Protein 9CPO (pdb70)

InterPro domains:
  IPR001205 RNA-directed RNA polymerase, C-terminal domain [PF00680] (4425-4705)
  IPR002589 Macro domain [PF01661] (1042-1148)
  IPR002589 Macro domain [PS51154] (1005-1181)
  IPR002589 Macro domain [SM00506] (1017-1149)
  IPR007094 RNA-directed RNA polymerase, catalytic domain [PS50507] (4550-4712)
  IPR008740 Peptidase C30, coronavirus [PF05409] (2810-3098)
  IPR008740 Peptidase C30, coronavirus [PS51442] (2782-3088)
  IPR009003 Peptidase S1, PA clan [SSF50494] (2782-3085)
  IPR009461 Non-structural protein NSP16, coronavirus-like [PF06460] (6330-6630)
  IPR009466 Non-structural protein 14, coronavirus [PF06471] (5471-5988)
  IPR009469 RNA-dependent RNA polymerase, N-terminal, coronavirus [PF06478] (3949-4305)
  IPR013016 Peptidase C16, coronavirus [PF08715] (1176-1477)
  IPR013016 Peptidase C16, coronavirus [PS51124] (1238-1499)
  IPR014822 Non-structural protein NSP9, coronavirus [PF08710] (3675-3785)
  IPR014822 Non-structural protein NSP9, coronavirus [PS51951] (3675-3785)
  IPR014828 Non-structural protein NSP7, coronavirus [PF08716] (3382-3464)
  IPR014828 Non-structural protein NSP7, coronavirus [PS51949] (3382-3464)
  IPR014829 Non-structural protein NSP8, coronavirus [PF08717] (3465-3674)
  IPR014829 Non-structural protein NSP8, coronavirus [PS51950] (3465-3674)
  IPR018995 RNA synthesis protein NSP10, coronavirus [PF09401] (3798-3920)

B-factor: mean 78.13, std 41.28, range [39.42, 230.53]

Nearest PDB structures (foldseek):
  9cpo-assembly1_A  TM=1.001E+00  e=0.000E+00  Infectious bronchitis virus
  8gwe-assembly1_A  TM=9.754E-01  e=0.000E+00  Severe acute respiratory syndrome coronavirus 2
  8urb-assembly1_A  TM=9.801E-01  e=0.000E+00  Porcine epidemic diarrhea virus
  7btf-assembly1_A  TM=9.667E-01  e=0.000E+00  Severe acute respiratory syndrome coronavirus 2
  6yyt-assembly1_A  TM=9.747E-01  e=0.000E+00  Severe acute respiratory syndrome coronavirus 2

Sequence (1392 aa):
FDKNYLNRVRGSSEARLIPLANGCDPDVVKRAFDVCNKESAGMFQNLKRNCARFQEVRDTEDGNLEYCDSYFVVKQTTPSNYEHEKACYEDLKSEVTADHDFFVFNKNIYNISRQRLTKYTMMDFCYALRHFDPKDCEVLKEILVTYGCIEDYHPKWFEENKDWYDPIENPKYYAMLAKMGPIVRRALLNAIEFGNLMVEKGYVGVITLDNQDLNGKFYDFGDFQKTAPGAGVPVFDTYYSYMMPIIAMTDALAPERYFEYDVHKGYKSYDLLKYDYTEEKQDLFQKYFKYWDQEYHPNCRDCSDDRCLIHCANFNILFSTLVPQTSFGNLCRKVFVDGVPFIATCGYHSKELGVIMNQDNTMSFSKMGLSQLMQFVGDPALLVGTSNKLVDLRTSCFSVCALASGITHQTVKPGHFNKDFYDFAEKAGMFKEGSSIPLKHFFYPQTGNAAINDYDYYRYNRPTMFDIRQLLFCLEVTSKYFECYEGGCIPASQVVVNNLDKSAGYPFNKFGKARLYYEMSLEEQDQLFESTKKNVLPTITQMNLKYAISAKNRARTVAGVSILSTMTNRQFHQKILKSIVNTRNAPVVIGTTKFYGGWDNMLRNLIQGVEDPILMGWDYPKCDRAMPNLLRIAASLVLARKHTNCCTWSERVYRLYNECAQVLSETVLATGGIYVKPGGTSSGDATTAYANSVFNIIQATSANVARLLSVITRDIVYDDIKSLQYELYQQVYRRVNFDPAFVEKFYSYLCKNFSLMILSDDGVVCYNNTLAKQGLVADISGFREVLYYQNNVFMADSKCWVEPDLEKGPHEFCSQHTMLVEVDGEPRYLPYPDPSRILCACVFVDDLDKTESVAVMERYIALAIDAYPLVHHENEEYKKVFFVLLSYIRKLYQELSQNMLMDYSFVMDIDKGSKFWEQEFYENMYRAPTFSHIPSYAEYERAKSIYEKVLADSKNGGVTQQELAAYRKAANIAKSVFDRDLAVQKKLDSMAERAMTTMYKEARVTDRRAKLVSSLHALLFSMLKKIDSEKLNVLFDQANSGVVPLATVPIVCSNKLTLVIPDPETWVKCVEGVHVTYSTVVWNIDCVTDADGTELHPTSTGSGLTYCISGDNIAWPLKVNLTRNKLSDVKCTTVVLMQLLTKLNVEANSKMHAYLVELHNKILASDDVGECMDNLLGMLITLFCIDSTIDLGEYCDFSHIPSYAEYERAKSIYEKVLADSKNGGVTQQELAAYRKAANIAKSVFDRDLAVQKKLDSMAERAMTTMYKEARVTDRRAKLVSSLHALLFSMLKKIDSEKLNVLFDQANSGVVPLATVPIVCSNKLTLVIPDPETWVKCVEGVHVTYSTVVWNIDCVTDADGTELHPTSTGSGLTYCISGDNIAWPLKVNLTRN

Structure (mmCIF, N/CA/C/O backbone):
data_9CPO
#
_entry.id   9CPO
#
_cell.length_a   1.00
_cell.length_b   1.00
_cell.length_c   1.00
_cell.angle_alpha   90.00
_cell.angle_beta   90.00
_cell.angle_gamma   90.00
#
_symmetry.space_group_name_H-M   'P 1'
#
loop_
_entity.id
_entity.type
_entity.pdbx_description
1 polymer 'RNA-directed RNA polymerase nsp12'
2 polymer 'Non-structural protein 8'
3 polymer 'Non-structural protein 7'
4 polymer 'RNA Primer'
5 polymer 'RNA template'
6 non-polymer 'ZINC ION'
#
loop_
_atom_site.group_PDB
_atom_site.id
_atom_site.type_symbol
_atom_site.label_atom_id
_atom_site.label_alt_id
_atom_site.label_comp_id
_atom_site.label_asym_id
_atom_site.label_entity_id
_atom_site.label_seq_id
_atom_site.pdbx_PDB_ins_code
_atom_site.Cartn_x
_atom_site.Cartn_y
_atom_site.Cartn_z
_atom_site.occupancy
_atom_site.B_iso_or_equiv
_atom_site.auth_seq_id
_atom_site.auth_comp_id
_atom_site.auth_asym_id
_atom_site.auth_atom_id
_atom_site.pdbx_PDB_model_num
ATOM 1 N N . PHE A 1 1 ? 105.870 155.037 81.095 1.00 111.66 8 PHE A N 1
ATOM 2 C CA . PHE A 1 1 ? 106.920 154.003 80.872 1.00 111.66 8 PHE A CA 1
ATOM 3 C C . PHE A 1 1 ? 107.404 154.014 79.426 1.00 111.66 8 PHE A C 1
ATOM 4 O O . PHE A 1 1 ? 106.633 154.286 78.506 1.00 111.66 8 PHE A O 1
ATOM 23 N N . ASP A 1 2 ? 108.688 153.717 79.236 1.00 114.74 9 ASP A N 1
ATOM 24 C CA . ASP A 1 2 ? 109.301 153.660 77.916 1.00 114.74 9 ASP A CA 1
ATOM 25 C C . ASP A 1 2 ? 109.910 152.284 77.708 1.00 114.74 9 ASP A C 1
ATOM 26 O O . ASP A 1 2 ? 110.578 151.756 78.602 1.00 114.74 9 ASP A O 1
ATOM 35 N N . LYS A 1 3 ? 109.677 151.706 76.530 1.00 112.36 10 LYS A N 1
ATOM 36 C CA . LYS A 1 3 ? 110.250 150.414 76.182 1.00 112.36 10 LYS A CA 1
ATOM 37 C C . LYS A 1 3 ? 111.559 150.533 75.416 1.00 112.36 10 LYS A C 1
ATOM 38 O O . LYS A 1 3 ? 112.381 149.611 75.473 1.00 112.36 10 LYS A O 1
ATOM 57 N N . ASN A 1 4 ? 111.774 151.642 74.705 1.00 106.81 11 ASN A N 1
ATOM 58 C CA . ASN A 1 4 ? 113.015 151.809 73.957 1.00 106.81 11 ASN A CA 1
ATOM 59 C C . ASN A 1 4 ? 114.216 151.869 74.892 1.00 106.81 11 ASN A C 1
ATOM 60 O O . ASN A 1 4 ? 115.282 151.322 74.584 1.00 106.81 11 ASN A O 1
ATOM 71 N N . TYR A 1 5 ? 114.067 152.539 76.036 1.00 96.69 12 TYR A N 1
ATOM 72 C CA . TYR A 1 5 ? 115.166 152.623 76.992 1.00 96.69 12 TYR A CA 1
ATOM 73 C C . TYR A 1 5 ? 115.549 151.240 77.501 1.00 96.69 12 TYR A C 1
ATOM 74 O O . TYR A 1 5 ? 116.735 150.895 77.572 1.00 96.69 12 TYR A O 1
ATOM 92 N N . LEU A 1 6 ? 114.552 150.427 77.856 1.00 96.54 13 LEU A N 1
ATOM 93 C CA . LEU A 1 6 ? 114.837 149.068 78.297 1.00 96.54 13 LEU A CA 1
ATOM 94 C C . LEU A 1 6 ? 115.487 148.262 77.182 1.00 96.54 13 LEU A C 1
ATOM 95 O O . LEU A 1 6 ? 116.456 147.529 77.415 1.00 96.54 13 LEU A O 1
ATOM 111 N N . ASN A 1 7 ? 114.976 148.395 75.957 1.00 101.88 14 ASN A N 1
ATOM 112 C CA . ASN A 1 7 ? 115.548 147.654 74.839 1.00 101.88 14 ASN A CA 1
ATOM 113 C C . ASN A 1 7 ? 117.019 147.999 74.655 1.00 101.88 14 ASN A C 1
ATOM 114 O O . ASN A 1 7 ? 117.850 147.111 74.433 1.00 101.88 14 ASN A O 1
ATOM 125 N N . ARG A 1 8 ? 117.362 149.284 74.743 1.00 94.36 15 ARG A N 1
ATOM 126 C CA . ARG A 1 8 ? 118.762 149.672 74.613 1.00 94.36 15 ARG A CA 1
ATOM 127 C C . ARG A 1 8 ? 119.591 149.141 75.776 1.00 94.36 15 ARG A C 1
ATOM 128 O O . ARG A 1 8 ? 120.702 148.640 75.573 1.00 94.36 15 ARG A O 1
ATOM 149 N N . VAL A 1 9 ? 119.070 149.238 77.002 1.00 88.96 16 VAL A N 1
ATOM 150 C CA . VAL A 1 9 ? 119.819 148.756 78.159 1.00 88.96 16 VAL A CA 1
ATOM 151 C C . VAL A 1 9 ? 120.081 147.264 78.042 1.00 88.96 16 VAL A C 1
ATOM 152 O O . VAL A 1 9 ? 121.071 146.754 78.579 1.00 88.96 16 VAL A O 1
ATOM 165 N N . ARG A 1 10 ? 119.202 146.539 77.347 1.00 98.78 17 ARG A N 1
ATOM 166 C CA . ARG A 1 10 ? 119.386 145.100 77.196 1.00 98.78 17 ARG A CA 1
ATOM 167 C C . ARG A 1 10 ? 120.737 144.779 76.572 1.00 98.78 17 ARG A C 1
ATOM 168 O O . ARG A 1 10 ? 121.374 143.782 76.930 1.00 98.78 17 ARG A O 1
ATOM 189 N N . GLY A 1 11 ? 121.189 145.608 75.637 1.00 100.14 18 GLY A N 1
ATOM 190 C CA . GLY A 1 11 ? 122.476 145.376 75.018 1.00 100.14 18 GLY A CA 1
ATOM 191 C C . GLY A 1 11 ? 122.498 144.069 74.249 1.00 100.14 18 GLY A C 1
ATOM 192 O O . GLY A 1 11 ? 121.497 143.629 73.674 1.00 100.14 18 GLY A O 1
ATOM 196 N N . SER A 1 12 ? 123.670 143.436 74.238 1.00 105.90 19 SER A N 1
ATOM 197 C CA . SER A 1 12 ? 123.874 142.172 73.545 1.00 105.90 19 SER A CA 1
ATOM 198 C C . SER A 1 12 ? 123.904 140.975 74.486 1.00 105.90 19 SER A C 1
ATOM 199 O O . SER A 1 12 ? 124.253 139.873 74.052 1.00 105.90 19 SER A O 1
ATOM 207 N N . SER A 1 13 ? 123.551 141.160 75.760 1.00 99.96 20 SER A N 1
ATOM 208 C CA . SER A 1 13 ? 123.603 140.051 76.706 1.00 99.96 20 SER A CA 1
ATOM 209 C C . SER A 1 13 ? 122.604 138.958 76.352 1.00 99.96 20 SER A C 1
ATOM 210 O O . SER A 1 13 ? 122.779 137.804 76.758 1.00 99.96 20 SER A O 1
ATOM 218 N N . GLU A 1 14 ? 121.554 139.295 75.604 1.00 110.56 21 GLU A N 1
ATOM 219 C CA . GLU A 1 14 ? 120.503 138.340 75.255 1.00 110.56 21 GLU A CA 1
ATOM 220 C C . GLU A 1 14 ? 119.884 137.734 76.514 1.00 110.56 21 GLU A C 1
ATOM 221 O O . GLU A 1 14 ? 119.873 136.517 76.708 1.00 110.56 21 GLU A O 1
ATOM 233 N N . ALA A 1 15 ? 119.369 138.605 77.379 1.00 101.28 22 ALA A N 1
ATOM 234 C CA . ALA A 1 15 ? 118.725 138.195 78.617 1.00 101.28 22 ALA A CA 1
ATOM 235 C C . ALA A 1 15 ? 117.442 138.987 78.811 1.00 101.28 22 ALA A C 1
ATOM 236 O O . ALA A 1 15 ? 117.304 140.109 78.317 1.00 101.28 22 ALA A O 1
ATOM 243 N N . ARG A 1 16 ? 116.500 138.388 79.532 1.00 103.07 23 ARG A N 1
ATOM 244 C CA . ARG A 1 16 ? 115.246 139.055 79.840 1.00 103.07 23 ARG A CA 1
ATOM 245 C C . ARG A 1 16 ? 115.427 140.006 81.015 1.00 103.07 23 ARG A C 1
ATOM 246 O O . ARG A 1 16 ? 116.302 139.818 81.865 1.00 103.07 23 ARG A O 1
ATOM 267 N N . LEU A 1 17 ? 114.591 141.040 81.055 1.00 92.58 24 LEU A N 1
ATOM 268 C CA . LEU A 1 17 ? 114.621 142.019 82.129 1.00 92.58 24 LEU A CA 1
ATOM 269 C C . LEU A 1 17 ? 113.204 142.487 82.425 1.00 92.58 24 LEU A C 1
ATOM 270 O O . LEU A 1 17 ? 112.316 142.399 81.574 1.00 92.58 24 LEU A O 1
ATOM 286 N N . ILE A 1 18 ? 113.003 142.982 83.642 1.00 93.34 25 ILE A N 1
ATOM 287 C CA . ILE A 1 18 ? 111.730 143.577 84.036 1.00 93.34 25 ILE A CA 1
ATOM 288 C C . ILE A 1 18 ? 112.016 144.942 84.653 1.00 93.34 25 ILE A C 1
ATOM 289 O O . ILE A 1 18 ? 112.828 145.037 85.584 1.00 93.34 25 ILE A O 1
ATOM 305 N N . PRO A 1 19 ? 111.404 146.023 84.170 1.00 92.25 26 PRO A N 1
ATOM 306 C CA . PRO A 1 19 ? 111.686 147.338 84.756 1.00 92.25 26 PRO A CA 1
ATOM 307 C C . PRO A 1 19 ? 111.296 147.390 86.224 1.00 92.25 26 PRO A C 1
ATOM 308 O O . PRO A 1 19 ? 110.313 146.780 86.647 1.00 92.25 26 PRO A O 1
ATOM 319 N N . LEU A 1 20 ? 112.083 148.128 87.001 1.00 85.56 27 LEU A N 1
ATOM 320 C CA . LEU A 1 20 ? 111.762 148.431 88.390 1.00 85.56 27 LEU A CA 1
ATOM 321 C C . LEU A 1 20 ? 111.294 149.862 88.586 1.00 85.56 27 LEU A C 1
ATOM 322 O O . LEU A 1 20 ? 110.431 150.115 89.428 1.00 85.56 27 LEU A O 1
ATOM 338 N N . ALA A 1 21 ? 111.844 150.803 87.827 1.00 97.38 28 ALA A N 1
ATOM 339 C CA . ALA A 1 21 ? 111.379 152.178 87.840 1.00 97.38 28 ALA A CA 1
ATOM 340 C C . ALA A 1 21 ? 110.208 152.344 86.876 1.00 97.38 28 ALA A C 1
ATOM 341 O O . ALA A 1 21 ? 109.915 151.474 86.054 1.00 97.38 28 ALA A O 1
ATOM 348 N N . ASN A 1 22 ? 109.533 153.487 86.983 1.00 106.99 29 ASN A N 1
ATOM 349 C CA . ASN A 1 22 ? 108.388 153.769 86.129 1.00 106.99 29 ASN A CA 1
ATOM 350 C C . ASN A 1 22 ? 108.789 154.204 84.726 1.00 106.99 29 ASN A C 1
ATOM 351 O O . ASN A 1 22 ? 107.912 154.347 83.867 1.00 106.99 29 ASN A O 1
ATOM 362 N N . GLY A 1 23 ? 110.077 154.415 84.475 1.00 108.05 30 GLY A N 1
ATOM 363 C CA . GLY A 1 23 ? 110.545 154.833 83.168 1.00 108.05 30 GLY A CA 1
ATOM 364 C C . GLY A 1 23 ? 112.034 155.106 83.174 1.00 108.05 30 GLY A C 1
ATOM 365 O O . GLY A 1 23 ? 112.814 154.307 83.700 1.00 108.05 30 GLY A O 1
ATOM 369 N N . CYS A 1 24 ? 112.446 156.232 82.590 1.00 104.99 31 CYS A N 1
ATOM 370 C CA . CYS A 1 24 ? 113.846 156.629 82.644 1.00 104.99 31 CYS A CA 1
ATOM 371 C C . CYS A 1 24 ? 114.256 157.141 84.018 1.00 104.99 31 CYS A C 1
ATOM 372 O O . CYS A 1 24 ? 115.450 157.354 84.249 1.00 104.99 31 CYS A O 1
ATOM 380 N N . ASP A 1 25 ? 113.305 157.344 84.926 1.00 100.95 32 ASP A N 1
ATOM 381 C CA . ASP A 1 25 ? 113.621 157.923 86.219 1.00 100.95 32 ASP A CA 1
ATOM 382 C C . ASP A 1 25 ? 114.485 156.967 87.042 1.00 100.95 32 ASP A C 1
ATOM 383 O O . ASP A 1 25 ? 114.371 155.746 86.909 1.00 100.95 32 ASP A O 1
ATOM 392 N N . PRO A 1 26 ? 115.362 157.499 87.907 1.00 88.32 33 PRO A N 1
ATOM 393 C CA . PRO A 1 26 ? 116.175 156.618 88.755 1.00 88.32 33 PRO A CA 1
ATOM 394 C C . PRO A 1 26 ? 115.352 155.896 89.808 1.00 88.32 33 PRO A C 1
ATOM 395 O O . PRO A 1 26 ? 114.133 156.073 89.889 1.00 88.32 33 PRO A O 1
ATOM 406 N N . ASP A 1 27 ? 116.018 155.077 90.619 1.00 80.65 34 ASP A N 1
ATOM 407 C CA . ASP A 1 27 ? 115.388 154.347 91.707 1.00 80.65 34 ASP A CA 1
ATOM 408 C C . ASP A 1 27 ? 116.130 154.643 93.002 1.00 80.65 34 ASP A C 1
ATOM 409 O O . ASP A 1 27 ? 117.340 154.887 93.000 1.00 80.65 34 ASP A O 1
ATOM 418 N N . VAL A 1 28 ? 115.395 154.613 94.110 1.00 73.46 35 VAL A N 1
ATOM 419 C CA . VAL A 1 28 ? 115.926 154.944 95.428 1.00 73.46 35 VAL A CA 1
ATOM 420 C C . VAL A 1 28 ? 116.005 153.667 96.252 1.00 73.46 35 VAL A C 1
ATOM 421 O O . VAL A 1 28 ? 115.020 152.927 96.358 1.00 73.46 35 VAL A O 1
ATOM 434 N N . VAL A 1 29 ? 117.178 153.411 96.833 1.00 66.67 36 VAL A N 1
ATOM 435 C CA . VAL A 1 29 ? 117.404 152.243 97.674 1.00 66.67 36 VAL A CA 1
ATOM 436 C C . VAL A 1 29 ? 118.372 152.620 98.786 1.00 66.67 36 VAL A C 1
ATOM 437 O O . VAL A 1 29 ? 119.126 153.589 98.684 1.00 66.67 36 VAL A O 1
ATOM 450 N N . LYS A 1 30 ? 118.347 151.832 99.857 1.00 56.88 37 LYS A N 1
ATOM 451 C CA . LYS A 1 30 ? 119.189 152.059 101.027 1.00 56.88 37 LYS A CA 1
ATOM 452 C C . LYS A 1 30 ? 120.416 151.160 100.928 1.00 56.88 37 LYS A C 1
ATOM 453 O O . LYS A 1 30 ? 120.294 149.932 100.932 1.00 56.88 37 LYS A O 1
ATOM 472 N N . ARG A 1 31 ? 121.596 151.771 100.845 1.00 54.29 38 ARG A N 1
ATOM 473 C CA . ARG A 1 31 ? 122.850 151.043 100.722 1.00 54.29 38 ARG A CA 1
ATOM 474 C C . ARG A 1 31 ? 123.880 151.632 101.670 1.00 54.29 38 ARG A C 1
ATOM 475 O O . ARG A 1 31 ? 123.881 152.838 101.924 1.00 54.29 38 ARG A O 1
ATOM 496 N N . ALA A 1 32 ? 124.756 150.777 102.189 1.00 48.30 39 ALA A N 1
ATOM 497 C CA . ALA A 1 32 ? 125.861 151.234 103.015 1.00 48.30 39 ALA A CA 1
ATOM 498 C C . ALA A 1 32 ? 126.986 151.769 102.139 1.00 48.30 39 ALA A C 1
ATOM 499 O O . ALA A 1 32 ? 127.169 151.339 100.998 1.00 48.30 39 ALA A O 1
ATOM 506 N N . PHE A 1 33 ? 127.744 152.718 102.684 1.00 48.51 40 PHE A N 1
ATOM 507 C CA . PHE A 1 33 ? 128.832 153.350 101.954 1.00 48.51 40 PHE A CA 1
ATOM 508 C C . PHE A 1 33 ? 130.074 153.425 102.825 1.00 48.51 40 PHE A C 1
ATOM 509 O O . PHE A 1 33 ? 130.034 153.185 104.033 1.00 48.51 40 PHE A O 1
ATOM 526 N N . ASP A 1 34 ? 131.187 153.755 102.179 1.00 46.77 41 ASP A N 1
ATOM 527 C CA . ASP A 1 34 ? 132.453 154.035 102.841 1.00 46.77 41 ASP A CA 1
ATOM 528 C C . ASP A 1 34 ? 133.029 155.285 102.197 1.00 46.77 41 ASP A C 1
ATOM 529 O O . ASP A 1 34 ? 133.719 155.198 101.176 1.00 46.77 41 ASP A O 1
ATOM 538 N N . VAL A 1 35 ? 132.752 156.442 102.791 1.00 46.99 42 VAL A N 1
ATOM 539 C CA . VAL A 1 35 ? 133.041 157.730 102.177 1.00 46.99 42 VAL A CA 1
ATOM 540 C C . VAL A 1 35 ? 134.018 158.492 103.055 1.00 46.99 42 VAL A C 1
ATOM 541 O O . VAL A 1 35 ? 133.905 158.478 104.285 1.00 46.99 42 VAL A O 1
ATOM 554 N N . CYS A 1 36 ? 134.986 159.152 102.416 1.00 48.04 43 CYS A N 1
ATOM 555 C CA . CYS A 1 36 ? 135.930 160.030 103.109 1.00 48.04 43 CYS A CA 1
ATOM 556 C C . CYS A 1 36 ? 136.387 161.082 102.099 1.00 48.04 43 CYS A C 1
ATOM 557 O O . CYS A 1 36 ? 137.283 160.834 101.291 1.00 48.04 43 CYS A O 1
ATOM 565 N N . ASN A 1 37 ? 135.763 162.256 102.160 1.00 53.80 44 ASN A N 1
ATOM 566 C CA . ASN A 1 37 ? 136.111 163.350 101.264 1.00 53.80 44 ASN A CA 1
ATOM 567 C C . ASN A 1 37 ? 136.176 164.659 102.040 1.00 53.80 44 ASN A C 1
ATOM 568 O O . ASN A 1 37 ? 136.211 164.653 103.274 1.00 53.80 44 ASN A O 1
ATOM 579 N N . LYS A 1 38 ? 136.200 165.785 101.330 1.00 64.31 45 LYS A N 1
ATOM 580 C CA . LYS A 1 38 ? 136.395 167.078 101.975 1.00 64.31 45 LYS A CA 1
ATOM 581 C C . LYS A 1 38 ? 135.191 167.542 102.784 1.00 64.31 45 LYS A C 1
ATOM 582 O O . LYS A 1 38 ? 135.243 168.644 103.341 1.00 64.31 45 LYS A O 1
ATOM 601 N N . GLU A 1 39 ? 134.117 166.756 102.870 1.00 61.72 46 GLU A N 1
ATOM 602 C CA . GLU A 1 39 ? 132.928 167.166 103.609 1.00 61.72 46 GLU A CA 1
ATOM 603 C C . GLU A 1 39 ? 132.366 166.106 104.545 1.00 61.72 46 GLU A C 1
ATOM 604 O O . GLU A 1 39 ? 131.676 166.475 105.502 1.00 61.72 46 GLU A O 1
ATOM 616 N N . SER A 1 40 ? 132.632 164.821 104.320 1.00 53.74 47 SER A N 1
ATOM 617 C CA . SER A 1 40 ? 132.059 163.765 105.140 1.00 53.74 47 SER A CA 1
ATOM 618 C C . SER A 1 40 ? 133.100 162.685 105.387 1.00 53.74 47 SER A C 1
ATOM 619 O O . SER A 1 40 ? 134.120 162.607 104.701 1.00 53.74 47 SER A O 1
ATOM 627 N N . ALA A 1 41 ? 132.833 161.852 106.389 1.00 47.05 48 ALA A N 1
ATOM 628 C CA . ALA A 1 41 ? 133.717 160.738 106.704 1.00 47.05 48 ALA A CA 1
ATOM 629 C C . ALA A 1 41 ? 132.997 159.798 107.653 1.00 47.05 48 ALA A C 1
ATOM 630 O O . ALA A 1 41 ? 132.448 160.241 108.665 1.00 47.05 48 ALA A O 1
ATOM 637 N N . GLY A 1 42 ? 133.000 158.518 107.331 1.00 45.28 49 GLY A N 1
ATOM 638 C CA . GLY A 1 42 ? 132.373 157.522 108.169 1.00 45.28 49 GLY A CA 1
ATOM 639 C C . GLY A 1 42 ? 131.932 156.336 107.337 1.00 45.28 49 GLY A C 1
ATOM 640 O O . GLY A 1 42 ? 132.188 156.264 106.141 1.00 45.28 49 GLY A O 1
ATOM 644 N N . MET A 1 43 ? 131.255 155.406 108.008 1.00 44.10 50 MET A N 1
ATOM 645 C CA . MET A 1 43 ? 130.718 154.204 107.384 1.00 44.10 50 MET A CA 1
ATOM 646 C C . MET A 1 43 ? 129.193 154.230 107.353 1.00 44.10 50 MET A C 1
ATOM 647 O O . MET A 1 43 ? 128.540 153.203 107.546 1.00 44.10 50 MET A O 1
ATOM 661 N N . PHE A 1 44 ? 128.620 155.404 107.105 1.00 46.87 51 PHE A N 1
ATOM 662 C CA . PHE A 1 44 ? 127.191 155.616 107.263 1.00 46.87 51 PHE A CA 1
ATOM 663 C C . PHE A 1 44 ? 126.393 154.817 106.235 1.00 46.87 51 PHE A C 1
ATOM 664 O O . PHE A 1 44 ? 126.938 154.152 105.355 1.00 46.87 51 PHE A O 1
ATOM 681 N N . GLN A 1 45 ? 125.070 154.895 106.369 1.00 49.73 52 GLN A N 1
ATOM 682 C CA . GLN A 1 45 ? 124.116 154.259 105.463 1.00 49.73 52 GLN A CA 1
ATOM 683 C C . GLN A 1 45 ? 123.228 155.356 104.885 1.00 49.73 52 GLN A C 1
ATOM 684 O O . GLN A 1 45 ? 122.392 155.924 105.593 1.00 49.73 52 GLN A O 1
ATOM 698 N N . ASN A 1 46 ? 123.398 155.643 103.599 1.00 53.52 53 ASN A N 1
ATOM 699 C CA . ASN A 1 46 ? 122.740 156.767 102.951 1.00 53.52 53 ASN A CA 1
ATOM 700 C C . ASN A 1 46 ? 121.992 156.300 101.710 1.00 53.52 53 ASN A C 1
ATOM 701 O O . ASN A 1 46 ? 122.321 155.268 101.119 1.00 53.52 53 ASN A O 1
ATOM 712 N N . LEU A 1 47 ? 120.981 157.073 101.321 1.00 63.18 54 LEU A N 1
ATOM 713 C CA . LEU A 1 47 ? 120.178 156.736 100.156 1.00 63.18 54 LEU A CA 1
ATOM 714 C C . LEU A 1 47 ? 120.970 156.937 98.869 1.00 63.18 54 LEU A C 1
ATOM 715 O O . LEU A 1 47 ? 121.865 157.781 98.786 1.00 63.18 54 LEU A O 1
ATOM 731 N N . LYS A 1 48 ? 120.621 156.150 97.855 1.00 69.13 55 LYS A N 1
ATOM 732 C CA . LYS A 1 48 ? 121.249 156.203 96.542 1.00 69.13 55 LYS A CA 1
ATOM 733 C C . LYS A 1 48 ? 120.230 156.701 95.526 1.00 69.13 55 LYS A C 1
ATOM 734 O O . LYS A 1 48 ? 119.103 156.198 95.479 1.00 69.13 55 LYS A O 1
ATOM 753 N N . ARG A 1 49 ? 120.625 157.685 94.716 1.00 76.90 56 ARG A N 1
ATOM 754 C CA . ARG A 1 49 ? 119.702 158.335 93.797 1.00 76.90 56 ARG A CA 1
ATOM 755 C C . ARG A 1 49 ? 120.259 158.539 92.394 1.00 76.90 56 ARG A C 1
ATOM 756 O O . ARG A 1 49 ? 119.589 159.172 91.571 1.00 76.90 56 ARG A O 1
ATOM 777 N N . ASN A 1 50 ? 121.449 158.028 92.092 1.00 77.64 57 ASN A N 1
ATOM 778 C CA . ASN A 1 50 ? 122.081 158.271 90.803 1.00 77.64 57 ASN A CA 1
ATOM 779 C C . ASN A 1 50 ? 121.870 157.150 89.795 1.00 77.64 57 ASN A C 1
ATOM 780 O O . ASN A 1 50 ? 122.314 157.288 88.650 1.00 77.64 57 ASN A O 1
ATOM 791 N N . CYS A 1 51 ? 121.215 156.053 90.170 1.00 76.42 58 CYS A N 1
ATOM 792 C CA . CYS A 1 51 ? 121.185 154.860 89.336 1.00 76.42 58 CYS A CA 1
ATOM 793 C C . CYS A 1 51 ? 119.782 154.278 89.245 1.00 76.42 58 CYS A C 1
ATOM 794 O O . CYS A 1 51 ? 119.051 154.231 90.238 1.00 76.42 58 CYS A O 1
ATOM 802 N N . ALA A 1 52 ? 119.421 153.832 88.042 1.00 78.60 59 ALA A N 1
ATOM 803 C CA . ALA A 1 52 ? 118.217 153.044 87.818 1.00 78.60 59 ALA A CA 1
ATOM 804 C C . ALA A 1 52 ? 118.602 151.583 87.631 1.00 78.60 59 ALA A C 1
ATOM 805 O O . ALA A 1 52 ? 119.632 151.277 87.025 1.00 78.60 59 ALA A O 1
ATOM 812 N N . ARG A 1 53 ? 117.774 150.682 88.151 1.00 74.81 60 ARG A N 1
ATOM 813 C CA . ARG A 1 53 ? 118.111 149.267 88.212 1.00 74.81 60 ARG A CA 1
ATOM 814 C C . ARG A 1 53 ? 117.049 148.423 87.522 1.00 74.81 60 ARG A C 1
ATOM 815 O O . ARG A 1 53 ? 115.850 148.676 87.661 1.00 74.81 60 ARG A O 1
ATOM 836 N N . PHE A 1 54 ? 117.506 147.417 86.781 1.00 82.73 61 PHE A N 1
ATOM 837 C CA . PHE A 1 54 ? 116.646 146.430 86.146 1.00 82.73 61 PHE A CA 1
ATOM 838 C C . PHE A 1 54 ? 117.012 145.047 86.662 1.00 82.73 61 PHE A C 1
ATOM 839 O O . PHE A 1 54 ? 118.184 144.767 86.927 1.00 82.73 61 PHE A O 1
ATOM 856 N N . GLN A 1 55 ? 116.009 144.186 86.801 1.00 86.91 62 GLN A N 1
ATOM 857 C CA . GLN A 1 55 ? 116.203 142.836 87.311 1.00 86.91 62 GLN A CA 1
ATOM 858 C C . GLN A 1 55 ? 116.078 141.829 86.179 1.00 86.91 62 GLN A C 1
ATOM 859 O O . GLN A 1 55 ? 115.102 141.853 85.423 1.00 86.91 62 GLN A O 1
ATOM 873 N N . GLU A 1 56 ? 117.068 140.949 86.065 1.00 91.86 63 GLU A N 1
ATOM 874 C CA . GLU A 1 56 ? 117.013 139.882 85.079 1.00 91.86 63 GLU A CA 1
ATOM 875 C C . GLU A 1 56 ? 116.090 138.770 85.559 1.00 91.86 63 GLU A C 1
ATOM 876 O O . GLU A 1 56 ? 115.990 138.499 86.758 1.00 91.86 63 GLU A O 1
ATOM 888 N N . VAL A 1 57 ? 115.407 138.127 84.614 1.00 100.76 64 VAL A N 1
ATOM 889 C CA . VAL A 1 57 ? 114.544 136.991 84.907 1.00 100.76 64 VAL A CA 1
ATOM 890 C C . VAL A 1 57 ? 114.870 135.868 83.935 1.00 100.76 64 VAL A C 1
ATOM 891 O O . VAL A 1 57 ? 115.368 136.100 82.830 1.00 100.76 64 VAL A O 1
ATOM 904 N N . ARG A 1 58 ? 114.578 134.640 84.357 1.00 113.21 65 ARG A N 1
ATOM 905 C CA . ARG A 1 58 ? 114.887 133.453 83.578 1.00 113.21 65 ARG A CA 1
ATOM 906 C C . ARG A 1 58 ? 113.701 132.503 83.626 1.00 113.21 65 ARG A C 1
ATOM 907 O O . ARG A 1 58 ? 112.887 132.549 84.551 1.00 113.21 65 ARG A O 1
ATOM 928 N N . ASP A 1 59 ? 113.613 131.641 82.617 1.00 123.83 66 ASP A N 1
ATOM 929 C CA . ASP A 1 59 ? 112.531 130.671 82.517 1.00 123.83 66 ASP A CA 1
ATOM 930 C C . ASP A 1 59 ? 112.975 129.360 83.154 1.00 123.83 66 ASP A C 1
ATOM 931 O O . ASP A 1 59 ? 113.966 128.759 82.725 1.00 123.83 66 ASP A O 1
ATOM 940 N N . THR A 1 60 ? 112.244 128.920 84.174 1.00 132.91 67 THR A N 1
ATOM 941 C CA . THR A 1 60 ? 112.575 127.684 84.862 1.00 132.91 67 THR A CA 1
ATOM 942 C C . THR A 1 60 ? 112.088 126.481 84.060 1.00 132.91 67 THR A C 1
ATOM 943 O O . THR A 1 60 ? 111.222 126.588 83.187 1.00 132.91 67 THR A O 1
ATOM 954 N N . GLU A 1 61 ? 112.663 125.317 84.371 1.00 137.02 68 GLU A N 1
ATOM 955 C CA . GLU A 1 61 ? 112.238 124.084 83.720 1.00 137.02 68 GLU A CA 1
ATOM 956 C C . GLU A 1 61 ? 110.763 123.794 83.958 1.00 137.02 68 GLU A C 1
ATOM 957 O O . GLU A 1 61 ? 110.141 123.094 83.152 1.00 137.02 68 GLU A O 1
ATOM 969 N N . ASP A 1 62 ? 110.191 124.316 85.043 1.00 138.22 69 ASP A N 1
ATOM 970 C CA . ASP A 1 62 ? 108.776 124.130 85.333 1.00 138.22 69 ASP A CA 1
ATOM 971 C C . ASP A 1 62 ? 107.883 125.099 84.571 1.00 138.22 69 ASP A C 1
ATOM 972 O O . ASP A 1 62 ? 106.656 124.993 84.671 1.00 138.22 69 ASP A O 1
ATOM 981 N N . GLY A 1 63 ? 108.461 126.034 83.819 1.00 138.05 70 GLY A N 1
ATOM 982 C CA . GLY A 1 63 ? 107.693 127.008 83.075 1.00 138.05 70 GLY A CA 1
ATOM 983 C C . GLY A 1 63 ? 107.361 128.276 83.830 1.00 138.05 70 GLY A C 1
ATOM 984 O O . GLY A 1 63 ? 106.656 129.134 83.283 1.00 138.05 70 GLY A O 1
ATOM 988 N N . ASN A 1 64 ? 107.840 128.425 85.061 1.00 137.81 71 ASN A N 1
ATOM 989 C CA . ASN A 1 64 ? 107.570 129.601 85.874 1.00 137.81 71 ASN A CA 1
ATOM 990 C C . ASN A 1 64 ? 108.789 130.514 85.894 1.00 137.81 71 ASN A C 1
ATOM 991 O O . ASN A 1 64 ? 109.929 130.045 85.945 1.00 137.81 71 ASN A O 1
ATOM 1002 N N . LEU A 1 65 ? 108.539 131.820 85.852 1.00 123.54 72 LEU A N 1
ATOM 1003 C CA . LEU A 1 65 ? 109.622 132.790 85.897 1.00 123.54 72 LEU A CA 1
ATOM 1004 C C . LEU A 1 65 ? 110.308 132.759 87.256 1.00 123.54 72 LEU A C 1
ATOM 1005 O O . LEU A 1 65 ? 109.653 132.688 88.300 1.00 123.54 72 LEU A O 1
ATOM 1021 N N . GLU A 1 66 ? 111.637 132.815 87.239 1.00 116.58 73 GLU A N 1
ATOM 1022 C CA . GLU A 1 66 ? 112.441 132.901 88.450 1.00 116.58 73 GLU A CA 1
ATOM 1023 C C . GLU A 1 66 ? 113.136 134.253 88.486 1.00 116.58 73 GLU A C 1
ATOM 1024 O O . GLU A 1 66 ? 113.806 134.638 87.523 1.00 116.58 73 GLU A O 1
ATOM 1036 N N . TYR A 1 67 ? 112.969 134.975 89.594 1.00 104.68 74 TYR A N 1
ATOM 1037 C CA . TYR A 1 67 ? 113.571 136.297 89.753 1.00 104.68 74 TYR A CA 1
ATOM 1038 C C . TYR A 1 67 ? 114.983 136.121 90.303 1.00 104.68 74 TYR A C 1
ATOM 1039 O O . TYR A 1 67 ? 115.246 136.257 91.500 1.00 104.68 74 TYR A O 1
ATOM 1057 N N . CYS A 1 68 ? 115.907 135.807 89.400 1.00 98.19 75 CYS A N 1
ATOM 1058 C CA . CYS A 1 68 ? 117.295 135.635 89.791 1.00 98.19 75 CYS A CA 1
ATOM 1059 C C . CYS A 1 68 ? 117.838 136.934 90.385 1.00 98.19 75 CYS A C 1
ATOM 1060 O O . CYS A 1 68 ? 117.218 137.997 90.303 1.00 98.19 75 CYS A O 1
ATOM 1068 N N . ASP A 1 69 ? 119.018 136.834 90.994 1.00 78.83 76 ASP A N 1
ATOM 1069 C CA . ASP A 1 69 ? 119.631 137.968 91.673 1.00 78.83 76 ASP A CA 1
ATOM 1070 C C . ASP A 1 69 ? 120.475 138.837 90.749 1.00 78.83 76 ASP A C 1
ATOM 1071 O O . ASP A 1 69 ? 121.074 139.808 91.221 1.00 78.83 76 ASP A O 1
ATOM 1080 N N . SER A 1 70 ? 120.544 138.518 89.460 1.00 80.13 77 SER A N 1
ATOM 1081 C CA . SER A 1 70 ? 121.315 139.326 88.525 1.00 80.13 77 SER A CA 1
ATOM 1082 C C . SER A 1 70 ? 120.595 140.642 88.257 1.00 80.13 77 SER A C 1
ATOM 1083 O O . SER A 1 70 ? 119.430 140.645 87.850 1.00 80.13 77 SER A O 1
ATOM 1091 N N . TYR A 1 71 ? 121.290 141.757 88.468 1.00 72.77 78 TYR A N 1
ATOM 1092 C CA . TYR A 1 71 ? 120.726 143.089 88.303 1.00 72.77 78 TYR A CA 1
ATOM 1093 C C . TYR A 1 71 ? 121.528 143.873 87.276 1.00 72.77 78 TYR A C 1
ATOM 1094 O O . TYR A 1 71 ? 122.751 143.731 87.191 1.00 72.77 78 TYR A O 1
ATOM 1112 N N . PHE A 1 72 ? 120.836 144.703 86.501 1.00 79.05 79 PHE A N 1
ATOM 1113 C CA . PHE A 1 72 ? 121.469 145.660 85.602 1.00 79.05 79 PHE A CA 1
ATOM 1114 C C . PHE A 1 72 ? 121.287 147.048 86.202 1.00 79.05 79 PHE A C 1
ATOM 1115 O O . PHE A 1 72 ? 120.155 147.509 86.374 1.00 79.05 79 PHE A O 1
ATOM 1132 N N . VAL A 1 73 ? 122.395 147.714 86.510 1.00 72.10 80 VAL A N 1
ATOM 1133 C CA . VAL A 1 73 ? 122.384 149.048 87.098 1.00 72.10 80 VAL A CA 1
ATOM 1134 C C . VAL A 1 73 ? 122.883 150.023 86.042 1.00 72.10 80 VAL A C 1
ATOM 1135 O O . VAL A 1 73 ? 123.951 149.815 85.456 1.00 72.10 80 VAL A O 1
ATOM 1148 N N . VAL A 1 74 ? 122.119 151.080 85.795 1.00 79.31 81 VAL A N 1
ATOM 1149 C CA . VAL A 1 74 ? 122.451 152.070 84.769 1.00 79.31 81 VAL A CA 1
ATOM 1150 C C . VAL A 1 74 ? 122.628 153.406 85.479 1.00 79.31 81 VAL A C 1
ATOM 1151 O O . VAL A 1 74 ? 121.676 154.166 85.674 1.00 79.31 81 VAL A O 1
ATOM 1164 N N . LYS A 1 75 ? 123.863 153.709 85.862 1.00 78.79 82 LYS A N 1
ATOM 1165 C CA . LYS A 1 75 ? 124.162 154.974 86.517 1.00 78.79 82 LYS A CA 1
ATOM 1166 C C . LYS A 1 75 ? 124.138 156.112 85.505 1.00 78.79 82 LYS A C 1
ATOM 1167 O O . LYS A 1 75 ? 124.469 155.927 84.332 1.00 78.79 82 LYS A O 1
ATOM 1186 N N . GLN A 1 76 ? 123.737 157.296 85.962 1.00 83.54 83 GLN A N 1
ATOM 1187 C CA . GLN A 1 76 ? 123.647 158.482 85.120 1.00 83.54 83 GLN A CA 1
ATOM 1188 C C . GLN A 1 76 ? 124.483 159.594 85.733 1.00 83.54 83 GLN A C 1
ATOM 1189 O O . GLN A 1 76 ? 124.359 159.879 86.928 1.00 83.54 83 GLN A O 1
ATOM 1203 N N . THR A 1 77 ? 125.326 160.225 84.917 1.00 84.48 84 THR A N 1
ATOM 1204 C CA . THR A 1 77 ? 126.259 161.228 85.412 1.00 84.48 84 THR A CA 1
ATOM 1205 C C . THR A 1 77 ? 126.470 162.298 84.348 1.00 84.48 84 THR A C 1
ATOM 1206 O O . THR A 1 77 ? 125.851 162.278 83.280 1.00 84.48 84 THR A O 1
ATOM 1217 N N . THR A 1 78 ? 127.356 163.240 84.658 1.00 89.69 85 THR A N 1
ATOM 1218 C CA . THR A 1 78 ? 127.672 164.345 83.770 1.00 89.69 85 THR A CA 1
ATOM 1219 C C . THR A 1 78 ? 128.596 163.887 82.646 1.00 89.69 85 THR A C 1
ATOM 1220 O O . THR A 1 78 ? 129.284 162.871 82.769 1.00 89.69 85 THR A O 1
ATOM 1231 N N . PRO A 1 79 ? 128.632 164.625 81.532 1.00 90.51 86 PRO A N 1
ATOM 1232 C CA . PRO A 1 79 ? 129.501 164.206 80.419 1.00 90.51 86 PRO A CA 1
ATOM 1233 C C . PRO A 1 79 ? 130.970 164.105 80.794 1.00 90.51 86 PRO A C 1
ATOM 1234 O O . PRO A 1 79 ? 131.669 163.215 80.293 1.00 90.51 86 PRO A O 1
ATOM 1245 N N . SER A 1 80 ? 131.465 164.994 81.657 1.00 89.85 87 SER A N 1
ATOM 1246 C CA . SER A 1 80 ? 132.879 164.954 82.020 1.00 89.85 87 SER A CA 1
ATOM 1247 C C . SER A 1 80 ? 133.226 163.646 82.720 1.00 89.85 87 SER A C 1
ATOM 1248 O O . SER A 1 80 ? 134.162 162.941 82.323 1.00 89.85 87 SER A O 1
ATOM 1256 N N . ASN A 1 81 ? 132.473 163.302 83.768 1.00 84.57 88 ASN A N 1
ATOM 1257 C CA . ASN A 1 81 ? 132.720 162.046 84.465 1.00 84.57 88 ASN A CA 1
ATOM 1258 C C . ASN A 1 81 ? 132.427 160.857 83.564 1.00 84.57 88 ASN A C 1
ATOM 1259 O O . ASN A 1 81 ? 133.057 159.803 83.691 1.00 84.57 88 ASN A O 1
ATOM 1270 N N . TYR A 1 82 ? 131.470 161.006 82.647 1.00 85.17 89 TYR A N 1
ATOM 1271 C CA . TYR A 1 82 ? 131.193 159.946 81.684 1.00 85.17 89 TYR A CA 1
ATOM 1272 C C . TYR A 1 82 ? 132.431 159.632 80.854 1.00 85.17 89 TYR A C 1
ATOM 1273 O O . TYR A 1 82 ? 132.849 158.471 80.749 1.00 85.17 89 TYR A O 1
ATOM 1291 N N . GLU A 1 83 ? 133.046 160.663 80.274 1.00 84.74 90 GLU A N 1
ATOM 1292 C CA . GLU A 1 83 ? 134.258 160.458 79.488 1.00 84.74 90 GLU A CA 1
ATOM 1293 C C . GLU A 1 83 ? 135.394 159.932 80.355 1.00 84.74 90 GLU A C 1
ATOM 1294 O O . GLU A 1 83 ? 136.169 159.069 79.923 1.00 84.74 90 GLU A O 1
ATOM 1306 N N . HIS A 1 84 ? 135.520 160.451 81.578 1.00 78.00 91 HIS A N 1
ATOM 1307 C CA . HIS A 1 84 ? 136.584 159.995 82.466 1.00 78.00 91 HIS A CA 1
ATOM 1308 C C . HIS A 1 84 ? 136.457 158.504 82.753 1.00 78.00 91 HIS A C 1
ATOM 1309 O O . HIS A 1 84 ? 137.438 157.756 82.677 1.00 78.00 91 HIS A O 1
ATOM 1323 N N . GLU A 1 85 ? 135.245 158.051 83.077 1.00 76.48 92 GLU A N 1
ATOM 1324 C CA . GLU A 1 85 ? 135.043 156.641 83.384 1.00 76.48 92 GLU A CA 1
ATOM 1325 C C . GLU A 1 85 ? 135.205 155.782 82.138 1.00 76.48 92 GLU A C 1
ATOM 1326 O O . GLU A 1 85 ? 135.687 154.648 82.220 1.00 76.48 92 GLU A O 1
ATOM 1338 N N . LYS A 1 86 ? 134.815 156.302 80.973 1.00 77.86 93 LYS A N 1
ATOM 1339 C CA . LYS A 1 86 ? 135.050 155.569 79.734 1.00 77.86 93 LYS A CA 1
ATOM 1340 C C . LYS A 1 86 ? 136.540 155.347 79.512 1.00 77.86 93 LYS A C 1
ATOM 1341 O O . LYS A 1 86 ? 136.981 154.229 79.214 1.00 77.86 93 LYS A O 1
ATOM 1360 N N . ALA A 1 87 ? 137.337 156.404 79.674 1.00 77.34 94 ALA A N 1
ATOM 1361 C CA . ALA A 1 87 ? 138.779 156.271 79.502 1.00 77.34 94 ALA A CA 1
ATOM 1362 C C . ALA A 1 87 ? 139.369 155.319 80.534 1.00 77.34 94 ALA A C 1
ATOM 1363 O O . ALA A 1 87 ? 140.264 154.527 80.219 1.00 77.34 94 ALA A O 1
ATOM 1370 N N . CYS A 1 88 ? 138.885 155.385 81.776 1.00 74.49 95 CYS A N 1
ATOM 1371 C CA . CYS A 1 88 ? 139.379 154.479 82.809 1.00 74.49 95 CYS A CA 1
ATOM 1372 C C . CYS A 1 88 ? 139.063 153.031 82.461 1.00 74.49 95 CYS A C 1
ATOM 1373 O O . CYS A 1 88 ? 139.899 152.140 82.642 1.00 74.49 95 CYS A O 1
ATOM 1381 N N . TYR A 1 89 ? 137.853 152.774 81.963 1.00 71.25 96 TYR A N 1
ATOM 1382 C CA . TYR A 1 89 ? 137.482 151.409 81.611 1.00 71.25 96 TYR A CA 1
ATOM 1383 C C . TYR A 1 89 ? 138.187 150.946 80.347 1.00 71.25 96 TYR A C 1
ATOM 1384 O O . TYR A 1 89 ? 138.249 149.740 80.085 1.00 71.25 96 TYR A O 1
ATOM 1402 N N . GLU A 1 90 ? 138.712 151.875 79.545 1.00 74.09 97 GLU A N 1
ATOM 1403 C CA . GLU A 1 90 ? 139.524 151.463 78.407 1.00 74.09 97 GLU A CA 1
ATOM 1404 C C . GLU A 1 90 ? 140.642 150.535 78.861 1.00 74.09 97 GLU A C 1
ATOM 1405 O O . GLU A 1 90 ? 141.002 149.586 78.156 1.00 74.09 97 GLU A O 1
ATOM 1417 N N . ASP A 1 91 ? 141.203 150.799 80.038 1.00 69.55 98 ASP A N 1
ATOM 1418 C CA . ASP A 1 91 ? 142.079 149.872 80.732 1.00 69.55 98 ASP A CA 1
ATOM 1419 C C . ASP A 1 91 ? 141.289 149.188 81.844 1.00 69.55 98 ASP A C 1
ATOM 1420 O O . ASP A 1 91 ? 140.078 149.370 81.982 1.00 69.55 98 ASP A O 1
ATOM 1429 N N . LEU A 1 92 ? 141.983 148.397 82.658 1.00 63.58 99 LEU A N 1
ATOM 1430 C CA . LEU A 1 92 ? 141.342 147.673 83.755 1.00 63.58 99 LEU A CA 1
ATOM 1431 C C . LEU A 1 92 ? 140.206 146.791 83.239 1.00 63.58 99 LEU A C 1
ATOM 1432 O O . LEU A 1 92 ? 139.152 146.672 83.866 1.00 63.58 99 LEU A O 1
ATOM 1448 N N . LYS A 1 93 ? 140.427 146.160 82.090 1.00 68.95 100 LYS A N 1
ATOM 1449 C CA . LYS A 1 93 ? 139.416 145.331 81.447 1.00 68.95 100 LYS A CA 1
ATOM 1450 C C . LYS A 1 93 ? 139.443 143.885 81.920 1.00 68.95 100 LYS A C 1
ATOM 1451 O O . LYS A 1 93 ? 138.718 143.056 81.360 1.00 68.95 100 LYS A O 1
ATOM 1470 N N . SER A 1 94 ? 140.244 143.564 82.933 1.00 64.75 101 SER A N 1
ATOM 1471 C CA . SER A 1 94 ? 140.457 142.180 83.323 1.00 64.75 101 SER A CA 1
ATOM 1472 C C . SER A 1 94 ? 139.144 141.524 83.745 1.00 64.75 101 SER A C 1
ATOM 1473 O O . SER A 1 94 ? 138.084 142.150 83.791 1.00 64.75 101 SER A O 1
ATOM 1481 N N . GLU A 1 95 ? 139.229 140.226 84.039 1.00 63.57 102 GLU A N 1
ATOM 1482 C CA . GLU A 1 95 ? 138.043 139.466 84.413 1.00 63.57 102 GLU A CA 1
ATOM 1483 C C . GLU A 1 95 ? 137.440 139.932 85.733 1.00 63.57 102 GLU A C 1
ATOM 1484 O O . GLU A 1 95 ? 136.261 139.664 85.987 1.00 63.57 102 GLU A O 1
ATOM 1496 N N . VAL A 1 96 ? 138.213 140.618 86.582 1.00 54.67 103 VAL A N 1
ATOM 1497 C CA . VAL A 1 96 ? 137.696 141.069 87.874 1.00 54.67 103 VAL A CA 1
ATOM 1498 C C . VAL A 1 96 ? 136.927 142.376 87.784 1.00 54.67 103 VAL A C 1
ATOM 1499 O O . VAL A 1 96 ? 136.557 142.933 88.825 1.00 54.67 103 VAL A O 1
ATOM 1512 N N . THR A 1 97 ? 136.672 142.884 86.584 1.00 60.44 104 THR A N 1
ATOM 1513 C CA . THR A 1 97 ? 135.935 144.127 86.392 1.00 60.44 104 THR A CA 1
ATOM 1514 C C . THR A 1 97 ? 134.571 143.812 85.795 1.00 60.44 104 THR A C 1
ATOM 1515 O O . THR A 1 97 ? 134.480 143.107 84.785 1.00 60.44 104 THR A O 1
ATOM 1526 N N . ALA A 1 98 ? 133.517 144.334 86.418 1.00 62.02 105 ALA A N 1
ATOM 1527 C CA . ALA A 1 98 ? 132.166 144.095 85.931 1.00 62.02 105 ALA A CA 1
ATOM 1528 C C . ALA A 1 98 ? 131.993 144.700 84.546 1.00 62.02 105 ALA A C 1
ATOM 1529 O O . ALA A 1 98 ? 132.422 145.828 84.289 1.00 62.02 105 ALA A O 1
ATOM 1536 N N . ASP A 1 99 ? 131.354 143.948 83.652 1.00 65.50 106 ASP A N 1
ATOM 1537 C CA . ASP A 1 99 ? 131.227 144.367 82.262 1.00 65.50 106 ASP A CA 1
ATOM 1538 C C . ASP A 1 99 ? 130.430 145.660 82.158 1.00 65.50 106 ASP A C 1
ATOM 1539 O O . ASP A 1 99 ? 129.225 145.675 82.420 1.00 65.50 106 ASP A O 1
ATOM 1548 N N . HIS A 1 100 ? 131.093 146.744 81.770 1.00 66.79 107 HIS A N 1
ATOM 1549 C CA . HIS A 1 100 ? 130.426 148.022 81.594 1.00 66.79 107 HIS A CA 1
ATOM 1550 C C . HIS A 1 100 ? 129.877 148.145 80.174 1.00 66.79 107 HIS A C 1
ATOM 1551 O O . HIS A 1 100 ? 130.107 147.297 79.309 1.00 66.79 107 HIS A O 1
ATOM 1566 N N . ASP A 1 101 ? 129.134 149.223 79.943 1.00 75.22 108 ASP A N 1
ATOM 1567 C CA . ASP A 1 101 ? 128.618 149.532 78.612 1.00 75.22 108 ASP A CA 1
ATOM 1568 C C . ASP A 1 101 ? 128.218 150.997 78.601 1.00 75.22 108 ASP A C 1
ATOM 1569 O O . ASP A 1 101 ? 127.369 151.408 79.397 1.00 75.22 108 ASP A O 1
ATOM 1578 N N . PHE A 1 102 ? 128.816 151.776 77.706 1.00 77.97 109 PHE A N 1
ATOM 1579 C CA . PHE A 1 102 ? 128.630 153.220 77.672 1.00 77.97 109 PHE A CA 1
ATOM 1580 C C . PHE A 1 102 ? 127.770 153.605 76.477 1.00 77.97 109 PHE A C 1
ATOM 1581 O O . PHE A 1 102 ? 128.012 153.145 75.357 1.00 77.97 109 PHE A O 1
ATOM 1598 N N . PHE A 1 103 ? 126.771 154.448 76.720 1.00 88.08 110 PHE A N 1
ATOM 1599 C CA . PHE A 1 103 ? 125.886 154.921 75.665 1.00 88.08 110 PHE A CA 1
ATOM 1600 C C . PHE A 1 103 ? 125.162 156.162 76.163 1.00 88.08 110 PHE A C 1
ATOM 1601 O O . PHE A 1 103 ? 125.139 156.452 77.361 1.00 88.08 110 PHE A O 1
ATOM 1618 N N . VAL A 1 104 ? 124.564 156.891 75.225 1.00 93.32 111 VAL A N 1
ATOM 1619 C CA . VAL A 1 104 ? 123.721 158.041 75.529 1.00 93.32 111 VAL A CA 1
ATOM 1620 C C . VAL A 1 104 ? 122.340 157.761 74.956 1.00 93.32 111 VAL A C 1
ATOM 1621 O O . VAL A 1 104 ? 122.184 157.609 73.738 1.00 93.32 111 VAL A O 1
ATOM 1634 N N . PHE A 1 105 ? 121.339 157.677 75.834 1.00 100.97 112 PHE A N 1
ATOM 1635 C CA . PHE A 1 105 ? 119.995 157.329 75.392 1.00 100.97 112 PHE A CA 1
ATOM 1636 C C . PHE A 1 105 ? 119.292 158.494 74.713 1.00 100.97 112 PHE A C 1
ATOM 1637 O O . PHE A 1 105 ? 118.489 158.278 73.799 1.00 100.97 112 PHE A O 1
ATOM 1654 N N . ASN A 1 106 ? 119.569 159.721 75.144 1.00 105.85 113 ASN A N 1
ATOM 1655 C CA . ASN A 1 106 ? 118.933 160.904 74.587 1.00 105.85 113 ASN A CA 1
ATOM 1656 C C . ASN A 1 106 ? 119.961 162.024 74.531 1.00 105.85 113 ASN A C 1
ATOM 1657 O O . ASN A 1 106 ? 121.127 161.847 74.899 1.00 105.85 113 ASN A O 1
ATOM 1668 N N . LYS A 1 107 ? 119.522 163.193 74.065 1.00 110.24 114 LYS A N 1
ATOM 1669 C CA . LYS A 1 107 ? 120.432 164.324 73.933 1.00 110.24 114 LYS A CA 1
ATOM 1670 C C . LYS A 1 107 ? 120.974 164.794 75.275 1.00 110.24 114 LYS A C 1
ATOM 1671 O O . LYS A 1 107 ? 122.014 165.460 75.309 1.00 110.24 114 LYS A O 1
ATOM 1690 N N . ASN A 1 108 ? 120.301 164.465 76.380 1.00 109.16 115 ASN A N 1
ATOM 1691 C CA . ASN A 1 108 ? 120.664 164.990 77.687 1.00 109.16 115 ASN A CA 1
ATOM 1692 C C . ASN A 1 108 ? 121.014 163.926 78.717 1.00 109.16 115 ASN A C 1
ATOM 1693 O O . ASN A 1 108 ? 121.463 164.284 79.811 1.00 109.16 115 ASN A O 1
ATOM 1704 N N . ILE A 1 109 ? 120.833 162.644 78.412 1.00 98.41 116 ILE A N 1
ATOM 1705 C CA . ILE A 1 109 ? 121.003 161.569 79.383 1.00 98.41 116 ILE A CA 1
ATOM 1706 C C . ILE A 1 109 ? 122.232 160.756 79.003 1.00 98.41 116 ILE A C 1
ATOM 1707 O O . ILE A 1 109 ? 122.334 160.261 77.874 1.00 98.41 116 ILE A O 1
ATOM 1723 N N . TYR A 1 110 ? 123.159 160.619 79.947 1.00 91.47 117 TYR A N 1
ATOM 1724 C CA . TYR A 1 110 ? 124.350 159.797 79.791 1.00 91.47 117 TYR A CA 1
ATOM 1725 C C . TYR A 1 110 ? 124.251 158.591 80.714 1.00 91.47 117 TYR A C 1
ATOM 1726 O O . TYR A 1 110 ? 123.869 158.724 81.880 1.00 91.47 117 TYR A O 1
ATOM 1744 N N . ASN A 1 111 ? 124.595 157.417 80.192 1.00 86.81 118 ASN A N 1
ATOM 1745 C CA . ASN A 1 111 ? 124.451 156.166 80.922 1.00 86.81 118 ASN A CA 1
ATOM 1746 C C . ASN A 1 111 ? 125.776 155.425 80.978 1.00 86.81 118 ASN A C 1
ATOM 1747 O O . ASN A 1 111 ? 126.547 155.433 80.015 1.00 86.81 118 ASN A O 1
ATOM 1758 N N . ILE A 1 112 ? 126.031 154.788 82.112 1.00 76.74 119 ILE A N 1
ATOM 1759 C CA . ILE A 1 112 ? 127.169 153.890 82.289 1.00 76.74 119 ILE A CA 1
ATOM 1760 C C . ILE A 1 112 ? 126.596 152.588 82.832 1.00 76.74 119 ILE A C 1
ATOM 1761 O O . ILE A 1 112 ? 126.470 152.396 84.044 1.00 76.74 119 ILE A O 1
ATOM 1777 N N . SER A 1 113 ? 126.255 151.674 81.930 1.00 74.64 120 SER A N 1
ATOM 1778 C CA . SER A 1 113 ? 125.533 150.463 82.298 1.00 74.64 120 SER A CA 1
ATOM 1779 C C . SER A 1 113 ? 126.504 149.416 82.824 1.00 74.64 120 SER A C 1
ATOM 1780 O O . SER A 1 113 ? 127.472 149.062 82.144 1.00 74.64 120 SER A O 1
ATOM 1788 N N . ARG A 1 114 ? 126.240 148.917 84.027 1.00 67.26 121 ARG A N 1
ATOM 1789 C CA . ARG A 1 114 ? 127.013 147.842 84.633 1.00 67.26 121 ARG A CA 1
ATOM 1790 C C . ARG A 1 114 ? 126.131 146.604 84.672 1.00 67.26 121 ARG A C 1
ATOM 1791 O O . ARG A 1 114 ? 124.984 146.674 85.121 1.00 67.26 121 ARG A O 1
ATOM 1812 N N . GLN A 1 115 ? 126.659 145.480 84.197 1.00 72.29 122 GLN A N 1
ATOM 1813 C CA . GLN A 1 115 ? 125.844 144.321 83.859 1.00 72.29 122 GLN A CA 1
ATOM 1814 C C . GLN A 1 115 ? 126.018 143.199 84.875 1.00 72.29 122 GLN A C 1
ATOM 1815 O O . GLN A 1 115 ? 127.142 142.868 85.262 1.00 72.29 122 GLN A O 1
ATOM 1829 N N . ARG A 1 116 ? 124.893 142.618 85.294 1.00 75.88 123 ARG A N 1
ATOM 1830 C CA . ARG A 1 116 ? 124.872 141.417 86.127 1.00 75.88 123 ARG A CA 1
ATOM 1831 C C . ARG A 1 116 ? 125.584 141.635 87.459 1.00 75.88 123 ARG A C 1
ATOM 1832 O O . ARG A 1 116 ? 126.415 140.829 87.880 1.00 75.88 123 ARG A O 1
ATOM 1853 N N . LEU A 1 117 ? 125.251 142.731 88.130 1.00 62.59 124 LEU A N 1
ATOM 1854 C CA . LEU A 1 117 ? 125.729 142.954 89.485 1.00 62.59 124 LEU A CA 1
ATOM 1855 C C . LEU A 1 117 ? 124.780 142.321 90.495 1.00 62.59 124 LEU A C 1
ATOM 1856 O O . LEU A 1 117 ? 123.560 142.315 90.317 1.00 62.59 124 LEU A O 1
ATOM 1872 N N . THR A 1 118 ? 125.351 141.783 91.566 1.00 52.13 125 THR A N 1
ATOM 1873 C CA . THR A 1 118 ? 124.547 141.252 92.651 1.00 52.13 125 THR A CA 1
ATOM 1874 C C . THR A 1 118 ? 123.902 142.396 93.428 1.00 52.13 125 THR A C 1
ATOM 1875 O O . THR A 1 118 ? 124.392 143.527 93.441 1.00 52.13 125 THR A O 1
ATOM 1886 N N . LYS A 1 119 ? 122.777 142.089 94.074 1.00 55.76 126 LYS A N 1
ATOM 1887 C CA . LYS A 1 119 ? 122.019 143.113 94.785 1.00 55.76 126 LYS A CA 1
ATOM 1888 C C . LYS A 1 119 ? 122.887 143.832 95.811 1.00 55.76 126 LYS A C 1
ATOM 1889 O O . LYS A 1 119 ? 123.140 145.036 95.695 1.00 55.76 126 LYS A O 1
ATOM 1908 N N . TYR A 1 120 ? 123.363 143.109 96.820 1.00 51.81 127 TYR A N 1
ATOM 1909 C CA . TYR A 1 120 ? 124.118 143.698 97.916 1.00 51.81 127 TYR A CA 1
ATOM 1910 C C . TYR A 1 120 ? 125.613 143.554 97.673 1.00 51.81 127 TYR A C 1
ATOM 1911 O O . TYR A 1 120 ? 126.099 142.466 97.357 1.00 51.81 127 TYR A O 1
ATOM 1929 N N . THR A 1 121 ? 126.338 144.656 97.838 1.00 48.82 128 THR A N 1
ATOM 1930 C CA . THR A 1 121 ? 127.785 144.650 97.708 1.00 48.82 128 THR A CA 1
ATOM 1931 C C . THR A 1 121 ? 128.414 144.030 98.952 1.00 48.82 128 THR A C 1
ATOM 1932 O O . THR A 1 121 ? 127.726 143.532 99.845 1.00 48.82 128 THR A O 1
ATOM 1943 N N . MET A 1 122 ? 129.747 144.047 99.015 1.00 45.86 129 MET A N 1
ATOM 1944 C CA . MET A 1 122 ? 130.424 143.512 100.191 1.00 45.86 129 MET A CA 1
ATOM 1945 C C . MET A 1 122 ? 130.178 144.383 101.413 1.00 45.86 129 MET A C 1
ATOM 1946 O O . MET A 1 122 ? 130.055 143.871 102.535 1.00 45.86 129 MET A O 1
ATOM 1960 N N . MET A 1 123 ? 130.100 145.698 101.216 1.00 46.25 130 MET A N 1
ATOM 1961 C CA . MET A 1 123 ? 129.951 146.599 102.349 1.00 46.25 130 MET A CA 1
ATOM 1962 C C . MET A 1 123 ? 128.629 146.371 103.064 1.00 46.25 130 MET A C 1
ATOM 1963 O O . MET A 1 123 ? 128.563 146.482 104.289 1.00 46.25 130 MET A O 1
ATOM 1977 N N . ASP A 1 124 ? 127.561 146.069 102.324 1.00 45.85 131 ASP A N 1
ATOM 1978 C CA . ASP A 1 124 ? 126.293 145.768 102.981 1.00 45.85 131 ASP A CA 1
ATOM 1979 C C . ASP A 1 124 ? 126.411 144.548 103.876 1.00 45.85 131 ASP A C 1
ATOM 1980 O O . ASP A 1 124 ? 125.907 144.557 105.001 1.00 45.85 131 ASP A O 1
ATOM 1989 N N . PHE A 1 125 ? 127.074 143.495 103.403 1.00 43.69 132 PHE A N 1
ATOM 1990 C CA . PHE A 1 125 ? 127.254 142.307 104.228 1.00 43.69 132 PHE A CA 1
ATOM 1991 C C . PHE A 1 125 ? 128.050 142.632 105.486 1.00 43.69 132 PHE A C 1
ATOM 1992 O O . PHE A 1 125 ? 127.648 142.267 106.598 1.00 43.69 132 PHE A O 1
ATOM 2009 N N . CYS A 1 126 ? 129.178 143.333 105.334 1.00 44.17 133 CYS A N 1
ATOM 2010 C CA . CYS A 1 126 ? 129.996 143.650 106.502 1.00 44.17 133 CYS A CA 1
ATOM 2011 C C . CYS A 1 126 ? 129.239 144.532 107.486 1.00 44.17 133 CYS A C 1
ATOM 2012 O O . CYS A 1 126 ? 129.257 144.286 108.697 1.00 44.17 133 CYS A O 1
ATOM 2020 N N . TYR A 1 127 ? 128.560 145.561 106.983 1.00 44.29 134 TYR A N 1
ATOM 2021 C CA . TYR A 1 127 ? 127.827 146.480 107.844 1.00 44.29 134 TYR A CA 1
ATOM 2022 C C . TYR A 1 127 ? 126.695 145.768 108.571 1.00 44.29 134 TYR A C 1
ATOM 2023 O O . TYR A 1 127 ? 126.488 145.977 109.770 1.00 44.29 134 TYR A O 1
ATOM 2041 N N . ALA A 1 128 ? 125.955 144.910 107.866 1.00 44.49 135 ALA A N 1
ATOM 2042 C CA . ALA A 1 128 ? 124.831 144.226 108.490 1.00 44.49 135 ALA A CA 1
ATOM 2043 C C . ALA A 1 128 ? 125.303 143.215 109.522 1.00 44.49 135 ALA A C 1
ATOM 2044 O O . ALA A 1 128 ? 124.637 143.004 110.540 1.00 44.49 135 ALA A O 1
ATOM 2051 N N . LEU A 1 129 ? 126.441 142.564 109.275 1.00 44.69 136 LEU A N 1
ATOM 2052 C CA . LEU A 1 129 ? 126.958 141.628 110.266 1.00 44.69 136 LEU A CA 1
ATOM 2053 C C . LEU A 1 129 ? 127.589 142.357 111.446 1.00 44.69 136 LEU A C 1
ATOM 2054 O O . LEU A 1 129 ? 127.700 141.786 112.535 1.00 44.69 136 LEU A O 1
ATOM 2070 N N . ARG A 1 130 ? 128.003 143.610 111.254 1.00 47.60 137 ARG A N 1
ATOM 2071 C CA . ARG A 1 130 ? 128.568 144.390 112.355 1.00 47.60 137 ARG A CA 1
ATOM 2072 C C . ARG A 1 130 ? 127.466 144.994 113.221 1.00 47.60 137 ARG A C 1
ATOM 2073 O O . ARG A 1 130 ? 127.361 144.691 114.413 1.00 47.60 137 ARG A O 1
ATOM 2094 N N . HIS A 1 131 ? 126.632 145.852 112.630 1.00 46.28 138 HIS A N 1
ATOM 2095 C CA . HIS A 1 131 ? 125.550 146.523 113.354 1.00 46.28 138 HIS A CA 1
ATOM 2096 C C . HIS A 1 131 ? 124.292 145.668 113.255 1.00 46.28 138 HIS A C 1
ATOM 2097 O O . HIS A 1 131 ? 123.424 145.869 112.405 1.00 46.28 138 HIS A O 1
ATOM 2111 N N . PHE A 1 132 ? 124.189 144.703 114.164 1.00 53.46 139 PHE A N 1
ATOM 2112 C CA . PHE A 1 132 ? 123.134 143.699 114.131 1.00 53.46 139 PHE A CA 1
ATOM 2113 C C . PHE A 1 132 ? 122.075 144.028 115.174 1.00 53.46 139 PHE A C 1
ATOM 2114 O O . PHE A 1 132 ? 122.392 144.182 116.357 1.00 53.46 139 PHE A O 1
ATOM 2131 N N . ASP A 1 133 ? 120.822 144.124 114.733 1.00 55.87 140 ASP A N 1
ATOM 2132 C CA . ASP A 1 133 ? 119.682 144.299 115.618 1.00 55.87 140 ASP A CA 1
ATOM 2133 C C . ASP A 1 133 ? 118.585 143.342 115.166 1.00 55.87 140 ASP A C 1
ATOM 2134 O O . ASP A 1 133 ? 118.250 143.312 113.970 1.00 55.87 140 ASP A O 1
ATOM 2143 N N . PRO A 1 134 ? 117.990 142.563 116.071 1.00 58.51 141 PRO A N 1
ATOM 2144 C CA . PRO A 1 134 ? 117.088 141.484 115.654 1.00 58.51 141 PRO A CA 1
ATOM 2145 C C . PRO A 1 134 ? 115.727 141.938 115.149 1.00 58.51 141 PRO A C 1
ATOM 2146 O O . PRO A 1 134 ? 114.847 141.092 114.974 1.00 58.51 141 PRO A O 1
ATOM 2157 N N . LYS A 1 135 ? 115.522 143.234 114.910 1.00 64.70 142 LYS A N 1
ATOM 2158 C CA . LYS A 1 135 ? 114.256 143.735 114.397 1.00 64.70 142 LYS A CA 1
ATOM 2159 C C . LYS A 1 135 ? 114.371 144.399 113.033 1.00 64.70 142 LYS A C 1
ATOM 2160 O O . LYS A 1 135 ? 113.338 144.722 112.436 1.00 64.70 142 LYS A O 1
ATOM 2179 N N . ASP A 1 136 ? 115.582 144.614 112.527 1.00 66.22 143 ASP A N 1
ATOM 2180 C CA . ASP A 1 136 ? 115.826 145.177 111.201 1.00 66.22 143 ASP A CA 1
ATOM 2181 C C . ASP A 1 136 ? 116.846 144.323 110.461 1.00 66.22 143 ASP A C 1
ATOM 2182 O O . ASP A 1 136 ? 117.808 144.816 109.870 1.00 66.22 143 ASP A O 1
ATOM 2191 N N . CYS A 1 137 ? 116.637 143.011 110.492 1.00 55.71 144 CYS A N 1
ATOM 2192 C CA . CYS A 1 137 ? 117.622 142.038 110.048 1.00 55.71 144 CYS A CA 1
ATOM 2193 C C . CYS A 1 137 ? 117.401 141.565 108.617 1.00 55.71 144 CYS A C 1
ATOM 2194 O O . CYS A 1 137 ? 117.904 140.500 108.252 1.00 55.71 144 CYS A O 1
ATOM 2202 N N . GLU A 1 138 ? 116.664 142.319 107.801 1.00 51.81 145 GLU A N 1
ATOM 2203 C CA . GLU A 1 138 ? 116.380 141.864 106.443 1.00 51.81 145 GLU A CA 1
ATOM 2204 C C . GLU A 1 138 ? 117.653 141.760 105.612 1.00 51.81 145 GLU A C 1
ATOM 2205 O O . GLU A 1 138 ? 117.795 140.846 104.791 1.00 51.81 145 GLU A O 1
ATOM 2217 N N . VAL A 1 139 ? 118.589 142.692 105.805 1.00 50.40 146 VAL A N 1
ATOM 2218 C CA . VAL A 1 139 ? 119.773 142.739 104.953 1.00 50.40 146 VAL A CA 1
ATOM 2219 C C . VAL A 1 139 ? 120.624 141.492 105.129 1.00 50.40 146 VAL A C 1
ATOM 2220 O O . VAL A 1 139 ? 121.393 141.128 104.232 1.00 50.40 146 VAL A O 1
ATOM 2233 N N . LEU A 1 140 ? 120.525 140.828 106.281 1.00 50.31 147 LEU A N 1
ATOM 2234 C CA . LEU A 1 140 ? 121.304 139.620 106.527 1.00 50.31 147 LEU A CA 1
ATOM 2235 C C . LEU A 1 140 ? 120.543 138.356 106.148 1.00 50.31 147 LEU A C 1
ATOM 2236 O O . LEU A 1 140 ? 121.144 137.399 105.649 1.00 50.31 147 LEU A O 1
ATOM 2252 N N . LYS A 1 141 ? 119.233 138.323 106.384 1.00 52.91 148 LYS A N 1
ATOM 2253 C CA . LYS A 1 141 ? 118.449 137.165 105.975 1.00 52.91 148 LYS A CA 1
ATOM 2254 C C . LYS A 1 141 ? 118.421 137.037 104.457 1.00 52.91 148 LYS A C 1
ATOM 2255 O O . LYS A 1 141 ? 118.507 135.930 103.914 1.00 52.91 148 LYS A O 1
ATOM 2274 N N . GLU A 1 142 ? 118.308 138.164 103.750 1.00 53.10 149 GLU A N 1
ATOM 2275 C CA . GLU A 1 142 ? 118.257 138.114 102.294 1.00 53.10 149 GLU A CA 1
ATOM 2276 C C . GLU A 1 142 ? 119.593 137.724 101.681 1.00 53.10 149 GLU A C 1
ATOM 2277 O O . GLU A 1 142 ? 119.643 137.422 100.485 1.00 53.10 149 GLU A O 1
ATOM 2289 N N . ILE A 1 143 ? 120.671 137.738 102.459 1.00 49.33 150 ILE A N 1
ATOM 2290 C CA . ILE A 1 143 ? 121.958 137.235 101.990 1.00 49.33 150 ILE A CA 1
ATOM 2291 C C . ILE A 1 143 ? 122.143 135.776 102.371 1.00 49.33 150 ILE A C 1
ATOM 2292 O O . ILE A 1 143 ? 122.616 134.968 101.569 1.00 49.33 150 ILE A O 1
ATOM 2308 N N . LEU A 1 144 ? 121.772 135.411 103.597 1.00 51.74 151 LEU A N 1
ATOM 2309 C CA . LEU A 1 144 ? 121.919 134.024 104.025 1.00 51.74 151 LEU A CA 1
ATOM 2310 C C . LEU A 1 144 ? 121.048 133.096 103.189 1.00 51.74 151 LEU A C 1
ATOM 2311 O O . LEU A 1 144 ? 121.470 131.993 102.826 1.00 51.74 151 LEU A O 1
ATOM 2327 N N . VAL A 1 145 ? 119.822 133.517 102.877 1.00 54.92 152 VAL A N 1
ATOM 2328 C CA . VAL A 1 145 ? 118.912 132.647 102.137 1.00 54.92 152 VAL A CA 1
ATOM 2329 C C . VAL A 1 145 ? 119.442 132.389 100.732 1.00 54.92 152 VAL A C 1
ATOM 2330 O O . VAL A 1 145 ? 119.451 131.249 100.256 1.00 54.92 152 VAL A O 1
ATOM 2343 N N . THR A 1 146 ? 119.882 133.444 100.044 1.00 52.86 153 THR A N 1
ATOM 2344 C CA . THR A 1 146 ? 120.200 133.320 98.624 1.00 52.86 153 THR A CA 1
ATOM 2345 C C . THR A 1 146 ? 121.381 132.385 98.392 1.00 52.86 153 THR A C 1
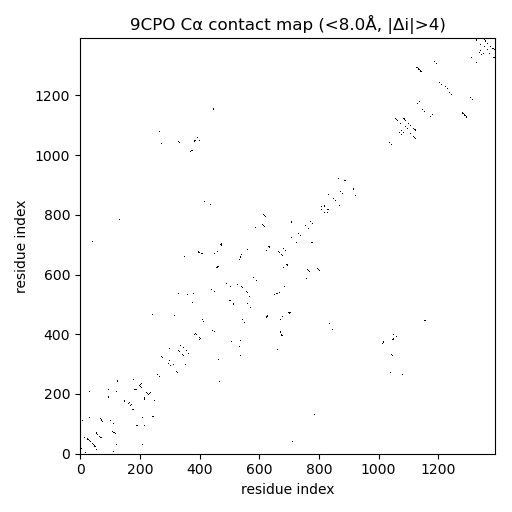ATOM 2346 O O . THR A 1 146 ? 121.329 131.507 97.523 1.00 52.86 153 THR A O 1
ATOM 2357 N N . TYR A 1 147 ? 122.455 132.556 99.154 1.00 50.31 154 TYR A N 1
ATOM 2358 C CA . TYR A 1 147 ? 123.660 131.756 98.977 1.00 50.31 154 TYR A CA 1
ATOM 2359 C C . TYR A 1 147 ? 123.603 130.424 99.714 1.00 50.31 154 TYR A C 1
ATOM 2360 O O . TYR A 1 147 ? 124.654 129.829 99.970 1.00 50.31 154 TYR A O 1
ATOM 2378 N N . GLY A 1 148 ? 122.409 129.955 100.064 1.00 53.03 155 GLY A N 1
ATOM 2379 C CA . GLY A 1 148 ? 122.234 128.619 100.597 1.00 53.03 155 GLY A CA 1
ATOM 2380 C C . GLY A 1 148 ? 123.030 128.341 101.854 1.00 53.03 155 GLY A C 1
ATOM 2381 O O . GLY A 1 148 ? 123.615 127.263 101.993 1.00 53.03 155 GLY A O 1
ATOM 2385 N N . CYS A 1 149 ? 123.057 129.296 102.780 1.00 54.29 156 CYS A N 1
ATOM 2386 C CA . CYS A 1 149 ? 123.755 129.098 104.041 1.00 54.29 156 CYS A CA 1
ATOM 2387 C C . CYS A 1 149 ? 122.893 128.417 105.093 1.00 54.29 156 CYS A C 1
ATOM 2388 O O . CYS A 1 149 ? 123.401 128.102 106.173 1.00 54.29 156 CYS A O 1
ATOM 2396 N N . ILE A 1 150 ? 121.618 128.185 104.810 1.00 60.84 157 ILE A N 1
ATOM 2397 C CA . ILE A 1 150 ? 120.723 127.446 105.699 1.00 60.84 157 ILE A CA 1
ATOM 2398 C C . ILE A 1 150 ? 120.232 126.247 104.897 1.00 60.84 157 ILE A C 1
ATOM 2399 O O . ILE A 1 150 ? 119.306 126.351 104.088 1.00 60.84 157 ILE A O 1
ATOM 2415 N N . GLU A 1 151 ? 120.854 125.086 105.124 1.00 64.86 158 GLU A N 1
ATOM 2416 C CA . GLU A 1 151 ? 120.649 123.948 104.233 1.00 64.86 158 GLU A CA 1
ATOM 2417 C C . GLU A 1 151 ? 119.217 123.432 104.277 1.00 64.86 158 GLU A C 1
ATOM 2418 O O . GLU A 1 151 ? 118.707 122.940 103.264 1.00 64.86 158 GLU A O 1
ATOM 2430 N N . ASP A 1 152 ? 118.552 123.530 105.426 1.00 69.01 159 ASP A N 1
ATOM 2431 C CA . ASP A 1 152 ? 117.199 123.018 105.589 1.00 69.01 159 ASP A CA 1
ATOM 2432 C C . ASP A 1 152 ? 116.142 124.096 105.391 1.00 69.01 159 ASP A C 1
ATOM 2433 O O . ASP A 1 152 ? 115.058 124.007 105.977 1.00 69.01 159 ASP A O 1
ATOM 2442 N N . TYR A 1 153 ? 116.429 125.109 104.578 1.00 63.74 160 TYR A N 1
ATOM 2443 C CA . TYR A 1 153 ? 115.519 126.238 104.460 1.00 63.74 160 TYR A CA 1
ATOM 2444 C C . TYR A 1 153 ? 114.232 125.828 103.759 1.00 63.74 160 TYR A C 1
ATOM 2445 O O . TYR A 1 153 ? 114.256 125.234 102.678 1.00 63.74 160 TYR A O 1
ATOM 2463 N N . HIS A 1 154 ? 113.112 126.152 104.386 1.00 68.32 161 HIS A N 1
ATOM 2464 C CA . HIS A 1 154 ? 111.788 126.050 103.799 1.00 68.32 161 HIS A CA 1
ATOM 2465 C C . HIS A 1 154 ? 111.046 127.330 104.143 1.00 68.32 161 HIS A C 1
ATOM 2466 O O . HIS A 1 154 ? 111.396 128.010 105.113 1.00 68.32 161 HIS A O 1
ATOM 2480 N N . PRO A 1 155 ? 110.029 127.693 103.362 1.00 72.84 162 PRO A N 1
ATOM 2481 C CA . PRO A 1 155 ? 109.311 128.947 103.632 1.00 72.84 162 PRO A CA 1
ATOM 2482 C C . PRO A 1 155 ? 109.033 129.158 105.112 1.00 72.84 162 PRO A C 1
ATOM 2483 O O . PRO A 1 155 ? 108.754 128.202 105.841 1.00 72.84 162 PRO A O 1
ATOM 2494 N N . LYS A 1 156 ? 109.142 130.406 105.565 1.00 71.86 163 LYS A N 1
ATOM 2495 C CA . LYS A 1 156 ? 108.930 130.762 106.968 1.00 71.86 163 LYS A CA 1
ATOM 2496 C C . LYS A 1 156 ? 109.765 129.887 107.901 1.00 71.86 163 LYS A C 1
ATOM 2497 O O . LYS A 1 156 ? 109.312 129.459 108.963 1.00 71.86 163 LYS A O 1
ATOM 2516 N N . TRP A 1 157 ? 111.015 129.633 107.507 1.00 65.74 164 TRP A N 1
ATOM 2517 C CA . TRP A 1 157 ? 111.931 128.915 108.389 1.00 65.74 164 TRP A CA 1
ATOM 2518 C C . TRP A 1 157 ? 112.219 129.714 109.651 1.00 65.74 164 TRP A C 1
ATOM 2519 O O . TRP A 1 157 ? 112.245 129.159 110.754 1.00 65.74 164 TRP A O 1
ATOM 2540 N N . PHE A 1 158 ? 112.441 131.022 109.508 1.00 63.57 165 PHE A N 1
ATOM 2541 C CA . PHE A 1 158 ? 112.828 131.833 110.656 1.00 63.57 165 PHE A CA 1
ATOM 2542 C C . PHE A 1 158 ? 111.719 131.909 111.694 1.00 63.57 165 PHE A C 1
ATOM 2543 O O . PHE A 1 158 ? 111.989 132.180 112.869 1.00 63.57 165 PHE A O 1
ATOM 2560 N N . GLU A 1 159 ? 110.470 131.677 111.288 1.00 72.82 166 GLU A N 1
ATOM 2561 C CA . GLU A 1 159 ? 109.372 131.704 112.247 1.00 72.82 166 GLU A CA 1
ATOM 2562 C C . GLU A 1 159 ? 109.517 130.597 113.283 1.00 72.82 166 GLU A C 1
ATOM 2563 O O . GLU A 1 159 ? 109.304 130.827 114.479 1.00 72.82 166 GLU A O 1
ATOM 2575 N N . GLU A 1 160 ? 109.874 129.388 112.846 1.00 73.54 167 GLU A N 1
ATOM 2576 C CA . GLU A 1 160 ? 109.993 128.267 113.772 1.00 73.54 167 GLU A CA 1
ATOM 2577 C C . GLU A 1 160 ? 111.259 128.361 114.615 1.00 73.54 167 GLU A C 1
ATOM 2578 O O . GLU A 1 160 ? 111.229 128.063 115.814 1.00 73.54 167 GLU A O 1
ATOM 2590 N N . ASN A 1 161 ? 112.377 128.767 114.013 1.00 67.42 168 ASN A N 1
ATOM 2591 C CA . ASN A 1 161 ? 113.638 128.929 114.736 1.00 67.42 168 ASN A CA 1
ATOM 2592 C C . ASN A 1 161 ? 113.747 130.386 115.161 1.00 67.42 168 ASN A C 1
ATOM 2593 O O . ASN A 1 161 ? 114.167 131.251 114.394 1.00 67.42 168 ASN A O 1
ATOM 2604 N N . LYS A 1 162 ? 113.361 130.663 116.405 1.00 64.82 169 LYS A N 1
ATOM 2605 C CA . LYS A 1 162 ? 113.356 132.031 116.903 1.00 64.82 169 LYS A CA 1
ATOM 2606 C C . LYS A 1 162 ? 114.711 132.485 117.424 1.00 64.82 169 LYS A C 1
ATOM 2607 O O . LYS A 1 162 ? 114.892 133.685 117.651 1.00 64.82 169 LYS A O 1
ATOM 2626 N N . ASP A 1 163 ? 115.662 131.571 117.614 1.00 59.29 170 ASP A N 1
ATOM 2627 C CA . ASP A 1 163 ? 116.962 131.934 118.163 1.00 59.29 170 ASP A CA 1
ATOM 2628 C C . ASP A 1 163 ? 118.081 131.574 117.197 1.00 59.29 170 ASP A C 1
ATOM 2629 O O . ASP A 1 163 ? 119.074 130.955 117.591 1.00 59.29 170 ASP A O 1
ATOM 2638 N N . TRP A 1 164 ? 117.927 131.945 115.926 1.00 56.09 171 TRP A N 1
ATOM 2639 C CA . TRP A 1 164 ? 118.970 131.669 114.948 1.00 56.09 171 TRP A CA 1
ATOM 2640 C C . TRP A 1 164 ? 120.130 132.650 115.040 1.00 56.09 171 TRP A C 1
ATOM 2641 O O . TRP A 1 164 ? 121.179 132.400 114.440 1.00 56.09 171 TRP A O 1
ATOM 2662 N N . TYR A 1 165 ? 119.973 133.753 115.770 1.00 55.69 172 TYR A N 1
ATOM 2663 C CA . TYR A 1 165 ? 120.997 134.787 115.854 1.00 55.69 172 TYR A CA 1
ATOM 2664 C C . TYR A 1 165 ? 121.850 134.689 117.108 1.00 55.69 172 TYR A C 1
ATOM 2665 O O . TYR A 1 165 ? 122.712 135.545 117.315 1.00 55.69 172 TYR A O 1
ATOM 2683 N N . ASP A 1 166 ? 121.640 133.677 117.944 1.00 54.64 173 ASP A N 1
ATOM 2684 C CA . ASP A 1 166 ? 122.316 133.606 119.229 1.00 54.64 173 ASP A CA 1
ATOM 2685 C C . ASP A 1 166 ? 123.541 132.715 119.106 1.00 54.64 173 ASP A C 1
ATOM 2686 O O . ASP A 1 166 ? 123.388 131.495 118.949 1.00 54.64 173 ASP A O 1
ATOM 2695 N N . PRO A 1 167 ? 124.761 133.252 119.176 1.00 51.29 174 PRO A N 1
ATOM 2696 C CA . PRO A 1 167 ? 125.939 132.385 119.025 1.00 51.29 174 PRO A CA 1
ATOM 2697 C C . PRO A 1 167 ? 126.018 131.279 120.057 1.00 51.29 174 PRO A C 1
ATOM 2698 O O . PRO A 1 167 ? 126.506 130.188 119.741 1.00 51.29 174 PRO A O 1
ATOM 2709 N N . ILE A 1 168 ? 125.554 131.523 121.283 1.00 52.30 175 ILE A N 1
ATOM 2710 C CA . ILE A 1 168 ? 125.731 130.582 122.383 1.00 52.30 175 ILE A CA 1
ATOM 2711 C C . ILE A 1 168 ? 124.456 129.802 122.686 1.00 52.30 175 ILE A C 1
ATOM 2712 O O . ILE A 1 168 ? 124.346 129.198 123.755 1.00 52.30 175 ILE A O 1
ATOM 2728 N N . GLU A 1 169 ? 123.483 129.810 121.775 1.00 52.61 176 GLU A N 1
ATOM 2729 C CA . GLU A 1 169 ? 122.290 128.989 121.934 1.00 52.61 176 GLU A CA 1
ATOM 2730 C C . GLU A 1 169 ? 121.834 128.317 120.650 1.00 52.61 176 GLU A C 1
ATOM 2731 O O . GLU A 1 169 ? 120.859 127.562 120.694 1.00 52.61 176 GLU A O 1
ATOM 2743 N N . ASN A 1 170 ? 122.491 128.557 119.520 1.00 53.24 177 ASN A N 1
ATOM 2744 C CA . ASN A 1 170 ? 122.170 127.900 118.254 1.00 53.24 177 ASN A CA 1
ATOM 2745 C C . ASN A 1 170 ? 123.381 127.091 117.816 1.00 53.24 177 ASN A C 1
ATOM 2746 O O . ASN A 1 170 ? 124.309 127.647 117.201 1.00 53.24 177 ASN A O 1
ATOM 2757 N N . PRO A 1 171 ? 123.427 125.785 118.093 1.00 52.91 178 PRO A N 1
ATOM 2758 C CA . PRO A 1 171 ? 124.655 125.021 117.811 1.00 52.91 178 PRO A CA 1
ATOM 2759 C C . PRO A 1 171 ? 125.088 125.065 116.357 1.00 52.91 178 PRO A C 1
ATOM 2760 O O . PRO A 1 171 ? 126.285 124.925 116.081 1.00 52.91 178 PRO A O 1
ATOM 2771 N N . LYS A 1 172 ? 124.162 125.249 115.422 1.00 54.64 179 LYS A N 1
ATOM 2772 C CA . LYS A 1 172 ? 124.480 125.271 114.002 1.00 54.64 179 LYS A CA 1
ATOM 2773 C C . LYS A 1 172 ? 124.983 126.629 113.524 1.00 54.64 179 LYS A C 1
ATOM 2774 O O . LYS A 1 172 ? 125.433 126.734 112.378 1.00 54.64 179 LYS A O 1
ATOM 2793 N N . TYR A 1 173 ? 124.945 127.657 114.374 1.00 48.98 180 TYR A N 1
ATOM 2794 C CA . TYR A 1 173 ? 125.232 129.018 113.928 1.00 48.98 180 TYR A CA 1
ATOM 2795 C C . TYR A 1 173 ? 126.522 129.089 113.120 1.00 48.98 180 TYR A C 1
ATOM 2796 O O . TYR A 1 173 ? 126.516 129.461 111.942 1.00 48.98 180 TYR A O 1
ATOM 2814 N N . TYR A 1 174 ? 127.647 128.741 113.742 1.00 46.22 181 TYR A N 1
ATOM 2815 C CA . TYR A 1 174 ? 128.923 128.900 113.057 1.00 46.22 181 TYR A CA 1
ATOM 2816 C C . TYR A 1 174 ? 129.000 128.006 111.829 1.00 46.22 181 TYR A C 1
ATOM 2817 O O . TYR A 1 174 ? 129.608 128.379 110.821 1.00 46.22 181 TYR A O 1
ATOM 2835 N N . ALA A 1 175 ? 128.379 126.828 111.885 1.00 48.53 182 ALA A N 1
ATOM 2836 C CA . ALA A 1 175 ? 128.277 126.003 110.689 1.00 48.53 182 ALA A CA 1
ATOM 2837 C C . ALA A 1 175 ? 127.357 126.626 109.649 1.00 48.53 182 ALA A C 1
ATOM 2838 O O . ALA A 1 175 ? 127.467 126.296 108.464 1.00 48.53 182 ALA A O 1
ATOM 2845 N N . MET A 1 176 ? 126.444 127.508 110.064 1.00 50.10 183 MET A N 1
ATOM 2846 C CA . MET A 1 176 ? 125.624 128.239 109.103 1.00 50.10 183 MET A CA 1
ATOM 2847 C C . MET A 1 176 ? 126.423 129.342 108.423 1.00 50.10 183 MET A C 1
ATOM 2848 O O . MET A 1 176 ? 126.258 129.581 107.222 1.00 50.10 183 MET A O 1
ATOM 2862 N N . LEU A 1 177 ? 127.282 130.030 109.176 1.00 45.42 184 LEU A N 1
ATOM 2863 C CA . LEU A 1 177 ? 128.070 131.114 108.596 1.00 45.42 184 LEU A CA 1
ATOM 2864 C C . LEU A 1 177 ? 129.218 130.581 107.748 1.00 45.42 184 LEU A C 1
ATOM 2865 O O . LEU A 1 177 ? 129.576 131.186 106.732 1.00 45.42 184 LEU A O 1
ATOM 2881 N N . ALA A 1 178 ? 129.801 129.445 108.137 1.00 45.80 185 ALA A N 1
ATOM 2882 C CA . ALA A 1 178 ? 131.014 128.976 107.478 1.00 45.80 185 ALA A CA 1
ATOM 2883 C C . ALA A 1 178 ? 130.807 128.757 105.989 1.00 45.80 185 ALA A C 1
ATOM 2884 O O . ALA A 1 178 ? 131.777 128.744 105.224 1.00 45.80 185 ALA A O 1
ATOM 2891 N N . LYS A 1 179 ? 129.560 128.578 105.553 1.00 48.61 186 LYS A N 1
ATOM 2892 C CA . LYS A 1 179 ? 129.290 128.402 104.132 1.00 48.61 186 LYS A CA 1
ATOM 2893 C C . LYS A 1 179 ? 129.418 129.695 103.341 1.00 48.61 186 LYS A C 1
ATOM 2894 O O . LYS A 1 179 ? 129.174 129.681 102.130 1.00 48.61 186 LYS A O 1
ATOM 2913 N N . MET A 1 180 ? 129.778 130.804 103.989 1.00 45.12 187 MET A N 1
ATOM 2914 C CA . MET A 1 180 ? 130.105 132.046 103.303 1.00 45.12 187 MET A CA 1
ATOM 2915 C C . MET A 1 180 ? 131.601 132.228 103.090 1.00 45.12 187 MET A C 1
ATOM 2916 O O . MET A 1 180 ? 132.013 133.261 102.557 1.00 45.12 187 MET A O 1
ATOM 2930 N N . GLY A 1 181 ? 132.420 131.261 103.487 1.00 44.73 188 GLY A N 1
ATOM 2931 C CA . GLY A 1 181 ? 133.853 131.391 103.393 1.00 44.73 188 GLY A CA 1
ATOM 2932 C C . GLY A 1 181 ? 134.342 131.627 101.979 1.00 44.73 188 GLY A C 1
ATOM 2933 O O . GLY A 1 181 ? 135.172 132.509 101.724 1.00 44.73 188 GLY A O 1
ATOM 2937 N N . PRO A 1 182 ? 133.844 130.838 101.029 1.00 45.65 189 PRO A N 1
ATOM 2938 C CA . PRO A 1 182 ? 134.301 131.008 99.643 1.00 45.65 189 PRO A CA 1
ATOM 2939 C C . PRO A 1 182 ? 134.124 132.421 99.124 1.00 45.65 189 PRO A C 1
ATOM 2940 O O . PRO A 1 182 ? 134.979 132.903 98.374 1.00 45.65 189 PRO A O 1
ATOM 2951 N N . ILE A 1 183 ? 133.048 133.109 99.507 1.00 45.57 190 ILE A N 1
ATOM 2952 C CA . ILE A 1 183 ? 132.818 134.454 98.991 1.00 45.57 190 ILE A CA 1
ATOM 2953 C C . ILE A 1 183 ? 133.903 135.411 99.472 1.00 45.57 190 ILE A C 1
ATOM 2954 O O . ILE A 1 183 ? 134.440 136.198 98.685 1.00 45.57 190 ILE A O 1
ATOM 2970 N N . VAL A 1 184 ? 134.250 135.363 100.759 1.00 40.94 191 VAL A N 1
ATOM 2971 C CA . VAL A 1 184 ? 135.276 136.272 101.268 1.00 40.94 191 VAL A CA 1
ATOM 2972 C C . VAL A 1 184 ? 136.647 135.903 100.712 1.00 40.94 191 VAL A C 1
ATOM 2973 O O . VAL A 1 184 ? 137.465 136.781 100.410 1.00 40.94 191 VAL A O 1
ATOM 2986 N N . ARG A 1 185 ? 136.929 134.606 100.570 1.00 43.02 192 ARG A N 1
ATOM 2987 C CA . ARG A 1 185 ? 138.200 134.201 99.975 1.00 43.02 192 ARG A CA 1
ATOM 2988 C C . ARG A 1 185 ? 138.319 134.727 98.549 1.00 43.02 192 ARG A C 1
ATOM 2989 O O . ARG A 1 185 ? 139.359 135.275 98.150 1.00 43.02 192 ARG A O 1
ATOM 3010 N N . ARG A 1 186 ? 137.250 134.577 97.769 1.00 43.89 193 ARG A N 1
ATOM 3011 C CA . ARG A 1 186 ? 137.229 135.096 96.410 1.00 43.89 193 ARG A CA 1
ATOM 3012 C C . ARG A 1 186 ? 137.394 136.607 96.401 1.00 43.89 193 ARG A C 1
ATOM 3013 O O . ARG A 1 186 ? 138.095 137.157 95.545 1.00 43.89 193 ARG A O 1
ATOM 3034 N N . ALA A 1 187 ? 136.748 137.299 97.341 1.00 40.98 194 ALA A N 1
ATOM 3035 C CA . ALA A 1 187 ? 136.876 138.749 97.403 1.00 40.98 194 ALA A CA 1
ATOM 3036 C C . ALA A 1 187 ? 138.323 139.157 97.635 1.00 40.98 194 ALA A C 1
ATOM 3037 O O . ALA A 1 187 ? 138.843 140.048 96.957 1.00 40.98 194 ALA A O 1
ATOM 3044 N N . LEU A 1 188 ? 138.998 138.505 98.582 1.00 42.07 195 LEU A N 1
ATOM 3045 C CA . LEU A 1 188 ? 140.392 138.850 98.852 1.00 42.07 195 LEU A CA 1
ATOM 3046 C C . LEU A 1 188 ? 141.266 138.606 97.627 1.00 42.07 195 LEU A C 1
ATOM 3047 O O . LEU A 1 188 ? 142.064 139.469 97.231 1.00 42.07 195 LEU A O 1
ATOM 3063 N N . LEU A 1 189 ? 141.133 137.430 97.011 1.00 42.11 196 LEU A N 1
ATOM 3064 C CA . LEU A 1 189 ? 141.993 137.109 95.875 1.00 42.11 196 LEU A CA 1
ATOM 3065 C C . LEU A 1 189 ? 141.748 138.064 94.710 1.00 42.11 196 LEU A C 1
ATOM 3066 O O . LEU A 1 189 ? 142.695 138.532 94.061 1.00 42.11 196 LEU A O 1
ATOM 3082 N N . ASN A 1 190 ? 140.481 138.375 94.428 1.00 46.28 197 ASN A N 1
ATOM 3083 C CA . ASN A 1 190 ? 140.191 139.313 93.352 1.00 46.28 197 ASN A CA 1
ATOM 3084 C C . ASN A 1 190 ? 140.684 140.712 93.687 1.00 46.28 197 ASN A C 1
ATOM 3085 O O . ASN A 1 190 ? 141.101 141.447 92.787 1.00 46.28 197 ASN A O 1
ATOM 3096 N N . ALA A 1 191 ? 140.652 141.101 94.962 1.00 43.51 198 ALA A N 1
ATOM 3097 C CA . ALA A 1 191 ? 141.202 142.397 95.337 1.00 43.51 198 ALA A CA 1
ATOM 3098 C C . ALA A 1 191 ? 142.688 142.457 95.036 1.00 43.51 198 ALA A C 1
ATOM 3099 O O . ALA A 1 191 ? 143.183 143.461 94.514 1.00 43.51 198 ALA A O 1
ATOM 3106 N N . ILE A 1 192 ? 143.418 141.387 95.353 1.00 47.88 199 ILE A N 1
ATOM 3107 C CA . ILE A 1 192 ? 144.852 141.363 95.061 1.00 47.88 199 ILE A CA 1
ATOM 3108 C C . ILE A 1 192 ? 145.090 141.444 93.557 1.00 47.88 199 ILE A C 1
ATOM 3109 O O . ILE A 1 192 ? 145.969 142.180 93.085 1.00 47.88 199 ILE A O 1
ATOM 3125 N N . GLU A 1 193 ? 144.316 140.683 92.778 1.00 52.95 200 GLU A N 1
ATOM 3126 C CA . GLU A 1 193 ? 144.497 140.720 91.328 1.00 52.95 200 GLU A CA 1
ATOM 3127 C C . GLU A 1 193 ? 144.228 142.114 90.772 1.00 52.95 200 GLU A C 1
ATOM 3128 O O . GLU A 1 193 ? 144.982 142.612 89.926 1.00 52.95 200 GLU A O 1
ATOM 3140 N N . PHE A 1 194 ? 143.160 142.765 91.239 1.00 51.33 201 PHE A N 1
ATOM 3141 C CA . PHE A 1 194 ? 142.840 144.097 90.740 1.00 51.33 201 PHE A CA 1
ATOM 3142 C C . PHE A 1 194 ? 143.887 145.112 91.170 1.00 51.33 201 PHE A C 1
ATOM 3143 O O . PHE A 1 194 ? 144.207 146.035 90.415 1.00 51.33 201 PHE A O 1
ATOM 3160 N N . GLY A 1 195 ? 144.422 144.973 92.381 1.00 51.70 202 GLY A N 1
ATOM 3161 C CA . GLY A 1 195 ? 145.505 145.848 92.792 1.00 51.70 202 GLY A CA 1
ATOM 3162 C C . GLY A 1 195 ? 146.718 145.714 91.893 1.00 51.70 202 GLY A C 1
ATOM 3163 O O . GLY A 1 195 ? 147.317 146.713 91.487 1.00 51.70 202 GLY A O 1
ATOM 3167 N N . ASN A 1 196 ? 147.094 144.476 91.564 1.00 53.54 203 ASN A N 1
ATOM 3168 C CA . ASN A 1 196 ? 148.212 144.272 90.649 1.00 53.54 203 ASN A CA 1
ATOM 3169 C C . ASN A 1 196 ? 147.924 144.908 89.297 1.00 53.54 203 ASN A C 1
ATOM 3170 O O . ASN A 1 196 ? 148.795 145.547 88.696 1.00 53.54 203 ASN A O 1
ATOM 3181 N N . LEU A 1 197 ? 146.699 144.737 88.800 1.00 56.88 204 LEU A N 1
ATOM 3182 C CA . LEU A 1 197 ? 146.343 145.313 87.507 1.00 56.88 204 LEU A CA 1
ATOM 3183 C C . LEU A 1 197 ? 146.444 146.833 87.537 1.00 56.88 204 LEU A C 1
ATOM 3184 O O . LEU A 1 197 ? 146.960 147.454 86.599 1.00 56.88 204 LEU A O 1
ATOM 3200 N N . MET A 1 198 ? 145.949 147.451 88.610 1.00 56.39 205 MET A N 1
ATOM 3201 C CA . MET A 1 198 ? 146.003 148.904 88.716 1.00 56.39 205 MET A CA 1
ATOM 3202 C C . MET A 1 198 ? 147.443 149.392 88.796 1.00 56.39 205 MET A C 1
ATOM 3203 O O . MET A 1 198 ? 147.798 150.407 88.186 1.00 56.39 205 MET A O 1
ATOM 3217 N N . VAL A 1 199 ? 148.287 148.684 89.549 1.00 58.35 206 VAL A N 1
ATOM 3218 C CA . VAL A 1 199 ? 149.698 149.055 89.625 1.00 58.35 206 VAL A CA 1
ATOM 3219 C C . VAL A 1 199 ? 150.334 148.980 88.244 1.00 58.35 206 VAL A C 1
ATOM 3220 O O . VAL A 1 199 ? 151.088 149.871 87.838 1.00 58.35 206 VAL A O 1
ATOM 3233 N N . GLU A 1 200 ? 150.045 147.910 87.502 1.00 64.32 207 GLU A N 1
ATOM 3234 C CA . GLU A 1 200 ? 150.623 147.767 86.171 1.00 64.32 207 GLU A CA 1
ATOM 3235 C C . GLU A 1 200 ? 150.183 148.903 85.256 1.00 64.32 207 GLU A C 1
ATOM 3236 O O . GLU A 1 200 ? 151.011 149.528 84.584 1.00 64.32 207 GLU A O 1
ATOM 3248 N N . LYS A 1 201 ? 148.880 149.190 85.219 1.00 65.27 208 LYS A N 1
ATOM 3249 C CA . LYS A 1 201 ? 148.383 150.221 84.313 1.00 65.27 208 LYS A CA 1
ATOM 3250 C C . LYS A 1 201 ? 148.633 151.628 84.837 1.00 65.27 208 LYS A C 1
ATOM 3251 O O . LYS A 1 201 ? 148.542 152.586 84.063 1.00 65.27 208 LYS A O 1
ATOM 3270 N N . GLY A 1 202 ? 148.942 151.778 86.121 1.00 71.13 209 GLY A N 1
ATOM 3271 C CA . GLY A 1 202 ? 149.292 153.076 86.661 1.00 71.13 209 GLY A CA 1
ATOM 3272 C C . GLY A 1 202 ? 148.112 153.981 86.948 1.00 71.13 209 GLY A C 1
ATOM 3273 O O . GLY A 1 202 ? 147.971 155.037 86.325 1.00 71.13 209 GLY A O 1
ATOM 3277 N N . TYR A 1 203 ? 147.253 153.576 87.879 1.00 68.83 210 TYR A N 1
ATOM 3278 C CA . TYR A 1 203 ? 146.180 154.418 88.392 1.00 68.83 210 TYR A CA 1
ATOM 3279 C C . TYR A 1 203 ? 146.323 154.522 89.901 1.00 68.83 210 TYR A C 1
ATOM 3280 O O . TYR A 1 203 ? 146.505 153.507 90.579 1.00 68.83 210 TYR A O 1
ATOM 3298 N N . VAL A 1 204 ? 146.240 155.740 90.423 1.00 67.40 211 VAL A N 1
ATOM 3299 C CA . VAL A 1 204 ? 146.346 155.996 91.854 1.00 67.40 211 VAL A CA 1
ATOM 3300 C C . VAL A 1 204 ? 144.979 156.441 92.349 1.00 67.40 211 VAL A C 1
ATOM 3301 O O . VAL A 1 204 ? 144.416 157.421 91.846 1.00 67.40 211 VAL A O 1
ATOM 3314 N N . GLY A 1 205 ? 144.445 155.722 93.328 1.00 61.29 212 GLY A N 1
ATOM 3315 C CA . GLY A 1 205 ? 143.123 156.030 93.839 1.00 61.29 212 GLY A CA 1
ATOM 3316 C C . GLY A 1 205 ? 142.836 155.213 95.076 1.00 61.29 212 GLY A C 1
ATOM 3317 O O . GLY A 1 205 ? 143.671 154.436 95.545 1.00 61.29 212 GLY A O 1
ATOM 3321 N N . VAL A 1 206 ? 141.628 155.397 95.601 1.00 54.16 213 VAL A N 1
ATOM 3322 C CA . VAL A 1 206 ? 141.195 154.751 96.833 1.00 54.16 213 VAL A CA 1
ATOM 3323 C C . VAL A 1 206 ? 140.189 153.664 96.493 1.00 54.16 213 VAL A C 1
ATOM 3324 O O . VAL A 1 206 ? 139.202 153.919 95.791 1.00 54.16 213 VAL A O 1
ATOM 3337 N N . ILE A 1 207 ? 140.434 152.456 96.991 1.00 47.30 214 ILE A N 1
ATOM 3338 C CA . ILE A 1 207 ? 139.508 151.338 96.866 1.00 47.30 214 ILE A CA 1
ATOM 3339 C C . ILE A 1 207 ? 138.934 151.039 98.242 1.00 47.30 214 ILE A C 1
ATOM 3340 O O . ILE A 1 207 ? 139.656 151.062 99.246 1.00 47.30 214 ILE A O 1
ATOM 3356 N N . THR A 1 208 ? 137.633 150.771 98.288 1.00 45.76 215 THR A N 1
ATOM 3357 C CA . THR A 1 208 ? 136.959 150.434 99.531 1.00 45.76 215 THR A CA 1
ATOM 3358 C C . THR A 1 208 ? 136.029 149.260 99.272 1.00 45.76 215 THR A C 1
ATOM 3359 O O . THR A 1 208 ? 135.914 148.768 98.149 1.00 45.76 215 THR A O 1
ATOM 3370 N N . LEU A 1 209 ? 135.365 148.806 100.336 1.00 45.12 216 LEU A N 1
ATOM 3371 C CA . LEU A 1 209 ? 134.560 147.594 100.233 1.00 45.12 216 LEU A CA 1
ATOM 3372 C C . LEU A 1 209 ? 133.380 147.778 99.290 1.00 45.12 216 LEU A C 1
ATOM 3373 O O . LEU A 1 209 ? 133.076 146.887 98.492 1.00 45.12 216 LEU A O 1
ATOM 3389 N N . ASP A 1 210 ? 132.708 148.929 99.349 1.00 48.41 217 ASP A N 1
ATOM 3390 C CA . ASP A 1 210 ? 131.498 149.091 98.554 1.00 48.41 217 ASP A CA 1
ATOM 3391 C C . ASP A 1 210 ? 131.778 149.060 97.057 1.00 48.41 217 ASP A C 1
ATOM 3392 O O . ASP A 1 210 ? 130.832 148.957 96.271 1.00 48.41 217 ASP A O 1
ATOM 3401 N N . ASN A 1 211 ? 133.043 149.159 96.646 1.00 46.56 218 ASN A N 1
ATOM 3402 C CA . ASN A 1 211 ? 133.420 148.971 95.252 1.00 46.56 218 ASN A CA 1
ATOM 3403 C C . ASN A 1 211 ? 133.197 147.548 94.765 1.00 46.56 218 ASN A C 1
ATOM 3404 O O . ASN A 1 211 ? 132.983 147.351 93.566 1.00 46.56 218 ASN A O 1
ATOM 3415 N N . GLN A 1 212 ? 133.239 146.561 95.652 1.00 44.62 219 GLN A N 1
ATOM 3416 C CA . GLN A 1 212 ? 133.328 145.162 95.260 1.00 44.62 219 GLN A CA 1
ATOM 3417 C C . GLN A 1 212 ? 131.951 144.520 95.288 1.00 44.62 219 GLN A C 1
ATOM 3418 O O . GLN A 1 212 ? 131.391 144.287 96.363 1.00 44.62 219 GLN A O 1
ATOM 3432 N N . ASP A 1 213 ? 131.427 144.217 94.107 1.00 49.95 220 ASP A N 1
ATOM 3433 C CA . ASP A 1 213 ? 130.197 143.450 94.006 1.00 49.95 220 ASP A CA 1
ATOM 3434 C C . ASP A 1 213 ? 130.374 142.094 94.674 1.00 49.95 220 ASP A C 1
ATOM 3435 O O . ASP A 1 213 ? 131.466 141.524 94.688 1.00 49.95 220 ASP A O 1
ATOM 3444 N N . LEU A 1 214 ? 129.284 141.571 95.240 1.00 46.36 221 LEU A N 1
ATOM 3445 C CA . LEU A 1 214 ? 129.393 140.363 96.051 1.00 46.36 221 LEU A CA 1
ATOM 3446 C C . LEU A 1 214 ? 130.008 139.200 95.288 1.00 46.36 221 LEU A C 1
ATOM 3447 O O . LEU A 1 214 ? 130.653 138.347 95.905 1.00 46.36 221 LEU A O 1
ATOM 3463 N N . ASN A 1 215 ? 129.837 139.143 93.966 1.00 48.48 222 ASN A N 1
ATOM 3464 C CA . ASN A 1 215 ? 130.513 138.109 93.193 1.00 48.48 222 ASN A CA 1
ATOM 3465 C C . ASN A 1 215 ? 132.025 138.223 93.296 1.00 48.48 222 ASN A C 1
ATOM 3466 O O . ASN A 1 215 ? 132.728 137.250 93.009 1.00 48.48 222 ASN A O 1
ATOM 3477 N N . GLY A 1 216 ? 132.537 139.384 93.690 1.00 50.44 223 GLY A N 1
ATOM 3478 C CA . GLY A 1 216 ? 133.962 139.614 93.754 1.00 50.44 223 GLY A CA 1
ATOM 3479 C C . GLY A 1 216 ? 134.523 140.447 92.627 1.00 50.44 223 GLY A C 1
ATOM 3480 O O . GLY A 1 216 ? 135.723 140.348 92.350 1.00 50.44 223 GLY A O 1
ATOM 3484 N N . LYS A 1 217 ? 133.702 141.260 91.969 1.00 49.27 224 LYS A N 1
ATOM 3485 C CA . LYS A 1 217 ? 134.118 142.043 90.816 1.00 49.27 224 LYS A CA 1
ATOM 3486 C C . LYS A 1 217 ? 133.908 143.528 91.082 1.00 49.27 224 LYS A C 1
ATOM 3487 O O . LYS A 1 217 ? 132.820 143.947 91.484 1.00 49.27 224 LYS A O 1
ATOM 3506 N N . PHE A 1 218 ? 134.952 144.320 90.851 1.00 47.62 225 PHE A N 1
ATOM 3507 C CA . PHE A 1 218 ? 134.908 145.751 91.118 1.00 47.62 225 PHE A CA 1
ATOM 3508 C C . PHE A 1 218 ? 134.167 146.476 90.002 1.00 47.62 225 PHE A C 1
ATOM 3509 O O . PHE A 1 218 ? 134.296 146.132 88.825 1.00 47.62 225 PHE A O 1
ATOM 3526 N N . TYR A 1 219 ? 133.381 147.498 90.378 1.00 55.52 226 TYR A N 1
ATOM 3527 C CA . TYR A 1 219 ? 132.421 148.034 89.419 1.00 55.52 226 TYR A CA 1
ATOM 3528 C C . TYR A 1 219 ? 132.254 149.552 89.400 1.00 55.52 226 TYR A C 1
ATOM 3529 O O . TYR A 1 219 ? 131.214 150.018 88.921 1.00 55.52 226 TYR A O 1
ATOM 3547 N N . ASP A 1 220 ? 133.214 150.351 89.860 1.00 60.48 227 ASP A N 1
ATOM 3548 C CA . ASP A 1 220 ? 133.162 151.784 89.593 1.00 60.48 227 ASP A CA 1
ATOM 3549 C C . ASP A 1 220 ? 134.554 152.379 89.740 1.00 60.48 227 ASP A C 1
ATOM 3550 O O . ASP A 1 220 ? 135.337 151.962 90.597 1.00 60.48 227 ASP A O 1
ATOM 3559 N N . PHE A 1 221 ? 134.852 153.368 88.889 1.00 64.34 228 PHE A N 1
ATOM 3560 C CA . PHE A 1 221 ? 136.194 153.925 88.759 1.00 64.34 228 PHE A CA 1
ATOM 3561 C C . PHE A 1 221 ? 136.163 155.448 88.720 1.00 64.34 228 PHE A C 1
ATOM 3562 O O . PHE A 1 221 ? 136.941 156.071 87.994 1.00 64.34 228 PHE A O 1
ATOM 3579 N N . GLY A 1 222 ? 135.269 156.066 89.490 1.00 69.46 229 GLY A N 1
ATOM 3580 C CA . GLY A 1 222 ? 135.106 157.508 89.395 1.00 69.46 229 GLY A CA 1
ATOM 3581 C C . GLY A 1 222 ? 136.320 158.280 89.879 1.00 69.46 229 GLY A C 1
ATOM 3582 O O . GLY A 1 222 ? 136.762 159.233 89.232 1.00 69.46 229 GLY A O 1
ATOM 3586 N N . ASP A 1 223 ? 136.878 157.878 91.021 1.00 70.09 230 ASP A N 1
ATOM 3587 C CA . ASP A 1 223 ? 137.879 158.692 91.701 1.00 70.09 230 ASP A CA 1
ATOM 3588 C C . ASP A 1 223 ? 139.298 158.468 91.190 1.00 70.09 230 ASP A C 1
ATOM 3589 O O . ASP A 1 223 ? 140.177 159.286 91.476 1.00 70.09 230 ASP A O 1
ATOM 3598 N N . PHE A 1 224 ? 139.546 157.397 90.443 1.00 65.75 231 PHE A N 1
ATOM 3599 C CA . PHE A 1 224 ? 140.910 157.073 90.048 1.00 65.75 231 PHE A CA 1
ATOM 3600 C C . PHE A 1 224 ? 141.477 158.167 89.154 1.00 65.75 231 PHE A C 1
ATOM 3601 O O . PHE A 1 224 ? 140.794 158.668 88.257 1.00 65.75 231 PHE A O 1
ATOM 3618 N N . GLN A 1 225 ? 142.730 158.535 89.401 1.00 72.30 232 GLN A N 1
ATOM 3619 C CA . GLN A 1 225 ? 143.447 159.512 88.593 1.00 72.30 232 GLN A CA 1
ATOM 3620 C C . GLN A 1 225 ? 144.674 158.847 87.987 1.00 72.30 232 GLN A C 1
ATOM 3621 O O . GLN A 1 225 ? 145.439 158.186 88.695 1.00 72.30 232 GLN A O 1
ATOM 3635 N N . LYS A 1 226 ? 144.861 159.028 86.683 1.00 74.85 233 LYS A N 1
ATOM 3636 C CA . LYS A 1 226 ? 145.945 158.350 85.992 1.00 74.85 233 LYS A CA 1
ATOM 3637 C C . LYS A 1 226 ? 147.296 158.931 86.399 1.00 74.85 233 LYS A C 1
ATOM 3638 O O . LYS A 1 226 ? 147.394 160.024 86.961 1.00 74.85 233 LYS A O 1
ATOM 3657 N N . THR A 1 227 ? 148.347 158.172 86.108 1.00 77.22 234 THR A N 1
ATOM 3658 C CA . THR A 1 227 ? 149.713 158.587 86.390 1.00 77.22 234 THR A CA 1
ATOM 3659 C C . THR A 1 227 ? 150.637 157.885 85.400 1.00 77.22 234 THR A C 1
ATOM 3660 O O . THR A 1 227 ? 150.184 157.290 84.418 1.00 77.22 234 THR A O 1
ATOM 3671 N N . ALA A 1 228 ? 151.935 157.955 85.657 1.00 82.32 235 ALA A N 1
ATOM 3672 C CA . ALA A 1 228 ? 152.903 157.337 84.760 1.00 82.32 235 ALA A CA 1
ATOM 3673 C C . ALA A 1 228 ? 152.725 155.822 84.769 1.00 82.32 235 ALA A C 1
ATOM 3674 O O . ALA A 1 228 ? 152.611 155.226 85.846 1.00 82.32 235 ALA A O 1
ATOM 3681 N N . PRO A 1 229 ? 152.698 155.163 83.609 1.00 81.23 236 PRO A N 1
ATOM 3682 C CA . PRO A 1 229 ? 152.541 153.704 83.607 1.00 81.23 236 PRO A CA 1
ATOM 3683 C C . PRO A 1 229 ? 153.663 153.027 84.380 1.00 81.23 236 PRO A C 1
ATOM 3684 O O . PRO A 1 229 ? 154.810 153.476 84.370 1.00 81.23 236 PRO A O 1
ATOM 3695 N N . GLY A 1 230 ? 153.316 151.935 85.058 1.00 75.08 237 GLY A N 1
ATOM 3696 C CA . GLY A 1 230 ? 154.261 151.198 85.863 1.00 75.08 237 GLY A CA 1
ATOM 3697 C C . GLY A 1 230 ? 154.439 151.721 87.270 1.00 75.08 237 GLY A C 1
ATOM 3698 O O . GLY A 1 230 ? 155.158 151.095 88.059 1.00 75.08 237 GLY A O 1
ATOM 3702 N N . ALA A 1 231 ? 153.809 152.843 87.613 1.00 75.69 238 ALA A N 1
ATOM 3703 C CA . ALA A 1 231 ? 153.903 153.429 88.946 1.00 75.69 238 ALA A CA 1
ATOM 3704 C C . ALA A 1 231 ? 152.496 153.758 89.425 1.00 75.69 238 ALA A C 1
ATOM 3705 O O . ALA A 1 231 ? 151.891 154.729 88.961 1.00 75.69 238 ALA A O 1
ATOM 3712 N N . GLY A 1 232 ? 151.982 152.955 90.353 1.00 66.81 239 GLY A N 1
ATOM 3713 C CA . GLY A 1 232 ? 150.660 153.178 90.895 1.00 66.81 239 GLY A CA 1
ATOM 3714 C C . GLY A 1 232 ? 150.662 152.960 92.394 1.00 66.81 239 GLY A C 1
ATOM 3715 O O . GLY A 1 232 ? 151.540 152.293 92.945 1.00 66.81 239 GLY A O 1
ATOM 3719 N N . VAL A 1 233 ? 149.662 153.540 93.047 1.00 61.72 240 VAL A N 1
ATOM 3720 C CA . VAL A 1 233 ? 149.577 153.491 94.503 1.00 61.72 240 VAL A CA 1
ATOM 3721 C C . VAL A 1 233 ? 148.166 153.113 94.934 1.00 61.72 240 VAL A C 1
ATOM 3722 O O . VAL A 1 233 ? 147.459 153.947 95.517 1.00 61.72 240 VAL A O 1
ATOM 3735 N N . PRO A 1 234 ? 147.708 151.891 94.677 1.00 54.42 241 PRO A N 1
ATOM 3736 C CA . PRO A 1 234 ? 146.446 151.448 95.277 1.00 54.42 241 PRO A CA 1
ATOM 3737 C C . PRO A 1 234 ? 146.552 151.440 96.792 1.00 54.42 241 PRO A C 1
ATOM 3738 O O . PRO A 1 234 ? 147.590 151.089 97.355 1.00 54.42 241 PRO A O 1
ATOM 3749 N N . VAL A 1 235 ? 145.466 151.823 97.454 1.00 51.17 242 VAL A N 1
ATOM 3750 C CA . VAL A 1 235 ? 145.423 151.911 98.909 1.00 51.17 242 VAL A CA 1
ATOM 3751 C C . VAL A 1 235 ? 144.258 151.061 99.396 1.00 51.17 242 VAL A C 1
ATOM 3752 O O . VAL A 1 235 ? 143.094 151.354 99.097 1.00 51.17 242 VAL A O 1
ATOM 3765 N N . PHE A 1 236 ? 144.570 150.003 100.145 1.00 44.92 243 PHE A N 1
ATOM 3766 C CA . PHE A 1 236 ? 143.571 149.138 100.757 1.00 44.92 243 PHE A CA 1
ATOM 3767 C C . PHE A 1 236 ? 143.623 149.198 102.280 1.00 44.92 243 PHE A C 1
ATOM 3768 O O . PHE A 1 236 ? 143.304 148.210 102.944 1.00 44.92 243 PHE A O 1
ATOM 3785 N N . ASP A 1 237 ? 144.032 150.333 102.849 1.00 48.13 244 ASP A N 1
ATOM 3786 C CA . ASP A 1 237 ? 144.192 150.407 104.298 1.00 48.13 244 ASP A CA 1
ATOM 3787 C C . ASP A 1 237 ? 142.859 150.271 105.023 1.00 48.13 244 ASP A C 1
ATOM 3788 O O . ASP A 1 237 ? 142.823 149.790 106.161 1.00 48.13 244 ASP A O 1
ATOM 3797 N N . THR A 1 238 ? 141.762 150.696 104.397 1.00 44.31 245 THR A N 1
ATOM 3798 C CA . THR A 1 238 ? 140.433 150.568 104.986 1.00 44.31 245 THR A CA 1
ATOM 3799 C C . THR A 1 238 ? 139.609 149.443 104.377 1.00 44.31 245 THR A C 1
ATOM 3800 O O . THR A 1 238 ? 138.567 149.085 104.934 1.00 44.31 245 THR A O 1
ATOM 3811 N N . TYR A 1 239 ? 139.964 148.855 103.237 1.00 43.61 246 TYR A N 1
ATOM 3812 C CA . TYR A 1 239 ? 139.280 147.648 102.723 1.00 43.61 246 TYR A CA 1
ATOM 3813 C C . TYR A 1 239 ? 139.526 146.582 103.726 1.00 43.61 246 TYR A C 1
ATOM 3814 O O . TYR A 1 239 ? 138.582 146.126 104.292 1.00 43.61 246 TYR A O 1
ATOM 3832 N N . TYR A 1 240 ? 140.763 146.222 104.034 1.00 44.51 247 TYR A N 1
ATOM 3833 C CA . TYR A 1 240 ? 140.999 145.093 104.925 1.00 44.51 247 TYR A CA 1
ATOM 3834 C C . TYR A 1 240 ? 140.601 145.413 106.357 1.00 44.51 247 TYR A C 1
ATOM 3835 O O . TYR A 1 240 ? 140.118 144.533 107.078 1.00 44.51 247 TYR A O 1
ATOM 3853 N N . SER A 1 241 ? 140.823 146.652 106.793 1.00 44.95 248 SER A N 1
ATOM 3854 C CA . SER A 1 241 ? 140.660 146.992 108.199 1.00 44.95 248 SER A CA 1
ATOM 3855 C C . SER A 1 241 ? 139.207 146.961 108.641 1.00 44.95 248 SER A C 1
ATOM 3856 O O . SER A 1 241 ? 138.945 146.914 109.846 1.00 44.95 248 SER A O 1
ATOM 3864 N N . TYR A 1 242 ? 138.259 146.993 107.708 1.00 45.51 249 TYR A N 1
ATOM 3865 C CA . TYR A 1 242 ? 136.848 146.953 108.067 1.00 45.51 249 TYR A CA 1
ATOM 3866 C C . TYR A 1 242 ? 136.293 145.537 108.046 1.00 45.51 249 TYR A C 1
ATOM 3867 O O . TYR A 1 242 ? 135.444 145.195 108.873 1.00 45.51 249 TYR A O 1
ATOM 3885 N N . MET A 1 243 ? 136.757 144.706 107.120 1.00 44.93 250 MET A N 1
ATOM 3886 C CA . MET A 1 243 ? 136.312 143.323 107.039 1.00 44.93 250 MET A CA 1
ATOM 3887 C C . MET A 1 243 ? 137.181 142.378 107.854 1.00 44.93 250 MET A C 1
ATOM 3888 O O . MET A 1 243 ? 136.921 141.172 107.847 1.00 44.93 250 MET A O 1
ATOM 3902 N N . MET A 1 244 ? 138.196 142.882 108.557 1.00 49.07 251 MET A N 1
ATOM 3903 C CA . MET A 1 244 ? 139.069 142.014 109.352 1.00 49.07 251 MET A CA 1
ATOM 3904 C C . MET A 1 244 ? 138.328 141.039 110.260 1.00 49.07 251 MET A C 1
ATOM 3905 O O . MET A 1 244 ? 138.675 139.852 110.249 1.00 49.07 251 MET A O 1
ATOM 3919 N N . PRO A 1 245 ? 137.336 141.442 111.056 1.00 48.48 252 PRO A N 1
ATOM 3920 C CA . PRO A 1 245 ? 136.687 140.460 111.940 1.00 48.48 252 PRO A CA 1
ATOM 3921 C C . PRO A 1 245 ? 135.885 139.408 111.194 1.00 48.48 252 PRO A C 1
ATOM 3922 O O . PRO A 1 245 ? 135.722 138.288 111.695 1.00 48.48 252 PRO A O 1
ATOM 3933 N N . ILE A 1 246 ? 135.384 139.733 110.002 1.00 44.21 253 ILE A N 1
ATOM 3934 C CA . ILE A 1 246 ? 134.561 138.791 109.252 1.00 44.21 253 ILE A CA 1
ATOM 3935 C C . ILE A 1 246 ? 135.393 137.741 108.528 1.00 44.21 253 ILE A C 1
ATOM 3936 O O . ILE A 1 246 ? 134.853 136.702 108.134 1.00 44.21 253 ILE A O 1
ATOM 3952 N N . ILE A 1 247 ? 136.694 137.973 108.343 1.00 43.98 254 ILE A N 1
ATOM 3953 C CA . ILE A 1 247 ? 137.539 136.942 107.750 1.00 43.98 254 ILE A CA 1
ATOM 3954 C C . ILE A 1 247 ? 137.720 135.782 108.717 1.00 43.98 254 ILE A C 1
ATOM 3955 O O . ILE A 1 247 ? 138.041 134.664 108.301 1.00 43.98 254 ILE A O 1
ATOM 3971 N N . ALA A 1 248 ? 137.534 136.020 110.016 1.00 44.92 255 ALA A N 1
ATOM 3972 C CA . ALA A 1 248 ? 137.657 134.975 111.020 1.00 44.92 255 ALA A CA 1
ATOM 3973 C C . ALA A 1 248 ? 136.338 134.605 111.677 1.00 44.92 255 ALA A C 1
ATOM 3974 O O . ALA A 1 248 ? 136.286 133.596 112.385 1.00 44.92 255 ALA A O 1
ATOM 3981 N N . MET A 1 249 ? 135.282 135.398 111.481 1.00 44.00 256 MET A N 1
ATOM 3982 C CA . MET A 1 249 ? 133.965 134.994 111.963 1.00 44.00 256 MET A CA 1
ATOM 3983 C C . MET A 1 249 ? 133.357 133.916 111.074 1.00 44.00 256 MET A C 1
ATOM 3984 O O . MET A 1 249 ? 132.624 133.048 111.559 1.00 44.00 256 MET A O 1
ATOM 3998 N N . THR A 1 250 ? 133.649 133.952 109.776 1.00 43.59 257 THR A N 1
ATOM 3999 C CA . THR A 1 250 ? 133.101 133.000 108.819 1.00 43.59 257 THR A CA 1
ATOM 4000 C C . THR A 1 250 ? 134.110 131.956 108.359 1.00 43.59 257 THR A C 1
ATOM 4001 O O . THR A 1 250 ? 133.826 131.228 107.406 1.00 43.59 257 THR A O 1
ATOM 4012 N N . ASP A 1 251 ? 135.272 131.862 108.999 1.00 43.92 258 ASP A N 1
ATOM 4013 C CA . ASP A 1 251 ? 136.299 130.890 108.626 1.00 43.92 258 ASP A CA 1
ATOM 4014 C C . ASP A 1 251 ? 136.588 130.960 107.126 1.00 43.92 258 ASP A C 1
ATOM 4015 O O . ASP A 1 251 ? 136.331 130.029 106.364 1.00 43.92 258 ASP A O 1
ATOM 4024 N N . ALA A 1 252 ? 137.126 132.108 106.714 1.00 43.24 259 ALA A N 1
ATOM 4025 C CA . ALA A 1 252 ? 137.367 132.355 105.297 1.00 43.24 259 ALA A CA 1
ATOM 4026 C C . ALA A 1 252 ? 138.398 131.389 104.728 1.00 43.24 259 ALA A C 1
ATOM 4027 O O . ALA A 1 252 ? 138.204 130.826 103.646 1.00 43.24 259 ALA A O 1
ATOM 4034 N N . LEU A 1 253 ? 139.506 131.187 105.441 1.00 44.06 260 LEU A N 1
ATOM 4035 C CA . LEU A 1 253 ? 140.642 130.434 104.927 1.00 44.06 260 LEU A CA 1
ATOM 4036 C C . LEU A 1 253 ? 140.609 128.963 105.321 1.00 44.06 260 LEU A C 1
ATOM 4037 O O . LEU A 1 253 ? 141.670 128.342 105.438 1.00 44.06 260 LEU A O 1
ATOM 4053 N N . ALA A 1 254 ? 139.425 128.391 105.525 1.00 43.77 261 ALA A N 1
ATOM 4054 C CA . ALA A 1 254 ? 139.348 126.983 105.905 1.00 43.77 261 ALA A CA 1
ATOM 4055 C C . ALA A 1 254 ? 140.025 126.056 104.904 1.00 43.77 261 ALA A C 1
ATOM 4056 O O . ALA A 1 254 ? 140.715 125.121 105.344 1.00 43.77 261 ALA A O 1
ATOM 4063 N N . PRO A 1 255 ? 139.879 126.230 103.587 1.00 44.29 262 PRO A N 1
ATOM 4064 C CA . PRO A 1 255 ? 140.508 125.285 102.648 1.00 44.29 262 PRO A CA 1
ATOM 4065 C C . PRO A 1 255 ? 142.026 125.234 102.727 1.00 44.29 262 PRO A C 1
ATOM 4066 O O . PRO A 1 255 ? 142.628 124.431 102.005 1.00 44.29 262 PRO A O 1
ATOM 4077 N N . GLU A 1 256 ? 142.663 126.056 103.561 1.00 44.40 263 GLU A N 1
ATOM 4078 C CA . GLU A 1 256 ? 144.114 126.052 103.697 1.00 44.40 263 GLU A CA 1
ATOM 4079 C C . GLU A 1 256 ? 144.615 125.161 104.826 1.00 44.40 263 GLU A C 1
ATOM 4080 O O . GLU A 1 256 ? 145.830 125.070 105.021 1.00 44.40 263 GLU A O 1
ATOM 4092 N N . ARG A 1 257 ? 143.726 124.500 105.563 1.00 45.48 264 ARG A N 1
ATOM 4093 C CA . ARG A 1 257 ? 144.142 123.786 106.762 1.00 45.48 264 ARG A CA 1
ATOM 4094 C C . ARG A 1 257 ? 145.183 122.726 106.433 1.00 45.48 264 ARG A C 1
ATOM 4095 O O . ARG A 1 257 ? 145.127 122.079 105.385 1.00 45.48 264 ARG A O 1
ATOM 4116 N N . TYR A 1 258 ? 146.144 122.559 107.340 1.00 45.54 265 TYR A N 1
ATOM 4117 C CA . TYR A 1 258 ? 147.215 121.587 107.176 1.00 45.54 265 TYR A CA 1
ATOM 4118 C C . TYR A 1 258 ? 146.868 120.214 107.732 1.00 45.54 265 TYR A C 1
ATOM 4119 O O . TYR A 1 258 ? 147.644 119.273 107.537 1.00 45.54 265 TYR A O 1
ATOM 4137 N N . PHE A 1 259 ? 145.733 120.073 108.413 1.00 48.42 266 PHE A N 1
ATOM 4138 C CA . PHE A 1 259 ? 145.337 118.809 109.013 1.00 48.42 266 PHE A CA 1
ATOM 4139 C C . PHE A 1 259 ? 143.856 118.577 108.762 1.00 48.42 266 PHE A C 1
ATOM 4140 O O . PHE A 1 259 ? 143.091 119.516 108.533 1.00 48.42 266 PHE A O 1
ATOM 4157 N N . GLU A 1 260 ? 143.460 117.309 108.802 1.00 55.22 267 GLU A N 1
ATOM 4158 C CA . GLU A 1 260 ? 142.060 116.915 108.709 1.00 55.22 267 GLU A CA 1
ATOM 4159 C C . GLU A 1 260 ? 141.702 116.150 109.973 1.00 55.22 267 GLU A C 1
ATOM 4160 O O . GLU A 1 260 ? 142.334 115.136 110.286 1.00 55.22 267 GLU A O 1
ATOM 4172 N N . TYR A 1 261 ? 140.695 116.633 110.693 1.00 57.06 268 TYR A N 1
ATOM 4173 C CA . TYR A 1 261 ? 140.347 116.119 112.009 1.00 57.06 268 TYR A CA 1
ATOM 4174 C C . TYR A 1 261 ? 138.919 115.603 111.999 1.00 57.06 268 TYR A C 1
ATOM 4175 O O . TYR A 1 261 ? 138.000 116.318 111.588 1.00 57.06 268 TYR A O 1
ATOM 4193 N N . ASP A 1 262 ? 138.738 114.365 112.448 1.00 59.62 269 ASP A N 1
ATOM 4194 C CA . ASP A 1 262 ? 137.421 113.781 112.660 1.00 59.62 269 ASP A CA 1
ATOM 4195 C C . ASP A 1 262 ? 137.270 113.479 114.143 1.00 59.62 269 ASP A C 1
ATOM 4196 O O . ASP A 1 262 ? 138.149 112.853 114.743 1.00 59.62 269 ASP A O 1
ATOM 4205 N N . VAL A 1 263 ? 136.154 113.916 114.727 1.00 61.36 270 VAL A N 1
ATOM 4206 C CA . VAL A 1 263 ? 136.016 113.882 116.180 1.00 61.36 270 VAL A CA 1
ATOM 4207 C C . VAL A 1 263 ? 136.134 112.461 116.708 1.00 61.36 270 VAL A C 1
ATOM 4208 O O . VAL A 1 263 ? 136.561 112.250 117.849 1.00 61.36 270 VAL A O 1
ATOM 4221 N N . HIS A 1 264 ? 135.763 111.467 115.903 1.00 61.28 271 HIS A N 1
ATOM 4222 C CA . HIS A 1 264 ? 135.766 110.082 116.351 1.00 61.28 271 HIS A CA 1
ATOM 4223 C C . HIS A 1 264 ? 136.943 109.271 115.826 1.00 61.28 271 HIS A C 1
ATOM 4224 O O . HIS A 1 264 ? 137.349 108.309 116.487 1.00 61.28 271 HIS A O 1
ATOM 4238 N N . LYS A 1 265 ? 137.501 109.627 114.669 1.00 59.25 272 LYS A N 1
ATOM 4239 C CA . LYS A 1 265 ? 138.579 108.862 114.056 1.00 59.25 272 LYS A CA 1
ATOM 4240 C C . LYS A 1 265 ? 139.919 109.586 114.097 1.00 59.25 272 LYS A C 1
ATOM 4241 O O . LYS A 1 265 ? 140.877 109.126 113.469 1.00 59.25 272 LYS A O 1
ATOM 4260 N N . GLY A 1 266 ? 140.010 110.704 114.806 1.00 60.05 273 GLY A N 1
ATOM 4261 C CA . GLY A 1 266 ? 141.286 111.358 115.027 1.00 60.05 273 GLY A CA 1
ATOM 4262 C C . GLY A 1 266 ? 141.882 111.938 113.756 1.00 60.05 273 GLY A C 1
ATOM 4263 O O . GLY A 1 266 ? 141.326 111.859 112.663 1.00 60.05 273 GLY A O 1
ATOM 4267 N N . TYR A 1 267 ? 143.063 112.529 113.924 1.00 53.51 274 TYR A N 1
ATOM 4268 C CA . TYR A 1 267 ? 143.753 113.162 112.809 1.00 53.51 274 TYR A CA 1
ATOM 4269 C C . TYR A 1 267 ? 144.124 112.133 111.752 1.00 53.51 274 TYR A C 1
ATOM 4270 O O . TYR A 1 267 ? 144.466 110.991 112.066 1.00 53.51 274 TYR A O 1
ATOM 4288 N N . LYS A 1 268 ? 144.062 112.545 110.491 1.00 56.31 275 LYS A N 1
ATOM 4289 C CA . LYS A 1 268 ? 144.638 111.751 109.421 1.00 56.31 275 LYS A CA 1
ATOM 4290 C C . LYS A 1 268 ? 146.152 111.936 109.405 1.00 56.31 275 LYS A C 1
ATOM 4291 O O . LYS A 1 268 ? 146.710 112.757 110.135 1.00 56.31 275 LYS A O 1
ATOM 4310 N N . SER A 1 269 ? 146.824 111.159 108.560 1.00 56.73 276 SER A N 1
ATOM 4311 C CA . SER A 1 269 ? 148.280 111.195 108.521 1.00 56.73 276 SER A CA 1
ATOM 4312 C C . SER A 1 269 ? 148.772 112.608 108.230 1.00 56.73 276 SER A C 1
ATOM 4313 O O . SER A 1 269 ? 148.283 113.273 107.313 1.00 56.73 276 SER A O 1
ATOM 4321 N N . TYR A 1 270 ? 149.744 113.063 109.017 1.00 52.73 277 TYR A N 1
ATOM 4322 C CA . TYR A 1 270 ? 150.303 114.399 108.862 1.00 52.73 277 TYR A CA 1
ATOM 4323 C C . TYR A 1 270 ? 151.628 114.455 109.609 1.00 52.73 277 TYR A C 1
ATOM 4324 O O . TYR A 1 270 ? 151.954 113.569 110.402 1.00 52.73 277 TYR A O 1
ATOM 4342 N N . ASP A 1 271 ? 152.393 115.512 109.343 1.00 53.64 278 ASP A N 1
ATOM 4343 C CA . ASP A 1 271 ? 153.679 115.698 110.005 1.00 53.64 278 ASP A CA 1
ATOM 4344 C C . ASP A 1 271 ? 153.453 116.002 111.481 1.00 53.64 278 ASP A C 1
ATOM 4345 O O . ASP A 1 271 ? 152.750 116.957 111.824 1.00 53.64 278 ASP A O 1
ATOM 4354 N N . LEU A 1 272 ? 154.057 115.196 112.354 1.00 53.08 279 LEU A N 1
ATOM 4355 C CA . LEU A 1 272 ? 153.741 115.238 113.775 1.00 53.08 279 LEU A CA 1
ATOM 4356 C C . LEU A 1 272 ? 154.766 115.985 114.615 1.00 53.08 279 LEU A C 1
ATOM 4357 O O . LEU A 1 272 ? 154.424 116.436 115.714 1.00 53.08 279 LEU A O 1
ATOM 4373 N N . LEU A 1 273 ? 156.004 116.128 114.140 1.00 54.14 280 LEU A N 1
ATOM 4374 C CA . LEU A 1 273 ? 157.086 116.690 114.939 1.00 54.14 280 LEU A CA 1
ATOM 4375 C C . LEU A 1 273 ? 157.539 118.059 114.444 1.00 54.14 280 LEU A C 1
ATOM 4376 O O . LEU A 1 273 ? 158.618 118.521 114.824 1.00 54.14 280 LEU A O 1
ATOM 4392 N N . LYS A 1 274 ? 156.742 118.721 113.611 1.00 49.76 281 LYS A N 1
ATOM 4393 C CA . LYS A 1 274 ? 157.079 120.040 113.095 1.00 49.76 281 LYS A CA 1
ATOM 4394 C C . LYS A 1 274 ? 156.388 121.103 113.935 1.00 49.76 281 LYS A C 1
ATOM 4395 O O . LYS A 1 274 ? 155.165 121.076 114.095 1.00 49.76 281 LYS A O 1
ATOM 4414 N N . TYR A 1 275 ? 157.172 122.038 114.460 1.00 46.50 282 TYR A N 1
ATOM 4415 C CA . TYR A 1 275 ? 156.664 123.104 115.310 1.00 46.50 282 TYR A CA 1
ATOM 4416 C C . TYR A 1 275 ? 156.863 124.493 114.732 1.00 46.50 282 TYR A C 1
ATOM 4417 O O . TYR A 1 275 ? 156.046 125.375 114.998 1.00 46.50 282 TYR A O 1
ATOM 4435 N N . ASP A 1 276 ? 157.916 124.712 113.948 1.00 48.06 283 ASP A N 1
ATOM 4436 C CA . ASP A 1 276 ? 158.227 126.031 113.399 1.00 48.06 283 ASP A CA 1
ATOM 4437 C C . ASP A 1 276 ? 157.464 126.204 112.095 1.00 48.06 283 ASP A C 1
ATOM 4438 O O . ASP A 1 276 ? 157.909 125.780 111.028 1.00 48.06 283 ASP A O 1
ATOM 4447 N N . TYR A 1 277 ? 156.293 126.833 112.182 1.00 46.79 284 TYR A N 1
ATOM 4448 C CA . TYR A 1 277 ? 155.529 127.225 111.008 1.00 46.79 284 TYR A CA 1
ATOM 4449 C C . TYR A 1 277 ? 155.811 128.664 110.596 1.00 46.79 284 TYR A C 1
ATOM 4450 O O . TYR A 1 277 ? 155.006 129.268 109.881 1.00 46.79 284 TYR A O 1
ATOM 4468 N N . THR A 1 278 ? 156.945 129.219 111.026 1.00 47.46 285 THR A N 1
ATOM 4469 C CA . THR A 1 278 ? 157.268 130.611 110.743 1.00 47.46 285 THR A CA 1
ATOM 4470 C C . THR A 1 278 ? 157.432 130.880 109.255 1.00 47.46 285 THR A C 1
ATOM 4471 O O . THR A 1 278 ? 157.279 132.028 108.828 1.00 47.46 285 THR A O 1
ATOM 4482 N N . GLU A 1 279 ? 157.733 129.863 108.455 1.00 47.47 286 GLU A N 1
ATOM 4483 C CA . GLU A 1 279 ? 157.987 130.050 107.033 1.00 47.47 286 GLU A CA 1
ATOM 4484 C C . GLU A 1 279 ? 156.747 129.846 106.172 1.00 47.47 286 GLU A C 1
ATOM 4485 O O . GLU A 1 279 ? 156.855 129.877 104.943 1.00 47.47 286 GLU A O 1
ATOM 4497 N N . GLU A 1 280 ? 155.582 129.637 106.781 1.00 47.62 287 GLU A N 1
ATOM 4498 C CA . GLU A 1 280 ? 154.331 129.484 106.051 1.00 47.62 287 GLU A CA 1
ATOM 4499 C C . GLU A 1 280 ? 153.322 130.583 106.342 1.00 47.62 287 GLU A C 1
ATOM 4500 O O . GLU A 1 280 ? 152.549 130.946 105.450 1.00 47.62 287 GLU A O 1
ATOM 4512 N N . LYS A 1 281 ? 153.308 131.124 107.560 1.00 45.31 288 LYS A N 1
ATOM 4513 C CA . LYS A 1 281 ? 152.461 132.276 107.831 1.00 45.31 288 LYS A CA 1
ATOM 4514 C C . LYS A 1 281 ? 152.836 133.443 106.931 1.00 45.31 288 LYS A C 1
ATOM 4515 O O . LYS A 1 281 ? 151.962 134.164 106.442 1.00 45.31 288 LYS A O 1
ATOM 4534 N N . GLN A 1 282 ? 154.133 133.644 106.697 1.00 47.72 289 GLN A N 1
ATOM 4535 C CA . GLN A 1 282 ? 154.558 134.724 105.815 1.00 47.72 289 GLN A CA 1
ATOM 4536 C C . GLN A 1 282 ? 154.049 134.509 104.394 1.00 47.72 289 GLN A C 1
ATOM 4537 O O . GLN A 1 282 ? 153.596 135.456 103.738 1.00 47.72 289 GLN A O 1
ATOM 4551 N N . ASP A 1 283 ? 154.121 133.273 103.897 1.00 53.34 290 ASP A N 1
ATOM 4552 C CA . ASP A 1 283 ? 153.617 132.995 102.556 1.00 53.34 290 ASP A CA 1
ATOM 4553 C C . ASP A 1 283 ? 152.117 133.239 102.473 1.00 53.34 290 ASP A C 1
ATOM 4554 O O . ASP A 1 283 ? 151.630 133.818 101.497 1.00 53.34 290 ASP A O 1
ATOM 4563 N N . LEU A 1 284 ? 151.366 132.814 103.489 1.00 44.81 291 LEU A N 1
ATOM 4564 C CA . LEU A 1 284 ? 149.928 133.070 103.483 1.00 44.81 291 LEU A CA 1
ATOM 4565 C C . LEU A 1 284 ? 149.644 134.568 103.495 1.00 44.81 291 LEU A C 1
ATOM 4566 O O . LEU A 1 284 ? 148.765 135.053 102.773 1.00 44.81 291 LEU A O 1
ATOM 4582 N N . PHE A 1 285 ? 150.384 135.319 104.313 1.00 46.71 292 PHE A N 1
ATOM 4583 C CA . PHE A 1 285 ? 150.192 136.763 104.376 1.00 46.71 292 PHE A CA 1
ATOM 4584 C C . PHE A 1 285 ? 150.439 137.403 103.018 1.00 46.71 292 PHE A C 1
ATOM 4585 O O . PHE A 1 285 ? 149.654 138.238 102.559 1.00 46.71 292 PHE A O 1
ATOM 4602 N N . GLN A 1 286 ? 151.528 137.017 102.354 1.00 53.78 293 GLN A N 1
ATOM 4603 C CA . GLN A 1 286 ? 151.806 137.575 101.034 1.00 53.78 293 GLN A CA 1
ATOM 4604 C C . GLN A 1 286 ? 150.778 137.127 100.006 1.00 53.78 293 GLN A C 1
ATOM 4605 O O . GLN A 1 286 ? 150.556 137.821 99.008 1.00 53.78 293 GLN A O 1
ATOM 4619 N N . LYS A 1 287 ? 150.154 135.967 100.216 1.00 50.61 294 LYS A N 1
ATOM 4620 C CA . LYS A 1 287 ? 149.174 135.474 99.255 1.00 50.61 294 LYS A CA 1
ATOM 4621 C C . LYS A 1 287 ? 147.842 136.204 99.381 1.00 50.61 294 LYS A C 1
ATOM 4622 O O . LYS A 1 287 ? 147.185 136.480 98.371 1.00 50.61 294 LYS A O 1
ATOM 4641 N N . TYR A 1 288 ? 147.421 136.521 100.607 1.00 47.95 295 TYR A N 1
ATOM 4642 C CA . TYR A 1 288 ? 146.102 137.109 100.840 1.00 47.95 295 TYR A CA 1
ATOM 4643 C C . TYR A 1 288 ? 146.160 138.616 101.065 1.00 47.95 295 TYR A C 1
ATOM 4644 O O . TYR A 1 288 ? 145.477 139.373 100.371 1.00 47.95 295 TYR A O 1
ATOM 4662 N N . PHE A 1 289 ? 146.971 139.069 102.023 1.00 63.50 296 PHE A N 1
ATOM 4663 C CA . PHE A 1 289 ? 147.021 140.470 102.426 1.00 63.50 296 PHE A CA 1
ATOM 4664 C C . PHE A 1 289 ? 148.193 141.215 101.798 1.00 63.50 296 PHE A C 1
ATOM 4665 O O . PHE A 1 289 ? 148.802 142.067 102.448 1.00 63.50 296 PHE A O 1
ATOM 4682 N N . LYS A 1 290 ? 148.515 140.915 100.540 1.00 53.65 297 LYS A N 1
ATOM 4683 C CA . LYS A 1 290 ? 149.732 141.445 99.933 1.00 53.65 297 LYS A CA 1
ATOM 4684 C C . LYS A 1 290 ? 149.817 142.961 100.040 1.00 53.65 297 LYS A C 1
ATOM 4685 O O . LYS A 1 290 ? 150.908 143.514 100.215 1.00 53.65 297 LYS A O 1
ATOM 4704 N N . TYR A 1 291 ? 148.687 143.653 99.930 1.00 48.57 298 TYR A N 1
ATOM 4705 C CA . TYR A 1 291 ? 148.687 145.110 99.870 1.00 48.57 298 TYR A CA 1
ATOM 4706 C C . TYR A 1 291 ? 148.519 145.771 101.230 1.00 48.57 298 TYR A C 1
ATOM 4707 O O . TYR A 1 291 ? 148.394 146.997 101.293 1.00 48.57 298 TYR A O 1
ATOM 4725 N N . TRP A 1 292 ? 148.504 145.001 102.311 1.00 46.90 299 TRP A N 1
ATOM 4726 C CA . TRP A 1 292 ? 148.623 145.583 103.639 1.00 46.90 299 TRP A CA 1
ATOM 4727 C C . TRP A 1 292 ? 149.963 146.298 103.745 1.00 46.90 299 TRP A C 1
ATOM 4728 O O . TRP A 1 292 ? 151.018 145.683 103.568 1.00 46.90 299 TRP A O 1
ATOM 4749 N N . ASP A 1 293 ? 149.925 147.597 104.034 1.00 49.58 300 ASP A N 1
ATOM 4750 C CA . ASP A 1 293 ? 151.093 148.456 103.898 1.00 49.58 300 ASP A CA 1
ATOM 4751 C C . ASP A 1 293 ? 151.927 148.540 105.171 1.00 49.58 300 ASP A C 1
ATOM 4752 O O . ASP A 1 293 ? 152.592 149.557 105.396 1.00 49.58 300 ASP A O 1
ATOM 4761 N N . GLN A 1 294 ? 151.911 147.503 106.004 1.00 49.20 301 GLN A N 1
ATOM 4762 C CA . GLN A 1 294 ? 152.706 147.474 107.221 1.00 49.20 301 GLN A CA 1
ATOM 4763 C C . GLN A 1 294 ? 153.403 146.128 107.343 1.00 49.20 301 GLN A C 1
ATOM 4764 O O . GLN A 1 294 ? 152.921 145.113 106.837 1.00 49.20 301 GLN A O 1
ATOM 4778 N N . GLU A 1 295 ? 154.545 146.132 108.023 1.00 49.31 302 GLU A N 1
ATOM 4779 C CA . GLU A 1 295 ? 155.346 144.927 108.165 1.00 49.31 302 GLU A CA 1
ATOM 4780 C C . GLU A 1 295 ? 154.594 143.881 108.984 1.00 49.31 302 GLU A C 1
ATOM 4781 O O . GLU A 1 295 ? 153.580 144.165 109.625 1.00 49.31 302 GLU A O 1
ATOM 4793 N N . TYR A 1 296 ? 155.103 142.652 108.952 1.00 45.87 303 TYR A N 1
ATOM 4794 C CA . TYR A 1 296 ? 154.474 141.550 109.676 1.00 45.87 303 TYR A CA 1
ATOM 4795 C C . TYR A 1 296 ? 155.551 140.548 110.062 1.00 45.87 303 TYR A C 1
ATOM 4796 O O . TYR A 1 296 ? 156.109 139.876 109.190 1.00 45.87 303 TYR A O 1
ATOM 4814 N N . HIS A 1 297 ? 155.838 140.448 111.363 1.00 47.84 304 HIS A N 1
ATOM 4815 C CA . HIS A 1 297 ? 156.819 139.502 111.872 1.00 47.84 304 HIS A CA 1
ATOM 4816 C C . HIS A 1 297 ? 156.094 138.274 112.400 1.00 47.84 304 HIS A C 1
ATOM 4817 O O . HIS A 1 297 ? 155.377 138.384 113.405 1.00 47.84 304 HIS A O 1
ATOM 4831 N N . PRO A 1 298 ? 156.246 137.095 111.790 1.00 47.70 305 PRO A N 1
ATOM 4832 C CA . PRO A 1 298 ? 155.483 135.939 112.285 1.00 47.70 305 PRO A CA 1
ATOM 4833 C C . PRO A 1 298 ? 155.706 135.676 113.761 1.00 47.70 305 PRO A C 1
ATOM 4834 O O . PRO A 1 298 ? 154.752 135.360 114.481 1.00 47.70 305 PRO A O 1
ATOM 4845 N N . ASN A 1 299 ? 156.940 135.818 114.234 1.00 47.01 306 ASN A N 1
ATOM 4846 C CA . ASN A 1 299 ? 157.279 135.622 115.636 1.00 47.01 306 ASN A CA 1
ATOM 4847 C C . ASN A 1 299 ? 157.341 136.976 116.324 1.00 47.01 306 ASN A C 1
ATOM 4848 O O . ASN A 1 299 ? 157.983 137.902 115.821 1.00 47.01 306 ASN A O 1
ATOM 4859 N N . CYS A 1 300 ? 156.680 137.086 117.472 1.00 46.21 307 CYS A N 1
ATOM 4860 C CA . CYS A 1 300 ? 156.628 138.338 118.211 1.00 46.21 307 CYS A CA 1
ATOM 4861 C C . CYS A 1 300 ? 157.925 138.644 118.948 1.00 46.21 307 CYS A C 1
ATOM 4862 O O . CYS A 1 300 ? 157.957 139.581 119.751 1.00 46.21 307 CYS A O 1
ATOM 4870 N N . ARG A 1 301 ? 158.990 137.881 118.698 1.00 45.64 308 ARG A N 1
ATOM 4871 C CA . ARG A 1 301 ? 160.296 138.241 119.236 1.00 45.64 308 ARG A CA 1
ATOM 4872 C C . ARG A 1 301 ? 160.749 139.595 118.714 1.00 45.64 308 ARG A C 1
ATOM 4873 O O . ARG A 1 301 ? 161.273 140.420 119.470 1.00 45.64 308 ARG A O 1
ATOM 4894 N N . ASP A 1 302 ? 160.558 139.837 117.421 1.00 43.50 309 ASP A N 1
ATOM 4895 C CA . ASP A 1 302 ? 161.155 140.969 116.730 1.00 43.50 309 ASP A CA 1
ATOM 4896 C C . ASP A 1 302 ? 160.318 142.236 116.814 1.00 43.50 309 ASP A C 1
ATOM 4897 O O . ASP A 1 302 ? 160.737 143.271 116.287 1.00 43.50 309 ASP A O 1
ATOM 4906 N N . CYS A 1 303 ? 159.157 142.188 117.457 1.00 47.32 310 CYS A N 1
ATOM 4907 C CA . CYS A 1 303 ? 158.291 143.356 117.512 1.00 47.32 310 CYS A CA 1
ATOM 4908 C C . CYS A 1 303 ? 158.957 144.476 118.301 1.00 47.32 310 CYS A C 1
ATOM 4909 O O . CYS A 1 303 ? 159.663 144.233 119.282 1.00 47.32 310 CYS A O 1
ATOM 4917 N N . SER A 1 304 ? 158.723 145.714 117.867 1.00 45.70 311 SER A N 1
ATOM 4918 C CA . SER A 1 304 ? 159.459 146.864 118.379 1.00 45.70 311 SER A CA 1
ATOM 4919 C C . SER A 1 304 ? 158.816 147.494 119.610 1.00 45.70 311 SER A C 1
ATOM 4920 O O . SER A 1 304 ? 159.530 147.954 120.505 1.00 45.70 311 SER A O 1
ATOM 4928 N N . ASP A 1 305 ? 157.488 147.541 119.676 1.00 45.01 312 ASP A N 1
ATOM 4929 C CA . ASP A 1 305 ? 156.805 148.156 120.806 1.00 45.01 312 ASP A CA 1
ATOM 4930 C C . ASP A 1 305 ? 155.465 147.468 121.014 1.00 45.01 312 ASP A C 1
ATOM 4931 O O . ASP A 1 305 ? 155.015 146.673 120.188 1.00 45.01 312 ASP A O 1
ATOM 4940 N N . ASP A 1 306 ? 154.819 147.797 122.132 1.00 45.54 313 ASP A N 1
ATOM 4941 C CA . ASP A 1 306 ? 153.591 147.120 122.531 1.00 45.54 313 ASP A CA 1
ATOM 4942 C C . ASP A 1 306 ? 152.417 147.397 121.601 1.00 45.54 313 ASP A C 1
ATOM 4943 O O . ASP A 1 306 ? 151.316 146.917 121.885 1.00 45.54 313 ASP A O 1
ATOM 4952 N N . ARG A 1 307 ? 152.607 148.156 120.521 1.00 44.65 314 ARG A N 1
ATOM 4953 C CA . ARG A 1 307 ? 151.580 148.314 119.496 1.00 44.65 314 ARG A CA 1
ATOM 4954 C C . ARG A 1 307 ? 151.812 147.364 118.326 1.00 44.65 314 ARG A C 1
ATOM 4955 O O . ARG A 1 307 ? 150.874 146.719 117.848 1.00 44.65 314 ARG A O 1
ATOM 4976 N N . CYS A 1 308 ? 153.056 147.264 117.855 1.00 45.19 315 CYS A N 1
ATOM 4977 C CA . CYS A 1 308 ? 153.366 146.262 116.845 1.00 45.19 315 CYS A CA 1
ATOM 4978 C C . CYS A 1 308 ? 153.106 144.860 117.370 1.00 45.19 315 CYS A C 1
ATOM 4979 O O . CYS A 1 308 ? 152.764 143.960 116.596 1.00 45.19 315 CYS A O 1
ATOM 4987 N N . LEU A 1 309 ? 153.252 144.653 118.679 1.00 47.08 316 LEU A N 1
ATOM 4988 C CA . LEU A 1 309 ? 152.970 143.340 119.246 1.00 47.08 316 LEU A CA 1
ATOM 4989 C C . LEU A 1 309 ? 151.505 142.973 119.061 1.00 47.08 316 LEU A C 1
ATOM 4990 O O . LEU A 1 309 ? 151.181 141.859 118.640 1.00 47.08 316 LEU A O 1
ATOM 5006 N N . ILE A 1 310 ? 150.601 143.908 119.353 1.00 45.34 317 ILE A N 1
ATOM 5007 C CA . ILE A 1 310 ? 149.181 143.656 119.130 1.00 45.34 317 ILE A CA 1
ATOM 5008 C C . ILE A 1 310 ? 148.901 143.489 117.645 1.00 45.34 317 ILE A C 1
ATOM 5009 O O . ILE A 1 310 ? 148.127 142.615 117.236 1.00 45.34 317 ILE A O 1
ATOM 5025 N N . HIS A 1 311 ? 149.524 144.321 116.812 1.00 46.28 318 HIS A N 1
ATOM 5026 C CA . HIS A 1 311 ? 149.260 144.250 115.380 1.00 46.28 318 HIS A CA 1
ATOM 5027 C C . HIS A 1 311 ? 149.628 142.881 114.822 1.00 46.28 318 HIS A C 1
ATOM 5028 O O . HIS A 1 311 ? 148.887 142.319 114.010 1.00 46.28 318 HIS A O 1
ATOM 5043 N N . CYS A 1 312 ? 150.767 142.326 115.241 1.00 51.10 319 CYS A N 1
ATOM 5044 C CA . CYS A 1 312 ? 151.175 141.014 114.749 1.00 51.10 319 CYS A CA 1
ATOM 5045 C C . CYS A 1 312 ? 150.407 139.876 115.415 1.00 51.10 319 CYS A C 1
ATOM 5046 O O . CYS A 1 312 ? 150.121 138.865 114.761 1.00 51.10 319 CYS A O 1
ATOM 5054 N N . ALA A 1 313 ? 150.068 140.005 116.701 1.00 52.43 320 ALA A N 1
ATOM 5055 C CA . ALA A 1 313 ? 149.257 138.985 117.353 1.00 52.43 320 ALA A CA 1
ATOM 5056 C C . ALA A 1 313 ? 147.885 138.859 116.716 1.00 52.43 320 ALA A C 1
ATOM 5057 O O . ALA A 1 313 ? 147.336 137.753 116.658 1.00 52.43 320 ALA A O 1
ATOM 5064 N N . ASN A 1 314 ? 147.323 139.964 116.228 1.00 47.54 321 ASN A N 1
ATOM 5065 C CA . ASN A 1 314 ? 146.037 139.890 115.548 1.00 47.54 321 ASN A CA 1
ATOM 5066 C C . ASN A 1 314 ? 146.111 138.959 114.345 1.00 47.54 321 ASN A C 1
ATOM 5067 O O . ASN A 1 314 ? 145.216 138.138 114.126 1.00 47.54 321 ASN A O 1
ATOM 5078 N N . PHE A 1 315 ? 147.175 139.076 113.548 1.00 63.50 322 PHE A N 1
ATOM 5079 C CA . PHE A 1 315 ? 147.336 138.200 112.391 1.00 63.50 322 PHE A CA 1
ATOM 5080 C C . PHE A 1 315 ? 147.617 136.767 112.815 1.00 63.50 322 PHE A C 1
ATOM 5081 O O . PHE A 1 315 ? 147.114 135.817 112.200 1.00 63.50 322 PHE A O 1
ATOM 5098 N N . ASN A 1 316 ? 148.451 136.589 113.841 1.00 63.50 323 ASN A N 1
ATOM 5099 C CA . ASN A 1 316 ? 148.758 135.239 114.294 1.00 63.50 323 ASN A CA 1
ATOM 5100 C C . ASN A 1 316 ? 147.503 134.511 114.749 1.00 63.50 323 ASN A C 1
ATOM 5101 O O . ASN A 1 316 ? 147.391 133.297 114.558 1.00 63.50 323 ASN A O 1
ATOM 5112 N N . ILE A 1 317 ? 146.546 135.227 115.342 1.00 46.08 324 ILE A N 1
ATOM 5113 C CA . ILE A 1 317 ? 145.334 134.562 115.812 1.00 46.08 324 ILE A CA 1
ATOM 5114 C C . ILE A 1 317 ? 144.540 133.983 114.649 1.00 46.08 324 ILE A C 1
ATOM 5115 O O . ILE A 1 317 ? 143.904 132.933 114.789 1.00 46.08 324 ILE A O 1
ATOM 5131 N N . LEU A 1 318 ? 144.527 134.658 113.500 1.00 46.38 325 LEU A N 1
ATOM 5132 C CA . LEU A 1 318 ? 143.868 134.090 112.328 1.00 46.38 325 LEU A CA 1
ATOM 5133 C C . LEU A 1 318 ? 144.679 132.951 111.729 1.00 46.38 325 LEU A C 1
ATOM 5134 O O . LEU A 1 318 ? 144.130 131.893 111.403 1.00 46.38 325 LEU A O 1
ATOM 5150 N N . PHE A 1 319 ? 145.988 133.143 111.578 1.00 46.70 326 PHE A N 1
ATOM 5151 C CA . PHE A 1 319 ? 146.799 132.155 110.875 1.00 46.70 326 PHE A CA 1
ATOM 5152 C C . PHE A 1 319 ? 147.124 130.936 111.726 1.00 46.70 326 PHE A C 1
ATOM 5153 O O . PHE A 1 319 ? 147.713 129.985 111.206 1.00 46.70 326 PHE A O 1
ATOM 5170 N N . SER A 1 320 ? 146.768 130.935 113.008 1.00 45.29 327 SER A N 1
ATOM 5171 C CA . SER A 1 320 ? 147.021 129.796 113.875 1.00 45.29 327 SER A CA 1
ATOM 5172 C C . SER A 1 320 ? 145.823 128.865 113.995 1.00 45.29 327 SER A C 1
ATOM 5173 O O . SER A 1 320 ? 145.864 127.927 114.795 1.00 45.29 327 SER A O 1
ATOM 5181 N N . THR A 1 321 ? 144.754 129.101 113.237 1.00 47.58 328 THR A N 1
ATOM 5182 C CA . THR A 1 321 ? 143.664 128.136 113.185 1.00 47.58 328 THR A CA 1
ATOM 5183 C C . THR A 1 321 ? 143.932 127.014 112.194 1.00 47.58 328 THR A C 1
ATOM 5184 O O . THR A 1 321 ? 143.184 126.031 112.181 1.00 47.58 328 THR A O 1
ATOM 5195 N N . LEU A 1 322 ? 144.974 127.133 111.373 1.00 43.95 329 LEU A N 1
ATOM 5196 C CA . LEU A 1 322 ? 145.332 126.107 110.403 1.00 43.95 329 LEU A CA 1
ATOM 5197 C C . LEU A 1 322 ? 146.405 125.155 110.911 1.00 43.95 329 LEU A C 1
ATOM 5198 O O . LEU A 1 322 ? 146.438 123.996 110.490 1.00 43.95 329 LEU A O 1
ATOM 5214 N N . VAL A 1 323 ? 147.277 125.615 111.795 1.00 44.53 330 VAL A N 1
ATOM 5215 C CA . VAL A 1 323 ? 148.346 124.764 112.331 1.00 44.53 330 VAL A CA 1
ATOM 5216 C C . VAL A 1 323 ? 147.727 123.658 113.178 1.00 44.53 330 VAL A C 1
ATOM 5217 O O . VAL A 1 323 ? 146.820 123.939 113.981 1.00 44.53 330 VAL A O 1
ATOM 5230 N N . PRO A 1 324 ? 148.167 122.403 113.054 1.00 46.00 331 PRO A N 1
ATOM 5231 C CA . PRO A 1 324 ? 147.582 121.343 113.880 1.00 46.00 331 PRO A CA 1
ATOM 5232 C C . PRO A 1 324 ? 147.754 121.637 115.361 1.00 46.00 331 PRO A C 1
ATOM 5233 O O . PRO A 1 324 ? 148.747 122.223 115.790 1.00 46.00 331 PRO A O 1
ATOM 5244 N N . GLN A 1 325 ? 146.760 121.222 116.145 1.00 45.25 332 GLN A N 1
ATOM 5245 C CA . GLN A 1 325 ? 146.718 121.563 117.559 1.00 45.25 332 GLN A CA 1
ATOM 5246 C C . GLN A 1 325 ? 147.754 120.811 118.384 1.00 45.25 332 GLN A C 1
ATOM 5247 O O . GLN A 1 325 ? 148.069 121.245 119.495 1.00 45.25 332 GLN A O 1
ATOM 5261 N N . THR A 1 326 ? 148.299 119.709 117.875 1.00 47.53 333 THR A N 1
ATOM 5262 C CA . THR A 1 326 ? 149.333 118.976 118.595 1.00 47.53 333 THR A CA 1
ATOM 5263 C C . THR A 1 326 ? 150.716 119.567 118.390 1.00 47.53 333 THR A C 1
ATOM 5264 O O . THR A 1 326 ? 151.707 118.866 118.605 1.00 47.53 333 THR A O 1
ATOM 5275 N N . SER A 1 327 ? 150.808 120.828 117.968 1.00 43.52 334 SER A N 1
ATOM 5276 C CA . SER A 1 327 ? 152.085 121.470 117.704 1.00 43.52 334 SER A CA 1
ATOM 5277 C C . SER A 1 327 ? 152.365 122.664 118.600 1.00 43.52 334 SER A C 1
ATOM 5278 O O . SER A 1 327 ? 153.509 123.123 118.643 1.00 43.52 334 SER A O 1
ATOM 5286 N N . PHE A 1 328 ? 151.362 123.181 119.302 1.00 42.96 335 PHE A N 1
ATOM 5287 C CA . PHE A 1 328 ? 151.556 124.302 120.211 1.00 42.96 335 PHE A CA 1
ATOM 5288 C C . PHE A 1 328 ? 152.007 123.772 121.569 1.00 42.96 335 PHE A C 1
ATOM 5289 O O . PHE A 1 328 ? 152.366 122.603 121.721 1.00 42.96 335 PHE A O 1
ATOM 5306 N N . GLY A 1 329 ? 152.005 124.632 122.574 1.00 42.83 336 GLY A N 1
ATOM 5307 C CA . GLY A 1 329 ? 152.402 124.223 123.899 1.00 42.83 336 GLY A CA 1
ATOM 5308 C C . GLY A 1 329 ? 153.908 124.197 124.067 1.00 42.83 336 GLY A C 1
ATOM 5309 O O . GLY A 1 329 ? 154.677 124.594 123.192 1.00 42.83 336 GLY A O 1
ATOM 5313 N N . ASN A 1 330 ? 154.327 123.698 125.225 1.00 44.84 337 ASN A N 1
ATOM 5314 C CA . ASN A 1 330 ? 155.741 123.706 125.570 1.00 44.84 337 ASN A CA 1
ATOM 5315 C C . ASN A 1 330 ? 156.538 122.888 124.567 1.00 44.84 337 ASN A C 1
ATOM 5316 O O . ASN A 1 330 ? 156.074 121.861 124.071 1.00 44.84 337 ASN A O 1
ATOM 5327 N N . LEU A 1 331 ? 157.739 123.356 124.259 1.00 45.69 338 LEU A N 1
ATOM 5328 C CA . LEU A 1 331 ? 158.714 122.521 123.587 1.00 45.69 338 LEU A CA 1
ATOM 5329 C C . LEU A 1 331 ? 159.442 121.700 124.648 1.00 45.69 338 LEU A C 1
ATOM 5330 O O . LEU A 1 331 ? 159.086 121.720 125.827 1.00 45.69 338 LEU A O 1
ATOM 5346 N N . CYS A 1 332 ? 160.461 120.954 124.241 1.00 52.04 339 CYS A N 1
ATOM 5347 C CA . CYS A 1 332 ? 161.182 120.121 125.195 1.00 52.04 339 CYS A CA 1
ATOM 5348 C C . CYS A 1 332 ? 162.504 119.700 124.574 1.00 52.04 339 CYS A C 1
ATOM 5349 O O . CYS A 1 332 ? 162.725 119.853 123.371 1.00 52.04 339 CYS A O 1
ATOM 5357 N N . ARG A 1 333 ? 163.383 119.168 125.418 1.00 60.82 340 ARG A N 1
ATOM 5358 C CA . ARG A 1 333 ? 164.721 118.781 125.004 1.00 60.82 340 ARG A CA 1
ATOM 5359 C C . ARG A 1 333 ? 165.184 117.627 125.879 1.00 60.82 340 ARG A C 1
ATOM 5360 O O . ARG A 1 333 ? 164.642 117.386 126.959 1.00 60.82 340 ARG A O 1
ATOM 5381 N N . LYS A 1 334 ? 166.198 116.916 125.400 1.00 65.84 341 LYS A N 1
ATOM 5382 C CA . LYS A 1 334 ? 166.730 115.740 126.078 1.00 65.84 341 LYS A CA 1
ATOM 5383 C C . LYS A 1 334 ? 167.970 116.133 126.871 1.00 65.84 341 LYS A C 1
ATOM 5384 O O . LYS A 1 334 ? 168.962 116.589 126.293 1.00 65.84 341 LYS A O 1
ATOM 5403 N N . VAL A 1 335 ? 167.913 115.950 128.188 1.00 69.06 342 VAL A N 1
ATOM 5404 C CA . VAL A 1 335 ? 169.011 116.259 129.087 1.00 69.06 342 VAL A CA 1
ATOM 5405 C C . VAL A 1 335 ? 169.276 115.036 129.958 1.00 69.06 342 VAL A C 1
ATOM 5406 O O . VAL A 1 335 ? 168.624 114.004 129.822 1.00 69.06 342 VAL A O 1
ATOM 5419 N N . PHE A 1 336 ? 170.247 115.162 130.861 1.00 75.11 343 PHE A N 1
ATOM 5420 C CA . PHE A 1 336 ? 170.673 114.058 131.708 1.00 75.11 343 PHE A CA 1
ATOM 5421 C C . PHE A 1 336 ? 170.740 114.499 133.162 1.00 75.11 343 PHE A C 1
ATOM 5422 O O . PHE A 1 336 ? 171.094 115.641 133.467 1.00 75.11 343 PHE A O 1
ATOM 5439 N N . VAL A 1 337 ? 170.398 113.576 134.058 1.00 79.25 344 VAL A N 1
ATOM 5440 C CA . VAL A 1 337 ? 170.543 113.762 135.500 1.00 79.25 344 VAL A CA 1
ATOM 5441 C C . VAL A 1 337 ? 171.430 112.628 135.992 1.00 79.25 344 VAL A C 1
ATOM 5442 O O . VAL A 1 337 ? 170.957 111.507 136.212 1.00 79.25 344 VAL A O 1
ATOM 5455 N N . ASP A 1 338 ? 172.720 112.909 136.165 1.00 87.63 345 ASP A N 1
ATOM 5456 C CA . ASP A 1 338 ? 173.693 111.917 136.611 1.00 87.63 345 ASP A CA 1
ATOM 5457 C C . ASP A 1 338 ? 173.813 110.753 135.633 1.00 87.63 345 ASP A C 1
ATOM 5458 O O . ASP A 1 338 ? 174.270 109.669 136.008 1.00 87.63 345 ASP A O 1
ATOM 5467 N N . GLY A 1 339 ? 173.413 110.959 134.380 1.00 85.26 346 GLY A N 1
ATOM 5468 C CA . GLY A 1 339 ? 173.434 109.917 133.376 1.00 85.26 346 GLY A CA 1
ATOM 5469 C C . GLY A 1 339 ? 172.096 109.267 133.099 1.00 85.26 346 GLY A C 1
ATOM 5470 O O . GLY A 1 339 ? 172.042 108.325 132.300 1.00 85.26 346 GLY A O 1
ATOM 5474 N N . VAL A 1 340 ? 171.022 109.734 133.726 1.00 78.80 347 VAL A N 1
ATOM 5475 C CA . VAL A 1 340 ? 169.682 109.193 133.536 1.00 78.80 347 VAL A CA 1
ATOM 5476 C C . VAL A 1 340 ? 168.886 110.206 132.714 1.00 78.80 347 VAL A C 1
ATOM 5477 O O . VAL A 1 340 ? 168.538 111.278 133.231 1.00 78.80 347 VAL A O 1
ATOM 5490 N N . PRO A 1 341 ? 168.569 109.922 131.453 1.00 73.45 348 PRO A N 1
ATOM 5491 C CA . PRO A 1 341 ? 167.919 110.936 130.617 1.00 73.45 348 PRO A CA 1
ATOM 5492 C C . PRO A 1 341 ? 166.498 111.227 131.067 1.00 73.45 348 PRO A C 1
ATOM 5493 O O . PRO A 1 341 ? 165.827 110.390 131.673 1.00 73.45 348 PRO A O 1
ATOM 5504 N N . PHE A 1 342 ? 166.044 112.438 130.761 1.00 66.07 349 PHE A N 1
ATOM 5505 C CA . PHE A 1 342 ? 164.670 112.847 131.023 1.00 66.07 349 PHE A CA 1
ATOM 5506 C C . PHE A 1 342 ? 164.385 114.094 130.192 1.00 66.07 349 PHE A C 1
ATOM 5507 O O . PHE A 1 342 ? 165.198 114.499 129.356 1.00 66.07 349 PHE A O 1
ATOM 5524 N N . ILE A 1 343 ? 163.225 114.705 130.419 1.00 55.91 350 ILE A N 1
ATOM 5525 C CA . ILE A 1 343 ? 162.700 115.765 129.565 1.00 55.91 350 ILE A CA 1
ATOM 5526 C C . ILE A 1 343 ? 162.645 117.070 130.348 1.00 55.91 350 ILE A C 1
ATOM 5527 O O . ILE A 1 343 ? 162.267 117.087 131.524 1.00 55.91 350 ILE A O 1
ATOM 5543 N N . ALA A 1 344 ? 163.023 118.165 129.690 1.00 54.12 351 ALA A N 1
ATOM 5544 C CA . ALA A 1 344 ? 162.976 119.488 130.291 1.00 54.12 351 ALA A CA 1
ATOM 5545 C C . ALA A 1 344 ? 162.655 120.508 129.210 1.00 54.12 351 ALA A C 1
ATOM 5546 O O . ALA A 1 344 ? 163.094 120.372 128.066 1.00 54.12 351 ALA A O 1
ATOM 5553 N N . THR A 1 345 ? 161.899 121.538 129.583 1.00 48.01 352 THR A N 1
ATOM 5554 C CA . THR A 1 345 ? 161.438 122.513 128.603 1.00 48.01 352 THR A CA 1
ATOM 5555 C C . THR A 1 345 ? 162.612 123.260 127.984 1.00 48.01 352 THR A C 1
ATOM 5556 O O . THR A 1 345 ? 163.664 123.435 128.602 1.00 48.01 352 THR A O 1
ATOM 5567 N N . CYS A 1 346 ? 162.421 123.694 126.737 1.00 49.40 353 CYS A N 1
ATOM 5568 C CA . CYS A 1 346 ? 163.435 124.445 126.011 1.00 49.40 353 CYS A CA 1
ATOM 5569 C C . CYS A 1 346 ? 162.817 125.564 125.184 1.00 49.40 353 CYS A C 1
ATOM 5570 O O . CYS A 1 346 ? 163.379 125.959 124.158 1.00 49.40 353 CYS A O 1
ATOM 5578 N N . GLY A 1 347 ? 161.670 126.077 125.596 1.00 43.71 354 GLY A N 1
ATOM 5579 C CA . GLY A 1 347 ? 161.046 127.177 124.895 1.00 43.71 354 GLY A CA 1
ATOM 5580 C C . GLY A 1 347 ? 159.543 127.149 125.078 1.00 43.71 354 GLY A C 1
ATOM 5581 O O . GLY A 1 347 ? 159.035 126.616 126.056 1.00 43.71 354 GLY A O 1
ATOM 5585 N N . TYR A 1 348 ? 158.854 127.753 124.114 1.00 42.83 355 TYR A N 1
ATOM 5586 C CA . TYR A 1 348 ? 157.400 127.808 124.118 1.00 42.83 355 TYR A CA 1
ATOM 5587 C C . TYR A 1 348 ? 156.930 128.183 122.722 1.00 42.83 355 TYR A C 1
ATOM 5588 O O . TYR A 1 348 ? 157.639 128.865 121.980 1.00 42.83 355 TYR A O 1
ATOM 5606 N N . HIS A 1 349 ? 155.725 127.730 122.373 1.00 42.82 356 HIS A N 1
ATOM 5607 C CA . HIS A 1 349 ? 155.154 127.935 121.038 1.00 42.82 356 HIS A CA 1
ATOM 5608 C C . HIS A 1 349 ? 153.677 128.279 121.224 1.00 42.82 356 HIS A C 1
ATOM 5609 O O . HIS A 1 349 ? 152.830 127.387 121.293 1.00 42.82 356 HIS A O 1
ATOM 5623 N N . SER A 1 350 ? 153.374 129.570 121.296 1.00 41.64 357 SER A N 1
ATOM 5624 C CA . SER A 1 350 ? 152.038 130.039 121.633 1.00 41.64 357 SER A CA 1
ATOM 5625 C C . SER A 1 350 ? 151.259 130.410 120.378 1.00 41.64 357 SER A C 1
ATOM 5626 O O . SER A 1 350 ? 151.830 130.827 119.369 1.00 41.64 357 SER A O 1
ATOM 5634 N N . LYS A 1 351 ? 149.934 130.259 120.459 1.00 44.32 358 LYS A N 1
ATOM 5635 C CA . LYS A 1 351 ? 149.079 130.519 119.304 1.00 44.32 358 LYS A CA 1
ATOM 5636 C C . LYS A 1 351 ? 149.140 131.978 118.876 1.00 44.32 358 LYS A C 1
ATOM 5637 O O . LYS A 1 351 ? 149.205 132.277 117.679 1.00 44.32 358 LYS A O 1
ATOM 5656 N N . GLU A 1 352 ? 149.105 132.901 119.834 1.00 47.28 359 GLU A N 1
ATOM 5657 C CA . GLU A 1 352 ? 148.968 134.316 119.516 1.00 47.28 359 GLU A CA 1
ATOM 5658 C C . GLU A 1 352 ? 150.300 135.019 119.307 1.00 47.28 359 GLU A C 1
ATOM 5659 O O . GLU A 1 352 ? 150.355 136.003 118.563 1.00 47.28 359 GLU A O 1
ATOM 5671 N N . LEU A 1 353 ? 151.374 134.549 119.937 1.00 46.18 360 LEU A N 1
ATOM 5672 C CA . LEU A 1 353 ? 152.629 135.291 119.967 1.00 46.18 360 LEU A CA 1
ATOM 5673 C C . LEU A 1 353 ? 153.700 134.722 119.044 1.00 46.18 360 LEU A C 1
ATOM 5674 O O . LEU A 1 353 ? 154.217 135.452 118.196 1.00 46.18 360 LEU A O 1
ATOM 5690 N N . GLY A 1 354 ? 154.055 133.451 119.177 1.00 42.48 361 GLY A N 1
ATOM 5691 C CA . GLY A 1 354 ? 155.071 132.837 118.344 1.00 42.48 361 GLY A CA 1
ATOM 5692 C C . GLY A 1 354 ? 156.118 132.121 119.172 1.00 42.48 361 GLY A C 1
ATOM 5693 O O . GLY A 1 354 ? 156.031 132.032 120.399 1.00 42.48 361 GLY A O 1
ATOM 5697 N N . VAL A 1 355 ? 157.139 131.623 118.483 1.00 43.75 362 VAL A N 1
ATOM 5698 C CA . VAL A 1 355 ? 158.138 130.745 119.084 1.00 43.75 362 VAL A CA 1
ATOM 5699 C C . VAL A 1 355 ? 159.141 131.580 119.868 1.00 43.75 362 VAL A C 1
ATOM 5700 O O . VAL A 1 355 ? 159.651 132.588 119.367 1.00 43.75 362 VAL A O 1
ATOM 5713 N N . ILE A 1 356 ? 159.429 131.154 121.097 1.00 45.33 363 ILE A N 1
ATOM 5714 C CA . ILE A 1 356 ? 160.427 131.777 121.959 1.00 45.33 363 ILE A CA 1
ATOM 5715 C C . ILE A 1 356 ? 161.362 130.692 122.464 1.00 45.33 363 ILE A C 1
ATOM 5716 O O . ILE A 1 356 ? 160.919 129.588 122.797 1.00 45.33 363 ILE A O 1
ATOM 5732 N N . MET A 1 357 ? 162.653 130.999 122.518 1.00 48.02 364 MET A N 1
ATOM 5733 C CA . MET A 1 357 ? 163.668 130.054 122.966 1.00 48.02 364 MET A CA 1
ATOM 5734 C C . MET A 1 357 ? 164.333 130.583 124.227 1.00 48.02 364 MET A C 1
ATOM 5735 O O . MET A 1 357 ? 164.718 131.755 124.286 1.00 48.02 364 MET A O 1
ATOM 5749 N N . ASN A 1 358 ? 164.473 129.718 125.227 1.00 46.61 365 ASN A N 1
ATOM 5750 C CA . ASN A 1 358 ? 165.082 130.124 126.484 1.00 46.61 365 ASN A CA 1
ATOM 5751 C C . ASN A 1 358 ? 166.507 130.607 126.258 1.00 46.61 365 ASN A C 1
ATOM 5752 O O . ASN A 1 358 ? 167.243 130.063 125.432 1.00 46.61 365 ASN A O 1
ATOM 5763 N N . GLN A 1 359 ? 166.896 131.639 127.006 1.00 50.54 366 GLN A N 1
ATOM 5764 C CA . GLN A 1 359 ? 168.236 132.199 126.897 1.00 50.54 366 GLN A CA 1
ATOM 5765 C C . GLN A 1 359 ? 169.277 131.412 127.679 1.00 50.54 366 GLN A C 1
ATOM 5766 O O . GLN A 1 359 ? 170.474 131.638 127.474 1.00 50.54 366 GLN A O 1
ATOM 5780 N N . ASP A 1 360 ? 168.866 130.510 128.565 1.00 54.47 367 ASP A N 1
ATOM 5781 C CA . ASP A 1 360 ? 169.789 129.663 129.304 1.00 54.47 367 ASP A CA 1
ATOM 5782 C C . ASP A 1 360 ? 169.444 128.203 129.057 1.00 54.47 367 ASP A C 1
ATOM 5783 O O . ASP A 1 360 ? 168.270 127.821 129.063 1.00 54.47 367 ASP A O 1
ATOM 5792 N N . ASN A 1 361 ? 170.473 127.393 128.829 1.00 70.65 368 ASN A N 1
ATOM 5793 C CA . ASN A 1 361 ? 170.303 125.975 128.559 1.00 70.65 368 ASN A CA 1
ATOM 5794 C C . ASN A 1 361 ? 171.434 125.204 129.219 1.00 70.65 368 ASN A C 1
ATOM 5795 O O . ASN A 1 361 ? 172.584 125.649 129.212 1.00 70.65 368 ASN A O 1
ATOM 5806 N N . THR A 1 362 ? 171.099 124.048 129.785 1.00 76.28 369 THR A N 1
ATOM 5807 C CA . THR A 1 362 ? 172.072 123.200 130.454 1.00 76.28 369 THR A CA 1
ATOM 5808 C C . THR A 1 362 ? 171.795 121.749 130.094 1.00 76.28 369 THR A C 1
ATOM 5809 O O . THR A 1 362 ? 170.673 121.378 129.742 1.00 76.28 369 THR A O 1
ATOM 5820 N N . MET A 1 363 ? 172.838 120.928 130.181 1.00 77.38 370 MET A N 1
ATOM 5821 C CA . MET A 1 363 ? 172.759 119.508 129.860 1.00 77.38 370 MET A CA 1
ATOM 5822 C C . MET A 1 363 ? 173.422 118.679 130.951 1.00 77.38 370 MET A C 1
ATOM 5823 O O . MET A 1 363 ? 174.128 117.704 130.681 1.00 77.38 370 MET A O 1
ATOM 5837 N N . SER A 1 364 ? 173.201 119.059 132.207 1.00 82.13 371 SER A N 1
ATOM 5838 C CA . SER A 1 364 ? 173.701 118.303 133.347 1.00 82.13 371 SER A CA 1
ATOM 5839 C C . SER A 1 364 ? 173.112 118.901 134.614 1.00 82.13 371 SER A C 1
ATOM 5840 O O . SER A 1 364 ? 172.869 120.107 134.678 1.00 82.13 371 SER A O 1
ATOM 5848 N N . PHE A 1 365 ? 172.885 118.054 135.615 1.00 80.20 372 PHE A N 1
ATOM 5849 C CA . PHE A 1 365 ? 172.309 118.505 136.872 1.00 80.20 372 PHE A CA 1
ATOM 5850 C C . PHE A 1 365 ? 172.785 117.604 138.000 1.00 80.20 372 PHE A C 1
ATOM 5851 O O . PHE A 1 365 ? 172.884 116.386 137.834 1.00 80.20 372 PHE A O 1
ATOM 5868 N N . SER A 1 366 ? 173.077 118.215 139.145 1.00 90.80 373 SER A N 1
ATOM 5869 C CA . SER A 1 366 ? 173.487 117.484 140.335 1.00 90.80 373 SER A CA 1
ATOM 5870 C C . SER A 1 366 ? 173.443 118.436 141.519 1.00 90.80 373 SER A C 1
ATOM 5871 O O . SER A 1 366 ? 173.682 119.638 141.370 1.00 90.80 373 SER A O 1
ATOM 5879 N N . LYS A 1 367 ? 173.140 117.886 142.694 1.00 90.84 374 LYS A N 1
ATOM 5880 C CA . LYS A 1 367 ? 173.033 118.680 143.917 1.00 90.84 374 LYS A CA 1
ATOM 5881 C C . LYS A 1 367 ? 172.032 119.819 143.738 1.00 90.84 374 LYS A C 1
ATOM 5882 O O . LYS A 1 367 ? 172.260 120.947 144.178 1.00 90.84 374 LYS A O 1
ATOM 5901 N N . MET A 1 368 ? 170.913 119.518 143.086 1.00 75.00 375 MET A N 1
ATOM 5902 C CA . MET A 1 368 ? 169.927 120.545 142.778 1.00 75.00 375 MET A CA 1
ATOM 5903 C C . MET A 1 368 ? 169.309 121.096 144.057 1.00 75.00 375 MET A C 1
ATOM 5904 O O . MET A 1 368 ? 168.965 120.348 144.975 1.00 75.00 375 MET A O 1
ATOM 5918 N N . GLY A 1 369 ? 169.164 122.418 144.110 1.00 67.25 376 GLY A N 1
ATOM 5919 C CA . GLY A 1 369 ? 168.615 123.086 145.269 1.00 67.25 376 GLY A CA 1
ATOM 5920 C C . GLY A 1 369 ? 167.103 122.994 145.311 1.00 67.25 376 GLY A C 1
ATOM 5921 O O . GLY A 1 369 ? 166.472 122.204 144.609 1.00 67.25 376 GLY A O 1
ATOM 5925 N N . LEU A 1 370 ? 166.513 123.821 146.177 1.00 61.42 377 LEU A N 1
ATOM 5926 C CA . LEU A 1 370 ? 165.060 123.813 146.315 1.00 61.42 377 LEU A CA 1
ATOM 5927 C C . LEU A 1 370 ? 164.384 124.499 145.134 1.00 61.42 377 LEU A C 1
ATOM 5928 O O . LEU A 1 370 ? 163.371 124.009 144.623 1.00 61.42 377 LEU A O 1
ATOM 5944 N N . SER A 1 371 ? 164.922 125.636 144.687 1.00 59.91 378 SER A N 1
ATOM 5945 C CA . SER A 1 371 ? 164.288 126.361 143.591 1.00 59.91 378 SER A CA 1
ATOM 5946 C C . SER A 1 371 ? 164.295 125.540 142.308 1.00 59.91 378 SER A C 1
ATOM 5947 O O . SER A 1 371 ? 163.286 125.477 141.597 1.00 59.91 378 SER A O 1
ATOM 5955 N N . GLN A 1 372 ? 165.423 124.899 141.995 1.00 63.66 379 GLN A N 1
ATOM 5956 C CA . GLN A 1 372 ? 165.503 124.105 140.773 1.00 63.66 379 GLN A CA 1
ATOM 5957 C C . GLN A 1 372 ? 164.595 122.885 140.845 1.00 63.66 379 GLN A C 1
ATOM 5958 O O . GLN A 1 372 ? 163.955 122.520 139.853 1.00 63.66 379 GLN A O 1
ATOM 5972 N N . LEU A 1 373 ? 164.529 122.235 142.008 1.00 62.58 380 LEU A N 1
ATOM 5973 C CA . LEU A 1 373 ? 163.621 121.106 142.161 1.00 62.58 380 LEU A CA 1
ATOM 5974 C C . LEU 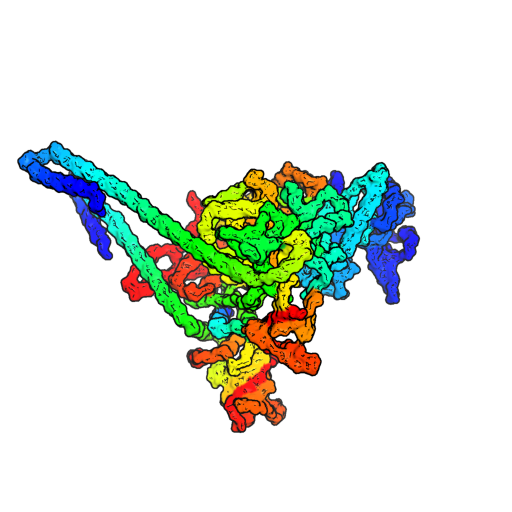A 1 373 ? 162.173 121.540 141.984 1.00 62.58 380 LEU A C 1
ATOM 5975 O O . LEU A 1 373 ? 161.386 120.844 141.333 1.00 62.58 380 LEU A O 1
ATOM 5991 N N . MET A 1 374 ? 161.799 122.683 142.562 1.00 57.12 381 MET A N 1
ATOM 5992 C CA . MET A 1 374 ? 160.437 123.176 142.386 1.00 57.12 381 MET A CA 1
ATOM 5993 C C . MET A 1 374 ? 160.157 123.480 140.921 1.00 57.12 381 MET A C 1
ATOM 5994 O O . MET A 1 374 ? 159.076 123.168 140.407 1.00 57.12 381 MET A O 1
ATOM 6008 N N . GLN A 1 375 ? 161.125 124.084 140.231 1.00 53.91 382 GLN A N 1
ATOM 6009 C CA . GLN A 1 375 ? 160.948 124.389 138.817 1.00 53.91 382 GLN A CA 1
ATOM 6010 C C . GLN A 1 375 ? 160.751 123.119 138.000 1.00 53.91 382 GLN A C 1
ATOM 6011 O O . GLN A 1 375 ? 159.912 123.081 137.095 1.00 53.91 382 GLN A O 1
ATOM 6025 N N . PHE A 1 376 ? 161.523 122.072 138.296 1.00 60.56 383 PHE A N 1
ATOM 6026 C CA . PHE A 1 376 ? 161.375 120.818 137.562 1.00 60.56 383 PHE A CA 1
ATOM 6027 C C . PHE A 1 376 ? 160.029 120.166 137.851 1.00 60.56 383 PHE A C 1
ATOM 6028 O O . PHE A 1 376 ? 159.341 119.706 136.934 1.00 60.56 383 PHE A O 1
ATOM 6045 N N . VAL A 1 377 ? 159.640 120.109 139.125 1.00 55.84 384 VAL A N 1
ATOM 6046 C CA . VAL A 1 377 ? 158.426 119.390 139.498 1.00 55.84 384 VAL A CA 1
ATOM 6047 C C . VAL A 1 377 ? 157.192 120.097 138.947 1.00 55.84 384 VAL A C 1
ATOM 6048 O O . VAL A 1 377 ? 156.320 119.468 138.337 1.00 55.84 384 VAL A O 1
ATOM 6061 N N . GLY A 1 378 ? 157.100 121.413 139.146 1.00 50.61 385 GLY A N 1
ATOM 6062 C CA . GLY A 1 378 ? 155.917 122.139 138.713 1.00 50.61 385 GLY A CA 1
ATOM 6063 C C . GLY A 1 378 ? 155.751 122.209 137.210 1.00 50.61 385 GLY A C 1
ATOM 6064 O O . GLY A 1 378 ? 154.628 122.376 136.728 1.00 50.61 385 GLY A O 1
ATOM 6068 N N . ASP A 1 379 ? 156.838 122.086 136.469 1.00 50.00 386 ASP A N 1
ATOM 6069 C CA . ASP A 1 379 ? 156.779 122.152 135.014 1.00 50.00 386 ASP A CA 1
ATOM 6070 C C . ASP A 1 379 ? 156.063 120.919 134.468 1.00 50.00 386 ASP A C 1
ATOM 6071 O O . ASP A 1 379 ? 156.449 119.792 134.797 1.00 50.00 386 ASP A O 1
ATOM 6080 N N . PRO A 1 380 ? 155.024 121.078 133.639 1.00 45.71 387 PRO A N 1
ATOM 6081 C CA . PRO A 1 380 ? 154.311 119.896 133.130 1.00 45.71 387 PRO A CA 1
ATOM 6082 C C . PRO A 1 380 ? 155.130 119.036 132.189 1.00 45.71 387 PRO A C 1
ATOM 6083 O O . PRO A 1 380 ? 154.721 117.902 131.913 1.00 45.71 387 PRO A O 1
ATOM 6094 N N . ALA A 1 381 ? 156.267 119.523 131.692 1.00 47.69 388 ALA A N 1
ATOM 6095 C CA . ALA A 1 381 ? 156.986 118.803 130.647 1.00 47.69 388 ALA A CA 1
ATOM 6096 C C . ALA A 1 381 ? 157.452 117.426 131.091 1.00 47.69 388 ALA A C 1
ATOM 6097 O O . ALA A 1 381 ? 157.741 116.583 130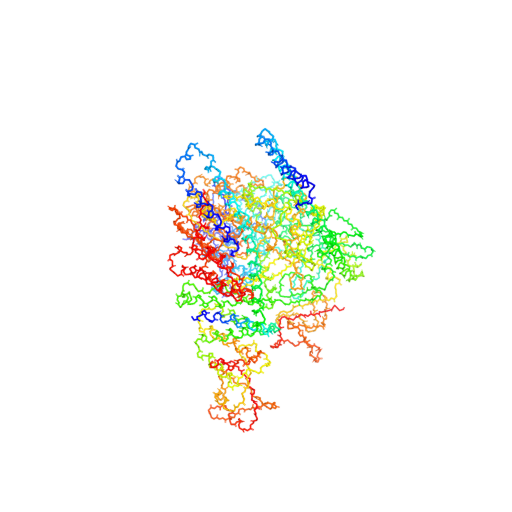.237 1.00 47.69 388 ALA A O 1
ATOM 6104 N N . LEU A 1 382 ? 157.540 117.176 132.396 1.00 53.87 389 LEU A N 1
ATOM 6105 C CA . LEU A 1 382 ? 157.973 115.876 132.889 1.00 53.87 389 LEU A CA 1
ATOM 6106 C C . LEU A 1 382 ? 156.820 114.993 133.338 1.00 53.87 389 LEU A C 1
ATOM 6107 O O . LEU A 1 382 ? 156.999 113.776 133.443 1.00 53.87 389 LEU A O 1
ATOM 6123 N N . LEU A 1 383 ? 155.649 115.571 133.607 1.00 50.87 390 LEU A N 1
ATOM 6124 C CA . LEU A 1 383 ? 154.489 114.770 133.981 1.00 50.87 390 LEU A CA 1
ATOM 6125 C C . LEU A 1 383 ? 153.745 114.275 132.747 1.00 50.87 390 LEU A C 1
ATOM 6126 O O . LEU A 1 383 ? 153.438 113.085 132.634 1.00 50.87 390 LEU A O 1
ATOM 6142 N N . VAL A 1 384 ? 153.456 115.178 131.808 1.00 48.46 391 VAL A N 1
ATOM 6143 C CA . VAL A 1 384 ? 152.734 114.807 130.599 1.00 48.46 391 VAL A CA 1
ATOM 6144 C C . VAL A 1 384 ? 153.537 113.848 129.736 1.00 48.46 391 VAL A C 1
ATOM 6145 O O . VAL A 1 384 ? 152.964 113.138 128.906 1.00 48.46 391 VAL A O 1
ATOM 6158 N N . GLY A 1 385 ? 154.851 113.808 129.903 1.00 50.39 392 GLY A N 1
ATOM 6159 C CA . GLY A 1 385 ? 155.690 112.963 129.086 1.00 50.39 392 GLY A CA 1
ATOM 6160 C C . GLY A 1 385 ? 155.861 111.542 129.563 1.00 50.39 392 GLY A C 1
ATOM 6161 O O . GLY A 1 385 ? 156.545 110.762 128.894 1.00 50.39 392 GLY A O 1
ATOM 6165 N N . THR A 1 386 ? 155.269 111.167 130.695 1.00 55.08 393 THR A N 1
ATOM 6166 C CA . THR A 1 386 ? 155.455 109.835 131.266 1.00 55.08 393 THR A CA 1
ATOM 6167 C C . THR A 1 386 ? 154.127 109.278 131.769 1.00 55.08 393 THR A C 1
ATOM 6168 O O . THR A 1 386 ? 154.038 108.717 132.861 1.00 55.08 393 THR A O 1
ATOM 6179 N N . SER A 1 387 ? 153.069 109.422 130.973 1.00 49.15 394 SER A N 1
ATOM 6180 C CA . SER A 1 387 ? 151.767 108.916 131.379 1.00 49.15 394 SER A CA 1
ATOM 6181 C C . SER A 1 387 ? 150.937 108.584 130.147 1.00 49.15 394 SER A C 1
ATOM 6182 O O . SER A 1 387 ? 151.228 109.029 129.035 1.00 49.15 394 SER A O 1
ATOM 6190 N N . ASN A 1 388 ? 149.891 107.791 130.370 1.00 50.66 395 ASN A N 1
ATOM 6191 C CA . ASN A 1 388 ? 149.101 107.236 129.281 1.00 50.66 395 ASN A CA 1
ATOM 6192 C C . ASN A 1 388 ? 148.371 108.326 128.509 1.00 50.66 395 ASN A C 1
ATOM 6193 O O . ASN A 1 388 ? 147.947 109.341 129.065 1.00 50.66 395 ASN A O 1
ATOM 6204 N N . LYS A 1 389 ? 148.217 108.096 127.211 1.00 49.40 396 LYS A N 1
ATOM 6205 C CA . LYS A 1 389 ? 147.437 108.988 126.371 1.00 49.40 396 LYS A CA 1
ATOM 6206 C C . LYS A 1 389 ? 145.973 108.951 126.791 1.00 49.40 396 LYS A C 1
ATOM 6207 O O . LYS A 1 389 ? 145.483 107.950 127.317 1.00 49.40 396 LYS A O 1
ATOM 6226 N N . LEU A 1 390 ? 145.274 110.062 126.572 1.00 49.47 397 LEU A N 1
ATOM 6227 C CA . LEU A 1 390 ? 143.868 110.185 126.933 1.00 49.47 397 LEU A CA 1
ATOM 6228 C C . LEU A 1 390 ? 143.072 110.678 125.738 1.00 49.47 397 LEU A C 1
ATOM 6229 O O . LEU A 1 390 ? 143.518 111.568 125.009 1.00 49.47 397 LEU A O 1
ATOM 6245 N N . VAL A 1 391 ? 141.897 110.089 125.535 1.00 50.05 398 VAL A N 1
ATOM 6246 C CA . VAL A 1 391 ? 140.967 110.555 124.515 1.00 50.05 398 VAL A CA 1
ATOM 6247 C C . VAL A 1 391 ? 139.552 110.445 125.058 1.00 50.05 398 VAL A C 1
ATOM 6248 O O . VAL A 1 391 ? 138.955 109.364 125.035 1.00 50.05 398 VAL A O 1
ATOM 6261 N N . ASP A 1 392 ? 138.997 111.555 125.534 1.00 53.99 399 ASP A N 1
ATOM 6262 C CA . ASP A 1 392 ? 137.636 111.586 126.045 1.00 53.99 399 ASP A CA 1
ATOM 6263 C C . ASP A 1 392 ? 136.766 112.420 125.119 1.00 53.99 399 ASP A C 1
ATOM 6264 O O . ASP A 1 392 ? 137.179 113.486 124.654 1.00 53.99 399 ASP A O 1
ATOM 6273 N N . LEU A 1 393 ? 135.565 111.920 124.848 1.00 53.92 400 LEU A N 1
ATOM 6274 C CA . LEU A 1 393 ? 134.646 112.547 123.913 1.00 53.92 400 LEU A CA 1
ATOM 6275 C C . LEU A 1 393 ? 133.591 113.395 124.610 1.00 53.92 400 LEU A C 1
ATOM 6276 O O . LEU A 1 393 ? 132.667 113.881 123.952 1.00 53.92 400 LEU A O 1
ATOM 6292 N N . ARG A 1 394 ? 133.707 113.587 125.926 1.00 54.48 401 ARG A N 1
ATOM 6293 C CA . ARG A 1 394 ? 132.759 114.440 126.632 1.00 54.48 401 ARG A CA 1
ATOM 6294 C C . ARG A 1 394 ? 133.018 115.916 126.363 1.00 54.48 401 ARG A C 1
ATOM 6295 O O . ARG A 1 394 ? 132.087 116.726 126.427 1.00 54.48 401 ARG A O 1
ATOM 6316 N N . THR A 1 395 ? 134.262 116.284 126.070 1.00 52.29 402 THR A N 1
ATOM 6317 C CA . THR A 1 395 ? 134.658 117.674 125.911 1.00 52.29 402 THR A CA 1
ATOM 6318 C C . THR A 1 395 ? 135.309 117.882 124.552 1.00 52.29 402 THR A C 1
ATOM 6319 O O . THR A 1 395 ? 135.957 116.982 124.009 1.00 52.29 402 THR A O 1
ATOM 6330 N N . SER A 1 396 ? 135.131 119.084 124.006 1.00 50.39 403 SER A N 1
ATOM 6331 C CA . SER A 1 396 ? 135.768 119.455 122.751 1.00 50.39 403 SER A CA 1
ATOM 6332 C C . SER A 1 396 ? 137.207 119.921 122.932 1.00 50.39 403 SER A C 1
ATOM 6333 O O . SER A 1 396 ? 137.943 119.997 121.943 1.00 50.39 403 SER A O 1
ATOM 6341 N N . CYS A 1 397 ? 137.621 120.231 124.157 1.00 50.53 404 CYS A N 1
ATOM 6342 C CA . CYS A 1 397 ? 138.974 120.709 124.398 1.00 50.53 404 CYS A CA 1
ATOM 6343 C C . CYS A 1 397 ? 139.986 119.583 124.224 1.00 50.53 404 CYS A C 1
ATOM 6344 O O . CYS A 1 397 ? 139.696 118.411 124.470 1.00 50.53 404 CYS A O 1
ATOM 6352 N N . PHE A 1 398 ? 141.189 119.956 123.799 1.00 47.37 405 PHE A N 1
ATOM 6353 C CA . PHE A 1 398 ? 142.250 118.977 123.620 1.00 47.37 405 PHE A CA 1
ATOM 6354 C C . PHE A 1 398 ? 142.569 118.302 124.947 1.00 47.37 405 PHE A C 1
ATOM 6355 O O . PHE A 1 398 ? 142.508 118.925 126.009 1.00 47.37 405 PHE A O 1
ATOM 6372 N N . SER A 1 399 ? 142.896 117.014 124.885 1.00 48.34 406 SER A N 1
ATOM 6373 C CA . SER A 1 399 ? 143.240 116.224 126.062 1.00 48.34 406 SER A CA 1
ATOM 6374 C C . SER A 1 399 ? 144.562 115.521 125.802 1.00 48.34 406 SER A C 1
ATOM 6375 O O . SER A 1 399 ? 144.669 114.735 124.857 1.00 48.34 406 SER A O 1
ATOM 6383 N N . VAL A 1 400 ? 145.556 115.787 126.646 1.00 47.13 407 VAL A N 1
ATOM 6384 C CA . VAL A 1 400 ? 146.926 115.382 126.363 1.00 47.13 407 VAL A CA 1
ATOM 6385 C C . VAL A 1 400 ? 147.405 114.214 127.216 1.00 47.13 407 VAL A C 1
ATOM 6386 O O . VAL A 1 400 ? 148.415 113.590 126.858 1.00 47.13 407 VAL A O 1
ATOM 6399 N N . CYS A 1 401 ? 146.741 113.897 128.323 1.00 48.08 408 CYS A N 1
ATOM 6400 C CA . CYS A 1 401 ? 147.218 112.815 129.174 1.00 48.08 408 CYS A CA 1
ATOM 6401 C C . CYS A 1 401 ? 146.192 112.536 130.264 1.00 48.08 408 CYS A C 1
ATOM 6402 O O . CYS A 1 401 ? 145.279 113.330 130.506 1.00 48.08 408 CYS A O 1
ATOM 6410 N N . ALA A 1 402 ? 146.358 111.386 130.918 1.00 49.64 409 ALA A N 1
ATOM 6411 C CA . ALA A 1 402 ? 145.544 110.985 132.057 1.00 49.64 409 ALA A CA 1
ATOM 6412 C C . ALA A 1 402 ? 146.457 110.443 133.143 1.00 49.64 409 ALA A C 1
ATOM 6413 O O . ALA A 1 402 ? 147.304 109.588 132.873 1.00 49.64 409 ALA A O 1
ATOM 6420 N N . LEU A 1 403 ? 146.273 110.923 134.370 1.00 51.59 410 LEU A N 1
ATOM 6421 C CA . LEU A 1 403 ? 147.168 110.557 135.454 1.00 51.59 410 LEU A CA 1
ATOM 6422 C C . LEU A 1 403 ? 147.107 109.053 135.719 1.00 51.59 410 LEU A C 1
ATOM 6423 O O . LEU A 1 403 ? 146.284 108.323 135.164 1.00 51.59 410 LEU A O 1
ATOM 6439 N N . ALA A 1 404 ? 148.013 108.593 136.583 1.00 56.39 411 ALA A N 1
ATOM 6440 C CA . ALA A 1 404 ? 148.079 107.171 136.900 1.00 56.39 411 ALA A CA 1
ATOM 6441 C C . ALA A 1 404 ? 146.819 106.701 137.615 1.00 56.39 411 ALA A C 1
ATOM 6442 O O . ALA A 1 404 ? 146.323 105.600 137.354 1.00 56.39 411 ALA A O 1
ATOM 6449 N N . SER A 1 405 ? 146.287 107.520 138.523 1.00 58.14 412 SER A N 1
ATOM 6450 C CA . SER A 1 405 ? 145.137 107.109 139.321 1.00 58.14 412 SER A CA 1
ATOM 6451 C C . SER A 1 405 ? 143.863 106.970 138.499 1.00 58.14 412 SER A C 1
ATOM 6452 O O . SER A 1 405 ? 142.878 106.429 139.011 1.00 58.14 412 SER A O 1
ATOM 6460 N N . GLY A 1 406 ? 143.852 107.442 137.257 1.00 57.63 413 GLY A N 1
ATOM 6461 C CA . GLY A 1 406 ? 142.687 107.325 136.407 1.00 57.63 413 GLY A CA 1
ATOM 6462 C C . GLY A 1 406 ? 141.675 108.426 136.661 1.00 57.63 413 GLY A C 1
ATOM 6463 O O . GLY A 1 406 ? 141.790 109.231 137.585 1.00 57.63 413 GLY A O 1
ATOM 6467 N N . ILE A 1 407 ? 140.654 108.450 135.813 1.00 55.26 414 ILE A N 1
ATOM 6468 C CA . ILE A 1 407 ? 139.610 109.465 135.899 1.00 55.26 414 ILE A CA 1
ATOM 6469 C C . ILE A 1 407 ? 138.673 109.115 137.046 1.00 55.26 414 ILE A C 1
ATOM 6470 O O . ILE A 1 407 ? 138.234 107.967 137.176 1.00 55.26 414 ILE A O 1
ATOM 6486 N N . THR A 1 408 ? 138.370 110.103 137.886 1.00 60.52 415 THR A N 1
ATOM 6487 C CA . THR A 1 408 ? 137.531 109.908 139.059 1.00 60.52 415 THR A CA 1
ATOM 6488 C C . THR A 1 408 ? 136.480 111.006 139.126 1.00 60.52 415 THR A C 1
ATOM 6489 O O . THR A 1 408 ? 136.751 112.158 138.779 1.00 60.52 415 THR A O 1
ATOM 6500 N N . HIS A 1 409 ? 135.287 110.645 139.586 1.00 67.07 416 HIS A N 1
ATOM 6501 C CA . HIS A 1 409 ? 134.151 111.554 139.632 1.00 67.07 416 HIS A CA 1
ATOM 6502 C C . HIS A 1 409 ? 134.012 112.165 141.019 1.00 67.07 416 HIS A C 1
ATOM 6503 O O . HIS A 1 409 ? 134.158 111.474 142.031 1.00 67.07 416 HIS A O 1
ATOM 6517 N N . GLN A 1 410 ? 133.722 113.465 141.060 1.00 69.23 417 GLN A N 1
ATOM 6518 C CA . GLN A 1 410 ? 133.547 114.194 142.307 1.00 69.23 417 GLN A CA 1
ATOM 6519 C C . GLN A 1 410 ? 132.212 114.922 142.284 1.00 69.23 417 GLN A C 1
ATOM 6520 O O . GLN A 1 410 ? 131.827 115.496 141.262 1.00 69.23 417 GLN A O 1
ATOM 6534 N N . THR A 1 411 ? 131.517 114.902 143.417 1.00 65.73 418 THR A N 1
ATOM 6535 C CA . THR A 1 411 ? 130.173 115.446 143.555 1.00 65.73 418 THR A CA 1
ATOM 6536 C C . THR A 1 411 ? 130.177 116.610 144.541 1.00 65.73 418 THR A C 1
ATOM 6537 O O . THR A 1 411 ? 131.183 116.905 145.189 1.00 65.73 418 THR A O 1
ATOM 6548 N N . VAL A 1 412 ? 129.027 117.273 144.649 1.00 61.66 419 VAL A N 1
ATOM 6549 C CA . VAL A 1 412 ? 128.820 118.358 145.597 1.00 61.66 419 VAL A CA 1
ATOM 6550 C C . VAL A 1 412 ? 127.705 117.941 146.549 1.00 61.66 419 VAL A C 1
ATOM 6551 O O . VAL A 1 412 ? 126.891 117.066 146.245 1.00 61.66 419 VAL A O 1
ATOM 6564 N N . LYS A 1 413 ? 127.678 118.578 147.721 1.00 60.94 420 LYS A N 1
ATOM 6565 C CA . LYS A 1 413 ? 126.769 118.174 148.780 1.00 60.94 420 LYS A CA 1
ATOM 6566 C C . LYS A 1 413 ? 125.677 119.220 148.995 1.00 60.94 420 LYS A C 1
ATOM 6567 O O . LYS A 1 413 ? 125.878 120.403 148.709 1.00 60.94 420 LYS A O 1
ATOM 6586 N N . PRO A 1 414 ? 124.513 118.818 149.498 1.00 56.41 421 PRO A N 1
ATOM 6587 C CA . PRO A 1 414 ? 123.458 119.786 149.805 1.00 56.41 421 PRO A CA 1
ATOM 6588 C C . PRO A 1 414 ? 123.768 120.565 151.077 1.00 56.41 421 PRO A C 1
ATOM 6589 O O . PRO A 1 414 ? 124.683 120.244 151.835 1.00 56.41 421 PRO A O 1
ATOM 6600 N N . GLY A 1 415 ? 122.979 121.611 151.298 1.00 55.52 422 GLY A N 1
ATOM 6601 C CA . GLY A 1 415 ? 123.167 122.471 152.447 1.00 55.52 422 GLY A CA 1
ATOM 6602 C C . GLY A 1 415 ? 122.287 122.069 153.615 1.00 55.52 422 GLY A C 1
ATOM 6603 O O . GLY A 1 415 ? 121.205 121.521 153.442 1.00 55.52 422 GLY A O 1
ATOM 6607 N N . HIS A 1 416 ? 122.771 122.356 154.819 1.00 61.46 423 HIS A N 1
ATOM 6608 C CA . HIS A 1 416 ? 122.066 121.974 156.030 1.00 61.46 423 HIS A CA 1
ATOM 6609 C C . HIS A 1 416 ? 120.889 122.910 156.286 1.00 61.46 423 HIS A C 1
ATOM 6610 O O . HIS A 1 416 ? 120.765 123.979 155.686 1.00 61.46 423 HIS A O 1
ATOM 6624 N N . PHE A 1 417 ? 120.016 122.491 157.194 1.00 58.56 424 PHE A N 1
ATOM 6625 C CA . PHE A 1 417 ? 118.801 123.221 157.527 1.00 58.56 424 PHE A CA 1
ATOM 6626 C C . PHE A 1 417 ? 118.893 123.686 158.974 1.00 58.56 424 PHE A C 1
ATOM 6627 O O . PHE A 1 417 ? 119.088 122.869 159.880 1.00 58.56 424 PHE A O 1
ATOM 6644 N N . ASN A 1 418 ? 118.755 124.995 159.187 1.00 59.36 425 ASN A N 1
ATOM 6645 C CA . ASN A 1 418 ? 118.913 125.602 160.509 1.00 59.36 425 ASN A CA 1
ATOM 6646 C C . ASN A 1 418 ? 117.530 125.835 161.109 1.00 59.36 425 ASN A C 1
ATOM 6647 O O . ASN A 1 418 ? 117.016 126.950 161.143 1.00 59.36 425 ASN A O 1
ATOM 6658 N N . LYS A 1 419 ? 116.924 124.754 161.607 1.00 61.64 426 LYS A N 1
ATOM 6659 C CA . LYS A 1 419 ? 115.546 124.848 162.081 1.00 61.64 426 LYS A CA 1
ATOM 6660 C C . LYS A 1 419 ? 115.419 125.778 163.276 1.00 61.64 426 LYS A C 1
ATOM 6661 O O . LYS A 1 419 ? 114.372 126.410 163.459 1.00 61.64 426 LYS A O 1
ATOM 6680 N N . ASP A 1 420 ? 116.462 125.873 164.102 1.00 59.13 427 ASP A N 1
ATOM 6681 C CA . ASP A 1 420 ? 116.362 126.680 165.313 1.00 59.13 427 ASP A CA 1
ATOM 6682 C C . ASP A 1 420 ? 116.034 128.131 164.995 1.00 59.13 427 ASP A C 1
ATOM 6683 O O . ASP A 1 420 ? 115.450 128.830 165.829 1.00 59.13 427 ASP A O 1
ATOM 6692 N N . PHE A 1 421 ? 116.398 128.603 163.803 1.00 56.39 428 PHE A N 1
ATOM 6693 C CA . PHE A 1 421 ? 116.040 129.945 163.364 1.00 56.39 428 PHE A CA 1
ATOM 6694 C C . PHE A 1 421 ? 114.806 129.974 162.479 1.00 56.39 428 PHE A C 1
ATOM 6695 O O . PHE A 1 421 ? 114.081 130.972 162.487 1.00 56.39 428 PHE A O 1
ATOM 6712 N N . TYR A 1 422 ? 114.552 128.917 161.706 1.00 60.16 429 TYR A N 1
ATOM 6713 C CA . TYR A 1 422 ? 113.342 128.892 160.893 1.00 60.16 429 TYR A CA 1
ATOM 6714 C C . TYR A 1 422 ? 112.100 128.930 161.771 1.00 60.16 429 TYR A C 1
ATOM 6715 O O . TYR A 1 422 ? 111.139 129.646 161.469 1.00 60.16 429 TYR A O 1
ATOM 6733 N N . ASP A 1 423 ? 112.098 128.163 162.861 1.00 62.21 430 ASP A N 1
ATOM 6734 C CA . ASP A 1 423 ? 110.944 128.173 163.752 1.00 62.21 430 ASP A CA 1
ATOM 6735 C C . ASP A 1 423 ? 110.739 129.550 164.367 1.00 62.21 430 ASP A C 1
ATOM 6736 O O . ASP A 1 423 ? 109.604 130.032 164.466 1.00 62.21 430 ASP A O 1
ATOM 6745 N N . PHE A 1 424 ? 111.825 130.199 164.788 1.00 60.08 431 PHE A N 1
ATOM 6746 C CA . PHE A 1 424 ? 111.710 131.534 165.366 1.00 60.08 431 PHE A CA 1
ATOM 6747 C C . PHE A 1 424 ? 111.177 132.533 164.346 1.00 60.08 431 PHE A C 1
ATOM 6748 O O . PHE A 1 424 ? 110.297 133.346 164.658 1.00 60.08 431 PHE A O 1
ATOM 6765 N N . ALA A 1 425 ? 111.692 132.487 163.117 1.00 60.95 432 ALA A N 1
ATOM 6766 C CA . ALA A 1 425 ? 111.204 133.392 162.085 1.00 60.95 432 ALA A CA 1
ATOM 6767 C C . ALA A 1 425 ? 109.726 133.162 161.813 1.00 60.95 432 ALA A C 1
ATOM 6768 O O . ALA A 1 425 ? 108.954 134.120 161.695 1.00 60.95 432 ALA A O 1
ATOM 6775 N N . GLU A 1 426 ? 109.307 131.898 161.719 1.00 65.61 433 GLU A N 1
ATOM 6776 C CA . GLU A 1 426 ? 107.897 131.610 161.485 1.00 65.61 433 GLU A CA 1
ATOM 6777 C C . GLU A 1 426 ? 107.038 132.125 162.630 1.00 65.61 433 GLU A C 1
ATOM 6778 O O . GLU A 1 426 ? 105.955 132.676 162.405 1.00 65.61 433 GLU A O 1
ATOM 6790 N N . LYS A 1 427 ? 107.505 131.954 163.867 1.00 66.52 434 LYS A N 1
ATOM 6791 C CA . LYS A 1 427 ? 106.770 132.483 165.009 1.00 66.52 434 LYS A CA 1
ATOM 6792 C C . LYS A 1 427 ? 106.669 133.999 164.947 1.00 66.52 434 LYS A C 1
ATOM 6793 O O . LYS A 1 427 ? 105.666 134.572 165.386 1.00 66.52 434 LYS A O 1
ATOM 6812 N N . ALA A 1 428 ? 107.692 134.665 164.411 1.00 63.97 435 ALA A N 1
ATOM 6813 C CA . ALA A 1 428 ? 107.659 136.116 164.271 1.00 63.97 435 ALA A CA 1
ATOM 6814 C C . ALA A 1 428 ? 106.824 136.581 163.085 1.00 63.97 435 ALA A C 1
ATOM 6815 O O . ALA A 1 428 ? 106.575 137.785 162.962 1.00 63.97 435 ALA A O 1
ATOM 6822 N N . GLY A 1 429 ? 106.391 135.672 162.217 1.00 64.01 436 GLY A N 1
ATOM 6823 C CA . GLY A 1 429 ? 105.536 136.017 161.101 1.00 64.01 436 GLY A CA 1
ATOM 6824 C C . GLY A 1 429 ? 106.240 136.277 159.789 1.00 64.01 436 GLY A C 1
ATOM 6825 O O . GLY A 1 429 ? 105.609 136.804 158.868 1.00 64.01 436 GLY A O 1
ATOM 6829 N N . MET A 1 430 ? 107.522 135.930 159.672 1.00 59.90 437 MET A N 1
ATOM 6830 C CA . MET A 1 430 ? 108.248 136.193 158.433 1.00 59.90 437 MET A CA 1
ATOM 6831 C C . MET A 1 430 ? 107.680 135.382 157.273 1.00 59.90 437 MET A C 1
ATOM 6832 O O . MET A 1 430 ? 107.419 135.925 156.194 1.00 59.90 437 MET A O 1
ATOM 6846 N N . PHE A 1 431 ? 107.482 134.081 157.475 1.00 60.22 438 PHE A N 1
ATOM 6847 C CA . PHE A 1 431 ? 107.028 133.177 156.424 1.00 60.22 438 PHE A CA 1
ATOM 6848 C C . PHE A 1 431 ? 105.519 132.997 156.543 1.00 60.22 438 PHE A C 1
ATOM 6849 O O . PHE A 1 431 ? 105.039 132.340 157.472 1.00 60.22 438 PHE A O 1
ATOM 6866 N N . LYS A 1 432 ? 104.775 133.571 155.601 1.00 73.83 439 LYS A N 1
ATOM 6867 C CA . LYS A 1 432 ? 103.332 133.393 155.556 1.00 73.83 439 LYS A CA 1
ATOM 6868 C C . LYS A 1 432 ? 102.860 133.554 154.120 1.00 73.83 439 LYS A C 1
ATOM 6869 O O . LYS A 1 432 ? 103.536 134.164 153.288 1.00 73.83 439 LYS A O 1
ATOM 6888 N N . GLU A 1 433 ? 101.682 133.001 153.840 1.00 82.67 440 GLU A N 1
ATOM 6889 C CA . GLU A 1 433 ? 101.157 133.017 152.482 1.00 82.67 440 GLU A CA 1
ATOM 6890 C C . GLU A 1 433 ? 101.035 134.447 151.971 1.00 82.67 440 GLU A C 1
ATOM 6891 O O . GLU A 1 433 ? 100.616 135.352 152.697 1.00 82.67 440 GLU A O 1
ATOM 6903 N N . GLY A 1 434 ? 101.408 134.645 150.710 1.00 82.47 441 GLY A N 1
ATOM 6904 C CA . GLY A 1 434 ? 101.331 135.963 150.114 1.00 82.47 441 GLY A CA 1
ATOM 6905 C C . GLY A 1 434 ? 102.396 136.925 150.580 1.00 82.47 441 GLY A C 1
ATOM 6906 O O . GLY A 1 434 ? 102.219 138.139 150.453 1.00 82.47 441 GLY A O 1
ATOM 6910 N N . SER A 1 435 ? 103.500 136.421 151.122 1.00 71.41 442 SER A N 1
ATOM 6911 C CA . SER A 1 435 ? 104.569 137.292 151.578 1.00 71.41 442 SER A CA 1
ATOM 6912 C C . SER A 1 435 ? 105.330 137.871 150.391 1.00 71.41 442 SER A C 1
ATOM 6913 O O . SER A 1 435 ? 105.324 137.326 149.285 1.00 71.41 442 SER A O 1
ATOM 6921 N N . SER A 1 436 ? 105.995 138.996 150.636 1.00 65.55 443 SER A N 1
ATOM 6922 C CA . SER A 1 436 ? 106.825 139.648 149.635 1.00 65.55 443 SER A CA 1
ATOM 6923 C C . SER A 1 436 ? 108.278 139.197 149.700 1.00 65.55 443 SER A C 1
ATOM 6924 O O . SER A 1 436 ? 109.122 139.769 149.003 1.00 65.55 443 SER A O 1
ATOM 6932 N N . ILE A 1 437 ? 108.586 138.195 150.517 1.00 55.99 444 ILE A N 1
ATOM 6933 C CA . ILE A 1 437 ? 109.943 137.670 150.637 1.00 55.99 444 ILE A CA 1
ATOM 6934 C C . ILE A 1 437 ? 109.898 136.161 150.429 1.00 55.99 444 ILE A C 1
ATOM 6935 O O . ILE A 1 437 ? 110.034 135.398 151.395 1.00 55.99 444 ILE A O 1
ATOM 6951 N N . PRO A 1 438 ? 109.692 135.685 149.204 1.00 55.23 445 PRO A N 1
ATOM 6952 C CA . PRO A 1 438 ? 109.762 134.244 148.960 1.00 55.23 445 PRO A CA 1
ATOM 6953 C C . PRO A 1 438 ? 111.184 133.733 149.115 1.00 55.23 445 PRO A C 1
ATOM 6954 O O . PRO A 1 438 ? 112.156 134.459 148.898 1.00 55.23 445 PRO A O 1
ATOM 6965 N N . LEU A 1 439 ? 111.299 132.465 149.496 1.00 56.28 446 LEU A N 1
ATOM 6966 C CA . LEU A 1 439 ? 112.611 131.878 149.725 1.00 56.28 446 LEU A CA 1
ATOM 6967 C C . LEU A 1 439 ? 113.332 131.658 148.401 1.00 56.28 446 LEU A C 1
ATOM 6968 O O . LEU A 1 439 ? 112.769 131.093 147.460 1.00 56.28 446 LEU A O 1
ATOM 6984 N N . LYS A 1 440 ? 114.582 132.105 148.336 1.00 55.20 447 LYS A N 1
ATOM 6985 C CA . LYS A 1 440 ? 115.453 131.849 147.198 1.00 55.20 447 LYS A CA 1
ATOM 6986 C C . LYS A 1 440 ? 116.882 131.768 147.716 1.00 55.20 447 LYS A C 1
ATOM 6987 O O . LYS A 1 440 ? 117.139 131.936 148.910 1.00 55.20 447 LYS A O 1
ATOM 7006 N N . HIS A 1 441 ? 117.821 131.521 146.806 1.00 55.06 448 HIS A N 1
ATOM 7007 C CA . HIS A 1 441 ? 119.226 131.343 147.164 1.00 55.06 448 HIS A CA 1
ATOM 7008 C C . HIS A 1 441 ? 119.415 130.110 148.053 1.00 55.06 448 HIS A C 1
ATOM 7009 O O . HIS A 1 441 ? 119.856 130.196 149.200 1.00 55.06 448 HIS A O 1
ATOM 7023 N N . PHE A 1 442 ? 119.070 128.949 147.498 1.00 55.59 449 PHE A N 1
ATOM 7024 C CA . PHE A 1 442 ? 119.244 127.680 148.185 1.00 55.59 449 PHE A CA 1
ATOM 7025 C C . PHE A 1 442 ? 120.657 127.140 147.968 1.00 55.59 449 PHE A C 1
ATOM 7026 O O . PHE A 1 442 ? 121.483 127.739 147.277 1.00 55.59 449 PHE A O 1
ATOM 7043 N N . PHE A 1 443 ? 120.933 125.983 148.568 1.00 57.28 450 PHE A N 1
ATOM 7044 C CA . PHE A 1 443 ? 122.161 125.230 148.335 1.00 57.28 450 PHE A CA 1
ATOM 7045 C C . PHE A 1 443 ? 121.851 124.091 147.374 1.00 57.28 450 PHE A C 1
ATOM 7046 O O . PHE A 1 443 ? 121.033 123.220 147.689 1.00 57.28 450 PHE A O 1
ATOM 7063 N N . TYR A 1 444 ? 122.514 124.087 146.216 1.00 58.68 451 TYR A N 1
ATOM 7064 C CA . TYR A 1 444 ? 122.198 123.148 145.148 1.00 58.68 451 TYR A CA 1
ATOM 7065 C C . TYR A 1 444 ? 123.272 122.079 145.036 1.00 58.68 451 TYR A C 1
ATOM 7066 O O . TYR A 1 444 ? 124.461 122.418 144.979 1.00 58.68 451 TYR A O 1
ATOM 7084 N N . PRO A 1 445 ? 122.915 120.799 144.999 1.00 57.86 452 PRO A N 1
ATOM 7085 C CA . PRO A 1 445 ? 123.908 119.746 144.781 1.00 57.86 452 PRO A CA 1
ATOM 7086 C C . PRO A 1 445 ? 124.218 119.596 143.296 1.00 57.86 452 PRO A C 1
ATOM 7087 O O . PRO A 1 445 ? 123.614 120.238 142.441 1.00 57.86 452 PRO A O 1
ATOM 7098 N N . GLN A 1 446 ? 125.182 118.728 143.000 1.00 59.51 453 GLN A N 1
ATOM 7099 C CA . GLN A 1 446 ? 125.552 118.425 141.627 1.00 59.51 453 GLN A CA 1
ATOM 7100 C C . GLN A 1 446 ? 125.870 116.943 141.512 1.00 59.51 453 GLN A C 1
ATOM 7101 O O . GLN A 1 446 ? 126.343 116.318 142.463 1.00 59.51 453 GLN A O 1
ATOM 7115 N N . THR A 1 447 ? 125.609 116.388 140.333 1.00 59.90 454 THR A N 1
ATOM 7116 C CA . THR A 1 447 ? 125.821 114.967 140.098 1.00 59.90 454 THR A CA 1
ATOM 7117 C C . THR A 1 447 ? 127.309 114.708 139.870 1.00 59.90 454 THR A C 1
ATOM 7118 O O . THR A 1 447 ? 128.154 115.588 140.050 1.00 59.90 454 THR A O 1
ATOM 7129 N N . GLY A 1 448 ? 127.646 113.483 139.468 1.00 63.66 455 GLY A N 1
ATOM 7130 C CA . GLY A 1 448 ? 129.047 113.103 139.378 1.00 63.66 455 GLY A CA 1
ATOM 7131 C C . GLY A 1 448 ? 129.810 113.848 138.298 1.00 63.66 455 GLY A C 1
ATOM 7132 O O . GLY A 1 448 ? 130.967 114.228 138.496 1.00 63.66 455 GLY A O 1
ATOM 7136 N N . ASN A 1 449 ? 129.181 114.071 137.147 1.00 60.75 456 ASN A N 1
ATOM 7137 C CA . ASN A 1 449 ? 129.886 114.571 135.974 1.00 60.75 456 ASN A CA 1
ATOM 7138 C C . ASN A 1 449 ? 130.056 116.085 135.964 1.00 60.75 456 ASN A C 1
ATOM 7139 O O . ASN A 1 449 ? 130.681 116.608 135.034 1.00 60.75 456 ASN A O 1
ATOM 7150 N N . ALA A 1 450 ? 129.540 116.796 136.968 1.00 61.95 457 ALA A N 1
ATOM 7151 C CA . ALA A 1 450 ? 129.559 118.255 136.929 1.00 61.95 457 ALA A CA 1
ATOM 7152 C C . ALA A 1 450 ? 130.975 118.795 136.777 1.00 61.95 457 ALA A C 1
ATOM 7153 O O . ALA A 1 450 ? 131.193 119.797 136.084 1.00 61.95 457 ALA A O 1
ATOM 7160 N N . ALA A 1 451 ? 131.951 118.134 137.404 1.00 60.14 458 ALA A N 1
ATOM 7161 C CA . ALA A 1 451 ? 133.313 118.659 137.428 1.00 60.14 458 ALA A CA 1
ATOM 7162 C C . ALA A 1 451 ? 133.828 118.957 136.028 1.00 60.14 458 ALA A C 1
ATOM 7163 O O . ALA A 1 451 ? 134.577 119.920 135.828 1.00 60.14 458 ALA A O 1
ATOM 7170 N N . ILE A 1 452 ? 133.442 118.144 135.046 1.00 56.11 459 ILE A N 1
ATOM 7171 C CA . ILE A 1 452 ? 133.911 118.326 133.677 1.00 56.11 459 ILE A CA 1
ATOM 7172 C C . ILE A 1 452 ? 132.810 118.934 132.823 1.00 56.11 459 ILE A C 1
ATOM 7173 O O . ILE A 1 452 ? 133.091 119.609 131.827 1.00 56.11 459 ILE A O 1
ATOM 7189 N N . ASN A 1 453 ? 131.549 118.700 133.190 1.00 57.73 460 ASN A N 1
ATOM 7190 C CA . ASN A 1 453 ? 130.462 119.304 132.430 1.00 57.73 460 ASN A CA 1
ATOM 7191 C C . ASN A 1 453 ? 130.549 120.822 132.485 1.00 57.73 460 ASN A C 1
ATOM 7192 O O . ASN A 1 453 ? 130.233 121.504 131.504 1.00 57.73 460 ASN A O 1
ATOM 7203 N N . ASP A 1 454 ? 130.981 121.372 133.622 1.00 59.22 461 ASP A N 1
ATOM 7204 C CA . ASP A 1 454 ? 131.123 122.821 133.716 1.00 59.22 461 ASP A CA 1
ATOM 7205 C C . ASP A 1 454 ? 132.342 123.312 132.947 1.00 59.22 461 ASP A C 1
ATOM 7206 O O . ASP A 1 454 ? 132.282 124.349 132.278 1.00 59.22 461 ASP A O 1
ATOM 7215 N N . TYR A 1 455 ? 133.462 122.592 133.036 1.00 54.85 462 TYR A N 1
ATOM 7216 C CA . TYR A 1 455 ? 134.646 122.988 132.284 1.00 54.85 462 TYR A CA 1
ATOM 7217 C C . TYR A 1 455 ? 134.417 122.900 130.785 1.00 54.85 462 TYR A C 1
ATOM 7218 O O . TYR A 1 455 ? 135.110 123.578 130.021 1.00 54.85 462 TYR A O 1
ATOM 7236 N N . ASP A 1 456 ? 133.460 122.083 130.347 1.00 56.33 463 ASP A N 1
ATOM 7237 C CA . ASP A 1 456 ? 133.180 121.974 128.923 1.00 56.33 463 ASP A CA 1
ATOM 7238 C C . ASP A 1 456 ? 132.680 123.282 128.331 1.00 56.33 463 ASP A C 1
ATOM 7239 O O . ASP A 1 456 ? 132.674 123.430 127.105 1.00 56.33 463 ASP A O 1
ATOM 7248 N N . TYR A 1 457 ? 132.263 124.235 129.166 1.00 57.96 464 TYR A N 1
ATOM 7249 C CA . TYR A 1 457 ? 131.770 125.512 128.667 1.00 57.96 464 TYR A CA 1
ATOM 7250 C C . TYR A 1 457 ? 132.856 126.359 128.025 1.00 57.96 464 TYR A C 1
ATOM 7251 O O . TYR A 1 457 ? 132.558 127.475 127.590 1.00 57.96 464 TYR A O 1
ATOM 7269 N N . TYR A 1 458 ? 134.096 125.878 127.954 1.00 52.83 465 TYR A N 1
ATOM 7270 C CA . TYR A 1 458 ? 135.142 126.616 127.262 1.00 52.83 465 TYR A CA 1
ATOM 7271 C C . TYR A 1 458 ? 135.012 126.534 125.750 1.00 52.83 465 TYR A C 1
ATOM 7272 O O . TYR A 1 458 ? 135.764 127.214 125.045 1.00 52.83 465 TYR A O 1
ATOM 7290 N N . ARG A 1 459 ? 134.086 125.726 125.234 1.00 56.72 466 ARG A N 1
ATOM 7291 C CA . ARG A 1 459 ? 133.852 125.685 123.798 1.00 56.72 466 ARG A CA 1
ATOM 7292 C C . ARG A 1 459 ? 133.293 126.996 123.265 1.00 56.72 466 ARG A C 1
ATOM 7293 O O . ARG A 1 459 ? 133.266 127.186 122.045 1.00 56.72 466 ARG A O 1
ATOM 7314 N N . TYR A 1 460 ? 132.841 127.893 124.141 1.00 54.55 467 TYR A N 1
ATOM 7315 C CA . TYR A 1 460 ? 132.368 129.205 123.725 1.00 54.55 467 TYR A CA 1
ATOM 7316 C C . TYR A 1 460 ? 133.498 130.145 123.331 1.00 54.55 467 TYR A C 1
ATOM 7317 O O . TYR A 1 460 ? 133.227 131.195 122.739 1.00 54.55 467 TYR A O 1
ATOM 7335 N N . ASN A 1 461 ? 134.743 129.802 123.644 1.00 46.90 468 ASN A N 1
ATOM 7336 C CA . ASN A 1 461 ? 135.891 130.628 123.295 1.00 46.90 468 ASN A CA 1
ATOM 7337 C C . ASN A 1 461 ? 136.425 130.192 121.936 1.00 46.90 468 ASN A C 1
ATOM 7338 O O . ASN A 1 461 ? 136.897 129.060 121.786 1.00 46.90 468 ASN A O 1
ATOM 7349 N N . ARG A 1 462 ? 136.355 131.086 120.955 1.00 45.41 469 ARG A N 1
ATOM 7350 C CA . ARG A 1 462 ? 136.799 130.794 119.603 1.00 45.41 469 ARG A CA 1
ATOM 7351 C C . ARG A 1 462 ? 137.773 131.861 119.127 1.00 45.41 469 ARG A C 1
ATOM 7352 O O . ARG A 1 462 ? 137.732 133.000 119.601 1.00 45.41 469 ARG A O 1
ATOM 7373 N N . PRO A 1 463 ? 138.660 131.522 118.189 1.00 44.91 470 PRO A N 1
ATOM 7374 C CA . PRO A 1 463 ? 139.659 132.498 117.735 1.00 44.91 470 PRO A CA 1
ATOM 7375 C C . PRO A 1 463 ? 139.060 133.608 116.892 1.00 44.91 470 PRO A C 1
ATOM 7376 O O . PRO A 1 463 ? 138.676 133.378 115.742 1.00 44.91 470 PRO A O 1
ATOM 7387 N N . THR A 1 464 ? 138.992 134.815 117.443 1.00 43.85 471 THR A N 1
ATOM 7388 C CA . THR A 1 464 ? 138.371 135.952 116.779 1.00 43.85 471 THR A CA 1
ATOM 7389 C C . THR A 1 464 ? 139.420 137.011 116.469 1.00 43.85 471 THR A C 1
ATOM 7390 O O . THR A 1 464 ? 140.231 137.361 117.332 1.00 43.85 471 THR A O 1
ATOM 7401 N N . MET A 1 465 ? 139.410 137.500 115.232 1.00 46.95 472 MET A N 1
ATOM 7402 C CA . MET A 1 465 ? 140.212 138.652 114.860 1.00 46.95 472 MET A CA 1
ATOM 7403 C C . MET A 1 465 ? 139.583 139.946 115.368 1.00 46.95 472 MET A C 1
ATOM 7404 O O . MET A 1 465 ? 138.410 140.000 115.745 1.00 46.95 472 MET A O 1
ATOM 7418 N N . PHE A 1 466 ? 140.391 141.002 115.366 1.00 44.87 473 PHE A N 1
ATOM 7419 C CA . PHE A 1 466 ? 139.956 142.364 115.637 1.00 44.87 473 PHE A CA 1
ATOM 7420 C C . PHE A 1 466 ? 140.439 143.233 114.490 1.00 44.87 473 PHE A C 1
ATOM 7421 O O . PHE A 1 466 ? 141.487 142.953 113.904 1.00 44.87 473 PHE A O 1
ATOM 7438 N N . ASP A 1 467 ? 139.688 144.279 114.155 1.00 53.97 474 ASP A N 1
ATOM 7439 C CA . ASP A 1 467 ? 140.193 145.244 113.180 1.00 53.97 474 ASP A CA 1
ATOM 7440 C C . ASP A 1 467 ? 141.197 146.129 113.898 1.00 53.97 474 ASP A C 1
ATOM 7441 O O . ASP A 1 467 ? 140.846 146.881 114.808 1.00 53.97 474 ASP A O 1
ATOM 7450 N N . ILE A 1 468 ? 142.460 146.038 113.486 1.00 48.17 475 ILE A N 1
ATOM 7451 C CA . ILE A 1 468 ? 143.547 146.532 114.324 1.00 48.17 475 ILE A CA 1
ATOM 7452 C C . ILE A 1 468 ? 143.477 148.042 114.482 1.00 48.17 475 ILE A C 1
ATOM 7453 O O . ILE A 1 468 ? 143.887 148.580 115.512 1.00 48.17 475 ILE A O 1
ATOM 7469 N N . ARG A 1 469 ? 142.988 148.758 113.473 1.00 46.15 476 ARG A N 1
ATOM 7470 C CA . ARG A 1 469 ? 143.012 150.216 113.548 1.00 46.15 476 ARG A CA 1
ATOM 7471 C C . ARG A 1 469 ? 142.129 150.724 114.685 1.00 46.15 476 ARG A C 1
ATOM 7472 O O . ARG A 1 469 ? 142.577 151.481 115.560 1.00 46.15 476 ARG A O 1
ATOM 7493 N N . GLN A 1 470 ? 140.868 150.293 114.699 1.00 44.92 477 GLN A N 1
ATOM 7494 C CA . GLN A 1 470 ? 139.948 150.724 115.744 1.00 44.92 477 GLN A CA 1
ATOM 7495 C C . GLN A 1 470 ? 140.393 150.211 117.104 1.00 44.92 477 GLN A C 1
ATOM 7496 O O . GLN A 1 470 ? 140.324 150.932 118.105 1.00 44.92 477 GLN A O 1
ATOM 7510 N N . LEU A 1 471 ? 140.849 148.959 117.164 1.00 45.81 478 LEU A N 1
ATOM 7511 C CA . LEU A 1 471 ? 141.288 148.401 118.437 1.00 45.81 478 LEU A CA 1
ATOM 7512 C C . LEU A 1 471 ? 142.482 149.168 118.988 1.00 45.81 478 LEU A C 1
ATOM 7513 O O . LEU A 1 471 ? 142.562 149.418 120.193 1.00 45.81 478 LEU A O 1
ATOM 7529 N N . LEU A 1 472 ? 143.421 149.551 118.124 1.00 43.41 479 LEU A N 1
ATOM 7530 C CA . LEU A 1 472 ? 144.600 150.269 118.590 1.00 43.41 479 LEU A CA 1
ATOM 7531 C C . LEU A 1 472 ? 144.241 151.669 119.069 1.00 43.41 479 LEU A C 1
ATOM 7532 O O . LEU A 1 472 ? 144.740 152.117 120.108 1.00 43.41 479 LEU A O 1
ATOM 7548 N N . PHE A 1 473 ? 143.377 152.382 118.341 1.00 40.29 480 PHE A N 1
ATOM 7549 C CA . PHE A 1 473 ? 142.971 153.695 118.839 1.00 40.29 480 PHE A CA 1
ATOM 7550 C C . PHE A 1 473 ? 142.215 153.571 120.156 1.00 40.29 480 PHE A C 1
ATOM 7551 O O . PHE A 1 473 ? 142.398 154.387 121.070 1.00 40.29 480 PHE A O 1
ATOM 7568 N N . CYS A 1 474 ? 141.356 152.559 120.273 1.00 41.93 481 CYS A N 1
ATOM 7569 C CA . CYS A 1 474 ? 140.627 152.356 121.517 1.00 41.93 481 CYS A CA 1
ATOM 7570 C C . CYS A 1 474 ? 141.578 152.026 122.657 1.00 41.93 481 CYS A C 1
ATOM 7571 O O . CYS A 1 474 ? 141.351 152.433 123.798 1.00 41.93 481 CYS A O 1
ATOM 7579 N N . LEU A 1 475 ? 142.647 151.286 122.369 1.00 41.11 482 LEU A N 1
ATOM 7580 C CA . LEU A 1 475 ? 143.650 151.008 123.390 1.00 41.11 482 LEU A CA 1
ATOM 7581 C C . LEU A 1 475 ? 144.365 152.280 123.820 1.00 41.11 482 LEU A C 1
ATOM 7582 O O . LEU A 1 475 ? 144.630 152.478 125.011 1.00 41.11 482 LEU A O 1
ATOM 7598 N N . GLU A 1 476 ? 144.697 153.151 122.866 1.00 41.95 483 GLU A N 1
ATOM 7599 C CA . GLU A 1 476 ? 145.357 154.403 123.227 1.00 41.95 483 GLU A CA 1
ATOM 7600 C C . GLU A 1 476 ? 144.453 155.270 124.091 1.00 41.95 483 GLU A C 1
ATOM 7601 O O . GLU A 1 476 ? 144.924 155.935 125.019 1.00 41.95 483 GLU A O 1
ATOM 7613 N N . VAL A 1 477 ? 143.152 155.291 123.795 1.00 40.10 484 VAL A N 1
ATOM 7614 C CA . VAL A 1 477 ? 142.230 156.066 124.625 1.00 40.10 484 VAL A CA 1
ATOM 7615 C C . VAL A 1 477 ? 142.065 155.420 125.998 1.00 40.10 484 VAL A C 1
ATOM 7616 O O . VAL A 1 477 ? 142.004 156.114 127.018 1.00 40.10 484 VAL A O 1
ATOM 7629 N N . THR A 1 478 ? 141.975 154.089 126.048 1.00 41.27 485 THR A N 1
ATOM 7630 C CA . THR A 1 478 ? 141.781 153.402 127.321 1.00 41.27 485 THR A CA 1
ATOM 7631 C C . THR A 1 478 ? 142.977 153.589 128.241 1.00 41.27 485 THR A C 1
ATOM 7632 O O . THR A 1 478 ? 142.814 153.765 129.452 1.00 41.27 485 THR A O 1
ATOM 7643 N N . SER A 1 479 ? 144.190 153.545 127.690 1.00 41.39 486 SER A N 1
ATOM 7644 C CA . SER A 1 479 ? 145.372 153.708 128.525 1.00 41.39 486 SER A CA 1
ATOM 7645 C C . SER A 1 479 ? 145.424 155.079 129.177 1.00 41.39 486 SER A C 1
ATOM 7646 O O . SER A 1 479 ? 146.201 155.275 130.116 1.00 41.39 486 SER A O 1
ATOM 7654 N N . LYS A 1 480 ? 144.629 156.036 128.694 1.00 42.65 487 LYS A N 1
ATOM 7655 C CA . LYS A 1 480 ? 144.575 157.345 129.333 1.00 42.65 487 LYS A CA 1
ATOM 7656 C C . LYS A 1 480 ? 143.952 157.263 130.719 1.00 42.65 487 LYS A C 1
ATOM 7657 O O . LYS A 1 480 ? 144.261 158.089 131.585 1.00 42.65 487 LYS A O 1
ATOM 7676 N N . TYR A 1 481 ? 143.078 156.283 130.949 1.00 43.31 488 TYR A N 1
ATOM 7677 C CA . TYR A 1 481 ? 142.430 156.160 132.250 1.00 43.31 488 TYR A CA 1
ATOM 7678 C C . TYR A 1 481 ? 143.425 155.799 133.343 1.00 43.31 488 TYR A C 1
ATOM 7679 O O . TYR A 1 481 ? 143.249 156.206 134.496 1.00 43.31 488 TYR A O 1
ATOM 7697 N N . PHE A 1 482 ? 144.467 155.040 133.007 1.00 43.14 489 PHE A N 1
ATOM 7698 C CA . PHE A 1 482 ? 145.457 154.561 133.970 1.00 43.14 489 PHE A CA 1
ATOM 7699 C C . PHE A 1 482 ? 146.714 155.419 133.960 1.00 43.14 489 PHE A C 1
ATOM 7700 O O . PHE A 1 482 ? 147.827 154.909 134.101 1.00 43.14 489 PHE A O 1
ATOM 7717 N N . GLU A 1 483 ? 146.562 156.727 133.775 1.00 46.15 490 GLU A N 1
ATOM 7718 C CA . GLU A 1 483 ? 147.694 157.639 133.721 1.00 46.15 490 GLU A CA 1
ATOM 7719 C C . GLU A 1 483 ? 148.050 158.233 135.077 1.00 46.15 490 GLU A C 1
ATOM 7720 O O . GLU A 1 483 ? 149.058 158.938 135.178 1.00 46.15 490 GLU A O 1
ATOM 7732 N N . CYS A 1 484 ? 147.257 157.970 136.116 1.00 48.77 491 CYS A N 1
ATOM 7733 C CA . CYS A 1 484 ? 147.483 158.531 137.442 1.00 48.77 491 CYS A CA 1
ATOM 7734 C C . CYS A 1 484 ? 147.720 157.449 138.492 1.00 48.77 491 CYS A C 1
ATOM 7735 O O . CYS A 1 484 ? 147.187 157.526 139.600 1.00 48.77 491 CYS A O 1
ATOM 7743 N N . TYR A 1 485 ? 148.520 156.439 138.160 1.00 45.12 492 TYR A N 1
ATOM 7744 C CA . TYR A 1 485 ? 148.816 155.337 139.060 1.00 45.12 492 TYR A CA 1
ATOM 7745 C C . TYR A 1 485 ? 150.313 155.058 139.077 1.00 45.12 492 TYR A C 1
ATOM 7746 O O . TYR A 1 485 ? 151.032 155.350 138.119 1.00 45.12 492 TYR A O 1
ATOM 7764 N N . GLU A 1 486 ? 150.775 154.488 140.186 1.00 46.12 493 GLU A N 1
ATOM 7765 C CA . GLU A 1 486 ? 152.164 154.078 140.313 1.00 46.12 493 GLU A CA 1
ATOM 7766 C C . GLU A 1 486 ? 152.375 152.718 139.664 1.00 46.12 493 GLU A C 1
ATOM 7767 O O . GLU A 1 486 ? 151.460 151.894 139.588 1.00 46.12 493 GLU A O 1
ATOM 7779 N N . GLY A 1 487 ? 153.599 152.480 139.204 1.00 45.30 494 GLY A N 1
ATOM 7780 C CA . GLY A 1 487 ? 153.909 151.230 138.542 1.00 45.30 494 GLY A CA 1
ATOM 7781 C C . GLY A 1 487 ? 155.386 150.905 138.529 1.00 45.30 494 GLY A C 1
ATOM 7782 O O . GLY A 1 487 ? 156.225 151.793 138.359 1.00 45.30 494 GLY A O 1
ATOM 7786 N N . GLY A 1 488 ? 155.714 149.636 138.705 1.00 46.54 495 GLY A N 1
ATOM 7787 C CA . GLY A 1 488 ? 157.097 149.211 138.686 1.00 46.54 495 GLY A CA 1
ATOM 7788 C C . GLY A 1 488 ? 157.254 147.858 139.343 1.00 46.54 495 GLY A C 1
ATOM 7789 O O . GLY A 1 488 ? 156.288 147.230 139.774 1.00 46.54 495 GLY A O 1
ATOM 7793 N N . CYS A 1 489 ? 158.505 147.419 139.398 1.00 50.75 496 CYS A N 1
ATOM 7794 C CA . CYS A 1 489 ? 158.876 146.188 140.076 1.00 50.75 496 CYS A CA 1
ATOM 7795 C C . CYS A 1 489 ? 159.330 146.500 141.495 1.00 50.75 496 CYS A C 1
ATOM 7796 O O . CYS A 1 489 ? 159.908 147.556 141.762 1.00 50.75 496 CYS A O 1
ATOM 7804 N N . ILE A 1 490 ? 159.063 145.568 142.404 1.00 50.27 497 ILE A N 1
ATOM 7805 C CA . ILE A 1 490 ? 159.424 145.735 143.809 1.00 50.27 497 ILE A CA 1
ATOM 7806 C C . ILE A 1 490 ? 160.271 144.547 144.244 1.00 50.27 497 ILE A C 1
ATOM 7807 O O . ILE A 1 490 ? 160.067 143.431 143.747 1.00 50.27 497 ILE A O 1
ATOM 7823 N N . PRO A 1 491 ? 161.220 144.727 145.159 1.00 53.56 498 PRO A N 1
ATOM 7824 C CA . PRO A 1 491 ? 162.023 143.591 145.621 1.00 53.56 498 PRO A CA 1
ATOM 7825 C C . PRO A 1 491 ? 161.194 142.645 146.476 1.00 53.56 498 PRO A C 1
ATOM 7826 O O . PRO A 1 491 ? 160.064 142.936 146.871 1.00 53.56 498 PRO A O 1
ATOM 7837 N N . ALA A 1 492 ? 161.784 141.485 146.764 1.00 56.33 499 ALA A N 1
ATOM 7838 C CA . ALA A 1 492 ? 161.045 140.438 147.459 1.00 56.33 499 ALA A CA 1
ATOM 7839 C C . ALA A 1 492 ? 160.575 140.901 148.831 1.00 56.33 499 ALA A C 1
ATOM 7840 O O . ALA A 1 492 ? 159.433 140.641 149.223 1.00 56.33 499 ALA A O 1
ATOM 7847 N N . SER A 1 493 ? 161.439 141.592 149.575 1.00 56.58 500 SER A N 1
ATOM 7848 C CA . SER A 1 493 ? 161.116 141.940 150.954 1.00 56.58 500 SER A CA 1
ATOM 7849 C C . SER A 1 493 ? 159.902 142.854 151.061 1.00 56.58 500 SER A C 1
ATOM 7850 O O . SER A 1 493 ? 159.262 142.887 152.117 1.00 56.58 500 SER A O 1
ATOM 7858 N N . GLN A 1 494 ? 159.567 143.593 150.005 1.00 53.02 501 GLN A N 1
ATOM 7859 C CA . GLN A 1 494 ? 158.462 144.540 150.056 1.00 53.02 501 GLN A CA 1
ATOM 7860 C C . GLN A 1 494 ? 157.126 143.935 149.648 1.00 53.02 501 GLN A C 1
ATOM 7861 O O . GLN A 1 494 ? 156.100 144.613 149.766 1.00 53.02 501 GLN A O 1
ATOM 7875 N N . VAL A 1 495 ? 157.105 142.687 149.177 1.00 51.85 502 VAL A N 1
ATOM 7876 C CA . VAL A 1 495 ? 155.843 142.062 148.810 1.00 51.85 502 VAL A CA 1
ATOM 7877 C C . VAL A 1 495 ? 154.972 141.903 150.053 1.00 51.85 502 VAL A C 1
ATOM 7878 O O . VAL A 1 495 ? 155.469 141.785 151.180 1.00 51.85 502 VAL A O 1
ATOM 7891 N N . VAL A 1 496 ? 153.658 141.912 149.847 1.00 51.29 503 VAL A N 1
ATOM 7892 C CA . VAL A 1 496 ? 152.685 141.740 150.920 1.00 51.29 503 VAL A CA 1
ATOM 7893 C C . VAL A 1 496 ? 151.684 140.679 150.491 1.00 51.29 503 VAL A C 1
ATOM 7894 O O . VAL A 1 496 ? 151.136 140.748 149.385 1.00 51.29 503 VAL A O 1
ATOM 7907 N N . VAL A 1 497 ? 151.438 139.708 151.365 1.00 56.72 504 VAL A N 1
ATOM 7908 C CA . VAL A 1 497 ? 150.517 138.608 151.100 1.00 56.72 504 VAL A CA 1
ATOM 7909 C C . VAL A 1 497 ? 149.309 138.782 152.008 1.00 56.72 504 VAL A C 1
ATOM 7910 O O . VAL A 1 497 ? 149.452 138.869 153.234 1.00 56.72 504 VAL A O 1
ATOM 7923 N N . ASN A 1 498 ? 148.117 138.829 151.412 1.00 62.46 505 ASN A N 1
ATOM 7924 C CA . ASN A 1 498 ? 146.907 139.011 152.205 1.00 62.46 505 ASN A CA 1
ATOM 7925 C C . ASN A 1 498 ? 146.680 137.827 153.139 1.00 62.46 505 ASN A C 1
ATOM 7926 O O . ASN A 1 498 ? 146.506 138.001 154.350 1.00 62.46 505 ASN A O 1
ATOM 7937 N N . ASN A 1 499 ? 146.689 136.612 152.593 1.00 63.80 506 ASN A N 1
ATOM 7938 C CA . ASN A 1 499 ? 146.475 135.400 153.372 1.00 63.80 506 ASN A CA 1
ATOM 7939 C C . ASN A 1 499 ? 147.471 134.345 152.919 1.00 63.80 506 ASN A C 1
ATOM 7940 O O . ASN A 1 499 ? 147.645 134.132 151.716 1.00 63.80 506 ASN A O 1
ATOM 7951 N N . LEU A 1 500 ? 148.114 133.682 153.881 1.00 61.80 507 LEU A N 1
ATOM 7952 C CA . LEU A 1 500 ? 149.198 132.757 153.582 1.00 61.80 507 LEU A CA 1
ATOM 7953 C C . LEU A 1 500 ? 148.793 131.293 153.646 1.00 61.80 507 LEU A C 1
ATOM 7954 O O . LEU A 1 500 ? 149.484 130.456 153.059 1.00 61.80 507 LEU A O 1
ATOM 7970 N N . ASP A 1 501 ? 147.709 130.958 154.343 1.00 63.03 508 ASP A N 1
ATOM 7971 C CA . ASP A 1 501 ? 147.298 129.562 154.501 1.00 63.03 508 ASP A CA 1
ATOM 7972 C C . ASP A 1 501 ? 146.259 129.208 153.436 1.00 63.03 508 ASP A C 1
ATOM 7973 O O . ASP A 1 501 ? 145.060 129.090 153.693 1.00 63.03 508 ASP A O 1
ATOM 7982 N N . LYS A 1 502 ? 146.753 129.030 152.214 1.00 64.19 509 LYS A N 1
ATOM 7983 C CA . LYS A 1 502 ? 145.910 128.660 151.089 1.00 64.19 509 LYS A CA 1
ATOM 7984 C C . LYS A 1 502 ? 146.708 127.778 150.140 1.00 64.19 509 LYS A C 1
ATOM 7985 O O . LYS A 1 502 ? 147.940 127.808 150.120 1.00 64.19 509 LYS A O 1
ATOM 8004 N N . SER A 1 503 ? 145.985 126.994 149.346 1.00 62.80 510 SER A N 1
ATOM 8005 C CA . SER A 1 503 ? 146.612 125.942 148.559 1.00 62.80 510 SER A CA 1
ATOM 8006 C C . SER A 1 503 ? 147.615 126.519 147.569 1.00 62.80 510 SER A C 1
ATOM 8007 O O . SER A 1 503 ? 147.467 127.640 147.076 1.00 62.80 510 SER A O 1
ATOM 8015 N N . ALA A 1 504 ? 148.647 125.727 147.276 1.00 54.67 511 ALA A N 1
ATOM 8016 C CA . ALA A 1 504 ? 149.723 126.117 146.377 1.00 54.67 511 ALA A CA 1
ATOM 8017 C C . ALA A 1 504 ? 149.642 125.414 145.028 1.00 54.67 511 ALA A C 1
ATOM 8018 O O . ALA A 1 504 ? 150.654 125.316 144.329 1.00 54.67 511 ALA A O 1
ATOM 8025 N N . GLY A 1 505 ? 148.467 124.916 144.652 1.00 53.48 512 GLY A N 1
ATOM 8026 C CA . GLY A 1 505 ? 148.290 124.297 143.355 1.00 53.48 512 GLY A CA 1
ATOM 8027 C C . GLY A 1 505 ? 148.867 122.897 143.296 1.00 53.48 512 GLY A C 1
ATOM 8028 O O . GLY A 1 505 ? 149.308 122.321 144.290 1.00 53.48 512 GLY A O 1
ATOM 8032 N N . TYR A 1 506 ? 148.859 122.341 142.087 1.00 51.01 513 TYR A N 1
ATOM 8033 C CA . TYR A 1 506 ? 149.365 120.994 141.859 1.00 51.01 513 TYR A CA 1
ATOM 8034 C C . TYR A 1 506 ? 150.759 121.046 141.251 1.00 51.01 513 TYR A C 1
ATOM 8035 O O . TYR A 1 506 ? 151.026 121.893 140.395 1.00 51.01 513 TYR A O 1
ATOM 8053 N N . PRO A 1 507 ? 151.698 120.172 141.644 1.00 52.78 514 PRO A N 1
ATOM 8054 C CA . PRO A 1 507 ? 151.629 119.128 142.671 1.00 52.78 514 PRO A CA 1
ATOM 8055 C C . PRO A 1 507 ? 152.077 119.601 144.048 1.00 52.78 514 PRO A C 1
ATOM 8056 O O . PRO A 1 507 ? 152.194 118.805 144.972 1.00 52.78 514 PRO A O 1
ATOM 8067 N N . PHE A 1 508 ? 152.334 120.898 144.215 1.00 52.47 515 PHE A N 1
ATOM 8068 C CA . PHE A 1 508 ? 152.903 121.381 145.468 1.00 52.47 515 PHE A CA 1
ATOM 8069 C C . PHE A 1 508 ? 151.954 121.185 146.642 1.00 52.47 515 PHE A C 1
ATOM 8070 O O . PHE A 1 508 ? 152.405 121.065 147.785 1.00 52.47 515 PHE A O 1
ATOM 8087 N N . ASN A 1 509 ? 150.645 121.148 146.390 1.00 55.89 516 ASN A N 1
ATOM 8088 C CA . ASN A 1 509 ? 149.689 121.141 147.492 1.00 55.89 516 ASN A CA 1
ATOM 8089 C C . ASN A 1 509 ? 149.785 119.883 148.341 1.00 55.89 516 ASN A C 1
ATOM 8090 O O . ASN A 1 509 ? 149.246 119.860 149.451 1.00 55.89 516 ASN A O 1
ATOM 8101 N N . LYS A 1 510 ? 150.447 118.835 147.849 1.00 57.71 517 LYS A N 1
ATOM 8102 C CA . LYS A 1 510 ? 150.549 117.605 148.626 1.00 57.71 517 LYS A CA 1
ATOM 8103 C C . LYS A 1 510 ? 151.351 117.819 149.903 1.00 57.71 517 LYS A C 1
ATOM 8104 O O . LYS A 1 510 ? 150.991 117.297 150.964 1.00 57.71 517 LYS A O 1
ATOM 8123 N N . PHE A 1 511 ? 152.438 118.585 149.824 1.00 57.58 518 PHE A N 1
ATOM 8124 C CA . PHE A 1 511 ? 153.365 118.700 150.942 1.00 57.58 518 PHE A CA 1
ATOM 8125 C C . PHE A 1 511 ? 152.997 119.806 151.919 1.00 57.58 518 PHE A C 1
ATOM 8126 O O . PHE A 1 511 ? 153.333 119.706 153.104 1.00 57.58 518 PHE A O 1
ATOM 8143 N N . GLY A 1 512 ? 152.321 120.853 151.466 1.00 57.87 519 GLY A N 1
ATOM 8144 C CA . GLY A 1 512 ? 151.954 121.928 152.368 1.00 57.87 519 GLY A CA 1
ATOM 8145 C C . GLY A 1 512 ? 151.263 123.048 151.624 1.00 57.87 519 GLY A C 1
ATOM 8146 O O . GLY A 1 512 ? 151.032 122.977 150.413 1.00 57.87 519 GLY A O 1
ATOM 8150 N N . LYS A 1 513 ? 150.933 124.090 152.377 1.00 60.78 520 LYS A N 1
ATOM 8151 C CA . LYS A 1 513 ? 150.272 125.268 151.845 1.00 60.78 520 LYS A CA 1
ATOM 8152 C C . LYS A 1 513 ? 151.309 126.349 151.551 1.00 60.78 520 LYS A C 1
ATOM 8153 O O . LYS A 1 513 ? 152.510 126.164 151.751 1.00 60.78 520 LYS A O 1
ATOM 8172 N N . ALA A 1 514 ? 150.836 127.503 151.078 1.00 58.96 521 ALA A N 1
ATOM 8173 C CA . ALA A 1 514 ? 151.751 128.553 150.651 1.00 58.96 521 ALA A CA 1
ATOM 8174 C C . ALA A 1 514 ? 152.668 129.013 151.773 1.00 58.96 521 ALA A C 1
ATOM 8175 O O . ALA A 1 514 ? 153.744 129.556 151.498 1.00 58.96 521 ALA A O 1
ATOM 8182 N N . ARG A 1 515 ? 152.275 128.806 153.029 1.00 63.41 522 ARG A N 1
ATOM 8183 C CA . ARG A 1 515 ? 153.135 129.205 154.136 1.00 63.41 522 ARG A CA 1
ATOM 8184 C C . ARG A 1 515 ? 154.469 128.478 154.077 1.00 63.41 522 ARG A C 1
ATOM 8185 O O . ARG A 1 515 ? 155.524 129.079 154.310 1.00 63.41 522 ARG A O 1
ATOM 8206 N N . LEU A 1 516 ? 154.444 127.183 153.764 1.00 62.98 523 LEU A N 1
ATOM 8207 C CA . LEU A 1 516 ? 155.680 126.413 153.713 1.00 62.98 523 LEU A CA 1
ATOM 8208 C C . LEU A 1 516 ? 156.594 126.905 152.598 1.00 62.98 523 LEU A C 1
ATOM 8209 O O . LEU A 1 516 ? 157.817 126.961 152.769 1.00 62.98 523 LEU A O 1
ATOM 8225 N N . TYR A 1 517 ? 156.023 127.259 151.445 1.00 57.47 524 TYR A N 1
ATOM 8226 C CA . TYR A 1 517 ? 156.825 127.665 150.297 1.00 57.47 524 TYR A CA 1
ATOM 8227 C C . TYR A 1 517 ? 157.249 129.122 150.348 1.00 57.47 524 TYR A C 1
ATOM 8228 O O . TYR A 1 517 ? 158.134 129.518 149.584 1.00 57.47 524 TYR A O 1
ATOM 8246 N N . TYR A 1 518 ? 156.644 129.931 151.213 1.00 57.16 525 TYR A N 1
ATOM 8247 C CA . TYR A 1 518 ? 157.093 131.308 151.370 1.00 57.16 525 TYR A CA 1
ATOM 8248 C C . TYR A 1 518 ? 158.239 131.443 152.362 1.00 57.16 525 TYR A C 1
ATOM 8249 O O . TYR A 1 518 ? 158.717 132.561 152.580 1.00 57.16 525 TYR A O 1
ATOM 8267 N N . GLU A 1 519 ? 158.693 130.340 152.962 1.00 64.62 526 GLU A N 1
ATOM 8268 C CA . GLU A 1 519 ? 159.845 130.384 153.853 1.00 64.62 526 GLU A CA 1
ATOM 8269 C C . GLU A 1 519 ? 161.166 130.419 153.100 1.00 64.62 526 GLU A C 1
ATOM 8270 O O . GLU A 1 519 ? 162.213 130.581 153.736 1.00 64.62 526 GLU A O 1
ATOM 8282 N N . MET A 1 520 ? 161.149 130.264 151.778 1.00 60.10 527 MET A N 1
ATOM 8283 C CA . MET A 1 520 ? 162.381 130.324 151.005 1.00 60.10 527 MET A CA 1
ATOM 8284 C C . MET A 1 520 ? 163.081 131.657 151.231 1.00 60.10 527 MET A C 1
ATOM 8285 O O . MET A 1 520 ? 162.444 132.712 151.280 1.00 60.10 527 MET A O 1
ATOM 8299 N N . SER A 1 521 ? 164.402 131.605 151.366 1.00 61.34 528 SER A N 1
ATOM 8300 C CA . SER A 1 521 ? 165.169 132.818 151.604 1.00 61.34 528 SER A CA 1
ATOM 8301 C C . SER A 1 521 ? 164.921 133.823 150.488 1.00 61.34 528 SER A C 1
ATOM 8302 O O . SER A 1 521 ? 164.818 133.458 149.314 1.00 61.34 528 SER A O 1
ATOM 8310 N N . LEU A 1 522 ? 164.824 135.101 150.862 1.00 61.57 529 LEU A N 1
ATOM 8311 C CA . LEU A 1 522 ? 164.521 136.137 149.880 1.00 61.57 529 LEU A CA 1
ATOM 8312 C C . LEU A 1 522 ? 165.514 136.124 148.726 1.00 61.57 529 LEU A C 1
ATOM 8313 O O . LEU A 1 522 ? 165.156 136.466 147.591 1.00 61.57 529 LEU A O 1
ATOM 8329 N N . GLU A 1 523 ? 166.760 135.727 148.992 1.00 62.67 530 GLU A N 1
ATOM 8330 C CA . GLU A 1 523 ? 167.747 135.616 147.927 1.00 62.67 530 GLU A CA 1
ATOM 8331 C C . GLU A 1 523 ? 167.363 134.560 146.902 1.00 62.67 530 GLU A C 1
ATOM 8332 O O . GLU A 1 523 ? 167.925 134.550 145.802 1.00 62.67 530 GLU A O 1
ATOM 8344 N N . GLU A 1 524 ? 166.431 133.667 147.236 1.00 59.32 531 GLU A N 1
ATOM 8345 C CA . GLU A 1 524 ? 165.953 132.673 146.283 1.00 59.32 531 GLU A CA 1
ATOM 8346 C C . GLU A 1 524 ? 164.696 133.134 145.556 1.00 59.32 531 GLU A C 1
ATOM 8347 O O . GLU A 1 524 ? 164.545 132.867 144.360 1.00 59.32 531 GLU A O 1
ATOM 8359 N N . GLN A 1 525 ? 163.791 133.831 146.244 1.00 56.40 532 GLN A N 1
ATOM 8360 C CA . GLN A 1 525 ? 162.646 134.412 145.552 1.00 56.40 532 GLN A CA 1
ATOM 8361 C C . GLN A 1 525 ? 163.101 135.420 144.507 1.00 56.40 532 GLN A C 1
ATOM 8362 O O . GLN A 1 525 ? 162.568 135.456 143.389 1.00 56.40 532 GLN A O 1
ATOM 8376 N N . ASP A 1 526 ? 164.083 136.255 144.854 1.00 54.89 533 ASP A N 1
ATOM 8377 C CA . ASP A 1 526 ? 164.590 137.226 143.893 1.00 54.89 533 ASP A CA 1
ATOM 8378 C C . ASP A 1 526 ? 165.226 136.534 142.695 1.00 54.89 533 ASP A C 1
ATOM 8379 O O . ASP A 1 526 ? 165.020 136.951 141.550 1.00 54.89 533 ASP A O 1
ATOM 8388 N N . GLN A 1 527 ? 166.007 135.479 142.935 1.00 51.18 534 GLN A N 1
ATOM 8389 C CA . GLN A 1 527 ? 166.614 134.751 141.825 1.00 51.18 534 GLN A CA 1
ATOM 8390 C C . GLN A 1 527 ? 165.552 134.128 140.933 1.00 51.18 534 GLN A C 1
ATOM 8391 O O . GLN A 1 527 ? 165.661 134.176 139.704 1.00 51.18 534 GLN A O 1
ATOM 8405 N N . LEU A 1 528 ? 164.518 133.537 141.529 1.00 48.43 535 LEU A N 1
ATOM 8406 C CA . LEU A 1 528 ? 163.439 132.963 140.733 1.00 48.43 535 LEU A CA 1
ATOM 8407 C C . LEU A 1 528 ? 162.792 134.024 139.853 1.00 48.43 535 LEU A C 1
ATOM 8408 O O . LEU A 1 528 ? 162.650 133.840 138.638 1.00 48.43 535 LEU A O 1
ATOM 8424 N N . PHE A 1 529 ? 162.402 135.154 140.447 1.00 48.02 536 PHE A N 1
ATOM 8425 C CA . PHE A 1 529 ? 161.727 136.177 139.656 1.00 48.02 536 PHE A CA 1
ATOM 8426 C C . PHE A 1 529 ? 162.634 136.711 138.559 1.00 48.02 536 PHE A C 1
ATOM 8427 O O . PHE A 1 529 ? 162.190 136.915 137.425 1.00 48.02 536 PHE A O 1
ATOM 8444 N N . GLU A 1 530 ? 163.908 136.953 138.872 1.00 48.13 537 GLU A N 1
ATOM 8445 C CA . GLU A 1 530 ? 164.819 137.475 137.861 1.00 48.13 537 GLU A CA 1
ATOM 8446 C C . GLU A 1 530 ? 164.997 136.477 136.726 1.00 48.13 537 GLU A C 1
ATOM 8447 O O . GLU A 1 530 ? 165.052 136.863 135.554 1.00 48.13 537 GLU A O 1
ATOM 8459 N N . SER A 1 531 ? 165.093 135.186 137.050 1.00 48.25 538 SER A N 1
ATOM 8460 C CA . SER A 1 531 ? 165.207 134.163 136.021 1.00 48.25 538 SER A CA 1
ATOM 8461 C C . SER A 1 531 ? 163.900 133.920 135.288 1.00 48.25 538 SER A C 1
ATOM 8462 O O . SER A 1 531 ? 163.898 133.184 134.298 1.00 48.25 538 SER A O 1
ATOM 8470 N N . THR A 1 532 ? 162.787 134.484 135.759 1.00 44.46 539 THR A N 1
ATOM 8471 C CA . THR A 1 532 ? 161.564 134.432 134.969 1.00 44.46 539 THR A CA 1
ATOM 8472 C C . THR A 1 532 ? 161.596 135.420 133.809 1.00 44.46 539 THR A C 1
ATOM 8473 O O . THR A 1 532 ? 160.848 135.244 132.844 1.00 44.46 539 THR A O 1
ATOM 8484 N N . LYS A 1 533 ? 162.453 136.440 133.871 1.00 46.98 540 LYS A N 1
ATOM 8485 C CA . LYS A 1 533 ? 162.569 137.411 132.791 1.00 46.98 540 LYS A CA 1
ATOM 8486 C C . LYS A 1 533 ? 163.446 136.932 131.643 1.00 46.98 540 LYS A C 1
ATOM 8487 O O . LYS A 1 533 ? 163.486 137.595 130.602 1.00 46.98 540 LYS A O 1
ATOM 8506 N N . LYS A 1 534 ? 164.160 135.818 131.806 1.00 46.55 541 LYS A N 1
ATOM 8507 C CA . LYS A 1 534 ? 164.978 135.246 130.742 1.00 46.55 541 LYS A CA 1
ATOM 8508 C C . LYS A 1 534 ? 164.583 133.807 130.436 1.00 46.55 541 LYS A C 1
ATOM 8509 O O . LYS A 1 534 ? 165.353 133.077 129.808 1.00 46.55 541 LYS A O 1
ATOM 8528 N N . ASN A 1 535 ? 163.403 133.381 130.872 1.00 44.78 542 ASN A N 1
ATOM 8529 C CA . ASN A 1 535 ? 162.947 132.020 130.646 1.00 44.78 542 ASN A CA 1
ATOM 8530 C C . ASN A 1 535 ? 161.428 132.009 130.628 1.00 44.78 542 ASN A C 1
ATOM 8531 O O . ASN A 1 535 ? 160.773 132.977 131.020 1.00 44.78 542 ASN A O 1
ATOM 8542 N N . VAL A 1 536 ? 160.873 130.897 130.161 1.00 42.80 543 VAL A N 1
ATOM 8543 C CA . VAL A 1 536 ? 159.436 130.663 130.167 1.00 42.80 543 VAL A CA 1
ATOM 8544 C C . VAL A 1 536 ? 159.169 129.497 131.108 1.00 42.80 543 VAL A C 1
ATOM 8545 O O . VAL A 1 536 ? 159.701 128.397 130.910 1.00 42.80 543 VAL A O 1
ATOM 8558 N N . LEU A 1 537 ? 158.352 129.735 132.133 1.00 43.94 544 LEU A N 1
ATOM 8559 C CA . LEU A 1 537 ? 158.086 128.732 133.157 1.00 43.94 544 LEU A CA 1
ATOM 8560 C C . LEU A 1 537 ? 156.633 128.274 133.107 1.00 43.94 544 LEU A C 1
ATOM 8561 O O . LEU A 1 537 ? 155.805 128.764 133.885 1.00 43.94 544 LEU A O 1
ATOM 8577 N N . PRO A 1 538 ? 156.283 127.344 132.223 1.00 44.93 545 PRO A N 1
ATOM 8578 C CA . PRO A 1 538 ? 154.918 126.813 132.223 1.00 44.93 545 PRO A CA 1
ATOM 8579 C C . PRO A 1 538 ? 154.627 126.045 133.501 1.00 44.93 545 PRO A C 1
ATOM 8580 O O . PRO A 1 538 ? 155.523 125.469 134.122 1.00 44.93 545 PRO A O 1
ATOM 8591 N N . THR A 1 539 ? 153.355 126.047 133.897 1.00 45.23 546 THR A N 1
ATOM 8592 C CA . THR A 1 539 ? 152.933 125.413 135.137 1.00 45.23 546 THR A CA 1
ATOM 8593 C C . THR A 1 539 ? 151.554 124.796 134.955 1.00 45.23 546 THR A C 1
ATOM 8594 O O . THR A 1 539 ? 150.808 125.149 134.040 1.00 45.23 546 THR A O 1
ATOM 8605 N N . ILE A 1 540 ? 151.227 123.863 135.848 1.00 47.34 547 ILE A N 1
ATOM 8606 C CA . ILE A 1 540 ? 149.941 123.181 135.824 1.00 47.34 547 ILE A CA 1
ATOM 8607 C C . ILE A 1 540 ? 148.928 124.003 136.611 1.00 47.34 547 ILE A C 1
ATOM 8608 O O . ILE A 1 540 ? 149.278 124.832 137.452 1.00 47.34 547 ILE A O 1
ATOM 8624 N N . THR A 1 541 ? 147.651 123.773 136.324 1.00 51.12 548 THR A N 1
ATOM 8625 C CA . THR A 1 541 ? 146.550 124.432 137.008 1.00 51.12 548 THR A CA 1
ATOM 8626 C C . THR A 1 541 ? 145.496 123.400 137.367 1.00 51.12 548 THR A C 1
ATOM 8627 O O . THR A 1 541 ? 145.227 122.484 136.587 1.00 51.12 548 THR A O 1
ATOM 8638 N N . GLN A 1 542 ? 144.903 123.548 138.544 1.00 54.18 549 GLN A N 1
ATOM 8639 C CA . GLN A 1 542 ? 143.799 122.693 138.948 1.00 54.18 549 GLN A CA 1
ATOM 8640 C C . GLN A 1 542 ? 142.470 123.356 138.610 1.00 54.18 549 GLN A C 1
ATOM 8641 O O . GLN A 1 542 ? 142.398 124.550 138.318 1.00 54.18 549 GLN A O 1
ATOM 8655 N N . MET A 1 543 ? 141.409 122.555 138.643 1.00 56.33 550 MET A N 1
ATOM 8656 C CA . MET A 1 543 ? 140.040 123.042 138.485 1.00 56.33 550 MET A CA 1
ATOM 8657 C C . MET A 1 543 ? 139.203 122.383 139.574 1.00 56.33 550 MET A C 1
ATOM 8658 O O . MET A 1 543 ? 138.824 121.215 139.452 1.00 56.33 550 MET A O 1
ATOM 8672 N N . ASN A 1 544 ? 138.917 123.132 140.634 1.00 62.44 551 ASN A N 1
ATOM 8673 C CA . ASN A 1 544 ? 138.196 122.624 141.789 1.00 62.44 551 ASN A CA 1
ATOM 8674 C C . ASN A 1 544 ? 136.845 123.315 141.898 1.00 62.44 551 ASN A C 1
ATOM 8675 O O . ASN A 1 544 ? 136.725 124.513 141.625 1.00 62.44 551 ASN A O 1
ATOM 8686 N N . LEU A 1 545 ? 135.831 122.551 142.295 1.00 64.29 552 LEU A N 1
ATOM 8687 C CA . LEU A 1 545 ? 134.480 123.076 142.382 1.00 64.29 552 LEU A CA 1
ATOM 8688 C C . LEU A 1 545 ? 134.353 124.060 143.541 1.00 64.29 552 LEU A C 1
ATOM 8689 O O . LEU A 1 545 ? 135.169 124.087 144.466 1.00 64.29 552 LEU A O 1
ATOM 8705 N N . LYS A 1 546 ? 133.306 124.875 143.477 1.00 65.20 553 LYS A N 1
ATOM 8706 C CA . LYS A 1 546 ? 132.982 125.840 144.514 1.00 65.20 553 LYS A CA 1
ATOM 8707 C C . LYS A 1 546 ? 131.680 125.435 145.191 1.00 65.20 553 LYS A C 1
ATOM 8708 O O . LYS A 1 546 ? 130.851 124.733 144.607 1.00 65.20 553 LYS A O 1
ATOM 8727 N N . TYR A 1 547 ? 131.507 125.886 146.432 1.00 62.92 554 TYR A N 1
ATOM 8728 C CA . TYR A 1 547 ? 130.401 125.439 147.280 1.00 62.92 554 TYR A CA 1
ATOM 8729 C C . TYR A 1 547 ? 129.904 126.640 148.077 1.00 62.92 554 TYR A C 1
ATOM 8730 O O . TYR A 1 547 ? 130.470 126.974 149.122 1.00 62.92 554 TYR A O 1
ATOM 8748 N N . ALA A 1 548 ? 128.850 127.286 147.585 1.00 59.88 555 ALA A N 1
ATOM 8749 C CA . ALA A 1 548 ? 128.318 128.475 148.234 1.00 59.88 555 ALA A CA 1
ATOM 8750 C C . ALA A 1 548 ? 126.876 128.679 147.792 1.00 59.88 555 ALA A C 1
ATOM 8751 O O . ALA A 1 548 ? 126.416 128.094 146.810 1.00 59.88 555 ALA A O 1
ATOM 8758 N N . ILE A 1 549 ? 126.167 129.528 148.540 1.00 56.64 556 ILE A N 1
ATOM 8759 C CA . ILE A 1 549 ? 124.786 129.847 148.204 1.00 56.64 556 ILE A CA 1
ATOM 8760 C C . ILE A 1 549 ? 124.721 130.455 146.813 1.00 56.64 556 ILE A C 1
ATOM 8761 O O . ILE A 1 549 ? 125.576 131.259 146.421 1.00 56.64 556 ILE A O 1
ATOM 8777 N N . SER A 1 550 ? 123.694 130.075 146.056 1.00 56.79 557 SER A N 1
ATOM 8778 C CA . SER A 1 550 ? 123.487 130.625 144.725 1.00 56.79 557 SER A CA 1
ATOM 8779 C C . SER A 1 550 ? 122.078 130.292 144.267 1.00 56.79 557 SER A C 1
ATOM 8780 O O . SER A 1 550 ? 121.599 129.180 144.491 1.00 56.79 557 SER A O 1
ATOM 8788 N N . ALA A 1 551 ? 121.420 131.264 143.633 1.00 57.86 558 ALA A N 1
ATOM 8789 C CA . ALA A 1 551 ? 120.094 131.019 143.078 1.00 57.86 558 ALA A CA 1
ATOM 8790 C C . ALA A 1 551 ? 120.170 130.218 141.786 1.00 57.86 558 ALA A C 1
ATOM 8791 O O . ALA A 1 551 ? 119.332 129.342 141.547 1.00 57.86 558 ALA A O 1
ATOM 8798 N N . LYS A 1 552 ? 121.158 130.503 140.942 1.00 60.84 559 LYS A N 1
ATOM 8799 C CA . LYS A 1 552 ? 121.297 129.786 139.683 1.00 60.84 559 LYS A CA 1
ATOM 8800 C C . LYS A 1 552 ? 121.704 128.340 139.936 1.00 60.84 559 LYS A C 1
ATOM 8801 O O . LYS A 1 552 ? 122.543 128.053 140.793 1.00 60.84 559 LYS A O 1
ATOM 8820 N N . ASN A 1 553 ? 121.102 127.425 139.175 1.00 59.48 560 ASN A N 1
ATOM 8821 C CA . ASN A 1 553 ? 121.315 125.999 139.384 1.00 59.48 560 ASN A CA 1
ATOM 8822 C C . ASN A 1 553 ? 122.668 125.516 138.879 1.00 59.48 560 ASN A C 1
ATOM 8823 O O . ASN A 1 553 ? 123.160 124.489 139.358 1.00 59.48 560 ASN A O 1
ATOM 8834 N N . ARG A 1 554 ? 123.283 126.224 137.937 1.00 62.15 561 ARG A N 1
ATOM 8835 C CA . ARG A 1 554 ? 124.525 125.751 137.343 1.00 62.15 561 ARG A CA 1
ATOM 8836 C C . ARG A 1 554 ? 125.651 125.739 138.371 1.00 62.15 561 ARG A C 1
ATOM 8837 O O . ARG A 1 554 ? 125.655 126.509 139.334 1.00 62.15 561 ARG A O 1
ATOM 8858 N N . ALA A 1 555 ? 126.614 124.847 138.153 1.00 62.14 562 ALA A N 1
ATOM 8859 C CA . ALA A 1 555 ? 127.749 124.714 139.053 1.00 62.14 562 ALA A CA 1
ATOM 8860 C C . ALA A 1 555 ? 128.724 125.873 138.847 1.00 62.14 562 ALA A C 1
ATOM 8861 O O . ALA A 1 555 ? 128.482 126.800 138.070 1.00 62.14 562 ALA A O 1
ATOM 8868 N N . ARG A 1 556 ? 129.846 125.818 139.563 1.00 64.01 563 ARG A N 1
ATOM 8869 C CA . ARG A 1 556 ? 130.880 126.838 139.473 1.00 64.01 563 ARG A CA 1
ATOM 8870 C C . ARG A 1 556 ? 132.243 126.175 139.603 1.00 64.01 563 ARG A C 1
ATOM 8871 O O . ARG A 1 556 ? 132.366 125.067 140.128 1.00 64.01 563 ARG A O 1
ATOM 8892 N N . THR A 1 557 ? 133.272 126.865 139.115 1.00 62.28 564 THR A N 1
ATOM 8893 C CA . THR A 1 557 ? 134.635 126.365 139.216 1.00 62.28 564 THR A CA 1
ATOM 8894 C C . THR A 1 557 ? 135.591 127.536 139.384 1.00 62.28 564 THR A C 1
ATOM 8895 O O . THR A 1 557 ? 135.313 128.654 138.945 1.00 62.28 564 THR A O 1
ATOM 8906 N N . VAL A 1 558 ? 136.722 127.262 140.029 1.00 63.89 565 VAL A N 1
ATOM 8907 C CA . VAL A 1 558 ? 137.776 128.246 140.241 1.00 63.89 565 VAL A CA 1
ATOM 8908 C C . VAL A 1 558 ? 139.117 127.559 140.030 1.00 63.89 565 VAL A C 1
ATOM 8909 O O . VAL A 1 558 ? 139.309 126.413 140.448 1.00 63.89 565 VAL A O 1
ATOM 8922 N N . ALA A 1 559 ? 140.044 128.258 139.382 1.00 56.33 566 ALA A N 1
ATOM 8923 C CA . ALA A 1 559 ? 141.326 127.680 139.005 1.00 56.33 566 ALA A CA 1
ATOM 8924 C C . ALA A 1 559 ? 142.366 127.941 140.085 1.00 56.33 566 ALA A C 1
ATOM 8925 O O . ALA A 1 559 ? 142.601 129.091 140.463 1.00 56.33 566 ALA A O 1
ATOM 8932 N N . GLY A 1 560 ? 142.995 126.873 140.570 1.00 52.68 567 GLY A N 1
ATOM 8933 C CA . GLY A 1 560 ? 144.000 126.990 141.610 1.00 52.68 567 GLY A CA 1
ATOM 8934 C C . GLY A 1 560 ? 145.405 127.164 141.072 1.00 52.68 567 GLY A C 1
ATOM 8935 O O . GLY A 1 560 ? 146.233 126.257 141.183 1.00 52.68 567 GLY A O 1
ATOM 8939 N N . VAL A 1 561 ? 145.688 128.335 140.498 1.00 50.09 568 VAL A N 1
ATOM 8940 C CA . VAL A 1 561 ? 146.975 128.563 139.852 1.00 50.09 568 VAL A CA 1
ATOM 8941 C C . VAL A 1 561 ? 148.111 128.277 140.826 1.00 50.09 568 VAL A C 1
ATOM 8942 O O . VAL A 1 561 ? 148.058 128.648 142.005 1.00 50.09 568 VAL A O 1
ATOM 8955 N N . SER A 1 562 ? 149.157 127.621 140.324 1.00 48.90 569 SER A N 1
ATOM 8956 C CA . SER A 1 562 ? 150.223 127.110 141.173 1.00 48.90 569 SER A CA 1
ATOM 8957 C C . SER A 1 562 ? 151.069 128.250 141.738 1.00 48.90 569 SER A C 1
ATOM 8958 O O . SER A 1 562 ? 151.005 129.396 141.289 1.00 48.90 569 SER A O 1
ATOM 8966 N N . ILE A 1 563 ? 151.882 127.910 142.742 1.00 52.86 570 ILE A N 1
ATOM 8967 C CA . ILE A 1 563 ? 152.622 128.927 143.482 1.00 52.86 570 ILE A CA 1
ATOM 8968 C C . ILE A 1 563 ? 153.704 129.568 142.623 1.00 52.86 570 ILE A C 1
ATOM 8969 O O . ILE A 1 563 ? 154.026 130.747 142.806 1.00 52.86 570 ILE A O 1
ATOM 8985 N N . LEU A 1 564 ? 154.303 128.819 141.695 1.00 50.65 571 LEU A N 1
ATOM 8986 C CA . LEU A 1 564 ? 155.334 129.406 140.847 1.00 50.65 571 LEU A CA 1
ATOM 8987 C C . LEU A 1 564 ? 154.796 130.558 140.013 1.00 50.65 571 LEU A C 1
ATOM 8988 O O . LEU A 1 564 ? 155.583 131.373 139.522 1.00 50.65 571 LEU A O 1
ATOM 9004 N N . SER A 1 565 ? 153.480 130.639 139.832 1.00 48.91 572 SER A N 1
ATOM 9005 C CA . SER A 1 565 ? 152.893 131.768 139.121 1.00 48.91 572 SER A CA 1
ATOM 9006 C C . SER A 1 565 ? 152.746 132.975 140.038 1.00 48.91 572 SER A C 1
ATOM 9007 O O . SER A 1 565 ? 153.327 134.036 139.784 1.00 48.91 572 SER A O 1
ATOM 9015 N N . THR A 1 566 ? 151.986 132.815 141.122 1.00 51.61 573 THR A N 1
ATOM 9016 C CA . THR A 1 566 ? 151.709 133.936 142.011 1.00 51.61 573 THR A CA 1
ATOM 9017 C C . THR A 1 566 ? 152.990 134.503 142.605 1.00 51.61 573 THR A C 1
ATOM 9018 O O . THR A 1 566 ? 153.147 135.724 142.704 1.00 51.61 573 THR A O 1
ATOM 9029 N N . MET A 1 567 ? 153.927 133.634 142.989 1.00 54.57 574 MET A N 1
ATOM 9030 C CA . MET A 1 567 ? 155.121 134.091 143.690 1.00 54.57 574 MET A CA 1
ATOM 9031 C C . MET A 1 567 ? 155.864 135.163 142.907 1.00 54.57 574 MET A C 1
ATOM 9032 O O . MET A 1 567 ? 156.540 136.006 143.505 1.00 54.57 574 MET A O 1
ATOM 9046 N N . THR A 1 568 ? 155.759 135.150 141.579 1.00 51.04 575 THR A N 1
ATOM 9047 C CA . THR A 1 568 ? 156.407 136.142 140.730 1.00 51.04 575 THR A CA 1
ATOM 9048 C C . THR A 1 568 ? 155.447 137.205 140.211 1.00 51.04 575 THR A C 1
ATOM 9049 O O . THR A 1 568 ? 155.825 138.381 140.108 1.00 51.04 575 THR A O 1
ATOM 9060 N N . ASN A 1 569 ? 154.211 136.828 139.875 1.00 49.55 576 ASN A N 1
ATOM 9061 C CA . ASN A 1 569 ? 153.256 137.826 139.413 1.00 49.55 576 ASN A CA 1
ATOM 9062 C C . ASN A 1 569 ? 152.987 138.866 140.488 1.00 49.55 576 ASN A C 1
ATOM 9063 O O . ASN A 1 569 ? 152.720 140.030 140.169 1.00 49.55 576 ASN A O 1
ATOM 9074 N N . ARG A 1 570 ? 153.061 138.478 141.762 1.00 51.85 577 ARG A N 1
ATOM 9075 C CA . ARG A 1 570 ? 152.923 139.462 142.827 1.00 51.85 577 ARG A CA 1
ATOM 9076 C C . ARG A 1 570 ? 154.038 140.493 142.750 1.00 51.85 577 ARG A C 1
ATOM 9077 O O . ARG A 1 570 ? 153.780 141.699 142.688 1.00 51.85 577 ARG A O 1
ATOM 9098 N N . GLN A 1 571 ? 155.290 140.038 142.711 1.00 49.81 578 GLN A N 1
ATOM 9099 C CA . GLN A 1 571 ? 156.398 140.979 142.611 1.00 49.81 578 GLN A CA 1
ATOM 9100 C C . GLN A 1 571 ? 156.230 141.890 141.406 1.00 49.81 578 GLN A C 1
ATOM 9101 O O . GLN A 1 571 ? 156.565 143.078 141.463 1.00 49.81 578 GLN A O 1
ATOM 9115 N N . PHE A 1 572 ? 155.711 141.353 140.304 1.00 46.57 579 PHE A N 1
ATOM 9116 C CA . PHE A 1 572 ? 155.595 142.157 139.092 1.00 46.57 579 PHE A CA 1
ATOM 9117 C C . PHE A 1 572 ? 154.515 143.228 139.226 1.00 46.57 579 PHE A C 1
ATOM 9118 O O . PHE A 1 572 ? 154.749 144.397 138.904 1.00 46.57 579 PHE A O 1
ATOM 9135 N N . HIS A 1 573 ? 153.327 142.856 139.712 1.00 47.52 580 HIS A N 1
ATOM 9136 C CA . HIS A 1 573 ? 152.145 143.701 139.568 1.00 47.52 580 HIS A CA 1
ATOM 9137 C C . HIS A 1 573 ? 151.726 144.432 140.842 1.00 47.52 580 HIS A C 1
ATOM 9138 O O . HIS A 1 573 ? 150.929 145.380 140.756 1.00 47.52 580 HIS A O 1
ATOM 9152 N N . GLN A 1 574 ? 152.240 144.040 142.010 1.00 50.64 581 GLN A N 1
ATOM 9153 C CA . GLN A 1 574 ? 151.653 144.508 143.257 1.00 50.64 581 GLN A CA 1
ATOM 9154 C C . GLN A 1 574 ? 151.703 146.021 143.387 1.00 50.64 581 GLN A C 1
ATOM 9155 O O . GLN A 1 574 ? 150.815 146.609 144.009 1.00 50.64 581 GLN A O 1
ATOM 9169 N N . LYS A 1 575 ? 152.715 146.678 142.823 1.00 46.67 582 LYS A N 1
ATOM 9170 C CA . LYS A 1 575 ? 152.806 148.124 142.995 1.00 46.67 582 LYS A CA 1
ATOM 9171 C C . LYS A 1 575 ? 151.611 148.827 142.366 1.00 46.67 582 LYS A C 1
ATOM 9172 O O . LYS A 1 575 ? 150.926 149.622 143.021 1.00 46.67 582 LYS A O 1
ATOM 9191 N N . ILE A 1 576 ? 151.329 148.533 141.095 1.00 45.62 583 ILE A N 1
ATOM 9192 C CA . ILE A 1 576 ? 150.186 149.167 140.447 1.00 45.62 583 ILE A CA 1
ATOM 9193 C C . ILE A 1 576 ? 148.881 148.669 141.047 1.00 45.62 583 ILE A C 1
ATOM 9194 O O . ILE A 1 576 ? 147.903 149.422 141.117 1.00 45.62 583 ILE A O 1
ATOM 9210 N N . LEU A 1 577 ? 148.821 147.410 141.485 1.00 47.31 584 LEU A N 1
ATOM 9211 C CA . LEU A 1 577 ? 147.595 146.942 142.127 1.00 47.31 584 LEU A CA 1
ATOM 9212 C C . LEU A 1 577 ? 147.291 147.756 143.383 1.00 47.31 584 LEU A C 1
ATOM 9213 O O . LEU A 1 577 ? 146.161 148.223 143.582 1.00 47.31 584 LEU A O 1
ATOM 9229 N N . LYS A 1 578 ? 148.297 147.956 144.235 1.00 50.37 585 LYS A N 1
ATOM 9230 C CA . LYS A 1 578 ? 148.105 148.720 145.459 1.00 50.37 585 LYS A CA 1
ATOM 9231 C C . LYS A 1 578 ? 147.918 150.204 145.190 1.00 50.37 585 LYS A C 1
ATOM 9232 O O . LYS A 1 578 ? 147.355 150.905 146.036 1.00 50.37 585 LYS A O 1
ATOM 9251 N N . SER A 1 579 ? 148.392 150.707 144.049 1.00 45.96 586 SER A N 1
ATOM 9252 C CA . SER A 1 579 ? 148.092 152.088 143.692 1.00 45.96 586 SER A CA 1
ATOM 9253 C C . SER A 1 579 ? 146.663 152.244 143.196 1.00 45.96 586 SER A C 1
ATOM 9254 O O . SER A 1 579 ? 146.050 153.293 143.411 1.00 45.96 586 SER A O 1
ATOM 9262 N N . ILE A 1 580 ? 146.126 151.227 142.520 1.00 44.64 587 ILE A N 1
ATOM 9263 C CA . ILE A 1 580 ? 144.715 151.248 142.147 1.00 44.64 587 ILE A CA 1
ATOM 9264 C C . ILE A 1 580 ? 143.838 151.135 143.385 1.00 44.64 587 ILE A C 1
ATOM 9265 O O . ILE A 1 580 ? 142.754 151.726 143.441 1.00 44.64 587 ILE A O 1
ATOM 9281 N N . VAL A 1 581 ? 144.275 150.367 144.386 1.00 47.02 588 VAL A N 1
ATOM 9282 C CA . VAL A 1 581 ? 143.464 150.179 145.584 1.00 47.02 588 VAL A CA 1
ATOM 9283 C C . VAL A 1 581 ? 143.436 151.419 146.472 1.00 47.02 588 VAL A C 1
ATOM 9284 O O . VAL A 1 581 ? 142.515 151.567 147.282 1.00 47.02 588 VAL A O 1
ATOM 9297 N N . ASN A 1 582 ? 144.409 152.320 146.347 1.00 48.06 589 ASN A N 1
ATOM 9298 C CA . ASN A 1 582 ? 144.544 153.472 147.235 1.00 48.06 589 ASN A CA 1
ATOM 9299 C C . ASN A 1 582 ? 144.256 154.790 146.521 1.00 48.06 589 ASN A C 1
ATOM 9300 O O . ASN A 1 582 ? 144.884 155.811 146.801 1.00 48.06 589 ASN A O 1
ATOM 9311 N N . THR A 1 583 ? 143.298 154.789 145.598 1.00 47.02 590 THR A N 1
ATOM 9312 C CA . THR A 1 583 ? 142.915 155.987 144.864 1.00 47.02 590 THR A CA 1
ATOM 9313 C C . THR A 1 583 ? 141.411 156.183 144.969 1.00 47.02 590 THR A C 1
ATOM 9314 O O . THR A 1 583 ? 140.649 155.212 144.966 1.00 47.02 590 THR A O 1
ATOM 9325 N N . ARG A 1 584 ? 140.989 157.442 145.056 1.00 48.53 591 ARG A N 1
ATOM 9326 C CA . ARG A 1 584 ? 139.593 157.796 145.255 1.00 48.53 591 ARG A CA 1
ATOM 9327 C C . ARG A 1 584 ? 139.128 158.736 144.152 1.00 48.53 591 ARG A C 1
ATOM 9328 O O . ARG A 1 584 ? 139.907 159.532 143.620 1.00 48.53 591 ARG A O 1
ATOM 9349 N N . ASN A 1 585 ? 137.842 158.635 143.815 1.00 49.67 592 ASN A N 1
ATOM 9350 C CA . ASN A 1 585 ? 137.221 159.453 142.774 1.00 49.67 592 ASN A CA 1
ATOM 9351 C C . ASN A 1 585 ? 137.863 159.185 141.411 1.00 49.67 592 ASN A C 1
ATOM 9352 O O . ASN A 1 585 ? 138.338 160.091 140.724 1.00 49.67 592 ASN A O 1
ATOM 9363 N N . ALA A 1 586 ? 137.860 157.917 141.027 1.00 46.90 593 ALA A N 1
ATOM 9364 C CA . ALA A 1 586 ? 138.381 157.475 139.745 1.00 46.90 593 ALA A CA 1
ATOM 9365 C C . ALA A 1 586 ? 137.415 156.468 139.145 1.00 46.90 593 ALA A C 1
ATOM 9366 O O . ALA A 1 586 ? 136.618 155.860 139.866 1.00 46.90 593 ALA A O 1
ATOM 9373 N N . PRO A 1 587 ? 137.461 156.268 137.825 1.00 46.78 594 PRO A N 1
ATOM 9374 C CA . PRO A 1 587 ? 136.508 155.335 137.202 1.00 46.78 594 PRO A CA 1
ATOM 9375 C C . PRO A 1 587 ? 136.551 153.938 137.789 1.00 46.78 594 PRO A C 1
ATOM 9376 O O . PRO A 1 587 ? 135.507 153.283 137.878 1.00 46.78 594 PRO A O 1
ATOM 9387 N N . VAL A 1 588 ? 137.723 153.454 138.185 1.00 44.46 595 VAL A N 1
ATOM 9388 C CA . VAL A 1 588 ? 137.831 152.140 138.810 1.00 44.46 595 VAL A CA 1
ATOM 9389 C C . VAL A 1 588 ? 137.459 152.277 140.280 1.00 44.46 595 VAL A C 1
ATOM 9390 O O . VAL A 1 588 ? 138.066 153.063 141.014 1.00 44.46 595 VAL A O 1
ATOM 9403 N N . VAL A 1 589 ? 136.459 151.505 140.716 1.00 45.73 596 VAL A N 1
ATOM 9404 C CA . VAL A 1 589 ? 135.932 151.631 142.072 1.00 45.73 596 VAL A CA 1
ATOM 9405 C C . VAL A 1 589 ? 136.587 150.667 143.053 1.00 45.73 596 VAL A C 1
ATOM 9406 O O . VAL A 1 589 ? 136.377 150.801 144.268 1.00 45.73 596 VAL A O 1
ATOM 9419 N N . ILE A 1 590 ? 137.394 149.719 142.575 1.00 46.14 597 ILE A N 1
ATOM 9420 C CA . ILE A 1 590 ? 138.032 148.766 143.474 1.00 46.14 597 ILE A CA 1
ATOM 9421 C C . ILE A 1 590 ? 138.729 149.521 144.592 1.00 46.14 597 ILE A C 1
ATOM 9422 O O . ILE A 1 590 ? 139.493 150.458 144.342 1.00 46.14 597 ILE A O 1
ATOM 9438 N N . GLY A 1 591 ? 138.459 149.123 145.832 1.00 46.82 598 GLY A N 1
ATOM 9439 C CA . GLY A 1 591 ? 139.093 149.715 146.989 1.00 46.82 598 GLY A CA 1
ATOM 9440 C C . GLY A 1 591 ? 138.237 150.695 147.764 1.00 46.82 598 GLY A C 1
ATOM 9441 O O . GLY A 1 591 ? 138.613 151.064 148.882 1.00 46.82 598 GLY A O 1
ATOM 9445 N N . THR A 1 592 ? 137.110 151.132 147.210 1.00 47.54 599 THR A N 1
ATOM 9446 C CA . THR A 1 592 ? 136.227 152.062 147.899 1.00 47.54 599 THR A CA 1
ATOM 9447 C C . THR A 1 592 ? 135.261 151.296 148.790 1.00 47.54 599 THR A C 1
ATOM 9448 O O . THR A 1 592 ? 134.775 150.223 148.423 1.00 47.54 599 THR A O 1
ATOM 9459 N N . THR A 1 593 ? 134.985 151.857 149.964 1.00 49.54 600 THR A N 1
ATOM 9460 C CA . THR A 1 593 ? 134.187 151.186 150.979 1.00 49.54 600 THR A CA 1
ATOM 9461 C C . THR A 1 593 ? 132.727 151.609 150.893 1.00 49.54 600 THR A C 1
ATOM 9462 O O . THR A 1 593 ? 132.417 152.785 150.695 1.00 49.54 600 THR A O 1
ATOM 9473 N N . LYS A 1 594 ? 131.832 150.635 151.048 1.00 47.95 601 LYS A N 1
ATOM 9474 C CA . LYS A 1 594 ? 130.401 150.902 150.984 1.00 47.95 601 LYS A CA 1
ATOM 9475 C C . LYS A 1 594 ? 129.883 151.590 152.241 1.00 47.95 601 LYS A C 1
ATOM 9476 O O . LYS A 1 594 ? 128.875 152.302 152.178 1.00 47.95 601 LYS A O 1
ATOM 9495 N N . PHE A 1 595 ? 130.536 151.386 153.382 1.00 50.07 602 PHE A N 1
ATOM 9496 C CA . PHE A 1 595 ? 130.064 151.918 154.649 1.00 50.07 602 PHE A CA 1
ATOM 9497 C C . PHE A 1 595 ? 130.583 153.337 154.865 1.00 50.07 602 PHE A C 1
ATOM 9498 O O . PHE A 1 595 ? 131.343 153.881 154.063 1.00 50.07 602 PHE A O 1
ATOM 9515 N N . TYR A 1 596 ? 130.165 153.944 155.974 1.00 55.89 603 TYR A N 1
ATOM 9516 C CA . TYR A 1 596 ? 130.687 155.240 156.405 1.00 55.89 603 TYR A CA 1
ATOM 9517 C C . TYR A 1 596 ? 130.545 156.297 155.314 1.00 55.89 603 TYR A C 1
ATOM 9518 O O . TYR A 1 596 ? 131.473 157.055 155.034 1.00 55.89 603 TYR A O 1
ATOM 9536 N N . GLY A 1 597 ? 129.373 156.350 154.691 1.00 47.42 604 GLY A N 1
ATOM 9537 C CA . GLY A 1 597 ? 129.124 157.358 153.679 1.00 47.42 604 GLY A CA 1
ATOM 9538 C C . GLY A 1 597 ? 130.029 157.257 152.475 1.00 47.42 604 GLY A C 1
ATOM 9539 O O . GLY A 1 597 ? 130.443 158.284 151.931 1.00 47.42 604 GLY A O 1
ATOM 9543 N N . GLY A 1 598 ? 130.359 156.042 152.049 1.00 46.11 605 GLY A N 1
ATOM 9544 C CA . GLY A 1 598 ? 131.159 155.848 150.859 1.00 46.11 605 GLY A CA 1
ATOM 9545 C C . GLY A 1 598 ? 130.301 155.687 149.624 1.00 46.11 605 GLY A C 1
ATOM 9546 O O . GLY A 1 598 ? 130.633 156.216 148.562 1.00 46.11 605 GLY A O 1
ATOM 9550 N N . TRP A 1 599 ? 129.182 154.970 149.755 1.00 45.78 606 TRP A N 1
ATOM 9551 C CA . TRP A 1 599 ? 128.301 154.750 148.613 1.00 45.78 606 TRP A CA 1
ATOM 9552 C C . TRP A 1 599 ? 127.773 156.070 148.066 1.00 45.78 606 TRP A C 1
ATOM 9553 O O . TRP A 1 599 ? 127.758 156.290 146.847 1.00 45.78 606 TRP A O 1
ATOM 9574 N N . ASP A 1 600 ? 127.350 156.968 148.954 1.00 46.91 607 ASP A N 1
ATOM 9575 C CA . ASP A 1 600 ? 126.846 158.258 148.503 1.00 46.91 607 ASP A CA 1
ATOM 9576 C C . ASP A 1 600 ? 127.917 159.033 147.751 1.00 46.91 607 ASP A C 1
ATOM 9577 O O . ASP A 1 600 ? 127.621 159.699 146.754 1.00 46.91 607 ASP A O 1
ATOM 9586 N N . ASN A 1 601 ? 129.163 158.979 148.221 1.00 46.42 608 ASN A N 1
ATOM 9587 C CA . ASN A 1 601 ? 130.236 159.693 147.538 1.00 46.42 608 ASN A CA 1
ATOM 9588 C C . ASN A 1 601 ? 130.433 159.157 146.126 1.00 46.42 608 ASN A C 1
ATOM 9589 O O . ASN A 1 601 ? 130.542 159.930 145.169 1.00 46.42 608 ASN A O 1
ATOM 9600 N N . MET A 1 602 ? 130.460 157.832 145.972 1.00 44.84 609 MET A N 1
ATOM 9601 C CA . MET A 1 602 ? 130.609 157.256 144.640 1.00 44.84 609 MET A CA 1
ATOM 9602 C C . MET A 1 602 ? 129.474 157.702 143.731 1.00 44.84 609 MET A C 1
ATOM 9603 O O . MET A 1 602 ? 129.703 158.129 142.593 1.00 44.84 609 MET A O 1
ATOM 9617 N N . LEU A 1 603 ? 128.234 157.622 144.221 1.00 45.97 610 LEU A N 1
ATOM 9618 C CA . LEU A 1 603 ? 127.099 157.928 143.357 1.00 45.97 610 LEU A CA 1
ATOM 9619 C C . LEU A 1 603 ? 127.052 159.406 142.991 1.00 45.97 610 LEU A C 1
ATOM 9620 O O . LEU A 1 603 ? 126.781 159.752 141.837 1.00 45.97 610 LEU A O 1
ATOM 9636 N N . ARG A 1 604 ? 127.305 160.296 143.950 1.00 48.22 611 ARG A N 1
ATOM 9637 C CA . ARG A 1 604 ? 127.259 161.724 143.666 1.00 48.22 611 ARG A CA 1
ATOM 9638 C C . ARG A 1 604 ? 128.511 162.227 142.968 1.00 48.22 611 ARG A C 1
ATOM 9639 O O . ARG A 1 604 ? 128.531 163.381 142.531 1.00 48.22 611 ARG A O 1
ATOM 9660 N N . ASN A 1 605 ? 129.555 161.409 142.866 1.00 48.98 612 ASN A N 1
ATOM 9661 C CA . ASN A 1 605 ? 130.679 161.740 142.004 1.00 48.98 612 ASN A CA 1
ATOM 9662 C C . ASN A 1 605 ? 130.485 161.226 140.588 1.00 48.98 612 ASN A C 1
ATOM 9663 O O . ASN A 1 605 ? 130.969 161.850 139.639 1.00 48.98 612 ASN A O 1
ATOM 9674 N N . LEU A 1 606 ? 129.793 160.096 140.425 1.00 47.38 613 LEU A N 1
ATOM 9675 C CA . LEU A 1 606 ? 129.467 159.622 139.085 1.00 47.38 613 LEU A CA 1
ATOM 9676 C C . LEU A 1 606 ? 128.530 160.589 138.372 1.00 47.38 613 LEU A C 1
ATOM 9677 O O . LEU A 1 606 ? 128.736 160.915 137.199 1.00 47.38 613 LEU A O 1
ATOM 9693 N N . ILE A 1 607 ? 127.502 161.070 139.073 1.00 47.23 614 ILE A N 1
ATOM 9694 C CA . ILE A 1 607 ? 126.461 161.873 138.440 1.00 47.23 614 ILE A CA 1
ATOM 9695 C C . ILE A 1 607 ? 126.904 163.305 138.172 1.00 47.23 614 ILE A C 1
ATOM 9696 O O . ILE A 1 607 ? 126.304 163.981 137.328 1.00 47.23 614 ILE A O 1
ATOM 9712 N N . GLN A 1 608 ? 127.935 163.789 138.852 1.00 46.97 615 GLN A N 1
ATOM 9713 C CA . GLN A 1 608 ? 128.293 165.197 138.758 1.00 46.97 615 GLN A CA 1
ATOM 9714 C C . GLN A 1 608 ? 128.968 165.496 137.426 1.00 46.97 615 GLN A C 1
ATOM 9715 O O . GLN A 1 608 ? 129.891 164.790 137.012 1.00 46.97 615 GLN A O 1
ATOM 9729 N N . GLY A 1 609 ? 128.505 166.553 136.757 1.00 44.51 616 GLY A N 1
ATOM 9730 C CA . GLY A 1 609 ? 129.147 167.080 135.575 1.00 44.51 616 GLY A CA 1
ATOM 9731 C C . GLY A 1 609 ? 128.476 166.728 134.262 1.00 44.51 616 GLY A C 1
ATOM 9732 O O . GLY A 1 609 ? 128.754 167.384 133.252 1.00 44.51 616 GLY A O 1
ATOM 9736 N N . VAL A 1 610 ? 127.603 165.727 134.243 1.00 43.86 617 VAL A N 1
ATOM 9737 C CA . VAL A 1 610 ? 126.957 165.269 133.018 1.00 43.86 617 VAL A CA 1
ATOM 9738 C C . VAL A 1 610 ? 125.606 165.956 132.894 1.00 43.86 617 VAL A C 1
ATOM 9739 O O . VAL A 1 610 ? 124.817 165.967 133.846 1.00 43.86 617 VAL A O 1
ATOM 9752 N N . GLU A 1 611 ? 125.339 166.532 131.725 1.00 44.03 618 GLU A N 1
ATOM 9753 C CA . GLU A 1 611 ? 124.082 167.230 131.490 1.00 44.03 618 GLU A CA 1
ATOM 9754 C C . GLU A 1 611 ? 122.999 166.258 131.042 1.00 44.03 618 GLU A C 1
ATOM 9755 O O . GLU A 1 611 ? 123.219 165.426 130.158 1.00 44.03 618 GLU A O 1
ATOM 9767 N N . ASP A 1 612 ? 121.822 166.376 131.649 1.00 44.80 619 ASP A N 1
ATOM 9768 C CA . ASP A 1 612 ? 120.677 165.549 131.290 1.00 44.80 619 ASP A CA 1
ATOM 9769 C C . ASP A 1 612 ? 121.003 164.072 131.480 1.00 44.80 619 ASP A C 1
ATOM 9770 O O . ASP A 1 612 ? 120.868 163.282 130.539 1.00 44.80 619 ASP A O 1
ATOM 9779 N N . PRO A 1 613 ? 121.421 163.656 132.672 1.00 46.94 620 PRO A N 1
ATOM 9780 C CA . PRO A 1 613 ? 121.906 162.283 132.841 1.00 46.94 620 PRO A CA 1
ATOM 9781 C C . PRO A 1 613 ? 120.787 161.259 132.769 1.00 46.94 620 PRO A C 1
ATOM 9782 O O . PRO A 1 613 ? 119.644 161.523 133.144 1.00 46.94 620 PRO A O 1
ATOM 9793 N N . ILE A 1 614 ? 121.134 160.076 132.264 1.00 46.99 621 ILE A N 1
ATOM 9794 C CA . ILE A 1 614 ? 120.243 158.922 132.296 1.00 46.99 621 ILE A CA 1
ATOM 9795 C C . ILE A 1 614 ? 121.089 157.667 132.466 1.00 46.99 621 ILE A C 1
ATOM 9796 O O . ILE A 1 614 ? 121.708 157.194 131.510 1.00 46.99 621 ILE A O 1
ATOM 9812 N N . LEU A 1 615 ? 121.103 157.106 133.671 1.00 47.93 622 LEU A N 1
ATOM 9813 C CA . LEU A 1 615 ? 121.977 155.981 133.965 1.00 47.93 622 LEU A CA 1
ATOM 9814 C C . LEU A 1 615 ? 121.634 154.786 133.078 1.00 47.93 622 LEU A C 1
ATOM 9815 O O . LEU A 1 615 ? 120.648 154.784 132.339 1.00 47.93 622 LEU A O 1
ATOM 9831 N N . MET A 1 616 ? 122.474 153.760 133.151 1.00 48.00 623 MET A N 1
ATOM 9832 C CA . MET A 1 616 ? 122.225 152.497 132.464 1.00 48.00 623 MET A CA 1
ATOM 9833 C C . MET A 1 616 ? 123.236 151.477 132.974 1.00 48.00 623 MET A C 1
ATOM 9834 O O . MET A 1 616 ? 124.016 151.752 133.889 1.00 48.00 623 MET A O 1
ATOM 9848 N N . GLY A 1 617 ? 123.210 150.291 132.374 1.00 48.93 624 GLY A N 1
ATOM 9849 C CA . GLY A 1 617 ? 124.093 149.212 132.773 1.00 48.93 624 GLY A CA 1
ATOM 9850 C C . GLY A 1 617 ? 124.099 148.133 131.715 1.00 48.93 624 GLY A C 1
ATOM 9851 O O . GLY A 1 617 ? 123.339 148.177 130.746 1.00 48.93 624 GLY A O 1
ATOM 9855 N N . TRP A 1 618 ? 124.975 147.153 131.911 1.00 48.58 625 TRP A N 1
ATOM 9856 C CA . TRP A 1 618 ? 125.126 146.078 130.941 1.00 48.58 625 TRP A CA 1
ATOM 9857 C C . TRP A 1 618 ? 125.769 144.881 131.621 1.00 48.58 625 TRP A C 1
ATOM 9858 O O . TRP A 1 618 ? 126.451 145.015 132.640 1.00 48.58 625 TRP A O 1
ATOM 9879 N N . ASP A 1 619 ? 125.546 143.706 131.037 1.00 51.27 626 ASP A N 1
ATOM 9880 C CA . ASP A 1 619 ? 126.066 142.454 131.564 1.00 51.27 626 ASP A CA 1
ATOM 9881 C C . ASP A 1 619 ? 126.689 141.648 130.435 1.00 51.27 626 ASP A C 1
ATOM 9882 O O . ASP A 1 619 ? 126.108 141.530 129.353 1.00 51.27 626 ASP A O 1
ATOM 9891 N N . TYR A 1 620 ? 127.872 141.092 130.696 1.00 47.28 627 TYR A N 1
ATOM 9892 C CA . TYR A 1 620 ? 128.575 140.286 129.709 1.00 47.28 627 TYR A CA 1
ATOM 9893 C C . TYR A 1 620 ? 128.188 138.826 129.901 1.00 47.28 627 TYR A C 1
ATOM 9894 O O . TYR A 1 620 ? 128.532 138.241 130.939 1.00 47.28 627 TYR A O 1
ATOM 9912 N N . PRO A 1 621 ? 127.490 138.197 128.954 1.00 50.79 628 PRO A N 1
ATOM 9913 C CA . PRO A 1 621 ? 127.132 136.780 129.127 1.00 50.79 628 PRO A CA 1
ATOM 9914 C C . PRO A 1 621 ? 128.373 135.901 129.105 1.00 50.79 628 PRO A C 1
ATOM 9915 O O . PRO A 1 621 ? 129.079 135.827 128.099 1.00 50.79 628 PRO A O 1
ATOM 9926 N N . LYS A 1 622 ? 128.635 135.231 130.226 1.00 54.21 629 LYS A N 1
ATOM 9927 C CA . LYS A 1 622 ? 129.769 134.319 130.349 1.00 54.21 629 LYS A CA 1
ATOM 9928 C C . LYS A 1 622 ? 131.078 135.037 130.016 1.00 54.21 629 LYS A C 1
ATOM 9929 O O . LYS A 1 622 ? 131.764 134.726 129.042 1.00 54.21 629 LYS A O 1
ATOM 9948 N N . CYS A 1 623 ? 131.411 136.021 130.854 1.00 53.99 630 CYS A N 1
ATOM 9949 C CA . CYS A 1 623 ? 132.623 136.803 130.630 1.00 53.99 630 CYS A CA 1
ATOM 9950 C C . CYS A 1 623 ? 133.870 135.933 130.711 1.00 53.99 630 CYS A C 1
ATOM 9951 O O . CYS A 1 623 ? 134.782 136.068 129.889 1.00 53.99 630 CYS A O 1
ATOM 9959 N N . ASP A 1 624 ? 133.931 135.035 131.697 1.00 56.00 631 ASP A N 1
ATOM 9960 C CA . ASP A 1 624 ? 135.132 134.226 131.881 1.00 56.00 631 ASP A CA 1
ATOM 9961 C C . ASP A 1 624 ? 135.382 133.321 130.681 1.00 56.00 631 ASP A C 1
ATOM 9962 O O . ASP A 1 624 ? 136.517 133.202 130.209 1.00 56.00 631 ASP A O 1
ATOM 9971 N N . ARG A 1 625 ? 134.334 132.669 130.180 1.00 55.98 632 ARG A N 1
ATOM 9972 C CA . ARG A 1 625 ? 134.514 131.687 129.118 1.00 55.98 632 ARG A CA 1
ATOM 9973 C C . ARG A 1 625 ? 134.783 132.349 127.773 1.00 55.98 632 ARG A C 1
ATOM 9974 O O . ARG A 1 625 ? 135.658 131.903 127.023 1.00 55.98 632 ARG A O 1
ATOM 9995 N N . ALA A 1 626 ? 134.048 133.411 127.450 1.00 50.61 633 ALA A N 1
ATOM 9996 C CA . ALA A 1 626 ? 133.978 133.927 126.090 1.00 50.61 633 ALA A CA 1
ATOM 9997 C C . ALA A 1 626 ? 134.844 135.158 125.859 1.00 50.61 633 ALA A C 1
ATOM 9998 O O . ALA A 1 626 ? 134.681 135.825 124.834 1.00 50.61 633 ALA A O 1
ATOM 10005 N N . MET A 1 627 ? 135.750 135.479 126.770 1.00 46.63 634 MET A N 1
ATOM 10006 C CA . MET A 1 627 ? 136.610 136.639 126.569 1.00 46.63 634 MET A CA 1
ATOM 10007 C C . MET A 1 627 ? 137.675 136.316 125.526 1.00 46.63 634 MET A C 1
ATOM 10008 O O . MET A 1 627 ? 138.404 135.331 125.682 1.00 46.63 634 MET A O 1
ATOM 10022 N N . PRO A 1 628 ? 137.802 137.105 124.460 1.00 41.62 635 PRO A N 1
ATOM 10023 C CA . PRO A 1 628 ? 138.814 136.801 123.445 1.00 41.62 635 PRO A CA 1
ATOM 10024 C C . PRO A 1 628 ? 140.223 136.962 123.991 1.00 41.62 635 PRO A C 1
ATOM 10025 O O . PRO A 1 628 ? 140.480 137.759 124.895 1.00 41.62 635 PRO A O 1
ATOM 10036 N N . ASN A 1 629 ? 141.146 136.184 123.424 1.00 42.96 636 ASN A N 1
ATOM 10037 C CA . ASN A 1 629 ? 142.520 136.182 123.915 1.00 42.96 636 ASN A CA 1
ATOM 10038 C C . ASN A 1 629 ? 143.195 137.531 123.705 1.00 42.96 636 ASN A C 1
ATOM 10039 O O . ASN A 1 629 ? 143.942 138.001 124.574 1.00 42.96 636 ASN A O 1
ATOM 10050 N N . LEU A 1 630 ? 142.958 138.164 122.557 1.00 43.38 637 LEU A N 1
ATOM 10051 C CA . LEU A 1 630 ? 143.663 139.403 122.252 1.00 43.38 637 LEU A CA 1
ATOM 10052 C C . LEU A 1 630 ? 143.329 140.492 123.263 1.00 43.38 637 LEU A C 1
ATOM 10053 O O . LEU A 1 630 ? 144.188 141.307 123.608 1.00 43.38 637 LEU A O 1
ATOM 10069 N N . LEU A 1 631 ? 142.092 140.521 123.759 1.00 41.14 638 LEU A N 1
ATOM 10070 C CA . LEU A 1 631 ? 141.750 141.518 124.767 1.00 41.14 638 LEU A CA 1
ATOM 10071 C C . LEU A 1 631 ? 142.449 141.238 126.091 1.00 41.14 638 LEU A C 1
ATOM 10072 O O . LEU A 1 631 ? 142.835 142.177 126.794 1.00 41.14 638 LEU A O 1
ATOM 10088 N N . ARG A 1 632 ? 142.626 139.966 126.453 1.00 43.67 639 ARG A N 1
ATOM 10089 C CA . ARG A 1 632 ? 143.386 139.654 127.660 1.00 43.67 639 ARG A CA 1
ATOM 10090 C C . ARG A 1 632 ? 144.843 140.081 127.518 1.00 43.67 639 ARG A C 1
ATOM 10091 O O . ARG A 1 632 ? 145.426 140.650 128.452 1.00 43.67 639 ARG A O 1
ATOM 10112 N N . ILE A 1 633 ? 145.447 139.823 126.357 1.00 43.50 640 ILE A N 1
ATOM 10113 C CA . ILE A 1 633 ? 146.815 140.284 126.129 1.00 43.50 640 ILE A CA 1
ATOM 10114 C C . ILE A 1 633 ? 146.878 141.804 126.198 1.00 43.50 640 ILE A C 1
ATOM 10115 O O . ILE A 1 633 ? 147.825 142.378 126.751 1.00 43.50 640 ILE A O 1
ATOM 10131 N N . ALA A 1 634 ? 145.882 142.482 125.627 1.00 42.49 641 ALA A N 1
ATOM 10132 C CA . ALA A 1 634 ? 145.866 143.939 125.665 1.00 42.49 641 ALA A CA 1
ATOM 10133 C C . ALA A 1 634 ? 145.768 144.452 127.095 1.00 42.49 641 ALA A C 1
ATOM 10134 O O . ALA A 1 634 ? 146.430 145.430 127.454 1.00 42.49 641 ALA A O 1
ATOM 10141 N N . ALA A 1 635 ? 144.939 143.816 127.923 1.00 41.19 642 ALA A N 1
ATOM 10142 C CA . ALA A 1 635 ? 144.836 144.228 129.320 1.00 41.19 642 ALA A CA 1
ATOM 10143 C C . ALA A 1 635 ? 146.158 144.027 130.052 1.00 41.19 642 ALA A C 1
ATOM 10144 O O . ALA A 1 635 ? 146.593 144.893 130.825 1.00 41.19 642 ALA A O 1
ATOM 10151 N N . SER A 1 636 ? 146.814 142.889 129.821 1.00 41.73 643 SER A N 1
ATOM 10152 C CA . SER A 1 636 ? 148.104 142.657 130.461 1.00 41.73 643 SER A CA 1
ATOM 10153 C C . SER A 1 636 ? 149.119 143.712 130.041 1.00 41.73 643 SER A C 1
ATOM 10154 O O . SER A 1 636 ? 149.878 144.221 130.872 1.00 41.73 643 SER A O 1
ATOM 10162 N N . LEU A 1 637 ? 149.145 144.060 128.753 1.00 42.08 644 LEU A N 1
ATOM 10163 C CA . LEU A 1 637 ? 150.080 145.081 128.290 1.00 42.08 644 LEU A CA 1
ATOM 10164 C C . LEU A 1 637 ? 149.741 146.455 128.856 1.00 42.08 644 LEU A C 1
ATOM 10165 O O . LEU A 1 637 ? 150.647 147.243 129.152 1.00 42.08 644 LEU A O 1
ATOM 10181 N N . VAL A 1 638 ? 148.452 146.761 129.013 1.00 41.19 645 VAL A N 1
ATOM 10182 C CA . VAL A 1 638 ? 148.055 148.043 129.588 1.00 41.19 645 VAL A CA 1
ATOM 10183 C C . VAL A 1 638 ? 148.525 148.145 131.032 1.00 41.19 645 VAL A C 1
ATOM 10184 O O . VAL A 1 638 ? 148.952 149.213 131.486 1.00 41.19 645 VAL A O 1
ATOM 10197 N N . LEU A 1 639 ? 148.439 147.045 131.783 1.00 41.73 646 LEU A N 1
ATOM 10198 C CA . LEU A 1 639 ? 148.967 147.058 133.146 1.00 41.73 646 LEU A CA 1
ATOM 10199 C C . LEU A 1 639 ? 150.492 147.074 133.177 1.00 41.73 646 LEU A C 1
ATOM 10200 O O . LEU A 1 639 ? 151.078 147.610 134.122 1.00 41.73 646 LEU A O 1
ATOM 10216 N N . ALA A 1 640 ? 151.148 146.495 132.174 1.00 43.56 647 ALA A N 1
ATOM 10217 C CA . ALA A 1 640 ? 152.606 146.460 132.134 1.00 43.56 647 ALA A CA 1
ATOM 10218 C C . ALA A 1 640 ? 153.216 147.664 131.431 1.00 43.56 647 ALA A C 1
ATOM 10219 O O . ALA A 1 640 ? 154.435 147.694 131.242 1.00 43.56 647 ALA A O 1
ATOM 10226 N N . ARG A 1 641 ? 152.408 148.643 131.027 1.00 43.97 648 ARG A N 1
ATOM 10227 C CA . ARG A 1 641 ? 152.929 149.823 130.347 1.00 43.97 648 ARG A CA 1
ATOM 10228 C C . ARG A 1 641 ? 153.748 150.731 131.256 1.00 43.97 648 ARG A C 1
ATOM 10229 O O . ARG A 1 641 ? 154.385 151.661 130.753 1.00 43.97 648 ARG A O 1
ATOM 10250 N N . LYS A 1 642 ? 153.752 150.494 132.565 1.00 45.19 649 LYS A N 1
ATOM 10251 C CA . LYS A 1 642 ? 154.358 151.415 133.519 1.00 45.19 649 LYS A CA 1
ATOM 10252 C C . LYS A 1 642 ? 155.812 151.088 133.843 1.00 45.19 649 LYS A C 1
ATOM 10253 O O . LYS A 1 642 ? 156.400 151.755 134.701 1.00 45.19 649 LYS A O 1
ATOM 10272 N N . HIS A 1 643 ? 156.405 150.091 133.190 1.00 48.70 650 HIS A N 1
ATOM 10273 C CA . HIS A 1 643 ? 157.800 149.719 133.436 1.00 48.70 650 HIS A CA 1
ATOM 10274 C C . HIS A 1 643 ? 158.707 150.444 132.442 1.00 48.70 650 HIS A C 1
ATOM 10275 O O . HIS A 1 643 ? 159.284 149.861 131.525 1.00 48.70 650 HIS A O 1
ATOM 10289 N N . THR A 1 644 ? 158.827 151.755 132.647 1.00 59.03 651 THR A N 1
ATOM 10290 C CA . THR A 1 644 ? 159.614 152.563 131.723 1.00 59.03 651 THR A CA 1
ATOM 10291 C C . THR A 1 644 ? 161.108 152.329 131.910 1.00 59.03 651 THR A C 1
ATOM 10292 O O . THR A 1 644 ? 161.870 152.356 130.936 1.00 59.03 651 THR A O 1
ATOM 10303 N N . ASN A 1 645 ? 161.546 152.094 133.144 1.00 58.98 652 ASN A N 1
ATOM 10304 C CA . ASN A 1 645 ? 162.965 152.057 133.469 1.00 58.98 652 ASN A CA 1
ATOM 10305 C C . ASN A 1 645 ? 163.439 150.742 134.067 1.00 58.98 652 ASN A C 1
ATOM 10306 O O . ASN A 1 645 ? 164.593 150.369 133.850 1.00 58.98 652 ASN A O 1
ATOM 10317 N N . CYS A 1 646 ? 162.591 150.031 134.812 1.00 59.20 653 CYS A N 1
ATOM 10318 C CA . CYS A 1 646 ? 163.048 148.839 135.516 1.00 59.20 653 CYS A CA 1
ATOM 10319 C C . CYS A 1 646 ? 163.348 147.674 134.580 1.00 59.20 653 CYS A C 1
ATOM 10320 O O . CYS A 1 646 ? 164.193 146.837 134.914 1.00 59.20 653 CYS A O 1
ATOM 10328 N N . CYS A 1 647 ? 162.691 147.598 133.424 1.00 54.97 654 CYS A N 1
ATOM 10329 C CA . CYS A 1 647 ? 162.826 146.461 132.525 1.00 54.97 654 CYS A CA 1
ATOM 10330 C C . CYS A 1 647 ? 163.050 146.933 131.096 1.00 54.97 654 CYS A C 1
ATOM 10331 O O . CYS A 1 647 ? 162.548 147.980 130.682 1.00 54.97 654 CYS A O 1
ATOM 10339 N N . THR A 1 648 ? 163.814 146.144 130.347 1.00 50.01 655 THR A N 1
ATOM 10340 C CA . THR A 1 648 ? 163.993 146.369 128.923 1.00 50.01 655 THR A CA 1
ATOM 10341 C C . THR A 1 648 ? 162.824 145.759 128.152 1.00 50.01 655 THR A C 1
ATOM 10342 O O . THR A 1 648 ? 161.982 145.050 128.708 1.00 50.01 655 THR A O 1
ATOM 10353 N N . TRP A 1 649 ? 162.767 146.042 126.850 1.00 45.68 656 TRP A N 1
ATOM 10354 C CA . TRP A 1 649 ? 161.673 145.514 126.043 1.00 45.68 656 TRP A CA 1
ATOM 10355 C C . TRP A 1 649 ? 161.699 143.991 125.997 1.00 45.68 656 TRP A C 1
ATOM 10356 O O . TRP A 1 649 ? 160.650 143.343 126.096 1.00 45.68 656 TRP A O 1
ATOM 10377 N N . SER A 1 650 ? 162.884 143.397 125.846 1.00 48.02 657 SER A N 1
ATOM 10378 C CA . SER A 1 650 ? 162.966 141.942 125.755 1.00 48.02 657 SER A CA 1
ATOM 10379 C C . SER A 1 650 ? 162.435 141.282 127.021 1.00 48.02 657 SER A C 1
ATOM 10380 O O . SER A 1 650 ? 161.737 140.260 126.958 1.00 48.02 657 SER A O 1
ATOM 10388 N N . GLU A 1 651 ? 162.765 141.842 128.183 1.00 48.29 658 GLU A N 1
ATOM 10389 C CA . GLU A 1 651 ? 162.236 141.300 129.425 1.00 48.29 658 GLU A CA 1
ATOM 10390 C C . GLU A 1 651 ? 160.729 141.491 129.511 1.00 48.29 658 GLU A C 1
ATOM 10391 O O . GLU A 1 651 ? 160.028 140.630 130.054 1.00 48.29 658 GLU A O 1
ATOM 10403 N N . ARG A 1 652 ? 160.206 142.586 128.958 1.00 44.97 659 ARG A N 1
ATOM 10404 C CA . ARG A 1 652 ? 158.762 142.781 128.915 1.00 44.97 659 ARG A CA 1
ATOM 10405 C C . ARG A 1 652 ? 158.078 141.882 127.895 1.00 44.97 659 ARG A C 1
ATOM 10406 O O . ARG A 1 652 ? 156.847 141.779 127.919 1.00 44.97 659 ARG A O 1
ATOM 10427 N N . VAL A 1 653 ? 158.830 141.254 126.995 1.00 43.79 660 VAL A N 1
ATOM 10428 C CA . VAL A 1 653 ? 158.272 140.215 126.132 1.00 43.79 660 VAL A CA 1
ATOM 10429 C C . VAL A 1 653 ? 158.290 138.862 126.828 1.00 43.79 660 VAL A C 1
ATOM 10430 O O . VAL A 1 653 ? 157.326 138.096 126.743 1.00 43.79 660 VAL A O 1
ATOM 10443 N N . TYR A 1 654 ? 159.389 138.547 127.515 1.00 42.48 661 TYR A N 1
ATOM 10444 C CA . TYR A 1 654 ? 159.461 137.278 128.232 1.00 42.48 661 TYR A CA 1
ATOM 10445 C C . TYR A 1 654 ? 158.435 137.223 129.356 1.00 42.48 661 TYR A C 1
ATOM 10446 O O . TYR A 1 654 ? 157.852 136.167 129.623 1.00 42.48 661 TYR A O 1
ATOM 10464 N N . ARG A 1 655 ? 158.196 138.351 13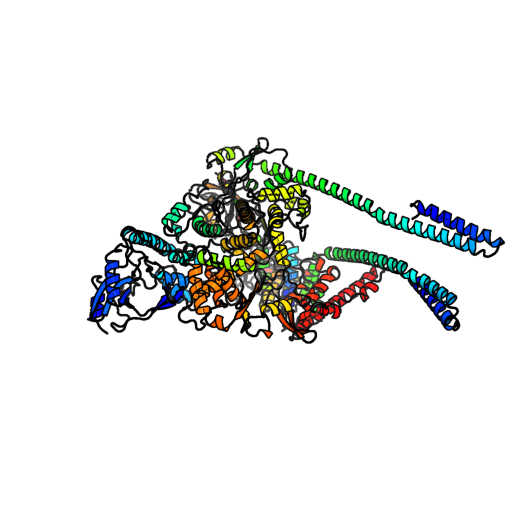0.028 1.00 44.12 662 ARG A N 1
ATOM 10465 C CA . ARG A 1 655 ? 157.180 138.379 131.074 1.00 44.12 662 ARG A CA 1
ATOM 10466 C C . ARG A 1 655 ? 155.791 138.115 130.502 1.00 44.12 662 ARG A C 1
ATOM 10467 O O . ARG A 1 655 ? 154.982 137.400 131.108 1.00 44.12 662 ARG A O 1
ATOM 10488 N N . LEU A 1 656 ? 155.491 138.696 129.340 1.00 42.84 663 LEU A N 1
ATOM 10489 C CA . LEU A 1 656 ? 154.202 138.444 128.705 1.00 42.84 663 LEU A CA 1
ATOM 10490 C C . LEU A 1 656 ? 154.075 136.987 128.279 1.00 42.84 663 LEU A C 1
ATOM 10491 O O . LEU A 1 656 ? 153.001 136.390 128.405 1.00 42.84 663 LEU A O 1
ATOM 10507 N N . TYR A 1 657 ? 155.121 136.338 127.749 1.00 42.92 664 TYR A N 1
ATOM 10508 C CA . TYR A 1 657 ? 155.061 134.886 127.403 1.00 42.92 664 TYR A CA 1
ATOM 10509 C C . TYR A 1 657 ? 154.934 134.075 128.673 1.00 42.92 664 TYR A C 1
ATOM 10510 O O . TYR A 1 657 ? 154.433 132.972 128.531 1.00 42.92 664 TYR A O 1
ATOM 10528 N N . ASN A 1 658 ? 155.443 134.514 129.836 1.00 43.58 665 ASN A N 1
ATOM 10529 C CA . ASN A 1 658 ? 155.200 133.778 131.072 1.00 43.58 665 ASN A CA 1
ATOM 10530 C C . ASN A 1 658 ? 153.743 133.882 131.502 1.00 43.58 665 ASN A C 1
ATOM 10531 O O . ASN A 1 658 ? 153.126 132.880 131.885 1.00 43.58 665 ASN A O 1
ATOM 10542 N N . GLU A 1 659 ? 153.171 135.086 131.448 1.00 43.35 666 GLU A N 1
ATOM 10543 C CA . GLU A 1 659 ? 151.767 135.234 131.823 1.00 43.35 666 GLU A CA 1
ATOM 10544 C C . GLU A 1 659 ? 150.864 134.437 130.888 1.00 43.35 666 GLU A C 1
ATOM 10545 O O . GLU A 1 659 ? 149.911 133.786 131.336 1.00 43.35 666 GLU A O 1
ATOM 10557 N N . CYS A 1 660 ? 151.156 134.466 129.586 1.00 44.31 667 CYS A N 1
ATOM 10558 C CA . CYS A 1 660 ? 150.357 133.712 128.624 1.00 44.31 667 CYS A CA 1
ATOM 10559 C C . CYS A 1 660 ? 150.452 132.213 128.875 1.00 44.31 667 CYS A C 1
ATOM 10560 O O . CYS A 1 660 ? 149.452 131.495 128.774 1.00 44.31 667 CYS A O 1
ATOM 10568 N N . ALA A 1 661 ? 151.646 131.718 129.195 1.00 42.71 668 ALA A N 1
ATOM 10569 C CA . ALA A 1 661 ? 151.847 130.292 129.408 1.00 42.71 668 ALA A CA 1
ATOM 10570 C C . ALA A 1 661 ? 151.365 129.817 130.769 1.00 42.71 668 ALA A C 1
ATOM 10571 O O . ALA A 1 661 ? 151.226 128.606 130.965 1.00 42.71 668 ALA A O 1
ATOM 10578 N N . GLN A 1 662 ? 151.123 130.726 131.712 1.00 43.36 669 GLN A N 1
ATOM 10579 C CA . GLN A 1 662 ? 150.645 130.329 133.029 1.00 43.36 669 GLN A CA 1
ATOM 10580 C C . GLN A 1 662 ? 149.157 130.570 133.246 1.00 43.36 669 GLN A C 1
ATOM 10581 O O . GLN A 1 662 ? 148.579 129.947 134.141 1.00 43.36 669 GLN A O 1
ATOM 10595 N N . VAL A 1 663 ? 148.523 131.448 132.468 1.00 45.42 670 VAL A N 1
ATOM 10596 C CA . VAL A 1 663 ? 147.124 131.792 132.710 1.00 45.42 670 VAL A CA 1
ATOM 10597 C C . VAL A 1 663 ? 146.272 131.577 131.466 1.00 45.42 670 VAL A C 1
ATOM 10598 O O . VAL A 1 663 ? 145.233 130.911 131.519 1.00 45.42 670 VAL A O 1
ATOM 10611 N N . LEU A 1 664 ? 146.692 132.155 130.342 1.00 44.33 671 LEU A N 1
ATOM 10612 C CA . LEU A 1 664 ? 145.871 132.163 129.137 1.00 44.33 671 LEU A CA 1
ATOM 10613 C C . LEU A 1 664 ? 145.868 130.832 128.396 1.00 44.33 671 LEU A C 1
ATOM 10614 O O . LEU A 1 664 ? 144.972 130.601 127.581 1.00 44.33 671 LEU A O 1
ATOM 10630 N N . SER A 1 665 ? 146.846 129.965 128.638 1.00 44.85 672 SER A N 1
ATOM 10631 C CA . SER A 1 665 ? 146.934 128.680 127.950 1.00 44.85 672 SER A CA 1
ATOM 10632 C C . SER A 1 665 ? 147.355 127.589 128.930 1.00 44.85 672 SER A C 1
ATOM 10633 O O . SER A 1 665 ? 148.211 126.752 128.639 1.00 44.85 672 SER A O 1
ATOM 10641 N N . GLU A 1 666 ? 146.740 127.586 130.111 1.00 49.72 673 GLU A N 1
ATOM 10642 C CA . GLU A 1 666 ? 147.092 126.643 131.164 1.00 49.72 673 GLU A CA 1
ATOM 10643 C C . GLU A 1 666 ? 147.037 125.206 130.670 1.00 49.72 673 GLU A C 1
ATOM 10644 O O . GLU A 1 666 ? 146.405 124.916 129.651 1.00 49.72 673 GLU A O 1
ATOM 10656 N N . THR A 1 667 ? 147.713 124.306 131.382 1.00 46.55 674 THR A N 1
ATOM 10657 C CA . THR A 1 667 ? 147.564 122.868 131.185 1.00 46.55 674 THR A CA 1
ATOM 10658 C C . THR A 1 667 ? 146.658 122.360 132.304 1.00 46.55 674 THR A C 1
ATOM 10659 O O . THR A 1 667 ? 147.100 121.759 133.280 1.00 46.55 674 THR A O 1
ATOM 10670 N N . VAL A 1 668 ? 145.359 122.624 132.148 1.00 49.55 675 VAL A N 1
ATOM 10671 C CA . VAL A 1 668 ? 144.403 122.355 133.215 1.00 49.55 675 VAL A CA 1
ATOM 10672 C C . VAL A 1 668 ? 144.467 120.893 133.627 1.00 49.55 675 VAL A C 1
ATOM 10673 O O . VAL A 1 668 ? 144.654 119.998 132.795 1.00 49.55 675 VAL A O 1
ATOM 10686 N N . LEU A 1 669 ? 144.304 120.646 134.923 1.00 48.93 676 LEU A N 1
ATOM 10687 C CA . LEU A 1 669 ? 144.264 119.302 135.496 1.00 48.93 676 LEU A CA 1
ATOM 10688 C C . LEU A 1 669 ? 142.915 119.152 136.190 1.00 48.93 676 LEU A C 1
ATOM 10689 O O . LEU A 1 669 ? 142.793 119.426 137.385 1.00 48.93 676 LEU A O 1
ATOM 10705 N N . ALA A 1 670 ? 141.905 118.712 135.444 1.00 51.36 677 ALA A N 1
ATOM 10706 C CA . ALA A 1 670 ? 140.545 118.590 135.953 1.00 51.36 677 ALA A CA 1
ATOM 10707 C C . ALA A 1 670 ? 140.137 117.126 135.961 1.00 51.36 677 ALA A C 1
ATOM 10708 O O . ALA A 1 670 ? 140.078 116.491 134.905 1.00 51.36 677 ALA A O 1
ATOM 10715 N N . THR A 1 671 ? 139.848 116.598 137.151 1.00 53.97 678 THR A N 1
ATOM 10716 C CA . THR A 1 671 ? 139.269 115.264 137.314 1.00 53.97 678 THR A CA 1
ATOM 10717 C C . THR A 1 671 ? 140.160 114.206 136.650 1.00 53.97 678 THR A C 1
ATOM 10718 O O . THR A 1 671 ? 139.835 113.605 135.627 1.00 53.97 678 THR A O 1
ATOM 10729 N N . GLY A 1 672 ? 141.338 114.040 137.242 1.00 49.40 679 GLY A N 1
ATOM 10730 C CA . GLY A 1 672 ? 142.215 112.945 136.877 1.00 49.40 679 GLY A CA 1
ATOM 10731 C C . GLY A 1 672 ? 142.635 112.939 135.423 1.00 49.40 679 GLY A C 1
ATOM 10732 O O . GLY A 1 672 ? 143.027 111.896 134.893 1.00 49.40 679 GLY A O 1
ATOM 10736 N N . GLY A 1 673 ? 142.560 114.085 134.767 1.00 49.95 680 GLY A N 1
ATOM 10737 C CA . GLY A 1 673 ? 142.992 114.196 133.387 1.00 49.95 680 GLY A CA 1
ATOM 10738 C C . GLY A 1 673 ? 143.578 115.565 133.131 1.00 49.95 680 GLY A C 1
ATOM 10739 O O . GLY A 1 673 ? 143.200 116.553 133.761 1.00 49.95 680 GLY A O 1
ATOM 10743 N N . ILE A 1 674 ? 144.512 115.616 132.188 1.00 46.93 681 ILE A N 1
ATOM 10744 C CA . ILE A 1 674 ? 145.220 116.843 131.846 1.00 46.93 681 ILE A CA 1
ATOM 10745 C C . ILE A 1 674 ? 144.725 117.305 130.484 1.00 46.93 681 ILE A C 1
ATOM 10746 O O . ILE A 1 674 ? 144.915 116.610 129.480 1.00 46.93 681 ILE A O 1
ATOM 10762 N N . TYR A 1 675 ? 144.098 118.475 130.450 1.00 48.74 682 TYR A N 1
ATOM 10763 C CA . TYR A 1 675 ? 143.574 119.076 129.234 1.00 48.74 682 TYR A CA 1
ATOM 10764 C C . TYR A 1 675 ? 144.414 120.293 128.869 1.00 48.74 682 TYR A C 1
ATOM 10765 O O . TYR A 1 675 ? 145.434 120.582 129.497 1.00 48.74 682 TYR A O 1
ATOM 10783 N N . VAL A 1 676 ? 143.985 121.007 127.832 1.00 47.22 683 VAL A N 1
ATOM 10784 C CA . VAL A 1 676 ? 144.617 122.255 127.423 1.00 47.22 683 VAL A CA 1
ATOM 10785 C C . VAL A 1 676 ? 143.535 123.319 127.345 1.00 47.22 683 VAL A C 1
ATOM 10786 O O . VAL A 1 676 ? 142.607 123.208 126.537 1.00 47.22 683 VAL A O 1
ATOM 10799 N N . LYS A 1 677 ? 143.659 124.343 128.170 1.00 48.83 684 LYS A N 1
ATOM 10800 C CA . LYS A 1 677 ? 142.641 125.380 128.242 1.00 48.83 684 LYS A CA 1
ATOM 10801 C C . LYS A 1 677 ? 142.646 126.203 126.957 1.00 48.83 684 LYS A C 1
ATOM 10802 O O . LYS A 1 677 ? 143.703 126.694 126.550 1.00 48.83 684 LYS A O 1
ATOM 10821 N N . PRO A 1 678 ? 141.503 126.370 126.285 1.00 50.74 685 PRO A N 1
ATOM 10822 C CA . PRO A 1 678 ? 141.512 127.176 125.050 1.00 50.74 685 PRO A CA 1
ATOM 10823 C C . PRO A 1 678 ? 141.906 128.626 125.273 1.00 50.74 685 PRO A C 1
ATOM 10824 O O . PRO A 1 678 ? 142.842 129.117 124.631 1.00 50.74 685 PRO A O 1
ATOM 10835 N N . GLY A 1 679 ? 141.216 129.330 126.162 1.00 47.17 686 GLY A N 1
ATOM 10836 C CA . GLY A 1 679 ? 141.515 130.731 126.380 1.00 47.17 686 GLY A CA 1
ATOM 10837 C C . GLY A 1 679 ? 140.622 131.314 127.452 1.00 47.17 686 GLY A C 1
ATOM 10838 O O . GLY A 1 679 ? 139.908 130.596 128.152 1.00 47.17 686 GLY A O 1
ATOM 10842 N N . GLY A 1 680 ? 140.679 132.633 127.574 1.00 45.73 687 GLY A N 1
ATOM 10843 C CA . GLY A 1 680 ? 139.880 133.343 128.546 1.00 45.73 687 GLY A CA 1
ATOM 10844 C C . GLY A 1 680 ? 140.521 133.362 129.921 1.00 45.73 687 GLY A C 1
ATOM 10845 O O . GLY A 1 680 ? 141.344 132.520 130.275 1.00 45.73 687 GLY A O 1
ATOM 10849 N N . THR A 1 681 ? 140.122 134.351 130.714 1.00 47.68 688 THR A N 1
ATOM 10850 C CA . THR A 1 681 ? 140.685 134.516 132.045 1.00 47.68 688 THR A CA 1
ATOM 10851 C C . THR A 1 681 ? 140.316 133.344 132.946 1.00 47.68 688 THR A C 1
ATOM 10852 O O . THR A 1 681 ? 139.236 132.760 132.836 1.00 47.68 688 THR A O 1
ATOM 10863 N N . SER A 1 682 ? 141.233 133.006 133.846 1.00 49.62 689 SER A N 1
ATOM 10864 C CA . SER A 1 682 ? 140.972 132.058 134.919 1.00 49.62 689 SER A CA 1
ATOM 10865 C C . SER A 1 682 ? 140.667 132.841 136.187 1.00 49.62 689 SER A C 1
ATOM 10866 O O . SER A 1 682 ? 141.376 133.797 136.515 1.00 49.62 689 SER A O 1
ATOM 10874 N N . SER A 1 683 ? 139.613 132.435 136.896 1.00 62.56 690 SER A N 1
ATOM 10875 C CA . SER A 1 683 ? 139.141 133.221 138.031 1.00 62.56 690 SER A CA 1
ATOM 10876 C C . SER A 1 683 ? 140.210 133.348 139.110 1.00 62.56 690 SER A C 1
ATOM 10877 O O . SER A 1 683 ? 140.411 134.433 139.666 1.00 62.56 690 SER A O 1
ATOM 10885 N N . GLY A 1 684 ? 140.908 132.260 139.417 1.00 61.10 691 GLY A N 1
ATOM 10886 C CA . GLY A 1 684 ? 141.887 132.270 140.484 1.00 61.10 691 GLY A CA 1
ATOM 10887 C C . GLY A 1 684 ? 143.236 132.843 140.132 1.00 61.10 691 GLY A C 1
ATOM 10888 O O . GLY A 1 684 ? 144.127 132.870 140.984 1.00 61.10 691 GLY A O 1
ATOM 10892 N N . ASP A 1 685 ? 143.421 133.299 138.899 1.00 49.73 692 ASP A N 1
ATOM 10893 C CA . ASP A 1 685 ? 144.681 133.906 138.502 1.00 49.73 692 ASP A CA 1
ATOM 10894 C C . ASP A 1 685 ? 144.895 135.221 139.240 1.00 49.73 692 ASP A C 1
ATOM 10895 O O . ASP A 1 685 ? 143.944 135.923 139.592 1.00 49.73 692 ASP A O 1
ATOM 10904 N N . ALA A 1 686 ? 146.161 135.551 139.478 1.00 50.34 693 ALA A N 1
ATOM 10905 C CA . ALA A 1 686 ? 146.491 136.810 140.131 1.00 50.34 693 ALA A CA 1
ATOM 10906 C C . ALA A 1 686 ? 146.098 137.988 139.248 1.00 50.34 693 ALA A C 1
ATOM 10907 O O . ALA A 1 686 ? 146.292 137.966 138.029 1.00 50.34 693 ALA A O 1
ATOM 10914 N N . THR A 1 687 ? 145.549 139.029 139.873 1.00 48.12 694 THR A N 1
ATOM 10915 C CA . THR A 1 687 ? 145.119 140.232 139.161 1.00 48.12 694 THR A CA 1
ATOM 10916 C C . THR A 1 687 ? 144.022 139.917 138.149 1.00 48.12 694 THR A C 1
ATOM 10917 O O . THR A 1 687 ? 144.059 140.377 137.007 1.00 48.12 694 THR A O 1
ATOM 10928 N N . THR A 1 688 ? 143.042 139.116 138.564 1.00 49.02 695 THR A N 1
ATOM 10929 C CA . THR A 1 688 ? 141.902 138.839 137.697 1.00 49.02 695 THR A CA 1
ATOM 10930 C C . THR A 1 688 ? 140.960 140.036 137.631 1.00 49.02 695 THR A C 1
ATOM 10931 O O . THR A 1 688 ? 140.504 140.422 136.549 1.00 49.02 695 THR A O 1
ATOM 10942 N N . ALA A 1 689 ? 140.664 140.642 138.783 1.00 46.72 696 ALA A N 1
ATOM 10943 C CA . ALA A 1 689 ? 139.708 141.743 138.811 1.00 46.72 696 ALA A CA 1
ATOM 10944 C C . ALA A 1 689 ? 140.212 142.935 138.007 1.00 46.72 696 ALA A C 1
ATOM 10945 O O . ALA A 1 689 ? 139.437 143.595 137.307 1.00 46.72 696 ALA A O 1
ATOM 10952 N N . TYR A 1 690 ? 141.509 143.222 138.084 1.00 45.66 697 TYR A N 1
ATOM 10953 C CA . TYR A 1 690 ? 142.042 144.387 137.389 1.00 45.66 697 TYR A CA 1
ATOM 10954 C C . TYR A 1 690 ? 142.094 144.154 135.882 1.00 45.66 697 TYR A C 1
ATOM 10955 O O . TYR A 1 690 ? 141.814 145.068 135.095 1.00 45.66 697 TYR A O 1
ATOM 10973 N N . ALA A 1 691 ? 142.427 142.933 135.459 1.00 43.44 698 ALA A N 1
ATOM 10974 C CA . ALA A 1 691 ? 142.354 142.610 134.039 1.00 43.44 698 ALA A CA 1
ATOM 10975 C C . ALA A 1 691 ? 140.922 142.711 133.532 1.00 43.44 698 ALA A C 1
ATOM 10976 O O . ALA A 1 691 ? 140.677 143.218 132.429 1.00 43.44 698 ALA A O 1
ATOM 10983 N N . ASN A 1 692 ? 139.958 142.240 134.326 1.00 44.83 699 ASN A N 1
ATOM 10984 C CA . ASN A 1 692 ? 138.559 142.366 133.933 1.00 44.83 699 ASN A CA 1
ATOM 10985 C C . ASN A 1 692 ? 138.154 143.829 133.810 1.00 44.83 699 ASN A C 1
ATOM 10986 O O . ASN A 1 692 ? 137.432 144.202 132.880 1.00 44.83 699 ASN A O 1
ATOM 10997 N N . SER A 1 693 ? 138.604 144.673 134.739 1.00 43.14 700 SER A N 1
ATOM 10998 C CA . SER A 1 693 ? 138.276 146.094 134.661 1.00 43.14 700 SER A CA 1
ATOM 10999 C C . SER A 1 693 ? 138.864 146.731 133.408 1.00 43.14 700 SER A C 1
ATOM 11000 O O . SER A 1 693 ? 138.196 147.523 132.731 1.00 43.14 700 SER A O 1
ATOM 11008 N N . VAL A 1 694 ? 140.115 146.405 133.082 1.00 41.52 701 VAL A N 1
ATOM 11009 C CA . VAL A 1 694 ? 140.726 146.980 131.886 1.00 41.52 701 VAL A CA 1
ATOM 11010 C C . VAL A 1 694 ? 139.972 146.531 130.640 1.00 41.52 701 VAL A C 1
ATOM 11011 O O . VAL A 1 694 ? 139.715 147.327 129.725 1.00 41.52 701 VAL A O 1
ATOM 11024 N N . PHE A 1 695 ? 139.608 145.248 130.580 1.00 41.57 702 PHE A N 1
ATOM 11025 C CA . PHE A 1 695 ? 138.836 144.755 129.444 1.00 41.57 702 PHE A CA 1
ATOM 11026 C C . PHE A 1 695 ? 137.490 145.461 129.348 1.00 41.57 702 PHE A C 1
ATOM 11027 O O . PHE A 1 695 ? 137.020 145.779 128.248 1.00 41.57 702 PHE A O 1
ATOM 11044 N N . ASN A 1 696 ? 136.854 145.714 130.492 1.00 43.23 703 ASN A N 1
ATOM 11045 C CA . ASN A 1 696 ? 135.587 146.436 130.493 1.00 43.23 703 ASN A CA 1
ATOM 11046 C C . ASN A 1 696 ? 135.751 147.836 129.922 1.00 43.23 703 ASN A C 1
ATOM 11047 O O . ASN A 1 696 ? 134.911 148.299 129.140 1.00 43.23 703 ASN A O 1
ATOM 11058 N N . ILE A 1 697 ? 136.819 148.533 130.313 1.00 42.87 704 ILE A N 1
ATOM 11059 C CA . ILE A 1 697 ? 137.044 149.878 129.787 1.00 42.87 704 ILE A CA 1
ATOM 11060 C C . ILE A 1 697 ? 137.259 149.823 128.280 1.00 42.87 704 ILE A C 1
ATOM 11061 O O . ILE A 1 697 ? 136.768 150.682 127.534 1.00 42.87 704 ILE A O 1
ATOM 11077 N N . ILE A 1 698 ? 138.006 148.821 127.808 1.00 41.94 705 ILE A N 1
ATOM 11078 C CA . ILE A 1 698 ? 138.244 148.692 126.369 1.00 41.94 705 ILE A CA 1
ATOM 11079 C C . ILE A 1 698 ? 136.926 148.490 125.630 1.00 41.94 705 ILE A C 1
ATOM 11080 O O . ILE A 1 698 ? 136.676 149.104 124.584 1.00 41.94 705 ILE A O 1
ATOM 11096 N N . GLN A 1 699 ? 136.069 147.615 126.158 1.00 41.48 706 GLN A N 1
ATOM 11097 C CA . GLN A 1 699 ? 134.781 147.369 125.515 1.00 41.48 706 GLN A CA 1
ATOM 11098 C C . GLN A 1 699 ? 133.925 148.628 125.495 1.00 41.48 706 GLN A C 1
ATOM 11099 O O . GLN A 1 699 ? 133.292 148.943 124.479 1.00 41.48 706 GLN A O 1
ATOM 11113 N N . ALA A 1 700 ? 133.890 149.361 126.609 1.00 42.56 707 ALA A N 1
ATOM 11114 C CA . ALA A 1 700 ? 133.066 150.562 126.669 1.00 42.56 707 ALA A CA 1
ATOM 11115 C C . ALA A 1 700 ? 133.577 151.644 125.727 1.00 42.56 707 ALA A C 1
ATOM 11116 O O . ALA A 1 700 ? 132.779 152.425 125.199 1.00 42.56 707 ALA A O 1
ATOM 11123 N N . THR A 1 701 ? 134.892 151.721 125.511 1.00 41.31 708 THR A N 1
ATOM 11124 C CA . THR A 1 701 ? 135.415 152.710 124.572 1.00 41.31 708 THR A CA 1
ATOM 11125 C C . THR A 1 701 ? 135.161 152.309 123.123 1.00 41.31 708 THR A C 1
ATOM 11126 O O . THR A 1 701 ? 134.886 153.171 122.277 1.00 41.31 708 THR A O 1
ATOM 11137 N N . SER A 1 702 ? 135.279 151.017 122.804 1.00 42.25 709 SER A N 1
ATOM 11138 C CA . SER A 1 702 ? 134.976 150.577 121.446 1.00 42.25 709 SER A CA 1
ATOM 11139 C C . SER A 1 702 ? 133.507 150.795 121.119 1.00 42.25 709 SER A C 1
ATOM 11140 O O . SER A 1 702 ? 133.163 151.214 120.005 1.00 42.25 709 SER A O 1
ATOM 11148 N N . ALA A 1 703 ? 132.622 150.516 122.079 1.00 42.26 710 ALA A N 1
ATOM 11149 C CA . ALA A 1 703 ? 131.198 150.711 121.848 1.00 42.26 710 ALA A CA 1
ATOM 11150 C C . ALA A 1 703 ? 130.870 152.154 121.512 1.00 42.26 710 ALA A C 1
ATOM 11151 O O . ALA A 1 703 ? 129.822 152.416 120.914 1.00 42.26 710 ALA A O 1
ATOM 11158 N N . ASN A 1 704 ? 131.736 153.092 121.885 1.00 41.57 711 ASN A N 1
ATOM 11159 C CA . ASN A 1 704 ? 131.520 154.499 121.580 1.00 41.57 711 ASN A CA 1
ATOM 11160 C C . ASN A 1 704 ? 132.202 154.920 120.286 1.00 41.57 711 ASN A C 1
ATOM 11161 O O . ASN A 1 704 ? 131.621 155.676 119.502 1.00 41.57 711 ASN A O 1
ATOM 11172 N N . VAL A 1 705 ? 133.427 154.449 120.042 1.00 41.77 712 VAL A N 1
ATOM 11173 C CA . VAL A 1 705 ? 134.117 154.812 118.804 1.00 41.77 712 VAL A CA 1
ATOM 11174 C C . VAL A 1 705 ? 133.349 154.284 117.600 1.00 41.77 712 VAL A C 1
ATOM 11175 O O . VAL A 1 705 ? 133.135 155.000 116.612 1.00 41.77 712 VAL A O 1
ATOM 11188 N N . ALA A 1 706 ? 132.910 153.025 117.665 1.00 43.93 713 ALA A N 1
ATOM 11189 C CA . ALA A 1 706 ? 132.203 152.439 116.531 1.00 43.93 713 ALA A CA 1
ATOM 11190 C C . ALA A 1 706 ? 130.931 153.216 116.222 1.00 43.93 713 ALA A C 1
ATOM 11191 O O . ALA A 1 706 ? 130.619 153.480 115.056 1.00 43.93 713 ALA A O 1
ATOM 11198 N N . ARG A 1 707 ? 130.182 153.595 117.259 1.00 42.74 714 ARG A N 1
ATOM 11199 C CA . ARG A 1 707 ? 128.931 154.312 117.043 1.00 42.74 714 ARG A CA 1
ATOM 11200 C C . ARG A 1 707 ? 129.169 155.742 116.583 1.00 42.74 714 ARG A C 1
ATOM 11201 O O . ARG A 1 707 ? 128.355 156.289 115.832 1.00 42.74 714 ARG A O 1
ATOM 11222 N N . LEU A 1 708 ? 130.259 156.370 117.025 1.00 41.69 715 LEU A N 1
ATOM 11223 C CA . LEU A 1 708 ? 130.521 157.741 116.609 1.00 41.69 715 LEU A CA 1
ATOM 11224 C C . LEU A 1 708 ? 131.029 157.808 115.176 1.00 41.69 715 LEU A C 1
ATOM 11225 O O . LEU A 1 708 ? 130.831 158.823 114.501 1.00 41.69 715 LEU A O 1
ATOM 11241 N N . LEU A 1 709 ? 131.689 156.751 114.693 1.00 42.04 716 LEU A N 1
ATOM 11242 C CA . LEU A 1 709 ? 132.194 156.779 113.322 1.00 42.04 716 LEU A CA 1
ATOM 11243 C C . LEU A 1 709 ? 131.088 156.582 112.293 1.00 42.04 716 LEU A C 1
ATOM 11244 O O . LEU A 1 709 ? 131.243 156.997 111.141 1.00 42.04 716 LEU A O 1
ATOM 11260 N N . SER A 1 710 ? 129.975 155.956 112.677 1.00 44.40 717 SER A N 1
ATOM 11261 C CA . SER A 1 710 ? 128.965 155.497 111.731 1.00 44.40 717 SER A CA 1
ATOM 11262 C C . SER A 1 710 ? 127.758 156.424 111.651 1.00 44.40 717 SER A C 1
ATOM 11263 O O . SER A 1 710 ? 126.627 155.948 111.511 1.00 44.40 717 SER A O 1
ATOM 11271 N N . VAL A 1 711 ? 127.965 157.733 111.743 1.00 44.48 718 VAL A N 1
ATOM 11272 C CA . VAL A 1 711 ? 126.890 158.709 111.624 1.00 44.48 718 VAL A CA 1
ATOM 11273 C C . VAL A 1 711 ? 127.221 159.650 110.476 1.00 44.48 718 VAL A C 1
ATOM 11274 O O . VAL A 1 711 ? 128.395 159.891 110.178 1.00 44.48 718 VAL A O 1
ATOM 11287 N N . ILE A 1 712 ? 126.183 160.177 109.829 1.00 48.96 719 ILE A N 1
ATOM 11288 C CA . ILE A 1 712 ? 126.356 161.070 108.689 1.00 48.96 719 ILE A CA 1
ATOM 11289 C C . ILE A 1 712 ? 126.829 162.421 109.200 1.00 48.96 719 ILE A C 1
ATOM 11290 O O . ILE A 1 712 ? 126.029 163.232 109.676 1.00 48.96 719 ILE A O 1
ATOM 11306 N N . THR A 1 713 ? 128.132 162.680 109.092 1.00 49.91 720 THR A N 1
ATOM 11307 C CA . THR A 1 713 ? 128.693 163.895 109.667 1.00 49.91 720 THR A CA 1
ATOM 11308 C C . THR A 1 713 ? 128.208 165.151 108.959 1.00 49.91 720 THR A C 1
ATOM 11309 O O . THR A 1 713 ? 128.440 166.256 109.457 1.00 49.91 720 THR A O 1
ATOM 11320 N N . ARG A 1 714 ? 127.555 165.014 107.807 1.00 56.61 721 ARG A N 1
ATOM 11321 C CA . ARG A 1 714 ? 127.009 166.181 107.127 1.00 56.61 721 ARG A CA 1
ATOM 11322 C C . ARG A 1 714 ? 125.798 166.758 107.846 1.00 56.61 721 ARG A C 1
ATOM 11323 O O . ARG A 1 714 ? 125.434 167.910 107.588 1.00 56.61 721 ARG A O 1
ATOM 11344 N N . ASP A 1 715 ? 125.169 165.995 108.738 1.00 56.06 722 ASP A N 1
ATOM 11345 C CA . ASP A 1 715 ? 123.921 166.386 109.387 1.00 56.06 722 ASP A CA 1
ATOM 11346 C C . ASP A 1 715 ? 124.046 166.286 110.900 1.00 56.06 722 ASP A C 1
ATOM 11347 O O . ASP A 1 715 ? 123.202 165.700 111.582 1.00 56.06 722 ASP A O 1
ATOM 11356 N N . ILE A 1 716 ? 125.115 166.855 111.447 1.00 49.47 723 ILE A N 1
ATOM 11357 C CA . ILE A 1 716 ? 125.290 166.990 112.888 1.00 49.47 723 ILE A CA 1
ATOM 11358 C C . ILE A 1 716 ? 125.065 168.454 113.240 1.00 49.47 723 ILE A C 1
ATOM 11359 O O . ILE A 1 716 ? 125.740 169.340 112.703 1.00 49.47 723 ILE A O 1
ATOM 11375 N N . VAL A 1 717 ? 124.115 168.711 114.140 1.00 52.52 724 VAL A N 1
ATOM 11376 C CA . VAL A 1 717 ? 123.705 170.086 114.409 1.00 52.52 724 VAL A CA 1
ATOM 11377 C C . VAL A 1 717 ? 124.818 170.858 115.108 1.00 52.52 724 VAL A C 1
ATOM 11378 O O . VAL A 1 717 ? 125.089 172.017 114.774 1.00 52.52 724 VAL A O 1
ATOM 11391 N N . TYR A 1 718 ? 125.472 170.240 116.089 1.00 52.62 725 TYR A N 1
ATOM 11392 C CA . TYR A 1 718 ? 126.494 170.923 116.871 1.00 52.62 725 TYR A CA 1
ATOM 11393 C C . TYR A 1 718 ? 127.769 171.080 116.054 1.00 52.62 725 TYR A C 1
ATOM 11394 O O . TYR A 1 718 ? 128.231 170.127 115.420 1.00 52.62 725 TYR A O 1
ATOM 11412 N N . ASP A 1 719 ? 128.343 172.280 116.077 1.00 54.12 726 ASP A N 1
ATOM 11413 C CA . ASP A 1 719 ? 129.521 172.579 115.274 1.00 54.12 726 ASP A CA 1
ATOM 11414 C C . ASP A 1 719 ? 130.827 172.187 115.952 1.00 54.12 726 ASP A C 1
ATOM 11415 O O . ASP A 1 719 ? 131.891 172.369 115.353 1.00 54.12 726 ASP A O 1
ATOM 11424 N N . ASP A 1 720 ? 130.781 171.664 117.177 1.00 52.31 727 ASP A N 1
ATOM 11425 C CA . ASP A 1 720 ? 131.986 171.193 117.847 1.00 52.31 727 ASP A CA 1
ATOM 11426 C C . ASP A 1 720 ? 132.189 169.695 117.650 1.00 52.31 727 ASP A C 1
ATOM 11427 O O . ASP A 1 720 ? 133.306 169.249 117.375 1.00 52.31 727 ASP A O 1
ATOM 11436 N N . ILE A 1 721 ? 131.121 168.907 117.792 1.00 45.31 728 ILE A N 1
ATOM 11437 C CA . ILE A 1 721 ? 131.221 167.478 117.517 1.00 45.31 728 ILE A CA 1
ATOM 11438 C C . ILE A 1 721 ? 131.251 167.223 116.017 1.00 45.31 728 ILE A C 1
ATOM 11439 O O . ILE A 1 721 ? 131.802 166.214 115.562 1.00 45.31 728 ILE A O 1
ATOM 11455 N N . LYS A 1 722 ? 130.673 168.127 115.224 1.00 50.69 729 LYS A N 1
ATOM 11456 C CA . LYS A 1 722 ? 130.671 167.958 113.776 1.00 50.69 729 LYS A CA 1
ATOM 11457 C C . LYS A 1 722 ? 132.078 167.931 113.199 1.00 50.69 729 LYS A C 1
ATOM 11458 O O . LYS A 1 722 ? 132.267 167.432 112.086 1.00 50.69 729 LYS A O 1
ATOM 11477 N N . SER A 1 723 ? 133.063 168.461 113.921 1.00 48.35 730 SER A N 1
ATOM 11478 C CA . SER A 1 723 ? 134.457 168.385 113.507 1.00 48.35 730 SER A CA 1
ATOM 11479 C C . SER A 1 723 ? 135.228 167.293 114.230 1.00 48.35 730 SER A C 1
ATOM 11480 O O . SER A 1 723 ? 136.152 166.713 113.651 1.00 48.35 730 SER A O 1
ATOM 11488 N N . LEU A 1 724 ? 134.871 166.998 115.479 1.00 43.18 731 LEU A N 1
ATOM 11489 C CA . LEU A 1 724 ? 135.498 165.883 116.176 1.00 43.18 731 LEU A CA 1
ATOM 11490 C C . LEU A 1 724 ? 135.226 164.572 115.453 1.00 43.18 731 LEU A C 1
ATOM 11491 O O . LEU A 1 724 ? 136.125 163.739 115.300 1.00 43.18 731 LEU A O 1
ATOM 11507 N N . GLN A 1 725 ? 133.993 164.375 114.988 1.00 44.04 732 GLN A N 1
ATOM 11508 C CA . GLN A 1 725 ? 133.668 163.155 114.257 1.00 44.04 732 GLN A CA 1
ATOM 11509 C C . GLN A 1 725 ? 134.476 163.059 112.970 1.00 44.04 732 GLN A C 1
ATOM 11510 O O . GLN A 1 725 ? 134.946 161.980 112.598 1.00 44.04 732 GLN A O 1
ATOM 11524 N N . TYR A 1 726 ? 134.631 164.178 112.261 1.00 48.49 733 TYR A N 1
ATOM 11525 C CA . TYR A 1 726 ? 135.396 164.165 111.020 1.00 48.49 733 TYR A CA 1
ATOM 11526 C C . TYR A 1 726 ? 136.862 163.853 111.283 1.00 48.49 733 TYR A C 1
ATOM 11527 O O . TYR A 1 726 ? 137.491 163.099 110.534 1.00 48.49 733 TYR A O 1
ATOM 11545 N N . GLU A 1 727 ? 137.430 164.432 112.343 1.00 48.07 734 GLU A N 1
ATOM 11546 C CA . GLU A 1 727 ? 138.833 164.175 112.653 1.00 48.07 734 GLU A CA 1
ATOM 11547 C C . GLU A 1 727 ? 139.053 162.749 113.137 1.00 48.07 734 GLU A C 1
ATOM 11548 O O . GLU A 1 727 ? 140.137 162.189 112.932 1.00 48.07 734 GLU A O 1
ATOM 11560 N N . LEU A 1 728 ? 138.054 162.157 113.794 1.00 42.07 735 LEU A N 1
ATOM 11561 C CA . LEU A 1 728 ? 138.237 160.833 114.378 1.00 42.07 735 LEU A CA 1
ATOM 11562 C C . LEU A 1 728 ? 138.531 159.788 113.311 1.00 42.07 735 LEU A C 1
ATOM 11563 O O . LEU A 1 728 ? 139.402 158.932 113.497 1.00 42.07 735 LEU A O 1
ATOM 11579 N N . TYR A 1 729 ? 137.814 159.835 112.188 1.00 43.19 736 TYR A N 1
ATOM 11580 C CA . TYR A 1 729 ? 138.024 158.841 111.141 1.00 43.19 736 TYR A CA 1
ATOM 11581 C C . TYR A 1 729 ? 139.440 158.917 110.591 1.00 43.19 736 TYR A C 1
ATOM 11582 O O . TYR A 1 729 ? 140.109 157.892 110.414 1.00 43.19 736 TYR A O 1
ATOM 11600 N N . GLN A 1 730 ? 139.919 160.129 110.318 1.00 48.07 737 GLN A N 1
ATOM 11601 C CA . GLN A 1 730 ? 141.273 160.276 109.802 1.00 48.07 737 GLN A CA 1
ATOM 11602 C C . GLN A 1 730 ? 142.303 159.835 110.833 1.00 48.07 737 GLN A C 1
ATOM 11603 O O . GLN A 1 730 ? 143.307 159.205 110.485 1.00 48.07 737 GLN A O 1
ATOM 11617 N N . GLN A 1 731 ? 142.073 160.152 112.110 1.00 43.65 738 GLN A N 1
ATOM 11618 C CA . GLN A 1 731 ? 143.031 159.762 113.138 1.00 43.65 738 GLN A CA 1
ATOM 11619 C C . GLN A 1 731 ? 143.035 158.259 113.365 1.00 43.65 738 GLN A C 1
ATOM 11620 O O . GLN A 1 731 ? 144.041 157.708 113.824 1.00 43.65 738 GLN A O 1
ATOM 11634 N N . VAL A 1 732 ? 141.929 157.580 113.067 1.00 40.88 739 VAL A N 1
ATOM 11635 C CA . VAL A 1 732 ? 141.851 156.145 113.321 1.00 40.88 739 VAL A CA 1
ATOM 11636 C C . VAL A 1 732 ? 142.404 155.357 112.142 1.00 40.88 739 VAL A C 1
ATOM 11637 O O . VAL A 1 732 ? 143.258 154.480 112.312 1.00 40.88 739 VAL A O 1
ATOM 11650 N N . TYR A 1 733 ? 141.934 155.656 110.930 1.00 40.45 740 TYR A N 1
ATOM 11651 C CA . TYR A 1 733 ? 142.215 154.806 109.777 1.00 40.45 740 TYR A CA 1
ATOM 11652 C C . TYR A 1 733 ? 143.355 155.314 108.903 1.00 40.45 740 TYR A C 1
ATOM 11653 O O . TYR A 1 733 ? 144.234 154.534 108.531 1.00 40.45 740 TYR A O 1
ATOM 11671 N N . ARG A 1 734 ? 143.369 156.601 108.561 1.00 47.99 741 ARG A N 1
ATOM 11672 C CA . ARG A 1 734 ? 144.306 157.121 107.574 1.00 47.99 741 ARG A CA 1
ATOM 11673 C C . ARG A 1 734 ? 145.623 157.598 108.182 1.00 47.99 741 ARG A C 1
ATOM 11674 O O . ARG A 1 734 ? 146.293 158.449 107.585 1.00 47.99 741 ARG A O 1
ATOM 11695 N N . ARG A 1 735 ? 146.011 157.078 109.345 1.00 50.45 742 ARG A N 1
ATOM 11696 C CA . ARG A 1 735 ? 147.294 157.427 109.941 1.00 50.45 742 ARG A CA 1
ATOM 11697 C C . ARG A 1 735 ? 147.824 156.229 110.715 1.00 50.45 742 ARG A C 1
ATOM 11698 O O . ARG A 1 735 ? 147.065 155.359 111.147 1.00 50.45 742 ARG A O 1
ATOM 11719 N N . VAL A 1 736 ? 149.141 156.201 110.891 1.00 58.08 743 VAL A N 1
ATOM 11720 C CA . VAL A 1 736 ? 149.827 155.052 111.470 1.00 58.08 743 VAL A CA 1
ATOM 11721 C C . VAL A 1 736 ? 150.186 155.282 112.933 1.00 58.08 743 VAL A C 1
ATOM 11722 O O . VAL A 1 736 ? 150.019 154.383 113.758 1.00 58.08 743 VAL A O 1
ATOM 11735 N N . ASN A 1 737 ? 150.689 156.466 113.275 1.00 57.48 744 ASN A N 1
ATOM 11736 C CA . ASN A 1 737 ? 151.098 156.787 114.637 1.00 57.48 744 ASN A CA 1
ATOM 11737 C C . ASN A 1 737 ? 150.092 157.745 115.260 1.00 57.48 744 ASN A C 1
ATOM 11738 O O . ASN A 1 737 ? 149.791 158.798 114.687 1.00 57.48 744 ASN A O 1
ATOM 11749 N N . PHE A 1 738 ? 149.584 157.379 116.432 1.00 47.76 745 PHE A N 1
ATOM 11750 C CA . PHE A 1 738 ? 148.552 158.164 117.092 1.00 47.76 745 PHE A CA 1
ATOM 11751 C C . PHE A 1 738 ? 149.084 159.531 117.504 1.00 47.76 745 PHE A C 1
ATOM 11752 O O . PHE A 1 738 ? 150.279 159.714 117.746 1.00 47.76 745 PHE A O 1
ATOM 11769 N N . ASP A 1 739 ? 148.174 160.499 117.574 1.00 49.29 746 ASP A N 1
ATOM 11770 C CA . ASP A 1 739 ? 148.510 161.872 117.931 1.00 49.29 746 ASP A CA 1
ATOM 11771 C C . ASP A 1 739 ? 147.975 162.177 119.322 1.00 49.29 746 ASP A C 1
ATOM 11772 O O . ASP A 1 739 ? 146.752 162.306 119.488 1.00 49.29 746 ASP A O 1
ATOM 11781 N N . PRO A 1 740 ? 148.823 162.310 120.346 1.00 47.98 747 PRO A N 1
ATOM 11782 C CA . PRO A 1 740 ? 148.291 162.560 121.697 1.00 47.98 747 PRO A CA 1
ATOM 11783 C C . PRO A 1 740 ? 147.437 163.810 121.789 1.00 47.98 747 PRO A C 1
ATOM 11784 O O . PRO A 1 740 ? 146.488 163.847 122.584 1.00 47.98 747 PRO A O 1
ATOM 11795 N N . ALA A 1 741 ? 147.744 164.840 120.997 1.00 48.67 748 ALA A N 1
ATOM 11796 C CA . ALA A 1 741 ? 146.969 166.072 121.059 1.00 48.67 748 ALA A CA 1
ATOM 11797 C C . ALA A 1 741 ? 145.500 165.828 120.746 1.00 48.67 748 ALA A C 1
ATOM 11798 O O . ALA A 1 741 ? 144.640 166.595 121.191 1.00 48.67 748 ALA A O 1
ATOM 11805 N N . PHE A 1 742 ? 145.191 164.780 119.983 1.00 43.30 749 PHE A N 1
ATOM 11806 C CA . PHE A 1 742 ? 143.806 164.418 119.715 1.00 43.30 749 PHE A CA 1
ATOM 11807 C C . PHE A 1 742 ? 143.282 163.332 120.637 1.00 43.30 749 PHE A C 1
ATOM 11808 O O . PHE A 1 742 ? 142.081 163.310 120.923 1.00 43.30 749 PHE A O 1
ATOM 11825 N N . VAL A 1 743 ? 144.135 162.416 121.092 1.00 43.77 750 VAL A N 1
ATOM 11826 C CA . VAL A 1 743 ? 143.674 161.415 122.046 1.00 43.77 750 VAL A CA 1
ATOM 11827 C C . VAL A 1 743 ? 143.183 162.095 123.312 1.00 43.77 750 VAL A C 1
ATOM 11828 O O . VAL A 1 743 ? 142.150 161.719 123.876 1.00 43.77 750 VAL A O 1
ATOM 11841 N N . GLU A 1 744 ? 143.910 163.114 123.776 1.00 44.97 751 GLU A N 1
ATOM 11842 C CA . GLU A 1 744 ? 143.478 163.840 124.965 1.00 44.97 751 GLU A CA 1
ATOM 11843 C C . GLU A 1 744 ? 142.147 164.542 124.729 1.00 44.97 751 GLU A C 1
ATOM 11844 O O . GLU A 1 744 ? 141.278 164.547 125.606 1.00 44.97 751 GLU A O 1
ATOM 11856 N N . LYS A 1 745 ? 141.971 165.146 123.553 1.00 43.18 752 LYS A N 1
ATOM 11857 C CA . LYS A 1 745 ? 140.721 165.840 123.260 1.00 43.18 752 LYS A CA 1
ATOM 11858 C C . LYS A 1 745 ? 139.546 164.870 123.221 1.00 43.18 752 LYS A C 1
ATOM 11859 O O . LYS A 1 745 ? 138.474 165.153 123.773 1.00 43.18 752 LYS A O 1
ATOM 11878 N N . PHE A 1 746 ? 139.728 163.715 122.582 1.00 40.80 753 PHE A N 1
ATOM 11879 C CA . PHE A 1 746 ? 138.642 162.745 122.528 1.00 40.80 753 PHE A CA 1
ATOM 11880 C C . PHE A 1 746 ? 138.350 162.165 123.904 1.00 40.80 753 PHE A C 1
ATOM 11881 O O . PHE A 1 746 ? 137.189 161.923 124.240 1.00 40.80 753 PHE A O 1
ATOM 11898 N N . TYR A 1 747 ? 139.381 161.926 124.714 1.00 41.46 754 TYR A N 1
ATOM 11899 C CA . TYR A 1 747 ? 139.136 161.441 126.067 1.00 41.46 754 TYR A CA 1
ATOM 11900 C C . TYR A 1 747 ? 138.405 162.487 126.898 1.00 41.46 754 TYR A C 1
ATOM 11901 O O . TYR A 1 747 ? 137.547 162.146 127.718 1.00 41.46 754 TYR A O 1
ATOM 11919 N N . SER A 1 748 ? 138.730 163.767 126.707 1.00 41.41 755 SER A N 1
ATOM 11920 C CA . SER A 1 748 ? 137.996 164.819 127.402 1.00 41.41 755 SER A CA 1
ATOM 11921 C C . SER A 1 748 ? 136.532 164.824 126.990 1.00 41.41 755 SER A C 1
ATOM 11922 O O . SER A 1 748 ? 135.641 164.939 127.839 1.00 41.41 755 SER A O 1
ATOM 11930 N N . TYR A 1 749 ? 136.261 164.693 125.691 1.00 41.83 756 TYR A N 1
ATOM 11931 C CA . TYR A 1 749 ? 134.873 164.627 125.244 1.00 41.83 756 TYR A CA 1
ATOM 11932 C C . TYR A 1 749 ? 134.172 163.404 125.821 1.00 41.83 756 TYR A C 1
ATOM 11933 O O . TYR A 1 749 ? 132.995 163.469 126.189 1.00 41.83 756 TYR A O 1
ATOM 11951 N N . LEU A 1 750 ? 134.876 162.278 125.897 1.00 41.20 757 LEU A N 1
ATOM 11952 C CA . LEU A 1 750 ? 134.290 161.032 126.369 1.00 41.20 757 LEU A CA 1
ATOM 11953 C C . LEU A 1 750 ? 134.121 160.995 127.879 1.00 41.20 757 LEU A C 1
ATOM 11954 O O . LEU A 1 750 ? 133.386 160.141 128.383 1.00 41.20 757 LEU A O 1
ATOM 11970 N N . CYS A 1 751 ? 134.809 161.867 128.611 1.00 41.39 758 CYS A N 1
ATOM 11971 C CA . CYS A 1 751 ? 134.642 161.956 130.055 1.00 41.39 758 CYS A CA 1
ATOM 11972 C C . CYS A 1 751 ? 133.675 163.053 130.474 1.00 41.39 758 CYS A C 1
ATOM 11973 O O . CYS A 1 751 ? 133.068 162.952 131.544 1.00 41.39 758 CYS A O 1
ATOM 11981 N N . LYS A 1 752 ? 133.524 164.100 129.662 1.00 43.97 759 LYS A N 1
ATOM 11982 C CA . LYS A 1 752 ? 132.526 165.124 129.954 1.00 43.97 759 LYS A CA 1
ATOM 11983 C C . LYS A 1 752 ? 131.119 164.556 129.835 1.00 43.97 759 LYS A C 1
ATOM 11984 O O . LYS A 1 752 ? 130.293 164.722 130.738 1.00 43.97 759 LYS A O 1
ATOM 12003 N N . ASN A 1 753 ? 130.829 163.887 128.726 1.00 42.65 760 ASN A N 1
ATOM 12004 C CA . ASN A 1 753 ? 129.626 163.086 128.568 1.00 42.65 760 ASN A CA 1
ATOM 12005 C C . ASN A 1 753 ? 130.001 161.614 128.634 1.00 42.65 760 ASN A C 1
ATOM 12006 O O . ASN A 1 753 ? 131.134 161.230 128.346 1.00 42.65 760 ASN A O 1
ATOM 12017 N N . PHE A 1 754 ? 129.035 160.785 129.019 1.00 43.41 761 PHE A N 1
ATOM 12018 C CA . PHE A 1 754 ? 129.268 159.348 129.136 1.00 43.41 761 PHE A CA 1
ATOM 12019 C C . PHE A 1 754 ? 130.265 159.047 130.258 1.00 43.41 761 PHE A C 1
ATOM 12020 O O . PHE A 1 754 ? 131.258 158.350 130.058 1.00 43.41 761 PHE A O 1
ATOM 12037 N N . SER A 1 755 ? 129.994 159.583 131.446 1.00 48.94 762 SER A N 1
ATOM 12038 C CA . SER A 1 755 ? 130.806 159.253 132.606 1.00 48.94 762 SER A CA 1
ATOM 12039 C C . SER A 1 755 ? 130.779 157.744 132.839 1.00 48.94 762 SER A C 1
ATOM 12040 O O . SER A 1 755 ? 129.990 157.012 132.242 1.00 48.94 762 SER A O 1
ATOM 12048 N N . LEU A 1 756 ? 131.657 157.275 133.721 1.00 45.32 763 LEU A N 1
ATOM 12049 C CA . LEU A 1 756 ? 131.879 155.846 133.871 1.00 45.32 763 LEU A CA 1
ATOM 12050 C C . LEU A 1 756 ? 132.092 155.493 135.336 1.00 45.32 763 LEU A C 1
ATOM 12051 O O . LEU A 1 756 ? 132.537 156.321 136.133 1.00 45.32 763 LEU A O 1
ATOM 12067 N N . MET A 1 757 ? 131.756 154.251 135.678 1.00 46.53 764 MET A N 1
ATOM 12068 C CA . MET A 1 757 ? 132.051 153.682 136.990 1.00 46.53 764 MET A CA 1
ATOM 12069 C C . MET A 1 757 ? 132.159 152.178 136.810 1.00 46.53 764 MET A C 1
ATOM 12070 O O . MET A 1 757 ? 131.182 151.538 136.415 1.00 46.53 764 MET A O 1
ATOM 12084 N N . ILE A 1 758 ? 133.332 151.616 137.095 1.00 45.45 765 ILE A N 1
ATOM 12085 C CA . ILE A 1 758 ? 133.655 150.243 136.731 1.00 45.45 765 ILE A CA 1
ATOM 12086 C C . ILE A 1 758 ? 134.268 149.526 137.924 1.00 45.45 765 ILE A C 1
ATOM 12087 O O . ILE A 1 758 ? 135.104 150.088 138.637 1.00 45.45 765 ILE A O 1
ATOM 12103 N N . LEU A 1 759 ? 133.858 148.274 138.127 1.00 47.73 766 LEU A N 1
ATOM 12104 C CA . LEU A 1 759 ? 134.446 147.415 139.153 1.00 47.73 766 LEU A CA 1
ATOM 12105 C C . LEU A 1 759 ? 134.437 145.994 138.597 1.00 47.73 766 LEU A C 1
ATOM 12106 O O . LEU A 1 759 ? 133.406 145.319 138.636 1.00 47.73 766 LEU A O 1
ATOM 12122 N N . SER A 1 760 ? 135.581 145.555 138.077 1.00 49.74 767 SER A N 1
ATOM 12123 C CA . SER A 1 760 ? 135.685 144.243 137.450 1.00 49.74 767 SER A CA 1
ATOM 12124 C C . SER A 1 760 ? 134.680 144.106 136.312 1.00 49.74 767 SER A C 1
ATOM 12125 O O . SER A 1 760 ? 134.885 144.668 135.232 1.00 49.74 767 SER A O 1
ATOM 12133 N N . ASP A 1 761 ? 133.594 143.365 136.535 1.00 51.30 768 ASP A N 1
ATOM 12134 C CA . ASP A 1 761 ? 132.595 143.157 135.494 1.00 51.30 768 ASP A CA 1
ATOM 12135 C C . ASP A 1 761 ? 131.437 144.142 135.594 1.00 51.30 768 ASP A C 1
ATOM 12136 O O . ASP A 1 761 ? 130.908 144.579 134.566 1.00 51.30 768 ASP A O 1
ATOM 12145 N N . ASP A 1 762 ? 131.032 144.503 136.808 1.00 49.96 769 ASP A N 1
ATOM 12146 C CA . ASP A 1 762 ? 129.927 145.430 136.976 1.00 49.96 769 ASP A CA 1
ATOM 12147 C C . ASP A 1 762 ? 130.265 146.772 136.333 1.00 49.96 769 ASP A C 1
ATOM 12148 O O . ASP A 1 762 ? 131.394 147.025 135.912 1.00 49.96 769 ASP A O 1
ATOM 12157 N N . GLY A 1 763 ? 129.263 147.634 136.248 1.00 47.83 770 GLY A N 1
ATOM 12158 C CA . GLY A 1 763 ? 129.479 148.953 135.691 1.00 47.83 770 GLY A CA 1
ATOM 12159 C C . GLY A 1 763 ? 128.193 149.746 135.660 1.00 47.83 770 GLY A C 1
ATOM 12160 O O . GLY A 1 763 ? 127.091 149.193 135.737 1.00 47.83 770 GLY A O 1
ATOM 12164 N N . VAL A 1 764 ? 128.360 151.062 135.544 1.00 46.60 771 VAL A N 1
ATOM 12165 C CA . VAL A 1 764 ? 127.247 151.991 135.406 1.00 46.60 771 VAL A CA 1
ATOM 12166 C C . VAL A 1 764 ? 127.780 153.215 134.682 1.00 46.60 771 VAL A C 1
ATOM 12167 O O . VAL A 1 764 ? 128.944 153.587 134.847 1.00 46.60 771 VAL A O 1
ATOM 12180 N N . VAL A 1 765 ? 126.933 153.837 133.867 1.00 45.75 772 VAL A N 1
ATOM 12181 C CA . VAL A 1 765 ? 127.299 155.047 133.141 1.00 45.75 772 VAL A CA 1
ATOM 12182 C C . VAL A 1 765 ? 126.092 155.963 133.078 1.00 45.75 772 VAL A C 1
ATOM 12183 O O . VAL A 1 765 ? 124.974 155.510 132.821 1.00 45.75 772 VAL A O 1
ATOM 12196 N N . CYS A 1 766 ? 126.314 157.251 133.307 1.00 47.29 773 CYS A N 1
ATOM 12197 C CA . CYS A 1 766 ? 125.288 158.268 133.105 1.00 47.29 773 CYS A CA 1
ATOM 12198 C C . CYS A 1 766 ? 125.738 159.100 131.910 1.00 47.29 773 CYS A C 1
ATOM 12199 O O . CYS A 1 766 ? 126.710 159.854 131.993 1.00 47.29 773 CYS A O 1
ATOM 12207 N N . TYR A 1 767 ? 125.050 158.936 130.787 1.00 43.06 774 TYR A N 1
ATOM 12208 C CA . TYR A 1 767 ? 125.449 159.558 129.536 1.00 43.06 774 TYR A CA 1
ATOM 12209 C C . TYR A 1 767 ? 124.461 160.645 129.146 1.00 43.06 774 TYR A C 1
ATOM 12210 O O . TYR A 1 767 ? 123.249 160.478 129.292 1.00 43.06 774 TYR A O 1
ATOM 12228 N N . ASN A 1 768 ? 124.988 161.762 128.659 1.00 42.57 775 ASN A N 1
ATOM 12229 C CA . ASN A 1 768 ? 124.151 162.839 128.153 1.00 42.57 775 ASN A CA 1
ATOM 12230 C C . ASN A 1 768 ? 123.112 162.281 127.195 1.00 42.57 775 ASN A C 1
ATOM 12231 O O . ASN A 1 768 ? 123.455 161.728 126.148 1.00 42.57 775 ASN A O 1
ATOM 12242 N N . ASN A 1 769 ? 121.836 162.418 127.557 1.00 45.57 776 ASN A N 1
ATOM 12243 C CA . ASN A 1 769 ? 120.782 161.763 126.788 1.00 45.57 776 ASN A CA 1
ATOM 12244 C C . ASN A 1 769 ? 120.533 162.466 125.462 1.00 45.57 776 ASN A C 1
ATOM 12245 O O . ASN A 1 769 ? 120.227 161.815 124.457 1.00 45.57 776 ASN A O 1
ATOM 12256 N N . THR A 1 770 ? 120.649 163.794 125.438 1.00 47.73 777 THR A N 1
ATOM 12257 C CA . THR A 1 770 ? 120.373 164.527 124.208 1.00 47.73 777 THR A CA 1
ATOM 12258 C C . THR A 1 770 ? 121.286 164.066 123.081 1.00 47.73 777 THR A C 1
ATOM 12259 O O . THR A 1 770 ? 120.838 163.889 121.943 1.00 47.73 777 THR A O 1
ATOM 12270 N N . LEU A 1 771 ? 122.572 163.870 123.374 1.00 43.75 778 LEU A N 1
ATOM 12271 C CA . LEU A 1 771 ? 123.483 163.356 122.359 1.00 43.75 778 LEU A CA 1
ATOM 12272 C C . LEU A 1 771 ? 123.140 161.917 121.996 1.00 43.75 778 LEU A C 1
ATOM 12273 O O . LEU A 1 771 ? 123.022 161.578 120.814 1.00 43.75 778 LEU A O 1
ATOM 12289 N N . ALA A 1 772 ? 122.962 161.057 123.000 1.00 43.44 779 ALA A N 1
ATOM 12290 C CA . ALA A 1 772 ? 122.696 159.651 122.716 1.00 43.44 779 ALA A CA 1
ATOM 12291 C C . ALA A 1 772 ? 121.483 159.482 121.814 1.00 43.44 779 ALA A C 1
ATOM 12292 O O . ALA A 1 772 ? 121.431 158.536 121.020 1.00 43.44 779 ALA A O 1
ATOM 12299 N N . LYS A 1 773 ? 120.500 160.379 121.917 1.00 47.86 780 LYS A N 1
ATOM 12300 C CA . LYS A 1 773 ? 119.342 160.293 121.032 1.00 47.86 780 LYS A CA 1
ATOM 12301 C C . LYS A 1 773 ? 119.738 160.487 119.576 1.00 47.86 780 LYS A C 1
ATOM 12302 O O . LYS A 1 773 ? 119.100 159.926 118.680 1.00 47.86 780 LYS A O 1
ATOM 12321 N N . GLN A 1 774 ? 120.781 161.272 119.320 1.00 44.89 781 GLN A N 1
ATOM 12322 C CA . GLN A 1 774 ? 121.243 161.540 117.965 1.00 44.89 781 GLN A CA 1
ATOM 12323 C C . GLN A 1 774 ? 122.302 160.553 117.494 1.00 44.89 781 GLN A C 1
ATOM 12324 O O . GLN A 1 774 ? 122.821 160.710 116.384 1.00 44.89 781 GLN A O 1
ATOM 12338 N N . GLY A 1 775 ? 122.633 159.548 118.300 1.00 43.16 782 GLY A N 1
ATOM 12339 C CA . GLY A 1 775 ? 123.593 158.539 117.905 1.00 43.16 782 GLY A CA 1
ATOM 12340 C C . GLY A 1 775 ? 125.041 158.911 118.111 1.00 43.16 782 GLY A C 1
ATOM 12341 O O . GLY A 1 775 ? 125.919 158.202 117.610 1.00 43.16 782 GLY A O 1
ATOM 12345 N N . LEU A 1 776 ? 125.323 159.993 118.831 1.00 43.22 783 LEU A N 1
ATOM 12346 C CA . LEU A 1 776 ? 126.686 160.452 119.051 1.00 43.22 783 LEU A CA 1
ATOM 12347 C C . LEU A 1 776 ? 127.332 159.840 120.287 1.00 43.22 783 LEU A C 1
ATOM 12348 O O . LEU A 1 776 ? 128.488 160.155 120.581 1.00 43.22 783 LEU A O 1
ATOM 12364 N N . VAL A 1 777 ? 126.619 158.981 121.015 1.00 42.29 784 VAL A N 1
ATOM 12365 C CA . VAL A 1 777 ? 127.149 158.334 122.208 1.00 42.29 784 VAL A CA 1
ATOM 12366 C C . VAL A 1 777 ? 126.524 156.950 122.303 1.00 42.29 784 VAL A C 1
ATOM 12367 O O . VAL A 1 777 ? 125.396 156.729 121.858 1.00 42.29 784 VAL A O 1
ATOM 12380 N N . ALA A 1 778 ? 127.263 156.015 122.890 1.00 42.60 785 ALA A N 1
ATOM 12381 C CA . ALA A 1 778 ? 126.863 154.610 122.900 1.00 42.60 785 ALA A CA 1
ATOM 12382 C C . ALA A 1 778 ? 125.798 154.389 123.963 1.00 42.60 785 ALA A C 1
ATOM 12383 O O . ALA A 1 778 ? 126.105 154.280 125.151 1.00 42.60 785 ALA A O 1
ATOM 12390 N N . ASP A 1 779 ? 124.542 154.307 123.539 1.00 43.21 786 ASP A N 1
ATOM 12391 C CA . ASP A 1 779 ? 123.458 153.954 124.446 1.00 43.21 786 ASP A CA 1
ATOM 12392 C C . ASP A 1 779 ? 123.407 152.433 124.572 1.00 43.21 786 ASP A C 1
ATOM 12393 O O . ASP A 1 779 ? 124.335 151.724 124.176 1.00 43.21 786 ASP A O 1
ATOM 12402 N N . ILE A 1 780 ? 122.321 151.908 125.143 1.00 45.01 787 ILE A N 1
ATOM 12403 C CA . ILE A 1 780 ? 122.254 150.476 125.426 1.00 45.01 787 ILE A CA 1
ATOM 12404 C C . ILE A 1 780 ? 122.360 149.665 124.142 1.00 45.01 787 ILE A C 1
ATOM 12405 O O . ILE A 1 780 ? 123.063 148.650 124.091 1.00 45.01 787 ILE A O 1
ATOM 12421 N N . SER A 1 781 ? 121.667 150.091 123.085 1.00 43.29 788 SER A N 1
ATOM 12422 C CA . SER A 1 781 ? 121.720 149.361 121.825 1.00 43.29 788 SER A CA 1
ATOM 12423 C C . SER A 1 781 ? 123.065 149.494 121.129 1.00 43.29 788 SER A C 1
ATOM 12424 O O . SER A 1 781 ? 123.298 148.796 120.138 1.00 43.29 788 SER A O 1
ATOM 12432 N N . GLY A 1 782 ? 123.941 150.371 121.605 1.00 42.35 789 GLY A N 1
ATOM 12433 C CA . GLY A 1 782 ? 125.275 150.514 121.068 1.00 42.35 789 GLY A CA 1
ATOM 12434 C C . GLY A 1 782 ? 126.312 149.613 121.692 1.00 42.35 789 GLY A C 1
ATOM 12435 O O . GLY A 1 782 ? 127.478 149.660 121.290 1.00 42.35 789 GLY A O 1
ATOM 12439 N N . PHE A 1 783 ? 125.930 148.801 122.676 1.00 44.71 790 PHE A N 1
ATOM 12440 C CA . PHE A 1 783 ? 126.819 147.813 123.271 1.00 44.71 790 PHE A CA 1
ATOM 12441 C C . PHE A 1 783 ? 126.602 146.417 122.715 1.00 44.71 790 PHE A C 1
ATOM 12442 O O . PHE A 1 783 ? 127.565 145.658 122.578 1.00 44.71 790 PHE A O 1
ATOM 12459 N N . ARG A 1 784 ? 125.355 146.065 122.402 1.00 48.36 791 ARG A N 1
ATOM 12460 C CA . ARG A 1 784 ? 125.074 144.761 121.815 1.00 48.36 791 ARG A CA 1
ATOM 12461 C C . ARG A 1 784 ? 125.780 144.605 120.476 1.00 48.36 791 ARG A C 1
ATOM 12462 O O . ARG A 1 784 ? 126.329 143.539 120.173 1.00 48.36 791 ARG A O 1
ATOM 12483 N N . GLU A 1 785 ? 125.782 145.662 119.664 1.00 46.66 792 GLU A N 1
ATOM 12484 C CA . GLU A 1 785 ? 126.395 145.582 118.344 1.00 46.66 792 GLU A CA 1
ATOM 12485 C C . GLU A 1 785 ? 127.888 145.305 118.442 1.00 46.66 792 GLU A C 1
ATOM 12486 O O . GLU A 1 785 ? 128.433 144.532 117.649 1.00 46.66 792 GLU A O 1
ATOM 12498 N N . VAL A 1 786 ? 128.569 145.938 119.398 1.00 39.42 793 VAL A N 1
ATOM 12499 C CA . VAL A 1 786 ? 130.003 145.713 119.555 1.00 39.42 793 VAL A CA 1
ATOM 12500 C C . VAL A 1 786 ? 130.272 144.352 120.180 1.00 39.42 793 VAL A C 1
ATOM 12501 O O . VAL A 1 786 ? 131.228 143.663 119.805 1.00 39.42 793 VAL A O 1
ATOM 12514 N N . LEU A 1 787 ? 129.456 143.945 121.152 1.00 42.99 794 LEU A N 1
ATOM 12515 C CA . LEU A 1 787 ? 129.661 142.638 121.761 1.00 42.99 794 LEU A CA 1
ATOM 12516 C C . LEU A 1 787 ? 129.421 141.513 120.765 1.00 42.99 794 LEU A C 1
ATOM 12517 O O . LEU A 1 787 ? 129.976 140.422 120.923 1.00 42.99 794 LEU A O 1
ATOM 12533 N N . TYR A 1 788 ? 128.608 141.752 119.738 1.00 43.91 795 TYR A N 1
ATOM 12534 C CA . TYR A 1 788 ? 128.321 140.694 118.777 1.00 43.91 795 TYR A CA 1
ATOM 12535 C C . TYR A 1 788 ? 129.592 140.208 118.088 1.00 43.91 795 TYR A C 1
ATOM 12536 O O . TYR A 1 788 ? 129.790 139.001 117.915 1.00 43.91 795 TYR A O 1
ATOM 12554 N N . TYR A 1 789 ? 130.469 141.132 117.687 1.00 41.73 796 TYR A N 1
ATOM 12555 C CA . TYR A 1 789 ? 131.652 140.772 116.915 1.00 41.73 796 TYR A CA 1
ATOM 12556 C C . TYR A 1 789 ? 132.972 140.993 117.643 1.00 41.73 796 TYR A C 1
ATOM 12557 O O . TYR A 1 789 ? 134.025 140.709 117.064 1.00 41.73 796 TYR A O 1
ATOM 12575 N N . GLN A 1 790 ? 132.958 141.486 118.881 1.00 40.25 797 GLN A N 1
ATOM 12576 C CA . GLN A 1 790 ? 134.170 141.557 119.686 1.00 40.25 797 GLN A CA 1
ATOM 12577 C C . GLN A 1 790 ? 134.128 140.632 120.890 1.00 40.25 797 GLN A C 1
ATOM 12578 O O . GLN A 1 790 ? 135.118 140.543 121.620 1.00 40.25 797 GLN A O 1
ATOM 12592 N N . ASN A 1 791 ? 133.010 139.950 121.124 1.00 42.41 798 ASN A N 1
ATOM 12593 C CA . ASN A 1 791 ? 132.931 138.961 122.188 1.00 42.41 798 ASN A CA 1
ATOM 12594 C C . ASN A 1 791 ? 132.233 137.679 121.770 1.00 42.41 798 ASN A C 1
ATOM 12595 O O . ASN A 1 791 ? 132.340 136.687 122.495 1.00 42.41 798 ASN A O 1
ATOM 12606 N N . ASN A 1 792 ? 131.530 137.652 120.638 1.00 46.33 799 ASN A N 1
ATOM 12607 C CA . ASN A 1 792 ? 130.872 136.443 120.151 1.00 46.33 799 ASN A CA 1
ATOM 12608 C C . ASN A 1 792 ? 129.721 136.028 121.064 1.00 46.33 799 ASN A C 1
ATOM 12609 O O . ASN A 1 792 ? 129.529 134.844 121.339 1.00 46.33 799 ASN A O 1
ATOM 12620 N N . VAL A 1 793 ? 128.951 137.005 121.543 1.00 48.80 800 VAL A N 1
ATOM 12621 C CA . VAL A 1 793 ? 127.784 136.744 122.374 1.00 48.80 800 VAL A CA 1
ATOM 12622 C C . VAL A 1 793 ? 126.713 137.777 122.054 1.00 48.80 800 VAL A C 1
ATOM 12623 O O . VAL A 1 793 ? 126.997 138.869 121.559 1.00 48.80 800 VAL A O 1
ATOM 12636 N N . PHE A 1 794 ? 125.469 137.415 122.344 1.00 52.22 801 PHE A N 1
ATOM 12637 C CA . PHE A 1 794 ? 124.320 138.288 122.138 1.00 52.22 801 PHE A CA 1
ATOM 12638 C C . PHE A 1 794 ? 123.841 138.775 123.496 1.00 52.22 801 PHE A C 1
ATOM 12639 O O . PHE A 1 794 ? 123.443 137.968 124.342 1.00 52.22 801 PHE A O 1
ATOM 12656 N N . MET A 1 795 ? 123.875 140.089 123.702 1.00 50.77 802 MET A N 1
ATOM 12657 C CA . MET A 1 795 ? 123.530 140.681 124.993 1.00 50.77 802 MET A CA 1
ATOM 12658 C C . MET A 1 795 ? 122.039 140.990 124.994 1.00 50.77 802 MET A C 1
ATOM 12659 O O . MET A 1 795 ? 121.600 142.056 124.563 1.00 50.77 802 MET A O 1
ATOM 12673 N N . ALA A 1 796 ? 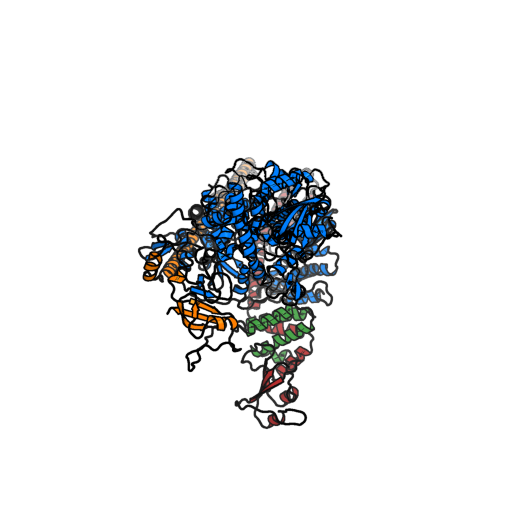121.248 140.043 125.492 1.00 57.55 803 ALA A N 1
ATOM 12674 C CA . ALA A 1 796 ? 119.803 140.220 125.512 1.00 57.55 803 ALA A CA 1
ATOM 12675 C C . ALA A 1 796 ? 119.427 141.407 126.388 1.00 57.55 803 ALA A C 1
ATOM 12676 O O . ALA A 1 796 ? 120.008 141.622 127.454 1.00 57.55 803 ALA A O 1
ATOM 12683 N N . ASP A 1 797 ? 118.437 142.179 125.934 1.00 58.32 804 ASP A N 1
ATOM 12684 C CA . ASP A 1 797 ? 118.027 143.373 126.662 1.00 58.32 804 ASP A CA 1
ATOM 12685 C C . ASP A 1 797 ? 117.433 143.058 128.027 1.00 58.32 804 ASP A C 1
ATOM 12686 O O . ASP A 1 797 ? 117.305 143.970 128.850 1.00 58.32 804 ASP A O 1
ATOM 12695 N N . SER A 1 798 ? 117.065 141.803 128.287 1.00 61.38 805 SER A N 1
ATOM 12696 C CA . SER A 1 798 ? 116.556 141.426 129.599 1.00 61.38 805 SER A CA 1
ATOM 12697 C C . SER A 1 798 ? 117.615 141.514 130.689 1.00 61.38 805 SER A C 1
ATOM 12698 O O . SER A 1 798 ? 117.264 141.465 131.872 1.00 61.38 805 SER A O 1
ATOM 12706 N N . LYS A 1 799 ? 118.890 141.640 130.325 1.00 58.13 806 LYS A N 1
ATOM 12707 C CA . LYS A 1 799 ? 119.984 141.717 131.283 1.00 58.13 806 LYS A CA 1
ATOM 12708 C C . LYS A 1 799 ? 120.475 143.143 131.503 1.00 58.13 806 LYS A C 1
ATOM 12709 O O . LYS A 1 799 ? 121.501 143.337 132.161 1.00 58.13 806 LYS A O 1
ATOM 12728 N N . CYS A 1 800 ? 119.771 144.140 130.975 1.00 54.94 807 CYS A N 1
ATOM 12729 C CA . CYS A 1 800 ? 120.174 145.533 131.077 1.00 54.94 807 CYS A CA 1
ATOM 12730 C C . CYS A 1 800 ? 118.987 146.368 131.535 1.00 54.94 807 CYS A C 1
ATOM 12731 O O . CYS A 1 800 ? 117.831 145.948 131.442 1.00 54.94 807 CYS A O 1
ATOM 12739 N N . TRP A 1 801 ? 119.281 147.565 132.037 1.00 48.98 808 TRP A N 1
ATOM 12740 C CA . TRP A 1 801 ? 118.249 148.439 132.570 1.00 48.98 808 TRP A CA 1
ATOM 12741 C C . TRP A 1 801 ? 118.576 149.877 132.204 1.00 48.98 808 TRP A C 1
ATOM 12742 O O . TRP A 1 801 ? 119.614 150.170 131.610 1.00 48.98 808 TRP A O 1
ATOM 12763 N N . VAL A 1 802 ? 117.662 150.774 132.560 1.00 49.06 809 VAL A N 1
ATOM 12764 C CA . VAL A 1 802 ? 117.817 152.206 132.323 1.00 49.06 809 VAL A CA 1
ATOM 12765 C C . VAL A 1 802 ? 116.927 152.937 133.316 1.00 49.06 809 VAL A C 1
ATOM 12766 O O . VAL A 1 802 ? 115.750 152.598 133.468 1.00 49.06 809 VAL A O 1
ATOM 12779 N N . GLU A 1 803 ? 117.484 153.943 133.988 1.00 49.85 810 GLU A N 1
ATOM 12780 C CA . GLU A 1 803 ? 116.804 154.648 135.076 1.00 49.85 810 GLU A CA 1
ATOM 12781 C C . GLU A 1 803 ? 116.848 156.146 134.812 1.00 49.85 810 GLU A C 1
ATOM 12782 O O . GLU A 1 803 ? 117.702 156.858 135.355 1.00 49.85 810 GLU A O 1
ATOM 12794 N N . PRO A 1 804 ? 115.930 156.665 133.993 1.00 48.79 811 PRO A N 1
ATOM 12795 C CA . PRO A 1 804 ? 115.977 158.100 133.670 1.00 48.79 811 PRO A CA 1
ATOM 12796 C C . PRO A 1 804 ? 115.864 159.004 134.882 1.00 48.79 811 PRO A C 1
ATOM 12797 O O . PRO A 1 804 ? 116.452 160.092 134.884 1.00 48.79 811 PRO A O 1
ATOM 12808 N N . ASP A 1 805 ? 115.122 158.599 135.909 1.00 49.95 812 ASP A N 1
ATOM 12809 C CA . ASP A 1 805 ? 114.932 159.418 137.105 1.00 49.95 812 ASP A CA 1
ATOM 12810 C C . ASP A 1 805 ? 116.084 159.139 138.061 1.00 49.95 812 ASP A C 1
ATOM 12811 O O . ASP A 1 805 ? 116.137 158.086 138.700 1.00 49.95 812 ASP A O 1
ATOM 12820 N N . LEU A 1 806 ? 117.010 160.094 138.167 1.00 50.16 813 LEU A N 1
ATOM 12821 C CA . LEU A 1 806 ? 118.214 159.875 138.960 1.00 50.16 813 LEU A CA 1
ATOM 12822 C C . LEU A 1 806 ? 117.898 159.707 140.438 1.00 50.16 813 LEU A C 1
ATOM 12823 O O . LEU A 1 806 ? 118.589 158.957 141.136 1.00 50.16 813 LEU A O 1
ATOM 12839 N N . GLU A 1 807 ? 116.861 160.383 140.933 1.00 52.90 814 GLU A N 1
ATOM 12840 C CA . GLU A 1 807 ? 116.593 160.377 142.365 1.00 52.90 814 GLU A CA 1
ATOM 12841 C C . GLU A 1 807 ? 116.318 158.978 142.897 1.00 52.90 814 GLU A C 1
ATOM 12842 O O . GLU A 1 807 ? 116.404 158.761 144.109 1.00 52.90 814 GLU A O 1
ATOM 12854 N N . LYS A 1 808 ? 115.982 158.028 142.028 1.00 51.37 815 LYS A N 1
ATOM 12855 C CA . LYS A 1 808 ? 115.796 156.646 142.445 1.00 51.37 815 LYS A CA 1
ATOM 12856 C C . LYS A 1 808 ? 117.085 155.836 142.403 1.00 51.37 815 LYS A C 1
ATOM 12857 O O . LYS A 1 808 ? 117.080 154.675 142.824 1.00 51.37 815 LYS A O 1
ATOM 12876 N N . GLY A 1 809 ? 118.176 156.407 141.900 1.00 51.17 816 GLY A N 1
ATOM 12877 C CA . GLY A 1 809 ? 119.470 155.769 141.952 1.00 51.17 816 GLY A CA 1
ATOM 12878 C C . GLY A 1 809 ? 119.586 154.585 141.016 1.00 51.17 816 GLY A C 1
ATOM 12879 O O . GLY A 1 809 ? 118.629 154.200 140.340 1.00 51.17 816 GLY A O 1
ATOM 12883 N N . PRO A 1 810 ? 120.770 153.979 140.964 1.00 47.11 817 PRO A N 1
ATOM 12884 C CA . PRO A 1 810 ? 120.953 152.798 140.116 1.00 47.11 817 PRO A CA 1
ATOM 12885 C C . PRO A 1 810 ? 120.000 151.682 140.509 1.00 47.11 817 PRO A C 1
ATOM 12886 O O . PRO A 1 810 ? 119.718 151.468 141.688 1.00 47.11 817 PRO A O 1
ATOM 12897 N N . HIS A 1 811 ? 119.500 150.963 139.504 1.00 48.94 818 HIS A N 1
ATOM 12898 C CA . HIS A 1 811 ? 118.617 149.840 139.792 1.00 48.94 818 HIS A CA 1
ATOM 12899 C C . HIS A 1 811 ? 119.353 148.746 140.551 1.00 48.94 818 HIS A C 1
ATOM 12900 O O . HIS A 1 811 ? 118.824 148.191 141.519 1.00 48.94 818 HIS A O 1
ATOM 12914 N N . GLU A 1 812 ? 120.571 148.417 140.127 1.00 49.10 819 GLU A N 1
ATOM 12915 C CA . GLU A 1 812 ? 121.340 147.371 140.794 1.00 49.10 819 GLU A CA 1
ATOM 12916 C C . GLU A 1 812 ? 122.797 147.477 140.379 1.00 49.10 819 GLU A C 1
ATOM 12917 O O . GLU A 1 812 ? 123.121 147.261 139.208 1.00 49.10 819 GLU A O 1
ATOM 12929 N N . PHE A 1 813 ? 123.671 147.795 141.330 1.00 48.49 820 PHE A N 1
ATOM 12930 C CA . PHE A 1 813 ? 125.111 147.780 141.116 1.00 48.49 820 PHE A CA 1
ATOM 12931 C C . PHE A 1 813 ? 125.747 146.968 142.229 1.00 48.49 820 PHE A C 1
ATOM 12932 O O . PHE A 1 813 ? 125.448 147.187 143.406 1.00 48.49 820 PHE A O 1
ATOM 12949 N N . CYS A 1 814 ? 126.619 146.034 141.861 1.00 53.05 821 CYS A N 1
ATOM 12950 C CA . CYS A 1 814 ? 127.285 145.173 142.833 1.00 53.05 821 CYS A CA 1
ATOM 12951 C C . CYS A 1 814 ? 126.274 144.365 143.641 1.00 53.05 821 CYS A C 1
ATOM 12952 O O . CYS A 1 814 ? 126.502 144.054 144.810 1.00 53.05 821 CYS A O 1
ATOM 12960 N N . SER A 1 815 ? 125.147 144.026 143.021 1.00 49.28 822 SER A N 1
ATOM 12961 C CA . SER A 1 815 ? 124.131 143.176 143.641 1.00 49.28 822 SER A CA 1
ATOM 12962 C C . SER A 1 815 ? 123.570 143.797 144.917 1.00 49.28 822 SER A C 1
ATOM 12963 O O . SER A 1 815 ? 123.299 143.099 145.895 1.00 49.28 822 SER A O 1
ATOM 12971 N N . GLN A 1 816 ? 123.380 145.115 144.908 1.00 49.53 823 GLN A N 1
ATOM 12972 C CA . GLN A 1 816 ? 122.774 145.814 146.038 1.00 49.53 823 GLN A CA 1
ATOM 12973 C C . GLN A 1 816 ? 121.964 146.986 145.509 1.00 49.53 823 GLN A C 1
ATOM 12974 O O . GLN A 1 816 ? 122.520 147.889 144.880 1.00 49.53 823 GLN A O 1
ATOM 12988 N N . HIS A 1 817 ? 120.661 146.975 145.768 1.00 48.99 824 HIS A N 1
ATOM 12989 C CA . HIS A 1 817 ? 119.808 148.063 145.322 1.00 48.99 824 HIS A CA 1
ATOM 12990 C C . HIS A 1 817 ? 120.122 149.332 146.107 1.00 48.99 824 HIS A C 1
ATOM 12991 O O . HIS A 1 817 ? 120.618 149.289 147.234 1.00 48.99 824 HIS A O 1
ATOM 13005 N N . THR A 1 818 ? 119.815 150.476 145.502 1.00 48.18 825 THR A N 1
ATOM 13006 C CA . THR A 1 818 ? 120.109 151.775 146.088 1.00 48.18 825 THR A CA 1
ATOM 13007 C C . THR A 1 818 ? 118.819 152.517 146.402 1.00 48.18 825 THR A C 1
ATOM 13008 O O . THR A 1 818 ? 117.853 152.457 145.636 1.00 48.18 825 THR A O 1
ATOM 13019 N N . MET A 1 819 ? 118.816 153.219 147.532 1.00 52.68 826 MET A N 1
ATOM 13020 C CA . MET A 1 819 ? 117.670 153.992 147.983 1.00 52.68 826 MET A CA 1
ATOM 13021 C C . MET A 1 819 ? 118.161 155.318 148.543 1.00 52.68 826 MET A C 1
ATOM 13022 O O . MET A 1 819 ? 119.306 155.439 148.985 1.00 52.68 826 MET A O 1
ATOM 13036 N N . LEU A 1 820 ? 117.282 156.315 148.525 1.00 53.09 827 LEU A N 1
ATOM 13037 C CA . LEU A 1 820 ? 117.602 157.664 148.978 1.00 53.09 827 LEU A CA 1
ATOM 13038 C C . LEU A 1 820 ? 116.826 157.957 150.255 1.00 53.09 827 LEU A C 1
ATOM 13039 O O . LEU A 1 820 ? 115.591 157.930 150.252 1.00 53.09 827 LEU A O 1
ATOM 13055 N N . VAL A 1 821 ? 117.545 158.244 151.338 1.00 55.25 828 VAL A N 1
ATOM 13056 C CA . VAL A 1 821 ? 116.938 158.494 152.641 1.00 55.25 828 VAL A CA 1
ATOM 13057 C C . VAL A 1 821 ? 117.649 159.663 153.304 1.00 55.25 828 VAL A C 1
ATOM 13058 O O . VAL A 1 821 ? 118.874 159.790 153.216 1.00 55.25 828 VAL A O 1
ATOM 13071 N N . GLU A 1 822 ? 116.879 160.511 153.981 1.00 67.85 829 GLU A N 1
ATOM 13072 C CA . GLU A 1 822 ? 117.453 161.660 154.665 1.00 67.85 829 GLU A CA 1
ATOM 13073 C C . GLU A 1 822 ? 118.274 161.204 155.863 1.00 67.85 829 GLU A C 1
ATOM 13074 O O . GLU A 1 822 ? 117.776 160.485 156.734 1.00 67.85 829 GLU A O 1
ATOM 13086 N N . VAL A 1 823 ? 119.534 161.629 155.909 1.00 70.06 830 VAL A N 1
ATOM 13087 C CA . VAL A 1 823 ? 120.433 161.338 157.019 1.00 70.06 830 VAL A CA 1
ATOM 13088 C C . VAL A 1 823 ? 121.080 162.643 157.457 1.00 70.06 830 VAL A C 1
ATOM 13089 O O . VAL A 1 823 ? 121.653 163.363 156.632 1.00 70.06 830 VAL A O 1
ATOM 13102 N N . ASP A 1 824 ? 120.990 162.944 158.751 1.00 76.91 831 ASP A N 1
ATOM 13103 C CA . ASP A 1 824 ? 121.550 164.175 159.306 1.00 76.91 831 ASP A CA 1
ATOM 13104 C C . ASP A 1 824 ? 120.978 165.404 158.603 1.00 76.91 831 ASP A C 1
ATOM 13105 O O . ASP A 1 824 ? 121.663 166.411 158.416 1.00 76.91 831 ASP A O 1
ATOM 13114 N N . GLY A 1 825 ? 119.710 165.320 158.209 1.00 83.43 832 GLY A N 1
ATOM 13115 C CA . GLY A 1 825 ? 119.029 166.444 157.601 1.00 83.43 832 GLY A CA 1
ATOM 13116 C C . GLY A 1 825 ? 119.304 166.655 156.130 1.00 83.43 832 GLY A C 1
ATOM 13117 O O . GLY A 1 825 ? 118.855 167.664 155.575 1.00 83.43 832 GLY A O 1
ATOM 13121 N N . GLU A 1 826 ? 120.024 165.746 155.478 1.00 75.25 833 GLU A N 1
ATOM 13122 C CA . GLU A 1 826 ? 120.318 165.860 154.060 1.00 75.25 833 GLU A CA 1
ATOM 13123 C C . GLU A 1 826 ? 120.055 164.533 153.365 1.00 75.25 833 GLU A C 1
ATOM 13124 O O . GLU A 1 826 ? 120.129 163.474 153.994 1.00 75.25 833 GLU A O 1
ATOM 13136 N N . PRO A 1 827 ? 119.743 164.559 152.067 1.00 62.71 834 PRO A N 1
ATOM 13137 C CA . PRO A 1 827 ? 119.443 163.315 151.344 1.00 62.71 834 PRO A CA 1
ATOM 13138 C C . PRO A 1 827 ? 120.723 162.639 150.873 1.00 62.71 834 PRO A C 1
ATOM 13139 O O . PRO A 1 827 ? 121.522 163.239 150.152 1.00 62.71 834 PRO A O 1
ATOM 13150 N N . ARG A 1 828 ? 120.913 161.386 151.276 1.00 58.99 835 ARG A N 1
ATOM 13151 C CA . ARG A 1 828 ? 122.089 160.615 150.905 1.00 58.99 835 ARG A CA 1
ATOM 13152 C C . ARG A 1 828 ? 121.666 159.228 150.449 1.00 58.99 835 ARG A C 1
ATOM 13153 O O . ARG A 1 828 ? 120.727 158.648 150.997 1.00 58.99 835 ARG A O 1
ATOM 13174 N N . TYR A 1 829 ? 122.360 158.703 149.444 1.00 49.87 836 TYR A N 1
ATOM 13175 C CA . TYR A 1 829 ? 122.063 157.365 148.953 1.00 49.87 836 TYR A CA 1
ATOM 13176 C C . TYR A 1 829 ? 122.533 156.317 149.951 1.00 49.87 836 TYR A C 1
ATOM 13177 O O . TYR A 1 829 ? 123.583 156.465 150.579 1.00 49.87 836 TYR A O 1
ATOM 13195 N N . LEU A 1 830 ? 121.754 155.250 150.089 1.00 50.09 837 LEU A N 1
ATOM 13196 C CA . LEU A 1 830 ? 122.134 154.096 150.885 1.00 50.09 837 LEU A CA 1
ATOM 13197 C C . LEU A 1 830 ? 121.908 152.831 150.073 1.00 50.09 837 LEU A C 1
ATOM 13198 O O . LEU A 1 830 ? 120.969 152.767 149.275 1.00 50.09 837 LEU A O 1
ATOM 13214 N N . PRO A 1 831 ? 122.739 151.813 150.255 1.00 48.53 838 PRO A N 1
ATOM 13215 C CA . PRO A 1 831 ? 122.471 150.514 149.641 1.00 48.53 838 PRO A CA 1
ATOM 13216 C C . PRO A 1 831 ? 121.589 149.666 150.548 1.00 48.53 838 PRO A C 1
ATOM 13217 O O . PRO A 1 831 ? 121.368 149.984 151.714 1.00 48.53 838 PRO A O 1
ATOM 13228 N N . TYR A 1 832 ? 121.081 148.579 149.985 1.00 47.89 839 TYR A N 1
ATOM 13229 C CA . TYR A 1 832 ? 120.374 147.594 150.793 1.00 47.89 839 TYR A CA 1
ATOM 13230 C C . TYR A 1 832 ? 120.218 146.306 149.996 1.00 47.89 839 TYR A C 1
ATOM 13231 O O . TYR A 1 832 ? 119.854 146.350 148.816 1.00 47.89 839 TYR A O 1
ATOM 13249 N N . PRO A 1 833 ? 120.477 145.148 150.594 1.00 45.81 840 PRO A N 1
ATOM 13250 C CA . PRO A 1 833 ? 120.538 143.916 149.803 1.00 45.81 840 PRO A CA 1
ATOM 13251 C C . PRO A 1 833 ? 119.171 143.432 149.363 1.00 45.81 840 PRO A C 1
ATOM 13252 O O . PRO A 1 833 ? 118.158 144.083 149.630 1.00 45.81 840 PRO A O 1
ATOM 13263 N N . ASP A 1 834 ? 119.134 142.292 148.683 1.00 49.61 841 ASP A N 1
ATOM 13264 C CA . ASP A 1 834 ? 117.874 141.644 148.355 1.00 49.61 841 ASP A CA 1
ATOM 13265 C C . ASP A 1 834 ? 117.416 140.873 149.587 1.00 49.61 841 ASP A C 1
ATOM 13266 O O . ASP A 1 834 ? 118.079 139.909 149.987 1.00 49.61 841 ASP A O 1
ATOM 13275 N N . PRO A 1 835 ? 116.296 141.244 150.212 1.00 48.00 842 PRO A N 1
ATOM 13276 C CA . PRO A 1 835 ? 115.976 140.652 151.521 1.00 48.00 842 PRO A CA 1
ATOM 13277 C C . PRO A 1 835 ? 115.850 139.145 151.494 1.00 48.00 842 PRO A C 1
ATOM 13278 O O . PRO A 1 835 ? 116.060 138.501 152.528 1.00 48.00 842 PRO A O 1
ATOM 13289 N N . SER A 1 836 ? 115.511 138.555 150.348 1.00 49.28 843 SER A N 1
ATOM 13290 C CA . SER A 1 836 ? 115.432 137.101 150.278 1.00 49.28 843 SER A CA 1
ATOM 13291 C C . SER A 1 836 ? 116.784 136.469 150.573 1.00 49.28 843 SER A C 1
ATOM 13292 O O . SER A 1 836 ? 116.858 135.434 151.242 1.00 49.28 843 SER A O 1
ATOM 13300 N N . ARG A 1 837 ? 117.868 137.079 150.090 1.00 49.39 844 ARG A N 1
ATOM 13301 C CA . ARG A 1 837 ? 119.198 136.537 150.351 1.00 49.39 844 ARG A CA 1
ATOM 13302 C C . ARG A 1 837 ? 119.527 136.573 151.838 1.00 49.39 844 ARG A C 1
ATOM 13303 O O . ARG A 1 837 ? 120.011 135.587 152.405 1.00 49.39 844 ARG A O 1
ATOM 13324 N N . ILE A 1 838 ? 119.281 137.710 152.489 1.00 46.85 845 ILE A N 1
ATOM 13325 C CA . ILE A 1 838 ? 119.565 137.818 153.917 1.00 46.85 845 ILE A CA 1
ATOM 13326 C C . ILE A 1 838 ? 118.724 136.820 154.698 1.00 46.85 845 ILE A C 1
ATOM 13327 O O . ILE A 1 838 ? 119.198 136.199 155.654 1.00 46.85 845 ILE A O 1
ATOM 13343 N N . LEU A 1 839 ? 117.462 136.650 154.305 1.00 52.02 846 LEU A N 1
ATOM 13344 C CA . LEU A 1 839 ? 116.579 135.763 155.050 1.00 52.02 846 LEU A CA 1
ATOM 13345 C C . LEU A 1 839 ? 116.917 134.297 154.818 1.00 52.02 846 LEU A C 1
ATOM 13346 O O . LEU A 1 839 ? 116.688 133.469 155.705 1.00 52.02 846 LEU A O 1
ATOM 13362 N N . CYS A 1 840 ? 117.443 133.952 153.644 1.00 53.93 847 CYS A N 1
ATOM 13363 C CA . CYS A 1 840 ? 117.748 132.568 153.311 1.00 53.93 847 CYS A CA 1
ATOM 13364 C C . CYS A 1 840 ? 119.214 132.215 153.503 1.00 53.93 847 CYS A C 1
ATOM 13365 O O . CYS A 1 840 ? 119.610 131.092 153.183 1.00 53.93 847 CYS A O 1
ATOM 13373 N N . ALA A 1 841 ? 120.032 133.143 153.991 1.00 51.63 848 ALA A N 1
ATOM 13374 C CA . ALA A 1 841 ? 121.377 132.810 154.437 1.00 51.63 848 ALA A CA 1
ATOM 13375 C C . ALA A 1 841 ? 121.431 132.473 155.918 1.00 51.63 848 ALA A C 1
ATOM 13376 O O . ALA A 1 841 ? 122.443 131.937 156.380 1.00 51.63 848 ALA A O 1
ATOM 13383 N N . CYS A 1 842 ? 120.375 132.783 156.669 1.00 54.74 849 CYS A N 1
ATOM 13384 C CA . CYS A 1 842 ? 120.266 132.383 158.064 1.00 54.74 849 CYS A CA 1
ATOM 13385 C C . CYS A 1 842 ? 119.597 131.029 158.233 1.00 54.74 849 CYS A C 1
ATOM 13386 O O . CYS A 1 842 ? 119.836 130.358 159.242 1.00 54.74 849 CYS A O 1
ATOM 13394 N N . VAL A 1 843 ? 118.765 130.618 157.276 1.00 54.60 850 VAL A N 1
ATOM 13395 C CA . VAL A 1 843 ? 118.059 129.349 157.392 1.00 54.60 850 VAL A CA 1
ATOM 13396 C C . VAL A 1 843 ? 118.944 128.195 156.938 1.00 54.60 850 VAL A C 1
ATOM 13397 O O . VAL A 1 843 ? 118.950 127.127 157.558 1.00 54.60 850 VAL A O 1
ATOM 13410 N N . PHE A 1 844 ? 119.697 128.383 155.858 1.00 54.12 851 PHE A N 1
ATOM 13411 C CA . PHE A 1 844 ? 120.581 127.355 155.324 1.00 54.12 851 PHE A CA 1
ATOM 13412 C C . PHE A 1 844 ? 122.022 127.680 155.687 1.00 54.12 851 PHE A C 1
ATOM 13413 O O . PHE A 1 844 ? 122.470 128.816 155.514 1.00 54.12 851 PHE A O 1
ATOM 13430 N N . VAL A 1 845 ? 122.744 126.681 156.185 1.00 59.44 852 VAL A N 1
ATOM 13431 C CA . VAL A 1 845 ? 124.152 126.820 156.525 1.00 59.44 852 VAL A CA 1
ATOM 13432 C C . VAL A 1 845 ? 124.918 125.687 155.860 1.00 59.44 852 VAL A C 1
ATOM 13433 O O . VAL A 1 845 ? 124.371 124.611 155.603 1.00 59.44 852 VAL A O 1
ATOM 13446 N N . ASP A 1 846 ? 126.198 125.928 155.589 1.00 60.83 853 ASP A N 1
ATOM 13447 C CA . ASP A 1 846 ? 126.997 125.029 154.770 1.00 60.83 853 ASP A CA 1
ATOM 13448 C C . ASP A 1 846 ? 127.797 124.020 155.583 1.00 60.83 853 ASP A C 1
ATOM 13449 O O . ASP A 1 846 ? 128.651 123.332 155.017 1.00 60.83 853 ASP A O 1
ATOM 13458 N N . ASP A 1 847 ? 127.558 123.920 156.887 1.00 64.32 854 ASP A N 1
ATOM 13459 C CA . ASP A 1 847 ? 128.266 122.951 157.708 1.00 64.32 854 ASP A CA 1
ATOM 13460 C C . ASP A 1 847 ? 127.413 122.604 158.917 1.00 64.32 854 ASP A C 1
ATOM 13461 O O . ASP A 1 847 ? 126.540 123.372 159.327 1.00 64.32 854 ASP A O 1
ATOM 13470 N N . LEU A 1 848 ? 127.681 121.432 159.491 1.00 70.93 855 LEU A N 1
ATOM 13471 C CA . LEU A 1 848 ? 126.896 120.978 160.633 1.00 70.93 855 LEU A CA 1
ATOM 13472 C C . LEU A 1 848 ? 127.196 121.792 161.883 1.00 70.93 855 LEU A C 1
ATOM 13473 O O . LEU A 1 848 ? 126.314 121.966 162.731 1.00 70.93 855 LEU A O 1
ATOM 13489 N N . ASP A 1 849 ? 128.426 122.289 162.024 1.00 74.45 856 ASP A N 1
ATOM 13490 C CA . ASP A 1 849 ? 128.764 123.092 163.195 1.00 74.45 856 ASP A CA 1
ATOM 13491 C C . ASP A 1 849 ? 127.941 124.372 163.242 1.00 74.45 856 ASP A C 1
ATOM 13492 O O . ASP A 1 849 ? 127.448 124.765 164.305 1.00 74.45 856 ASP A O 1
ATOM 13501 N N . LYS A 1 850 ? 127.777 125.036 162.096 1.00 63.00 857 LYS A N 1
ATOM 13502 C CA . LYS A 1 850 ? 127.034 126.289 162.058 1.00 63.00 857 LYS A CA 1
ATOM 13503 C C . LYS A 1 850 ? 125.567 126.106 162.417 1.00 63.00 857 LYS A C 1
ATOM 13504 O O . LYS A 1 850 ? 124.913 127.080 162.800 1.00 63.00 857 LYS A O 1
ATOM 13523 N N . THR A 1 851 ? 125.035 124.887 162.303 1.00 68.54 858 THR A N 1
ATOM 13524 C CA . THR A 1 851 ? 123.654 124.640 162.699 1.00 68.54 858 THR A CA 1
ATOM 13525 C C . THR A 1 851 ? 123.440 124.842 164.193 1.00 68.54 858 THR A C 1
ATOM 13526 O O . THR A 1 851 ? 122.301 125.060 164.618 1.00 68.54 858 THR A O 1
ATOM 13537 N N . GLU A 1 852 ? 124.500 124.772 164.994 1.00 77.04 859 GLU A N 1
ATOM 13538 C CA . GLU A 1 852 ? 124.419 125.081 166.419 1.00 77.04 859 GLU A CA 1
ATOM 13539 C C . GLU A 1 852 ? 124.520 126.593 166.567 1.00 77.04 859 GLU A C 1
ATOM 13540 O O . GLU A 1 852 ? 125.606 127.168 166.469 1.00 77.04 859 GLU A O 1
ATOM 13552 N N . SER A 1 853 ? 123.381 127.243 166.810 1.00 66.64 860 SER A N 1
ATOM 13553 C CA . SER A 1 853 ? 123.329 128.699 166.728 1.00 66.64 860 SER A CA 1
ATOM 13554 C C . SER A 1 853 ? 124.268 129.354 167.732 1.00 66.64 860 SER A C 1
ATOM 13555 O O . SER A 1 853 ? 124.970 130.314 167.398 1.00 66.64 860 SER A O 1
ATOM 13563 N N . VAL A 1 854 ? 124.302 128.844 168.964 1.00 73.46 861 VAL A N 1
ATOM 13564 C CA . VAL A 1 854 ? 125.042 129.521 170.027 1.00 73.46 861 VAL A CA 1
ATOM 13565 C C . VAL A 1 854 ? 126.515 129.659 169.674 1.00 73.46 861 VAL A C 1
ATOM 13566 O O . VAL A 1 854 ? 127.174 130.618 170.093 1.00 73.46 861 VAL A O 1
ATOM 13579 N N . ALA A 1 855 ? 127.060 128.716 168.907 1.00 76.01 862 ALA A N 1
ATOM 13580 C CA . ALA A 1 855 ? 128.492 128.697 168.639 1.00 76.01 862 ALA A CA 1
ATOM 13581 C C . ALA A 1 855 ? 128.927 129.718 167.595 1.00 76.01 862 ALA A C 1
ATOM 13582 O O . ALA A 1 855 ? 130.116 130.047 167.535 1.00 76.01 862 ALA A O 1
ATOM 13589 N N . VAL A 1 856 ? 128.006 130.227 166.779 1.00 64.18 863 VAL A N 1
ATOM 13590 C CA . VAL A 1 856 ? 128.364 131.094 165.661 1.00 64.18 863 VAL A CA 1
ATOM 13591 C C . VAL A 1 856 ? 127.671 132.441 165.800 1.00 64.18 863 VAL A C 1
ATOM 13592 O O . VAL A 1 856 ? 127.329 133.078 164.798 1.00 64.18 863 VAL A O 1
ATOM 13605 N N . MET A 1 857 ? 127.459 132.881 167.041 1.00 63.45 864 MET A N 1
ATOM 13606 C CA . MET A 1 857 ? 126.722 134.117 167.286 1.00 63.45 864 MET A CA 1
ATOM 13607 C C . MET A 1 857 ? 127.171 135.252 166.375 1.00 63.45 864 MET A C 1
ATOM 13608 O O . MET A 1 857 ? 126.355 136.095 165.991 1.00 63.45 864 MET A O 1
ATOM 13622 N N . GLU A 1 858 ? 128.455 135.293 166.015 1.00 57.09 865 GLU A N 1
ATOM 13623 C CA . GLU A 1 858 ? 128.960 136.405 165.219 1.00 57.09 865 GLU A CA 1
ATOM 13624 C C . GLU A 1 858 ? 128.359 136.440 163.822 1.00 57.09 865 GLU A C 1
ATOM 13625 O O . GLU A 1 858 ? 128.363 137.498 163.184 1.00 57.09 865 GLU A O 1
ATOM 13637 N N . ARG A 1 859 ? 127.844 135.315 163.329 1.00 55.17 866 ARG A N 1
ATOM 13638 C CA . ARG A 1 859 ? 127.283 135.300 161.984 1.00 55.17 866 ARG A CA 1
ATOM 13639 C C . ARG A 1 859 ? 126.113 136.267 161.869 1.00 55.17 866 ARG A C 1
ATOM 13640 O O . ARG A 1 859 ? 126.018 137.026 160.899 1.00 55.17 866 ARG A O 1
ATOM 13661 N N . TYR A 1 860 ? 125.220 136.272 162.860 1.00 54.71 867 TYR A N 1
ATOM 13662 C CA . TYR A 1 860 ? 124.056 137.150 162.795 1.00 54.71 867 TYR A CA 1
ATOM 13663 C C . TYR A 1 860 ? 124.424 138.599 163.074 1.00 54.71 867 TYR A C 1
ATOM 13664 O O . TYR A 1 860 ? 123.779 139.509 162.545 1.00 54.71 867 TYR A O 1
ATOM 13682 N N . ILE A 1 861 ? 125.446 138.841 163.896 1.00 54.09 868 ILE A N 1
ATOM 13683 C CA . ILE A 1 861 ? 125.898 140.211 164.102 1.00 54.09 868 ILE A CA 1
ATOM 13684 C C . ILE A 1 861 ? 126.505 140.769 162.824 1.00 54.09 868 ILE A C 1
ATOM 13685 O O . ILE A 1 861 ? 126.374 141.964 162.540 1.00 54.09 868 ILE A O 1
ATOM 13701 N N . ALA A 1 862 ? 127.192 139.935 162.044 1.00 49.42 869 ALA A N 1
ATOM 13702 C CA . ALA A 1 862 ? 127.732 140.401 160.772 1.00 49.42 869 ALA A CA 1
ATOM 13703 C C . ALA A 1 862 ? 126.664 140.490 159.690 1.00 49.42 869 ALA A C 1
ATOM 13704 O O . ALA A 1 862 ? 126.798 141.292 158.762 1.00 49.42 869 ALA A O 1
ATOM 13711 N N . LEU A 1 863 ? 125.613 139.671 159.774 1.00 50.64 870 LEU A N 1
ATOM 13712 C CA . LEU A 1 863 ? 124.534 139.748 158.793 1.00 50.64 870 LEU A CA 1
ATOM 13713 C C . LEU A 1 863 ? 123.608 140.931 159.045 1.00 50.64 870 LEU A C 1
ATOM 13714 O O . LEU A 1 863 ? 123.078 141.506 158.091 1.00 50.64 870 LEU A O 1
ATOM 13730 N N . ALA A 1 864 ? 123.390 141.301 160.307 1.00 51.27 871 ALA A N 1
ATOM 13731 C CA . ALA A 1 864 ? 122.510 142.418 160.619 1.00 51.27 871 ALA A CA 1
ATOM 13732 C C . ALA A 1 864 ? 123.161 143.769 160.361 1.00 51.27 871 ALA A C 1
ATOM 13733 O O . ALA A 1 864 ? 122.452 144.776 160.287 1.00 51.27 871 ALA A O 1
ATOM 13740 N N . ILE A 1 865 ? 124.487 143.817 160.233 1.00 52.30 872 ILE A N 1
ATOM 13741 C CA . ILE A 1 865 ? 125.150 145.063 159.863 1.00 52.30 872 ILE A CA 1
ATOM 13742 C C . ILE A 1 865 ? 124.816 145.435 158.426 1.00 52.30 872 ILE A C 1
ATOM 13743 O O . ILE A 1 865 ? 124.656 146.615 158.098 1.00 52.30 872 ILE A O 1
ATOM 13759 N N . ASP A 1 866 ? 124.718 144.440 157.545 1.00 52.86 873 ASP A N 1
ATOM 13760 C CA . ASP A 1 866 ? 124.506 144.684 156.125 1.00 52.86 873 ASP A CA 1
ATOM 13761 C C . ASP A 1 866 ? 123.032 144.797 155.759 1.00 52.86 873 ASP A C 1
ATOM 13762 O O . ASP A 1 866 ? 122.712 145.315 154.686 1.00 52.86 873 ASP A O 1
ATOM 13771 N N . ALA A 1 867 ? 122.129 144.348 156.625 1.00 47.88 874 ALA A N 1
ATOM 13772 C CA . ALA A 1 867 ? 120.702 144.401 156.353 1.00 47.88 874 ALA A CA 1
ATOM 13773 C C . ALA A 1 867 ? 120.010 145.553 157.062 1.00 47.88 874 ALA A C 1
ATOM 13774 O O . ALA A 1 867 ? 118.780 145.630 157.033 1.00 47.88 874 ALA A O 1
ATOM 13781 N N . TYR A 1 868 ? 120.764 146.444 157.703 1.00 48.80 875 TYR A N 1
ATOM 13782 C CA . TYR A 1 868 ? 120.135 147.567 158.393 1.00 48.80 875 TYR A CA 1
ATOM 13783 C C . TYR A 1 868 ? 119.342 148.471 157.461 1.00 48.80 875 TYR A C 1
ATOM 13784 O O . TYR A 1 868 ? 118.189 148.796 157.791 1.00 48.80 875 TYR A O 1
ATOM 13802 N N . PRO A 1 869 ? 119.866 148.917 156.315 1.00 46.37 876 PRO A N 1
ATOM 13803 C CA . PRO A 1 869 ? 119.131 149.911 155.516 1.00 46.37 876 PRO A CA 1
ATOM 13804 C C . PRO A 1 869 ? 117.731 149.479 155.127 1.00 46.37 876 PRO A C 1
ATOM 13805 O O . PRO A 1 869 ? 116.978 150.307 154.603 1.00 46.37 876 PRO A O 1
ATOM 13816 N N . LEU A 1 870 ? 117.355 148.220 155.361 1.00 47.42 877 LEU A N 1
ATOM 13817 C CA . LEU A 1 870 ? 115.983 147.790 155.132 1.00 47.42 877 LEU A CA 1
ATOM 13818 C C . LEU A 1 870 ? 115.006 148.404 156.122 1.00 47.42 877 LEU A C 1
ATOM 13819 O O . LEU A 1 870 ? 113.794 148.279 155.925 1.00 47.42 877 LEU A O 1
ATOM 13835 N N . VAL A 1 871 ? 115.494 149.049 157.181 1.00 50.11 878 VAL A N 1
ATOM 13836 C CA . VAL A 1 871 ? 114.593 149.705 158.121 1.00 50.11 878 VAL A CA 1
ATOM 13837 C C . VAL A 1 871 ? 113.907 150.895 157.462 1.00 50.11 878 VAL A C 1
ATOM 13838 O O . VAL A 1 871 ? 112.720 151.149 157.694 1.00 50.11 878 VAL A O 1
ATOM 13851 N N . HIS A 1 872 ? 114.639 151.647 156.636 1.00 52.92 879 HIS A N 1
ATOM 13852 C CA . HIS A 1 872 ? 114.057 152.809 155.974 1.00 52.92 879 HIS A CA 1
ATOM 13853 C C . HIS A 1 872 ? 113.121 152.426 154.835 1.00 52.92 879 HIS A C 1
ATOM 13854 O O . HIS A 1 872 ? 112.353 153.276 154.374 1.00 52.92 879 HIS A O 1
ATOM 13868 N N . HIS A 1 873 ? 113.166 151.179 154.373 1.00 55.49 880 HIS A N 1
ATOM 13869 C CA . HIS A 1 873 ? 112.389 150.788 153.205 1.00 55.49 880 HIS A CA 1
ATOM 13870 C C . HIS A 1 873 ? 110.898 150.968 153.459 1.00 55.49 880 HIS A C 1
ATOM 13871 O O . HIS A 1 873 ? 110.390 150.657 154.539 1.00 55.49 880 HIS A O 1
ATOM 13885 N N . GLU A 1 874 ? 110.196 151.477 152.444 1.00 62.33 881 GLU A N 1
ATOM 13886 C CA . GLU A 1 874 ? 108.772 151.759 152.591 1.00 62.33 881 GLU A CA 1
ATOM 13887 C C . GLU A 1 874 ? 107.967 150.484 152.808 1.00 62.33 881 GLU A C 1
ATOM 13888 O O . GLU A 1 874 ? 107.075 150.447 153.663 1.00 62.33 881 GLU A O 1
ATOM 13900 N N . ASN A 1 875 ? 108.258 149.435 152.043 1.00 63.23 882 ASN A N 1
ATOM 13901 C CA . ASN A 1 875 ? 107.490 148.200 152.141 1.00 63.23 882 ASN A CA 1
ATOM 13902 C C . ASN A 1 875 ? 107.556 147.654 153.559 1.00 63.23 882 ASN A C 1
ATOM 13903 O O . ASN A 1 875 ? 108.633 147.305 154.050 1.00 63.23 882 ASN A O 1
ATOM 13914 N N . GLU A 1 876 ? 106.399 147.573 154.216 1.00 62.71 883 GLU A N 1
ATOM 13915 C CA . GLU A 1 876 ? 106.372 147.211 155.628 1.00 62.71 883 GLU A CA 1
ATOM 13916 C C . GLU A 1 876 ? 106.891 145.803 155.880 1.00 62.71 883 GLU A C 1
ATOM 13917 O O . GLU A 1 876 ? 107.240 145.481 157.020 1.00 62.71 883 GLU A O 1
ATOM 13929 N N . GLU A 1 877 ? 106.961 144.962 154.853 1.00 60.43 884 GLU A N 1
ATOM 13930 C CA . GLU A 1 877 ? 107.359 143.573 155.033 1.00 60.43 884 GLU A CA 1
ATOM 13931 C C . GLU A 1 877 ? 108.871 143.385 155.072 1.00 60.43 884 GLU A C 1
ATOM 13932 O O . GLU A 1 877 ? 109.331 142.259 155.285 1.00 60.43 884 GLU A O 1
ATOM 13944 N N . TYR A 1 878 ? 109.654 144.447 154.885 1.00 54.08 885 TYR A N 1
ATOM 13945 C CA . TYR A 1 878 ? 111.106 144.337 154.910 1.00 54.08 885 TYR A CA 1
ATOM 13946 C C . TYR A 1 878 ? 111.720 144.699 156.255 1.00 54.08 885 TYR A C 1
ATOM 13947 O O . TYR A 1 878 ? 112.837 144.258 156.542 1.00 54.08 885 TYR A O 1
ATOM 13965 N N . LYS A 1 879 ? 111.028 145.480 157.084 1.00 54.45 886 LYS A N 1
ATOM 13966 C CA . LYS A 1 879 ? 111.581 145.845 158.384 1.00 54.45 886 LYS A CA 1
ATOM 13967 C C . LYS A 1 879 ? 111.693 144.637 159.306 1.00 54.45 886 LYS A C 1
ATOM 13968 O O . LYS A 1 879 ? 112.615 144.563 160.135 1.00 54.45 886 LYS A O 1
ATOM 13987 N N . LYS A 1 880 ? 110.767 143.687 159.185 1.00 56.01 887 LYS A N 1
ATOM 13988 C CA . LYS A 1 880 ? 110.875 142.463 159.966 1.00 56.01 887 LYS A CA 1
ATOM 13989 C C . LYS A 1 880 ? 112.194 141.757 159.689 1.00 56.01 887 LYS A C 1
ATOM 13990 O O . LYS A 1 880 ? 112.802 141.192 160.602 1.00 56.01 887 LYS A O 1
ATOM 14009 N N . VAL A 1 881 ? 112.676 141.812 158.445 1.00 51.10 888 VAL A N 1
ATOM 14010 C CA . VAL A 1 881 ? 113.909 141.119 158.090 1.00 51.10 888 VAL A CA 1
ATOM 14011 C C . VAL A 1 881 ? 115.082 141.580 158.940 1.00 51.10 888 VAL A C 1
ATOM 14012 O O . VAL A 1 881 ? 116.097 140.881 159.019 1.00 51.10 888 VAL A O 1
ATOM 14025 N N . PHE A 1 882 ? 114.975 142.744 159.576 1.00 50.38 889 PHE A N 1
ATOM 14026 C CA . PHE A 1 882 ? 116.005 143.266 160.467 1.00 50.38 889 PHE A CA 1
ATOM 14027 C C . PHE A 1 882 ? 115.638 143.149 161.937 1.00 50.38 889 PHE A C 1
ATOM 14028 O O . PHE A 1 882 ? 116.479 142.745 162.758 1.00 50.38 889 PHE A O 1
ATOM 14045 N N . PHE A 1 883 ? 114.401 143.492 162.300 1.00 52.25 890 PHE A N 1
ATOM 14046 C CA . PHE A 1 883 ? 114.022 143.394 163.704 1.00 52.25 890 PHE A CA 1
ATOM 14047 C C . PHE A 1 883 ? 114.048 141.948 164.188 1.00 52.25 890 PHE A C 1
ATOM 14048 O O . PHE A 1 883 ? 114.353 141.692 165.361 1.00 52.25 890 PHE A O 1
ATOM 14065 N N . VAL A 1 884 ? 113.763 140.988 163.306 1.00 54.78 891 VAL A N 1
ATOM 14066 C CA . VAL A 1 884 ? 113.852 139.584 163.686 1.00 54.78 891 VAL A CA 1
ATOM 14067 C C . VAL A 1 884 ? 115.291 139.210 164.006 1.00 54.78 891 VAL A C 1
ATOM 14068 O O . VAL A 1 884 ? 115.551 138.483 164.967 1.00 54.78 891 VAL A O 1
ATOM 14081 N N . LEU A 1 885 ? 116.247 139.677 163.201 1.00 52.03 892 LEU A N 1
ATOM 14082 C CA . LEU A 1 885 ? 117.647 139.377 163.488 1.00 52.03 892 LEU A CA 1
ATOM 14083 C C . LEU A 1 885 ? 118.074 139.983 164.817 1.00 52.03 892 LEU A C 1
ATOM 14084 O O . LEU A 1 885 ? 118.807 139.353 165.592 1.00 52.03 892 LEU A O 1
ATOM 14100 N N . LEU A 1 886 ? 117.631 141.210 165.100 1.00 54.92 893 LEU A N 1
ATOM 14101 C CA . LEU A 1 886 ? 117.941 141.809 166.398 1.00 54.92 893 LEU A CA 1
ATOM 14102 C C . LEU A 1 886 ? 117.392 140.958 167.541 1.00 54.92 893 LEU A C 1
ATOM 14103 O O . LEU A 1 886 ? 118.111 140.630 168.498 1.00 54.92 893 LEU A O 1
ATOM 14119 N N . SER A 1 887 ? 116.111 140.592 167.459 1.00 55.48 894 SER A N 1
ATOM 14120 C CA . SER A 1 887 ? 115.525 139.767 168.506 1.00 55.48 894 SER A CA 1
ATOM 14121 C C . SER A 1 887 ? 116.236 138.428 168.621 1.00 55.48 894 SER A C 1
ATOM 14122 O O . SER A 1 887 ? 116.372 137.892 169.725 1.00 55.48 894 SER A O 1
ATOM 14130 N N . TYR A 1 888 ? 116.702 137.874 167.503 1.00 57.46 895 TYR A N 1
ATOM 14131 C CA . TYR A 1 888 ? 117.368 136.579 167.554 1.00 57.46 895 TYR A CA 1
ATOM 14132 C C . TYR A 1 888 ? 118.724 136.682 168.237 1.00 57.46 895 TYR A C 1
ATOM 14133 O O . TYR A 1 888 ? 119.117 135.776 168.978 1.00 57.46 895 TYR A O 1
ATOM 14151 N N . ILE A 1 889 ? 119.460 137.767 167.997 1.00 56.91 896 ILE A N 1
ATOM 14152 C CA . ILE A 1 889 ? 120.723 137.947 168.711 1.00 56.91 896 ILE A CA 1
ATOM 14153 C C . ILE A 1 889 ? 120.465 138.101 170.204 1.00 56.91 896 ILE A C 1
ATOM 14154 O O . ILE A 1 889 ? 121.194 137.547 171.040 1.00 56.91 896 ILE A O 1
ATOM 14170 N N . ARG A 1 890 ? 119.422 138.853 170.566 1.00 61.44 897 ARG A N 1
ATOM 14171 C CA . ARG A 1 890 ? 119.066 138.950 171.980 1.00 61.44 897 ARG A CA 1
ATOM 14172 C C . ARG A 1 890 ? 118.770 137.573 172.559 1.00 61.44 897 ARG A C 1
ATOM 14173 O O . ARG A 1 890 ? 119.219 137.240 173.664 1.00 61.44 897 ARG A O 1
ATOM 14194 N N . LYS A 1 891 ? 118.002 136.764 171.830 1.00 63.52 898 LYS A N 1
ATOM 14195 C CA . LYS A 1 891 ? 117.654 135.436 172.317 1.00 63.52 898 LYS A CA 1
ATOM 14196 C C . LYS A 1 891 ? 118.894 134.571 172.478 1.00 63.52 898 LYS A C 1
ATOM 14197 O O . LYS A 1 891 ? 119.009 133.818 173.448 1.00 63.52 898 LYS A O 1
ATOM 14216 N N . LEU A 1 892 ? 119.829 134.655 171.531 1.00 62.65 899 LEU A N 1
ATOM 14217 C CA . LEU A 1 892 ? 121.053 133.869 171.634 1.00 62.65 899 LEU A CA 1
ATOM 14218 C C . LEU A 1 892 ? 121.839 134.249 172.879 1.00 62.65 899 LEU A C 1
ATOM 14219 O O . LEU A 1 892 ? 122.325 133.379 173.610 1.00 62.65 899 LEU A O 1
ATOM 14235 N N . TYR A 1 893 ? 121.988 135.550 173.131 1.00 67.85 900 TYR A N 1
ATOM 14236 C CA . TYR A 1 893 ? 122.736 135.969 174.313 1.00 67.85 900 TYR A CA 1
ATOM 14237 C C . TYR A 1 893 ? 122.047 135.506 175.590 1.00 67.85 900 TYR A C 1
ATOM 14238 O O . TYR A 1 893 ? 122.701 134.996 176.510 1.00 67.85 900 TYR A O 1
ATOM 14256 N N . GLN A 1 894 ? 120.724 135.666 175.663 1.00 73.02 901 GLN A N 1
ATOM 14257 C CA . GLN A 1 894 ? 120.002 135.231 176.853 1.00 73.02 901 GLN A CA 1
ATOM 14258 C C . GLN A 1 894 ? 120.149 133.729 177.063 1.00 73.02 901 GLN A C 1
ATOM 14259 O O . GLN A 1 894 ? 120.381 133.268 178.188 1.00 73.02 901 GLN A O 1
ATOM 14273 N N . GLU A 1 895 ? 120.015 132.950 175.987 1.00 77.96 902 GLU A N 1
ATOM 14274 C CA . GLU A 1 895 ? 120.128 131.501 176.094 1.00 77.96 902 GLU A CA 1
ATOM 14275 C C . GLU A 1 895 ? 121.522 131.091 176.536 1.00 77.96 902 GLU A C 1
ATOM 14276 O O . GLU A 1 895 ? 121.673 130.193 177.368 1.00 77.96 902 GLU A O 1
ATOM 14288 N N . LEU A 1 896 ? 122.558 131.721 175.979 1.00 81.75 903 LEU A N 1
ATOM 14289 C CA . LEU A 1 896 ? 123.915 131.380 176.388 1.00 81.75 903 LEU A CA 1
ATOM 14290 C C . LEU A 1 896 ? 124.132 131.697 177.859 1.00 81.75 903 LEU A C 1
ATOM 14291 O O . LEU A 1 896 ? 124.713 130.890 178.596 1.00 81.75 903 LEU A O 1
ATOM 14307 N N . SER A 1 897 ? 123.660 132.861 178.312 1.00 89.92 904 SER A N 1
ATOM 14308 C CA . SER A 1 897 ? 123.836 133.220 179.715 1.00 89.92 904 SER A CA 1
ATOM 14309 C C . SER A 1 897 ? 123.117 132.237 180.629 1.00 89.92 904 SER A C 1
ATOM 14310 O O . SER A 1 897 ? 123.667 131.815 181.653 1.00 89.92 904 SER A O 1
ATOM 14318 N N . GLN A 1 898 ? 121.885 131.860 180.280 1.00 93.89 905 GLN A N 1
ATOM 14319 C CA . GLN A 1 898 ? 121.142 130.926 181.121 1.00 93.89 905 GLN A CA 1
ATOM 14320 C C . GLN A 1 898 ? 121.784 129.544 181.108 1.00 93.89 905 GLN A C 1
ATOM 14321 O O . GLN A 1 898 ? 121.884 128.890 182.152 1.00 93.89 905 GLN A O 1
ATOM 14335 N N . ASN A 1 899 ? 122.227 129.082 179.936 1.00 97.16 906 ASN A N 1
ATOM 14336 C CA . ASN A 1 899 ? 122.771 127.735 179.814 1.00 97.16 906 ASN A CA 1
ATOM 14337 C C . ASN A 1 899 ? 124.124 127.609 180.496 1.00 97.16 906 ASN A C 1
ATOM 14338 O O . ASN A 1 899 ? 124.449 126.544 181.031 1.00 97.16 906 ASN A O 1
ATOM 14349 N N . MET A 1 900 ? 124.927 128.674 180.488 1.00 103.89 907 MET A N 1
ATOM 14350 C CA . MET A 1 900 ? 126.250 128.608 181.087 1.00 103.89 907 MET A CA 1
ATOM 14351 C C . MET A 1 900 ? 126.199 128.451 182.599 1.00 103.89 907 MET A C 1
ATOM 14352 O O . MET A 1 900 ? 127.230 128.144 183.207 1.00 103.89 907 MET A O 1
ATOM 14366 N N . LEU A 1 901 ? 125.034 128.653 183.217 1.00 112.29 908 LEU A N 1
ATOM 14367 C CA . LEU A 1 901 ? 124.911 128.467 184.656 1.00 112.29 908 LEU A CA 1
ATOM 14368 C C . LEU A 1 901 ? 125.134 127.019 185.070 1.00 112.29 908 LEU A C 1
ATOM 14369 O O . LEU A 1 901 ? 125.466 126.762 186.232 1.00 112.29 908 LEU A O 1
ATOM 14385 N N . MET A 1 902 ? 124.960 126.067 184.149 1.00 113.25 909 MET A N 1
ATOM 14386 C CA . MET A 1 902 ? 125.194 124.665 184.475 1.00 113.25 909 MET A CA 1
ATOM 14387 C C . MET A 1 902 ? 126.645 124.401 184.850 1.00 113.25 909 MET A C 1
ATOM 14388 O O . MET A 1 902 ? 126.928 123.406 185.526 1.00 113.25 909 MET A O 1
ATOM 14402 N N . ASP A 1 903 ? 127.566 125.261 184.425 1.00 115.66 910 ASP A N 1
ATOM 14403 C CA . ASP A 1 903 ? 128.965 125.175 184.819 1.00 115.66 910 ASP A CA 1
ATOM 14404 C C . ASP A 1 903 ? 129.257 125.953 186.096 1.00 115.66 910 ASP A C 1
ATOM 14405 O O . ASP A 1 903 ? 130.425 126.074 186.480 1.00 115.66 910 ASP A O 1
ATOM 14414 N N . TYR A 1 904 ? 128.225 126.482 186.758 1.00 124.53 911 TYR A N 1
ATOM 14415 C CA . TYR A 1 904 ? 128.386 127.232 188.005 1.00 124.53 911 TYR A CA 1
ATOM 14416 C C . TYR A 1 904 ? 129.144 128.539 187.766 1.00 124.53 911 TYR A C 1
ATOM 14417 O O . TYR A 1 904 ? 130.148 128.827 188.419 1.00 124.53 911 TYR A O 1
ATOM 14435 N N . SER A 1 905 ? 128.651 129.333 186.817 1.00 116.84 912 SER A N 1
ATOM 14436 C CA . SER A 1 905 ? 129.257 130.616 186.498 1.00 116.84 912 SER A CA 1
ATOM 14437 C C . SER A 1 905 ? 128.173 131.575 186.032 1.00 116.84 912 SER A C 1
ATOM 14438 O O . SER A 1 905 ? 127.093 131.161 185.602 1.00 116.84 912 SER A O 1
ATOM 14446 N N . PHE A 1 906 ? 128.474 132.869 186.127 1.00 118.01 913 PHE A N 1
ATOM 14447 C CA . PHE A 1 906 ? 127.578 133.927 185.681 1.00 118.01 913 PHE A CA 1
ATOM 14448 C C . PHE A 1 906 ? 128.295 134.808 184.671 1.00 118.01 913 PHE A C 1
ATOM 14449 O O . PHE A 1 906 ? 129.401 135.291 184.937 1.00 118.01 913 PHE A O 1
ATOM 14466 N N . VAL A 1 907 ? 127.663 135.015 183.519 1.00 110.85 914 VAL A N 1
ATOM 14467 C CA . VAL A 1 907 ? 128.225 135.832 182.454 1.00 110.85 914 VAL A CA 1
ATOM 14468 C C . VAL A 1 907 ? 127.597 137.231 182.455 1.00 110.85 914 VAL A C 1
ATOM 14469 O O . VAL A 1 907 ? 127.747 137.981 181.498 1.00 110.85 914 VAL A O 1
ATOM 14482 N N . MET A 1 908 ? 126.952 137.614 183.561 1.00 113.24 915 MET A N 1
ATOM 14483 C CA . MET A 1 908 ? 126.143 138.831 183.578 1.00 113.24 915 MET A CA 1
ATOM 14484 C C . MET A 1 908 ? 126.925 140.046 183.092 1.00 113.24 915 MET A C 1
ATOM 14485 O O . MET A 1 908 ? 126.368 140.918 182.414 1.00 113.24 915 MET A O 1
ATOM 14499 N N . ASP A 1 909 ? 128.215 140.124 183.425 1.00 112.45 916 ASP A N 1
ATOM 14500 C CA . ASP A 1 909 ? 128.999 141.293 183.037 1.00 112.45 916 ASP A CA 1
ATOM 14501 C C . ASP A 1 909 ? 129.034 141.448 181.521 1.00 112.45 916 ASP A C 1
ATOM 14502 O O . ASP A 1 909 ? 128.661 142.497 180.983 1.00 112.45 916 ASP A O 1
ATOM 14511 N N . ILE A 1 910 ? 129.442 140.396 180.809 1.00 106.84 917 ILE A N 1
ATOM 14512 C CA . ILE A 1 910 ? 129.499 140.472 179.352 1.00 106.84 917 ILE A CA 1
ATOM 14513 C C . ILE A 1 910 ? 128.092 140.543 178.770 1.00 106.84 917 ILE A C 1
ATOM 14514 O O . ILE A 1 910 ? 127.849 141.243 177.779 1.00 106.84 917 ILE A O 1
ATOM 14530 N N . ASP A 1 911 ? 127.148 139.818 179.373 1.00 100.12 918 ASP A N 1
ATOM 14531 C CA . ASP A 1 911 ? 125.769 139.827 178.897 1.00 100.12 918 ASP A CA 1
ATOM 14532 C C . ASP A 1 911 ? 125.232 141.251 178.826 1.00 100.12 918 ASP A C 1
ATOM 14533 O O . ASP A 1 911 ? 124.885 141.748 177.749 1.00 100.12 918 ASP A O 1
ATOM 14542 N N . LYS A 1 912 ? 125.162 141.928 179.972 1.00 102.34 919 LYS A N 1
ATOM 14543 C CA . LYS A 1 912 ? 124.713 143.313 179.987 1.00 102.34 919 LYS A CA 1
ATOM 14544 C C . LYS A 1 912 ? 125.711 144.258 179.335 1.00 102.34 919 LYS A C 1
ATOM 14545 O O . LYS A 1 912 ? 125.368 145.422 179.100 1.00 102.34 919 LYS A O 1
ATOM 14564 N N . GLY A 1 913 ? 126.924 143.797 179.041 1.00 94.61 920 GLY A N 1
ATOM 14565 C CA . GLY A 1 913 ? 127.893 144.618 178.346 1.00 94.61 920 GLY A CA 1
ATOM 14566 C C . GLY A 1 913 ? 127.844 144.436 176.843 1.00 94.61 920 GLY A C 1
ATOM 14567 O O . GLY A 1 913 ? 128.843 144.660 176.154 1.00 94.61 920 GLY A O 1
ATOM 14571 N N . SER A 1 914 ? 126.690 144.025 176.323 1.00 76.88 921 SER A N 1
ATOM 14572 C CA . SER A 1 914 ? 126.501 143.796 174.896 1.00 76.88 921 SER A CA 1
ATOM 14573 C C . SER A 1 914 ? 125.566 144.858 174.332 1.00 76.88 921 SER A C 1
ATOM 14574 O O . SER A 1 914 ? 124.427 144.999 174.789 1.00 76.88 921 SER A O 1
ATOM 14582 N N . LYS A 1 915 ? 126.054 145.596 173.338 1.00 65.96 922 LYS A N 1
ATOM 14583 C CA . LYS A 1 915 ? 125.290 146.614 172.633 1.00 65.96 922 LYS A CA 1
ATOM 14584 C C . LYS A 1 915 ? 124.793 146.128 171.279 1.00 65.96 922 LYS A C 1
ATOM 14585 O O . LYS A 1 915 ? 124.285 146.931 170.490 1.00 65.96 922 LYS A O 1
ATOM 14604 N N . PHE A 1 916 ? 124.933 144.833 170.991 1.00 62.51 923 PHE A N 1
ATOM 14605 C CA . PHE A 1 916 ? 124.713 144.334 169.640 1.00 62.51 923 PHE A CA 1
ATOM 14606 C C . PHE A 1 916 ? 123.242 144.099 169.330 1.00 62.51 923 PHE A C 1
ATOM 14607 O O . PHE A 1 916 ? 122.851 144.161 168.160 1.00 62.51 923 PHE A O 1
ATOM 14624 N N . TRP A 1 917 ? 122.412 143.831 170.338 1.00 64.64 924 TRP A N 1
ATOM 14625 C CA . TRP A 1 917 ? 120.988 143.632 170.112 1.00 64.64 924 TRP A CA 1
ATOM 14626 C C . TRP A 1 917 ? 120.191 144.930 170.213 1.00 64.64 924 TRP A C 1
ATOM 14627 O O . TRP A 1 917 ? 118.977 144.887 170.434 1.00 64.64 924 TRP A O 1
ATOM 14648 N N . GLU A 1 918 ? 120.844 146.074 170.034 1.00 59.71 925 GLU A N 1
ATOM 14649 C CA . GLU A 1 918 ? 120.186 147.369 169.982 1.00 59.71 925 GLU A CA 1
ATOM 14650 C C . GLU A 1 918 ? 120.442 148.006 168.624 1.00 59.71 925 GLU A C 1
ATOM 14651 O O . GLU A 1 918 ? 121.316 147.576 167.869 1.00 59.71 925 GLU A O 1
ATOM 14663 N N . GLN A 1 919 ? 119.665 149.042 168.316 1.00 54.12 926 GLN A N 1
ATOM 14664 C CA . GLN A 1 919 ? 119.738 149.675 167.006 1.00 54.12 926 GLN A CA 1
ATOM 14665 C C . GLN A 1 919 ? 120.826 150.736 166.911 1.00 54.12 926 GLN A C 1
ATOM 14666 O O . GLN A 1 919 ? 121.087 151.229 165.810 1.00 54.12 926 GLN A O 1
ATOM 14680 N N . GLU A 1 920 ? 121.472 151.093 168.021 1.00 55.54 927 GLU A N 1
ATOM 14681 C CA . GLU A 1 920 ? 122.444 152.181 167.984 1.00 55.54 927 GLU A CA 1
ATOM 14682 C C . GLU A 1 920 ? 123.751 151.747 167.329 1.00 55.54 927 GLU A C 1
ATOM 14683 O O . GLU A 1 920 ? 124.381 152.533 166.615 1.00 55.54 927 GLU A O 1
ATOM 14695 N N . PHE A 1 921 ? 124.183 150.507 167.565 1.00 55.16 928 PHE A N 1
ATOM 14696 C CA . PHE A 1 921 ? 125.475 150.072 167.044 1.00 55.16 928 PHE A CA 1
ATOM 14697 C C . PHE A 1 921 ? 125.483 150.047 165.521 1.00 55.16 928 PHE A C 1
ATOM 14698 O O . PHE A 1 921 ? 126.440 150.512 164.894 1.00 55.16 928 PHE A O 1
ATOM 14715 N N . TYR A 1 922 ? 124.429 149.506 164.906 1.00 53.11 929 TYR A N 1
ATOM 14716 C CA . TYR A 1 922 ? 124.392 149.402 163.451 1.00 53.11 929 TYR A CA 1
ATOM 14717 C C . TYR A 1 922 ? 124.072 150.731 162.785 1.00 53.11 929 TYR A C 1
ATOM 14718 O O . TYR A 1 922 ? 124.593 151.016 161.703 1.00 53.11 929 TYR A O 1
ATOM 14736 N N . GLU A 1 923 ? 123.224 151.550 163.408 1.00 54.34 930 GLU A N 1
ATOM 14737 C CA . GLU A 1 923 ? 122.800 152.802 162.792 1.00 54.34 930 GLU A CA 1
ATOM 14738 C C . GLU A 1 923 ? 123.965 153.748 162.543 1.00 54.34 930 GLU A C 1
ATOM 14739 O O . GLU A 1 923 ? 123.838 154.666 161.728 1.00 54.34 930 GLU A O 1
ATOM 14751 N N . ASN A 1 924 ? 125.090 153.551 163.224 1.00 55.04 931 ASN A N 1
ATOM 14752 C CA . ASN A 1 924 ? 126.257 154.406 163.069 1.00 55.04 931 ASN A CA 1
ATOM 14753 C C . ASN A 1 924 ? 127.217 153.906 162.003 1.00 55.04 931 ASN A C 1
ATOM 14754 O O . ASN A 1 924 ? 128.289 154.494 161.833 1.00 55.04 931 ASN A O 1
ATOM 14765 N N . MET A 1 925 ? 126.871 152.838 161.291 1.00 50.17 932 MET A N 1
ATOM 14766 C CA . MET A 1 925 ? 127.722 152.296 160.242 1.00 50.17 932 MET A CA 1
ATOM 14767 C C . MET A 1 925 ? 127.418 152.883 158.872 1.00 50.17 932 MET A C 1
ATOM 14768 O O . MET A 1 925 ? 128.126 152.569 157.911 1.00 50.17 932 MET A O 1
ATOM 14782 N N . TYR A 1 926 ? 126.390 153.715 158.754 1.00 47.94 933 TYR A N 1
ATOM 14783 C CA . TYR A 1 926 ? 126.024 154.357 157.500 1.00 47.94 933 TYR A CA 1
ATOM 14784 C C . TYR A 1 926 ? 125.922 155.860 157.690 1.00 47.94 933 TYR A C 1
ATOM 14785 O O . TYR A 1 926 ? 124.973 156.503 157.236 1.00 47.94 933 TYR A O 1
ATOM 14803 N N . ARG A 1 927 ? 126.901 156.441 158.378 1.00 61.90 934 ARG A N 1
ATOM 14804 C CA . ARG A 1 927 ? 126.924 157.868 158.659 1.00 61.90 934 ARG A CA 1
ATOM 14805 C C . ARG A 1 927 ? 128.336 158.381 158.432 1.00 61.90 934 ARG A C 1
ATOM 14806 O O . ARG A 1 927 ? 129.302 157.753 158.872 1.00 61.90 934 ARG A O 1
ATOM 14827 N N . ALA A 1 928 ? 128.452 159.517 157.754 1.00 67.53 935 ALA A N 1
ATOM 14828 C CA . ALA A 1 928 ? 129.766 160.035 157.411 1.00 67.53 935 ALA A CA 1
ATOM 14829 C C . ALA A 1 928 ? 130.545 160.365 158.683 1.00 67.53 935 ALA A C 1
ATOM 14830 O O . ALA A 1 928 ? 129.984 160.940 159.622 1.00 67.53 935 ALA A O 1
ATOM 14837 N N . PRO A 1 929 ? 131.831 160.026 158.750 1.00 77.88 936 PRO A N 1
ATOM 14838 C CA . PRO A 1 929 ? 132.598 160.319 159.964 1.00 77.88 936 PRO A CA 1
ATOM 14839 C C . PRO A 1 929 ? 132.733 161.816 160.187 1.00 77.88 936 PRO A C 1
ATOM 14840 O O . PRO A 1 929 ? 132.772 162.610 159.244 1.00 77.88 936 PRO A O 1
ATOM 14851 N N . THR A 1 930 ? 132.801 162.195 161.459 1.00 97.83 937 THR A N 1
ATOM 14852 C CA . THR A 1 930 ? 132.897 163.600 161.837 1.00 97.83 937 THR A CA 1
ATOM 14853 C C . THR A 1 930 ? 134.113 164.262 161.198 1.00 97.83 937 THR A C 1
ATOM 14854 O O . THR A 1 930 ? 134.195 165.487 161.115 1.00 97.83 937 THR A O 1
ATOM 14866 N N . PHE B 2 1 ? 161.814 140.436 191.621 1.00 146.07 6 PHE B N 1
ATOM 14867 C CA . PHE B 2 1 ? 161.894 141.863 192.047 1.00 146.07 6 PHE B CA 1
ATOM 14868 C C . PHE B 2 1 ? 163.166 142.120 192.849 1.00 146.07 6 PHE B C 1
ATOM 14869 O O . PHE B 2 1 ? 163.773 143.186 192.742 1.00 146.07 6 PHE B O 1
ATOM 14888 N N . SER B 2 2 ? 163.563 141.138 193.654 1.00 146.18 7 SER B N 1
ATOM 14889 C CA . SER B 2 2 ? 164.768 141.235 194.465 1.00 146.18 7 SER B CA 1
ATOM 14890 C C . SER B 2 2 ? 166.014 140.749 193.736 1.00 146.18 7 SER B C 1
ATOM 14891 O O . SER B 2 2 ? 167.117 140.867 194.279 1.00 146.18 7 SER B O 1
ATOM 14899 N N . HIS B 2 3 ? 165.866 140.209 192.525 1.00 148.60 8 HIS B N 1
ATOM 14900 C CA . HIS B 2 3 ? 167.025 139.710 191.792 1.00 148.60 8 HIS B CA 1
ATOM 14901 C C . HIS B 2 3 ? 168.000 140.834 191.464 1.00 148.60 8 HIS B C 1
ATOM 14902 O O . HIS B 2 3 ? 169.220 140.654 191.558 1.00 148.60 8 HIS B O 1
ATOM 14916 N N . ILE B 2 4 ? 167.484 141.997 191.076 1.00 145.29 9 ILE B N 1
ATOM 14917 C CA . ILE B 2 4 ? 168.377 143.080 190.650 1.00 145.29 9 ILE B CA 1
ATOM 14918 C C . ILE B 2 4 ? 169.217 143.532 191.837 1.00 145.29 9 ILE B C 1
ATOM 14919 O O . ILE B 2 4 ? 168.701 143.595 192.972 1.00 145.29 9 ILE B O 1
ATOM 14935 N N . PRO B 2 5 ? 170.502 143.854 191.654 1.00 143.01 10 PRO B N 1
ATOM 14936 C CA . PRO B 2 5 ? 171.315 144.279 192.807 1.00 143.01 10 PRO B CA 1
ATOM 14937 C C . PRO B 2 5 ? 170.779 145.514 193.508 1.00 143.01 10 PRO B C 1
ATOM 14938 O O . PRO B 2 5 ? 170.938 145.639 194.729 1.00 143.01 10 PRO B O 1
ATOM 14949 N N . SER B 2 6 ? 170.148 146.434 192.774 1.00 144.22 11 SER B N 1
ATOM 14950 C CA . SER B 2 6 ? 169.695 147.682 193.376 1.00 144.22 11 SER B CA 1
ATOM 14951 C C . SER B 2 6 ? 168.693 147.455 194.500 1.00 144.22 11 SER B C 1
ATOM 14952 O O . SER B 2 6 ? 168.555 148.317 195.374 1.00 144.22 11 SER B O 1
ATOM 14960 N N . TYR B 2 7 ? 167.987 146.322 194.497 1.00 145.79 12 TYR B N 1
ATOM 14961 C CA . TYR B 2 7 ? 167.049 146.042 195.579 1.00 145.79 12 TYR B CA 1
ATOM 14962 C C . TYR B 2 7 ? 167.775 145.911 196.912 1.00 145.79 12 TYR B C 1
ATOM 14963 O O . TYR B 2 7 ? 167.275 146.365 197.948 1.00 145.79 12 TYR B O 1
ATOM 14981 N N . ALA B 2 8 ? 168.952 145.281 196.910 1.00 143.07 13 ALA B N 1
ATOM 14982 C CA . ALA B 2 8 ? 169.722 145.159 198.143 1.00 143.07 13 ALA B CA 1
ATOM 14983 C C . ALA B 2 8 ? 170.129 146.528 198.672 1.00 143.07 13 ALA B C 1
ATOM 14984 O O . ALA B 2 8 ? 170.040 146.789 199.877 1.00 143.07 13 ALA B O 1
ATOM 14991 N N . GLU B 2 9 ? 170.578 147.418 197.784 1.00 142.52 14 GLU B N 1
ATOM 14992 C CA . GLU B 2 9 ? 170.938 148.766 198.212 1.00 142.52 14 GLU B CA 1
ATOM 14993 C C . GLU B 2 9 ? 169.721 149.517 198.734 1.00 142.52 14 GLU B C 1
ATOM 14994 O O . GLU B 2 9 ? 169.817 150.270 199.710 1.00 142.52 14 GLU B O 1
ATOM 15006 N N . TYR B 2 10 ? 168.567 149.335 198.089 1.00 144.43 15 TYR B N 1
ATOM 15007 C CA . TYR B 2 10 ? 167.348 149.985 198.561 1.00 144.43 15 TYR B CA 1
ATOM 15008 C C . TYR B 2 10 ? 166.974 149.498 199.956 1.00 144.43 15 TYR B C 1
ATOM 15009 O O . TYR B 2 10 ? 166.597 150.296 200.821 1.00 144.43 15 TYR B O 1
ATOM 15027 N N . GLU B 2 11 ? 167.078 148.188 200.193 1.00 142.66 16 GLU B N 1
ATOM 15028 C CA . GLU B 2 11 ? 166.788 147.650 201.519 1.00 142.66 16 GLU B CA 1
ATOM 15029 C C . GLU B 2 11 ? 167.780 148.172 202.551 1.00 142.66 16 GLU B C 1
ATOM 15030 O O . GLU B 2 11 ? 167.401 148.489 203.686 1.00 142.66 16 GLU B O 1
ATOM 15042 N N . ARG B 2 12 ? 169.059 148.256 202.180 1.00 141.78 17 ARG B N 1
ATOM 15043 C CA . ARG B 2 12 ? 170.060 148.790 203.096 1.00 141.78 17 ARG B CA 1
ATOM 15044 C C . ARG B 2 12 ? 169.758 150.240 203.449 1.00 141.78 17 ARG B C 1
ATOM 15045 O O . ARG B 2 12 ? 169.872 150.641 204.613 1.00 141.78 17 ARG B O 1
ATOM 15066 N N . ALA B 2 13 ? 169.377 151.043 202.454 1.00 141.02 18 ALA B N 1
ATOM 15067 C CA . ALA B 2 13 ? 169.016 152.431 202.718 1.00 141.02 18 ALA B CA 1
ATOM 15068 C C . ALA B 2 13 ? 167.790 152.516 203.617 1.00 141.02 18 ALA B C 1
ATOM 15069 O O . ALA B 2 13 ? 167.733 153.352 204.526 1.00 141.02 18 ALA B O 1
ATOM 15076 N N . LYS B 2 14 ? 166.793 151.662 203.372 1.00 141.13 19 LYS B N 1
ATOM 15077 C CA . LYS B 2 14 ? 165.616 151.630 204.234 1.00 141.13 19 LYS B CA 1
ATOM 15078 C C . LYS B 2 14 ? 166.011 151.349 205.677 1.00 141.13 19 LYS B C 1
ATOM 15079 O O . LYS B 2 14 ? 165.572 152.041 206.603 1.00 141.13 19 LYS B O 1
ATOM 15098 N N . SER B 2 15 ? 166.838 150.322 205.885 1.00 140.12 20 SER B N 1
ATOM 15099 C CA . SER B 2 15 ? 167.246 149.964 207.239 1.00 140.12 20 SER B CA 1
ATOM 15100 C C . SER B 2 15 ? 168.037 151.090 207.892 1.00 140.12 20 SER B C 1
ATOM 15101 O O . SER B 2 15 ? 167.829 151.403 209.071 1.00 140.12 20 SER B O 1
ATOM 15109 N N . ILE B 2 16 ? 168.949 151.711 207.141 1.00 139.93 21 ILE B N 1
ATOM 15110 C CA . ILE B 2 16 ? 169.760 152.789 207.699 1.00 139.93 21 ILE B CA 1
ATOM 15111 C C . ILE B 2 16 ? 168.873 153.956 208.110 1.00 139.93 21 ILE B C 1
ATOM 15112 O O . ILE B 2 16 ? 169.034 154.529 209.194 1.00 139.93 21 ILE B O 1
ATOM 15128 N N . TYR B 2 17 ? 167.926 154.330 207.247 1.00 142.11 22 TYR B N 1
ATOM 15129 C CA . TYR B 2 17 ? 167.024 155.432 207.567 1.00 142.11 22 TYR B CA 1
ATOM 15130 C C . TYR B 2 17 ? 166.182 155.105 208.794 1.00 142.11 22 TYR B C 1
ATOM 15131 O O . TYR B 2 17 ? 166.020 155.939 209.693 1.00 142.11 22 TYR B O 1
ATOM 15149 N N . GLU B 2 18 ? 165.643 153.884 208.850 1.00 139.57 23 GLU B N 1
ATOM 15150 C CA . GLU B 2 18 ? 164.804 153.500 209.979 1.00 139.57 23 GLU B CA 1
ATOM 15151 C C . GLU B 2 18 ? 165.594 153.523 211.281 1.00 139.57 23 GLU B C 1
ATOM 15152 O O . GLU B 2 18 ? 165.074 153.937 212.324 1.00 139.57 23 GLU B O 1
ATOM 15164 N N . LYS B 2 19 ? 166.851 153.078 211.243 1.00 137.44 24 LYS B N 1
ATOM 15165 C CA . LYS B 2 19 ? 167.661 153.076 212.456 1.00 137.44 24 LYS B CA 1
ATOM 15166 C C . LYS B 2 19 ? 168.040 154.492 212.874 1.00 137.44 24 LYS B C 1
ATOM 15167 O O . LYS B 2 19 ? 167.971 154.832 214.061 1.00 137.44 24 LYS B O 1
ATOM 15186 N N . VAL B 2 20 ? 168.440 155.334 211.918 1.00 139.06 25 VAL B N 1
ATOM 15187 C CA . VAL B 2 20 ? 168.931 156.664 212.266 1.00 139.06 25 VAL B CA 1
ATOM 15188 C C . VAL B 2 20 ? 167.793 157.553 212.754 1.00 139.06 25 VAL B C 1
ATOM 15189 O O . VAL B 2 20 ? 167.967 158.340 213.692 1.00 139.06 25 VAL B O 1
ATOM 15202 N N . LEU B 2 21 ? 166.616 157.463 212.123 1.00 139.10 26 LEU B N 1
ATOM 15203 C CA . LEU B 2 21 ? 165.512 158.321 212.541 1.00 139.10 26 LEU B CA 1
ATOM 15204 C C . LEU B 2 21 ? 165.094 158.027 213.975 1.00 139.10 26 LEU B C 1
ATOM 15205 O O . LEU B 2 21 ? 164.580 158.914 214.666 1.00 139.10 26 LEU B O 1
ATOM 15221 N N . ALA B 2 22 ? 165.305 156.796 214.439 1.00 137.96 27 ALA B N 1
ATOM 15222 C CA . ALA B 2 22 ? 165.007 156.439 215.819 1.00 137.96 27 ALA B CA 1
ATOM 15223 C C . ALA B 2 22 ? 166.164 156.735 216.762 1.00 137.96 27 ALA B C 1
ATOM 15224 O O . ALA B 2 22 ? 165.932 157.074 217.928 1.00 137.96 27 ALA B O 1
ATOM 15231 N N . ASP B 2 23 ? 167.406 156.616 216.285 1.00 137.07 28 ASP B N 1
ATOM 15232 C CA . ASP B 2 23 ? 168.554 156.880 217.145 1.00 137.07 28 ASP B CA 1
ATOM 15233 C C . ASP B 2 23 ? 168.753 158.372 217.383 1.00 137.07 28 ASP B C 1
ATOM 15234 O O . ASP B 2 23 ? 169.284 158.764 218.428 1.00 137.07 28 ASP B O 1
ATOM 15243 N N . SER B 2 24 ? 168.337 159.214 216.438 1.00 137.34 29 SER B N 1
ATOM 15244 C CA . SER B 2 24 ? 168.550 160.652 216.546 1.00 137.34 29 SER B CA 1
ATOM 15245 C C . SER B 2 24 ? 167.494 161.354 217.390 1.00 137.34 29 SER B C 1
ATOM 15246 O O . SER B 2 24 ? 167.595 162.569 217.588 1.00 137.34 29 SER B O 1
ATOM 15254 N N . LYS B 2 25 ? 166.490 160.631 217.889 1.00 135.63 30 LYS B N 1
ATOM 15255 C CA . LYS B 2 25 ? 165.447 161.253 218.696 1.00 135.63 30 LYS B CA 1
ATOM 15256 C C . LYS B 2 25 ? 165.960 161.760 220.037 1.00 135.63 30 LYS B C 1
ATOM 15257 O O . LYS B 2 25 ? 165.242 162.508 220.709 1.00 135.63 30 LYS B O 1
ATOM 15276 N N . ASN B 2 26 ? 167.172 161.374 220.444 1.00 131.90 31 ASN B N 1
ATOM 15277 C CA . ASN B 2 26 ? 167.710 161.855 221.713 1.00 131.90 31 ASN B CA 1
ATOM 15278 C C . ASN B 2 26 ? 167.852 163.372 221.709 1.00 131.90 31 ASN B C 1
ATOM 15279 O O . ASN B 2 26 ? 167.540 164.035 222.705 1.00 131.90 31 ASN B O 1
ATOM 15290 N N . GLY B 2 27 ? 168.319 163.937 220.601 1.00 127.91 32 GLY B N 1
ATOM 15291 C CA . GLY B 2 27 ? 168.481 165.367 220.458 1.00 127.91 32 GLY B CA 1
ATOM 15292 C C . GLY B 2 27 ? 167.248 166.101 219.980 1.00 127.91 32 GLY B C 1
ATOM 15293 O O . GLY B 2 27 ? 167.326 167.305 219.711 1.00 127.91 32 GLY B O 1
ATOM 15297 N N . GLY B 2 28 ? 166.117 165.420 219.864 1.00 130.10 33 GLY B N 1
ATOM 15298 C CA . GLY B 2 28 ? 164.891 166.032 219.399 1.00 130.10 33 GLY B CA 1
ATOM 15299 C C . GLY B 2 28 ? 164.592 165.706 217.950 1.00 130.10 33 GLY B C 1
ATOM 15300 O O . GLY B 2 28 ? 165.058 164.714 217.385 1.00 130.10 33 GLY B O 1
ATOM 15304 N N . VAL B 2 29 ? 163.786 166.576 217.338 1.00 138.91 34 VAL B N 1
ATOM 15305 C CA . VAL B 2 29 ? 163.408 166.381 215.941 1.00 138.91 34 VAL B CA 1
ATOM 15306 C C . VAL B 2 29 ? 164.641 166.440 215.048 1.00 138.91 34 VAL B C 1
ATOM 15307 O O . VAL B 2 29 ? 164.836 165.589 214.172 1.00 138.91 34 VAL B O 1
ATOM 15320 N N . THR B 2 30 ? 165.493 167.439 215.262 1.00 144.18 35 THR B N 1
ATOM 15321 C CA . THR B 2 30 ? 166.709 167.625 214.474 1.00 144.18 35 THR B CA 1
ATOM 15322 C C . THR B 2 30 ? 166.386 167.605 212.979 1.00 144.18 35 THR B C 1
ATOM 15323 O O . THR B 2 30 ? 166.836 166.742 212.223 1.00 144.18 35 THR B O 1
ATOM 15334 N N . GLN B 2 31 ? 165.584 168.589 212.564 1.00 156.22 36 GLN B N 1
ATOM 15335 C CA . GLN B 2 31 ? 165.133 168.639 211.178 1.00 156.22 36 GLN B CA 1
ATOM 15336 C C . GLN B 2 31 ? 166.302 168.717 210.205 1.00 156.22 36 GLN B C 1
ATOM 15337 O O . GLN B 2 31 ? 166.187 168.262 209.061 1.00 156.22 36 GLN B O 1
ATOM 15351 N N . GLN B 2 32 ? 167.436 169.274 210.639 1.00 161.94 37 GLN B N 1
ATOM 15352 C CA . GLN B 2 32 ? 168.568 169.438 209.733 1.00 161.94 37 GLN B CA 1
ATOM 15353 C C . GLN B 2 32 ? 169.048 168.094 209.199 1.00 161.94 37 GLN B C 1
ATOM 15354 O O . GLN B 2 32 ? 169.311 167.953 207.999 1.00 161.94 37 GLN B O 1
ATOM 15368 N N . GLU B 2 33 ? 169.168 167.094 210.072 1.00 147.57 38 GLU B N 1
ATOM 15369 C CA . GLU B 2 33 ? 169.582 165.763 209.647 1.00 147.57 38 GLU B CA 1
ATOM 15370 C C . GLU B 2 33 ? 168.410 164.906 209.192 1.00 147.57 38 GLU B C 1
ATOM 15371 O O . GLU B 2 33 ? 168.596 163.997 208.373 1.00 147.57 38 GLU B O 1
ATOM 15383 N N . LEU B 2 34 ? 167.207 165.170 209.706 1.00 146.31 39 LEU B N 1
ATOM 15384 C CA . LEU B 2 34 ? 166.036 164.436 209.243 1.00 146.31 39 LEU B CA 1
ATOM 15385 C C . LEU B 2 34 ? 165.783 164.696 207.763 1.00 146.31 39 LEU B C 1
ATOM 15386 O O . LEU B 2 34 ? 165.451 163.773 207.010 1.00 146.31 39 LEU B O 1
ATOM 15402 N N . ALA B 2 35 ? 165.941 165.948 207.327 1.00 149.99 40 ALA B N 1
ATOM 15403 C CA . ALA B 2 35 ? 165.780 166.262 205.912 1.00 149.99 40 ALA B CA 1
ATOM 15404 C C . ALA B 2 35 ? 166.835 165.558 205.069 1.00 149.99 40 ALA B C 1
ATOM 15405 O O . ALA B 2 35 ? 166.540 165.074 203.970 1.00 149.99 40 ALA B O 1
ATOM 15412 N N . ALA B 2 36 ? 168.075 165.499 205.560 1.00 145.82 41 ALA B N 1
ATOM 15413 C CA . ALA B 2 36 ? 169.125 164.801 204.825 1.00 145.82 41 ALA B CA 1
ATOM 15414 C C . ALA B 2 36 ? 168.811 163.316 204.695 1.00 145.82 41 ALA B C 1
ATOM 15415 O O . ALA B 2 36 ? 168.993 162.725 203.623 1.00 145.82 41 ALA B O 1
ATOM 15422 N N . TYR B 2 37 ? 168.340 162.694 205.778 1.00 145.27 42 TYR B N 1
ATOM 15423 C CA . TYR B 2 37 ? 167.954 161.288 205.711 1.00 145.27 42 TYR B CA 1
ATOM 15424 C C . TYR B 2 37 ? 166.804 161.083 204.733 1.00 145.27 42 TYR B C 1
ATOM 15425 O O . TYR B 2 37 ? 166.803 160.124 203.949 1.00 145.27 42 TYR B O 1
ATOM 15443 N N . ARG B 2 38 ? 165.811 161.974 204.768 1.00 147.75 43 ARG B N 1
ATOM 15444 C CA . ARG B 2 38 ? 164.690 161.875 203.841 1.00 147.75 43 ARG B CA 1
ATOM 15445 C C . ARG B 2 38 ? 165.171 161.963 202.399 1.00 147.75 43 ARG B C 1
ATOM 15446 O O . ARG B 2 38 ? 164.748 161.181 201.542 1.00 147.75 43 ARG B O 1
ATOM 15467 N N . LYS B 2 39 ? 166.063 162.914 202.116 1.00 154.34 44 LYS B N 1
ATOM 15468 C CA . LYS B 2 39 ? 166.568 163.076 200.757 1.00 154.34 44 LYS B CA 1
ATOM 15469 C C . LYS B 2 39 ? 167.376 161.861 200.318 1.00 154.34 44 LYS B C 1
ATOM 15470 O O . LYS B 2 39 ? 167.271 161.425 199.166 1.00 154.34 44 LYS B O 1
ATOM 15489 N N . ALA B 2 40 ? 168.195 161.308 201.214 1.00 145.67 45 ALA B N 1
ATOM 15490 C CA . ALA B 2 40 ? 168.969 160.121 200.867 1.00 145.67 45 ALA B CA 1
ATOM 15491 C C . ALA B 2 40 ? 168.052 158.949 200.543 1.00 145.67 45 ALA B C 1
ATOM 15492 O O . ALA B 2 40 ? 168.251 158.244 199.545 1.00 145.67 45 ALA B O 1
ATOM 15499 N N . ALA B 2 41 ? 167.029 158.731 201.374 1.00 146.38 46 ALA B N 1
ATOM 15500 C CA . ALA B 2 41 ? 166.086 157.648 201.109 1.00 146.38 46 ALA B CA 1
ATOM 15501 C C . ALA B 2 41 ? 165.341 157.880 199.801 1.00 146.38 46 ALA B C 1
ATOM 15502 O O . ALA B 2 41 ? 165.103 156.939 199.034 1.00 146.38 46 ALA B O 1
ATOM 15509 N N . ASN B 2 42 ? 164.961 159.130 199.532 1.00 155.71 47 ASN B N 1
ATOM 15510 C CA . ASN B 2 42 ? 164.254 159.450 198.298 1.00 155.71 47 ASN B CA 1
ATOM 15511 C C . ASN B 2 42 ? 165.121 159.158 197.080 1.00 155.71 47 ASN B C 1
ATOM 15512 O O . ASN B 2 42 ? 164.655 158.575 196.092 1.00 155.71 47 ASN B O 1
ATOM 15523 N N . ILE B 2 43 ? 166.392 159.561 197.133 1.00 149.68 48 ILE B N 1
ATOM 15524 C CA . ILE B 2 43 ? 167.304 159.303 196.023 1.00 149.68 48 ILE B CA 1
ATOM 15525 C C . ILE B 2 43 ? 167.493 157.805 195.834 1.00 149.68 48 ILE B C 1
ATOM 15526 O O . ILE B 2 43 ? 167.526 157.305 194.702 1.00 149.68 48 ILE B O 1
ATOM 15542 N N . ALA B 2 44 ? 167.632 157.065 196.936 1.00 145.66 49 ALA B N 1
ATOM 15543 C CA . ALA B 2 44 ? 167.789 155.619 196.836 1.00 145.66 49 ALA B CA 1
ATOM 15544 C C . ALA B 2 44 ? 166.574 154.986 196.170 1.00 145.66 49 ALA B C 1
ATOM 15545 O O . ALA B 2 44 ? 166.709 154.132 195.286 1.00 145.66 49 ALA B O 1
ATOM 15552 N N . LYS B 2 45 ? 165.372 155.398 196.582 1.00 149.22 50 LYS B N 1
ATOM 15553 C CA . LYS B 2 45 ? 164.161 154.845 195.985 1.00 149.22 50 LYS B CA 1
ATOM 15554 C C . LYS B 2 45 ? 164.075 155.182 194.503 1.00 149.22 50 LYS B C 1
ATOM 15555 O O . LYS B 2 45 ? 163.701 154.331 193.687 1.00 149.22 50 LYS B O 1
ATOM 15574 N N . SER B 2 46 ? 164.403 156.423 194.136 1.00 149.26 51 SER B N 1
ATOM 15575 C CA . SER B 2 46 ? 164.345 156.810 192.730 1.00 149.26 51 SER B CA 1
ATOM 15576 C C . SER B 2 46 ? 165.322 155.992 191.895 1.00 149.26 51 SER B C 1
ATOM 15577 O O . SER B 2 46 ? 164.975 155.514 190.807 1.00 149.26 51 SER B O 1
ATOM 15585 N N . VAL B 2 47 ? 166.550 155.819 192.389 1.00 146.49 52 VAL B N 1
ATOM 15586 C CA . VAL B 2 47 ? 167.541 155.041 191.652 1.00 146.49 52 VAL B CA 1
ATOM 15587 C C . VAL B 2 47 ? 167.084 153.596 191.516 1.00 146.49 52 VAL B C 1
ATOM 15588 O O . VAL B 2 47 ? 167.213 152.985 190.446 1.00 146.49 52 VAL B O 1
ATOM 15601 N N . PHE B 2 48 ? 166.549 153.022 192.597 1.00 146.03 53 PHE B N 1
ATOM 15602 C CA . PHE B 2 48 ? 166.071 151.645 192.538 1.00 146.03 53 PHE B CA 1
ATOM 15603 C C . PHE B 2 48 ? 164.951 151.498 191.519 1.00 146.03 53 PHE B C 1
ATOM 15604 O O . PHE B 2 48 ? 164.941 150.546 190.730 1.00 146.03 53 PHE B O 1
ATOM 15621 N N . ASP B 2 49 ? 163.997 152.432 191.518 1.00 149.36 54 ASP B N 1
ATOM 15622 C CA . ASP B 2 49 ? 162.894 152.358 190.566 1.00 149.36 54 ASP B CA 1
ATOM 15623 C C . ASP B 2 49 ? 163.396 152.474 189.133 1.00 149.36 54 ASP B C 1
ATOM 15624 O O . ASP B 2 49 ? 162.951 151.732 188.249 1.00 149.36 54 ASP B O 1
ATOM 15633 N N . ARG B 2 50 ? 164.321 153.404 188.882 1.00 155.61 55 ARG B N 1
ATOM 15634 C CA . ARG B 2 50 ? 164.843 153.571 187.529 1.00 155.61 55 ARG B CA 1
ATOM 15635 C C . ARG B 2 50 ? 165.573 152.318 187.062 1.00 155.61 55 ARG B C 1
ATOM 15636 O O . ARG B 2 50 ? 165.383 151.865 185.926 1.00 155.61 55 ARG B O 1
ATOM 15657 N N . ASP B 2 51 ? 166.408 151.739 187.928 1.00 146.27 56 ASP B N 1
ATOM 15658 C CA . ASP B 2 51 ? 167.124 150.524 187.554 1.00 146.27 56 ASP B CA 1
ATOM 15659 C C . ASP B 2 51 ? 166.158 149.372 187.310 1.00 146.27 56 ASP B C 1
ATOM 15660 O O . ASP B 2 51 ? 166.334 148.592 186.365 1.00 146.27 56 ASP B O 1
ATOM 15669 N N . LEU B 2 52 ? 165.132 149.243 188.155 1.00 145.20 57 LEU B N 1
ATOM 15670 C CA . LEU B 2 52 ? 164.147 148.185 187.966 1.00 145.20 57 LEU B CA 1
ATOM 15671 C C . LEU B 2 52 ? 163.425 148.344 186.636 1.00 145.20 57 LEU B C 1
ATOM 15672 O O . LEU B 2 52 ? 163.220 147.363 185.911 1.00 145.20 57 LEU B O 1
ATOM 15688 N N . ALA B 2 53 ? 163.032 149.573 186.297 1.00 147.89 58 ALA B N 1
ATOM 15689 C CA . ALA B 2 53 ? 162.362 149.806 185.023 1.00 147.89 58 ALA B CA 1
ATOM 15690 C C . ALA B 2 53 ? 163.277 149.471 183.853 1.00 147.89 58 ALA B C 1
ATOM 15691 O O . ALA B 2 53 ? 162.847 148.844 182.877 1.00 147.89 58 ALA B O 1
ATOM 15698 N N . VAL B 2 54 ? 164.546 149.877 183.934 1.00 142.92 59 VAL B N 1
ATOM 15699 C CA . VAL B 2 54 ? 165.480 149.605 182.845 1.00 142.92 59 VAL B CA 1
ATOM 15700 C C . VAL B 2 54 ? 165.651 148.102 182.660 1.00 142.92 59 VAL B C 1
ATOM 15701 O O . VAL B 2 54 ? 165.632 147.588 181.534 1.00 142.92 59 VAL B O 1
ATOM 15714 N N . GLN B 2 55 ? 165.823 147.373 183.766 1.00 142.70 60 GLN B N 1
ATOM 15715 C CA . GLN B 2 55 ? 166.001 145.927 183.670 1.00 142.70 60 GLN B CA 1
ATOM 15716 C C . GLN B 2 55 ? 164.748 145.250 183.129 1.00 142.70 60 GLN B C 1
ATOM 15717 O O . GLN B 2 55 ? 164.836 144.329 182.307 1.00 142.70 60 GLN B O 1
ATOM 15731 N N . LYS B 2 56 ? 163.569 145.686 183.577 1.00 140.32 61 LYS B N 1
ATOM 15732 C CA . LYS B 2 56 ? 162.334 145.101 183.069 1.00 140.32 61 LYS B CA 1
ATOM 15733 C C . LYS B 2 56 ? 162.198 145.335 181.572 1.00 140.32 61 LYS B C 1
ATOM 15734 O O . LYS B 2 56 ? 161.785 144.437 180.829 1.00 140.32 61 LYS B O 1
ATOM 15753 N N . LYS B 2 57 ? 162.540 146.539 181.108 1.00 141.48 62 LYS B N 1
ATOM 15754 C CA . LYS B 2 57 ? 162.477 146.817 179.677 1.00 141.48 62 LYS B CA 1
ATOM 15755 C C . LYS B 2 57 ? 163.471 145.957 178.906 1.00 141.48 62 LYS B C 1
ATOM 15756 O O . LYS B 2 57 ? 163.154 145.448 177.824 1.00 141.48 62 LYS B O 1
ATOM 15775 N N . LEU B 2 58 ? 164.680 145.781 179.445 1.00 137.26 63 LEU B N 1
ATOM 15776 C CA . LEU B 2 58 ? 165.691 144.981 178.761 1.00 137.26 63 LEU B CA 1
ATOM 15777 C C . LEU B 2 58 ? 165.400 143.487 178.829 1.00 137.26 63 LEU B C 1
ATOM 15778 O O . LEU B 2 58 ? 166.013 142.715 178.085 1.00 137.26 63 LEU B O 1
ATOM 15794 N N . ASP B 2 59 ? 164.496 143.060 179.712 1.00 135.73 64 ASP B N 1
ATOM 15795 C CA . ASP B 2 59 ? 164.216 141.633 179.847 1.00 135.73 64 ASP B CA 1
ATOM 15796 C C . ASP B 2 59 ? 163.665 141.036 178.555 1.00 135.73 64 ASP B C 1
ATOM 15797 O O . ASP B 2 59 ? 164.061 139.934 178.156 1.00 135.73 64 ASP B O 1
ATOM 15806 N N . SER B 2 60 ? 162.751 141.745 177.887 1.00 132.04 65 SER B N 1
ATOM 15807 C CA . SER B 2 60 ? 162.030 141.161 176.758 1.00 132.04 65 SER B CA 1
ATOM 15808 C C . SER B 2 60 ? 162.944 140.787 175.597 1.00 132.04 65 SER B C 1
ATOM 15809 O O . SER B 2 60 ? 162.547 139.980 174.746 1.00 132.04 65 SER B O 1
ATOM 15817 N N . MET B 2 61 ? 164.149 141.358 175.533 1.00 132.28 66 MET B N 1
ATOM 15818 C CA . MET B 2 61 ? 165.042 141.060 174.418 1.00 132.28 66 MET B CA 1
ATOM 15819 C C . MET B 2 61 ? 165.439 139.589 174.408 1.00 132.28 66 MET B C 1
ATOM 15820 O O . MET B 2 61 ? 165.534 138.972 173.340 1.00 132.28 66 MET B O 1
ATOM 15834 N N . ALA B 2 62 ? 165.685 139.011 175.586 1.00 127.38 67 ALA B N 1
ATOM 15835 C CA . ALA B 2 62 ? 166.050 137.600 175.648 1.00 127.38 67 ALA B CA 1
ATOM 15836 C C . ALA B 2 62 ? 164.927 136.716 175.122 1.00 127.38 67 ALA B C 1
ATOM 15837 O O . ALA B 2 62 ? 165.171 135.775 174.357 1.00 127.38 67 ALA B O 1
ATOM 15844 N N . GLU B 2 63 ? 163.686 137.004 175.523 1.00 126.10 68 GLU B N 1
ATOM 15845 C CA . GLU B 2 63 ? 162.554 136.226 175.032 1.00 126.10 68 GLU B CA 1
ATOM 15846 C C . GLU B 2 63 ? 162.400 136.378 173.525 1.00 126.10 68 GLU B C 1
ATOM 15847 O O . GLU B 2 63 ? 162.130 135.399 172.817 1.00 126.10 68 GLU B O 1
ATOM 15859 N N . ARG B 2 64 ? 162.564 137.600 173.014 1.00 127.49 69 ARG B N 1
ATOM 15860 C CA . ARG B 2 64 ? 162.461 137.808 171.574 1.00 127.49 69 ARG B CA 1
ATOM 15861 C C . ARG B 2 64 ? 163.529 137.017 170.828 1.00 127.49 69 ARG B C 1
ATOM 15862 O O . ARG B 2 64 ? 163.244 136.388 169.801 1.00 127.49 69 ARG B O 1
ATOM 15883 N N . ALA B 2 65 ? 164.764 137.028 171.334 1.00 122.95 70 ALA B N 1
ATOM 15884 C CA . ALA B 2 65 ? 165.838 136.286 170.683 1.00 122.95 70 ALA B CA 1
ATOM 15885 C C . ALA B 2 65 ? 165.575 134.785 170.719 1.00 122.95 70 ALA B C 1
ATOM 15886 O O . ALA B 2 65 ? 165.825 134.078 169.734 1.00 122.95 70 ALA B O 1
ATOM 15893 N N . MET B 2 66 ? 165.085 134.277 171.852 1.00 121.17 71 MET B N 1
ATOM 15894 C CA . MET B 2 66 ? 164.780 132.853 171.942 1.00 121.17 71 MET B CA 1
ATOM 15895 C C . MET B 2 66 ? 163.682 132.467 170.960 1.00 121.17 71 MET B C 1
ATOM 15896 O O . MET B 2 66 ? 163.776 131.436 170.281 1.00 121.17 71 MET B O 1
ATOM 15910 N N . THR B 2 67 ? 162.634 133.287 170.862 1.00 118.23 72 THR B N 1
ATOM 15911 C CA . THR B 2 67 ? 161.585 133.008 169.888 1.00 118.23 72 THR B CA 1
ATOM 15912 C C . THR B 2 67 ? 162.139 133.028 168.470 1.00 118.23 72 THR B C 1
ATOM 15913 O O . THR B 2 67 ? 161.797 132.169 167.649 1.00 118.23 72 THR B O 1
ATOM 15924 N N . THR B 2 68 ? 163.001 134.000 168.164 1.00 114.69 73 THR B N 1
ATOM 15925 C CA . THR B 2 68 ? 163.558 134.097 166.819 1.00 114.69 73 THR B CA 1
ATOM 15926 C C . THR B 2 68 ? 164.376 132.859 166.472 1.00 114.69 73 THR B C 1
ATOM 15927 O O . THR B 2 68 ? 164.234 132.290 165.382 1.00 114.69 73 THR B O 1
ATOM 15938 N N . MET B 2 69 ? 165.240 132.422 167.391 1.00 114.80 74 MET B N 1
ATOM 15939 C CA . MET B 2 69 ? 166.074 131.258 167.101 1.00 114.80 74 MET B CA 1
ATOM 15940 C C . MET B 2 69 ? 165.232 129.993 166.993 1.00 114.80 74 MET B C 1
ATOM 15941 O O . MET B 2 69 ? 165.497 129.134 166.141 1.00 114.80 74 MET B O 1
ATOM 15955 N N . TYR B 2 70 ? 164.205 129.859 167.837 1.00 106.29 75 TYR B N 1
ATOM 15956 C CA . TYR B 2 70 ? 163.320 128.705 167.725 1.00 106.29 75 TYR B CA 1
ATOM 15957 C C . TYR B 2 70 ? 162.614 128.688 166.375 1.00 106.29 75 TYR B C 1
ATOM 15958 O O . TYR B 2 70 ? 162.515 127.637 165.726 1.00 106.29 75 TYR B O 1
ATOM 15976 N N . LYS B 2 71 ? 162.120 129.846 165.931 1.00 103.66 76 LYS B N 1
ATOM 15977 C CA . LYS B 2 71 ? 161.458 129.912 164.634 1.00 103.66 76 LYS B CA 1
ATOM 15978 C C . LYS B 2 71 ? 162.423 129.559 163.512 1.00 103.66 76 LYS B C 1
ATOM 15979 O O . LYS B 2 71 ? 162.052 128.858 162.562 1.00 103.66 76 LYS B O 1
ATOM 15998 N N . GLU B 2 72 ? 163.666 130.040 163.598 1.00 100.46 77 GLU B N 1
ATOM 15999 C CA . GLU B 2 72 ? 164.651 129.703 162.575 1.00 100.46 77 GLU B CA 1
ATOM 16000 C C . GLU B 2 72 ? 164.894 128.198 162.526 1.00 100.46 77 GLU B C 1
ATOM 16001 O O . GLU B 2 72 ? 164.956 127.602 161.441 1.00 100.46 77 GLU B O 1
ATOM 16013 N N . ALA B 2 73 ? 165.024 127.565 163.694 1.00 96.82 78 ALA B N 1
ATOM 16014 C CA . ALA B 2 73 ? 165.238 126.121 163.726 1.00 96.82 78 ALA B CA 1
ATOM 16015 C C . ALA B 2 73 ? 164.062 125.373 163.107 1.00 96.82 78 ALA B C 1
ATOM 16016 O O . ALA B 2 73 ? 164.252 124.447 162.304 1.00 96.82 78 ALA B O 1
ATOM 16023 N N . ARG B 2 74 ? 162.835 125.760 163.461 1.00 96.12 79 ARG B N 1
ATOM 16024 C CA . ARG B 2 74 ? 161.673 125.077 162.899 1.00 96.12 79 ARG B CA 1
ATOM 16025 C C . ARG B 2 74 ? 161.589 125.268 161.389 1.00 96.12 79 ARG B C 1
ATOM 16026 O O . ARG B 2 74 ? 161.269 124.322 160.657 1.00 96.12 79 ARG B O 1
ATOM 16047 N N . VAL B 2 75 ? 161.866 126.477 160.896 1.00 87.97 80 VAL B N 1
ATOM 16048 C CA . VAL B 2 75 ? 161.747 126.702 159.460 1.00 87.97 80 VAL B CA 1
ATOM 16049 C C . VAL B 2 75 ? 162.806 125.907 158.707 1.00 87.97 80 VAL B C 1
ATOM 16050 O O . VAL B 2 75 ? 162.532 125.360 157.633 1.00 87.97 80 VAL B O 1
ATOM 16063 N N . THR B 2 76 ? 164.028 125.814 159.247 1.00 86.78 81 THR B N 1
ATOM 16064 C CA . THR B 2 76 ? 165.039 125.014 158.556 1.00 86.78 81 THR B CA 1
ATOM 16065 C C . THR B 2 76 ? 164.676 123.532 158.578 1.00 86.78 81 THR B C 1
ATOM 16066 O O . THR B 2 76 ? 164.905 122.818 157.592 1.00 86.78 81 THR B O 1
ATOM 16077 N N . ASP B 2 77 ? 164.098 123.048 159.681 1.00 82.69 82 ASP B N 1
ATOM 16078 C CA . ASP B 2 77 ? 163.661 121.654 159.713 1.00 82.69 82 ASP B CA 1
ATOM 16079 C C . ASP B 2 77 ? 162.580 121.393 158.669 1.00 82.69 82 ASP B C 1
ATOM 16080 O O . ASP B 2 77 ? 162.621 120.382 157.950 1.00 82.69 82 ASP B O 1
ATOM 16089 N N . ARG B 2 78 ? 161.602 122.296 158.570 1.00 74.75 83 ARG B N 1
ATOM 16090 C CA . ARG B 2 78 ? 160.549 122.131 157.575 1.00 74.75 83 ARG B CA 1
ATOM 16091 C C . ARG B 2 78 ? 161.119 122.179 156.164 1.00 74.75 83 ARG B C 1
ATOM 16092 O O . ARG B 2 78 ? 160.681 121.430 155.285 1.00 74.75 83 ARG B O 1
ATOM 16113 N N . ARG B 2 79 ? 162.094 123.060 155.926 1.00 68.79 84 ARG B N 1
ATOM 16114 C CA . ARG B 2 79 ? 162.733 123.113 154.617 1.00 68.79 84 ARG B CA 1
ATOM 16115 C C . ARG B 2 79 ? 163.418 121.795 154.287 1.00 68.79 84 ARG B C 1
ATOM 16116 O O . ARG B 2 79 ? 163.331 121.309 153.154 1.00 68.79 84 ARG B O 1
ATOM 16137 N N . ALA B 2 80 ? 164.117 121.206 155.259 1.00 70.15 85 ALA B N 1
ATOM 16138 C CA . ALA B 2 80 ? 164.770 119.923 155.014 1.00 70.15 85 ALA B CA 1
ATOM 16139 C C . ALA B 2 80 ? 163.747 118.850 154.659 1.00 70.15 85 ALA B C 1
ATOM 16140 O O . ALA B 2 80 ? 163.934 118.081 153.704 1.00 70.15 85 ALA B O 1
ATOM 16147 N N . LYS B 2 81 ? 162.649 118.789 155.414 1.00 66.83 86 LYS B N 1
ATOM 16148 C CA . LYS B 2 81 ? 161.618 117.793 155.130 1.00 66.83 86 LYS B CA 1
ATOM 16149 C C . LYS B 2 81 ? 161.031 117.995 153.737 1.00 66.83 86 LYS B C 1
ATOM 16150 O O . LYS B 2 81 ? 160.843 117.032 152.979 1.00 66.83 86 LYS B O 1
ATOM 16169 N N . LEU B 2 82 ? 160.731 119.245 153.382 1.00 62.63 87 LEU B N 1
ATOM 16170 C CA . LEU B 2 82 ? 160.153 119.522 152.072 1.00 62.63 87 LEU B CA 1
ATOM 16171 C C . LEU B 2 82 ? 161.117 119.148 150.956 1.00 62.63 87 LEU B C 1
ATOM 16172 O O . LEU B 2 82 ? 160.701 118.610 149.924 1.00 62.63 87 LEU B O 1
ATOM 16188 N N . VAL B 2 83 ? 162.406 119.445 151.131 1.00 62.73 88 VAL B N 1
ATOM 16189 C CA . VAL B 2 83 ? 163.382 119.100 150.103 1.00 62.73 88 VAL B CA 1
ATOM 16190 C C . VAL B 2 83 ? 163.451 117.591 149.928 1.00 62.73 88 VAL B C 1
ATOM 16191 O O . VAL B 2 83 ? 163.513 117.086 148.801 1.00 62.73 88 VAL B O 1
ATOM 16204 N N . SER B 2 84 ? 163.444 116.845 151.036 1.00 61.61 89 SER B N 1
ATOM 16205 C CA . SER B 2 84 ? 163.460 115.390 150.920 1.00 61.61 89 SER B CA 1
ATOM 16206 C C . SER B 2 84 ? 162.229 114.884 150.176 1.00 61.61 89 SER B C 1
ATOM 16207 O O . SER B 2 84 ? 162.333 114.005 149.310 1.00 61.61 89 SER B O 1
ATOM 16215 N N . SER B 2 85 ? 161.052 115.429 150.497 1.00 60.93 90 SER B N 1
ATOM 16216 C CA . SER B 2 85 ? 159.832 114.977 149.832 1.00 60.93 90 SER B CA 1
ATOM 16217 C C . SER B 2 85 ? 159.859 115.294 148.341 1.00 60.93 90 SER B C 1
ATOM 16218 O O . SER B 2 85 ? 159.470 114.460 147.513 1.00 60.93 90 SER B O 1
ATOM 16226 N N . LEU B 2 86 ? 160.307 116.497 147.975 1.00 60.83 91 LEU B N 1
ATOM 16227 C CA . LEU B 2 86 ? 160.379 116.856 146.562 1.00 60.83 91 LEU B CA 1
ATOM 16228 C C . LEU B 2 86 ? 161.366 115.966 145.821 1.00 60.83 91 LEU B C 1
ATOM 16229 O O . LEU B 2 86 ? 161.100 115.534 144.693 1.00 60.83 91 LEU B O 1
ATOM 16245 N N . HIS B 2 87 ? 162.518 115.688 146.435 1.00 62.35 92 HIS B N 1
ATOM 16246 C CA . HIS B 2 87 ? 163.491 114.808 145.801 1.00 62.35 92 HIS B CA 1
ATOM 16247 C C . HIS B 2 87 ? 162.906 113.421 145.581 1.00 62.35 92 HIS B C 1
ATOM 16248 O O . HIS B 2 87 ? 163.077 112.828 144.508 1.00 62.35 92 HIS B O 1
ATOM 16262 N N . ALA B 2 88 ? 162.206 112.889 146.585 1.00 60.24 93 ALA B N 1
ATOM 16263 C CA . ALA B 2 88 ? 161.596 111.573 146.434 1.00 60.24 93 ALA B CA 1
ATOM 16264 C C . ALA B 2 88 ? 160.561 111.574 145.317 1.00 60.24 93 ALA B C 1
ATOM 16265 O O . ALA B 2 88 ? 160.514 110.643 144.506 1.00 60.24 93 ALA B O 1
ATOM 16272 N N . LEU B 2 89 ? 159.728 112.614 145.249 1.00 60.97 94 LEU B N 1
ATOM 16273 C CA . LEU B 2 89 ? 158.719 112.675 144.194 1.00 60.97 94 LEU B CA 1
ATOM 16274 C C . LEU B 2 89 ? 159.365 112.728 142.816 1.00 60.97 94 LEU B C 1
ATOM 16275 O O . LEU B 2 89 ? 158.929 112.034 141.887 1.00 60.97 94 LEU B O 1
ATOM 16291 N N . LEU B 2 90 ? 160.402 113.555 142.659 1.00 63.14 95 LEU B N 1
ATOM 16292 C CA . LEU B 2 90 ? 161.054 113.675 141.359 1.00 63.14 95 LEU B CA 1
ATOM 16293 C C . LEU B 2 90 ? 161.688 112.355 140.943 1.00 63.14 95 LEU B C 1
ATOM 16294 O O . LEU B 2 90 ? 161.516 111.902 139.805 1.00 63.14 95 LEU B O 1
ATOM 16310 N N . PHE B 2 91 ? 162.423 111.715 141.855 1.00 64.47 96 PHE B N 1
ATOM 16311 C CA . PHE B 2 91 ? 163.065 110.452 141.517 1.00 64.47 96 PHE B CA 1
ATOM 16312 C C . PHE B 2 91 ? 162.074 109.306 141.393 1.00 64.47 96 PHE B C 1
ATOM 16313 O O . PHE B 2 91 ? 162.437 108.257 140.852 1.00 64.47 96 PHE B O 1
ATOM 16330 N N . SER B 2 92 ? 160.846 109.470 141.886 1.00 64.27 97 SER B N 1
ATOM 16331 C CA . SER B 2 92 ? 159.825 108.456 141.658 1.00 64.27 97 SER B CA 1
ATOM 16332 C C . SER B 2 92 ? 159.173 108.622 140.293 1.00 64.27 97 SER B C 1
ATOM 16333 O O . SER B 2 92 ? 158.912 107.631 139.604 1.00 64.27 97 SER B O 1
ATOM 16341 N N . MET B 2 93 ? 158.898 109.862 139.885 1.00 63.57 98 MET B N 1
ATOM 16342 C CA . MET B 2 93 ? 158.295 110.076 138.575 1.00 63.57 98 MET B CA 1
ATOM 16343 C C . MET B 2 93 ? 159.303 109.952 137.440 1.00 63.57 98 MET B C 1
ATOM 16344 O O . MET B 2 93 ? 158.896 109.754 136.291 1.00 63.57 98 MET B O 1
ATOM 16358 N N . LEU B 2 94 ? 160.597 110.057 137.729 1.00 67.76 99 LEU B N 1
ATOM 16359 C CA . LEU B 2 94 ? 161.628 109.914 136.710 1.00 67.76 99 LEU B CA 1
ATOM 16360 C C . LEU B 2 94 ? 162.053 108.467 136.492 1.00 67.76 99 LEU B C 1
ATOM 16361 O O . LEU B 2 94 ? 162.870 108.203 135.605 1.00 67.76 99 LEU B O 1
ATOM 16377 N N . LYS B 2 95 ? 161.518 107.527 137.269 1.00 68.17 100 LYS B N 1
ATOM 16378 C CA . LYS B 2 95 ? 161.947 106.137 137.198 1.00 68.17 100 LYS B CA 1
ATOM 16379 C C . LYS B 2 95 ? 161.274 105.355 136.078 1.00 68.17 100 LYS B C 1
ATOM 16380 O O . LYS B 2 95 ? 161.754 104.269 135.734 1.00 68.17 100 LYS B O 1
ATOM 16399 N N . LYS B 2 96 ? 160.197 105.873 135.493 1.00 68.44 101 LYS B N 1
ATOM 16400 C CA . LYS B 2 96 ? 159.415 105.149 134.498 1.00 68.44 101 LYS B CA 1
ATOM 16401 C C . LYS B 2 96 ? 159.471 105.839 133.140 1.00 68.44 101 LYS B C 1
ATOM 16402 O O . LYS B 2 96 ? 158.455 106.000 132.461 1.00 68.44 101 LYS B O 1
ATOM 16421 N N . ILE B 2 97 ? 160.664 106.259 132.732 1.00 69.39 102 ILE B N 1
ATOM 16422 C CA . ILE B 2 97 ? 160.916 106.774 131.392 1.00 69.39 102 ILE B CA 1
ATOM 16423 C C . ILE B 2 97 ? 161.742 105.725 130.662 1.00 69.39 102 ILE B C 1
ATOM 16424 O O . ILE B 2 97 ? 162.915 105.509 130.989 1.00 69.39 102 ILE B O 1
ATOM 16440 N N . ASP B 2 98 ? 161.138 105.074 129.673 1.00 79.78 103 ASP B N 1
ATOM 16441 C CA . ASP B 2 98 ? 161.831 104.046 128.903 1.00 79.78 103 ASP B CA 1
ATOM 16442 C C . ASP B 2 98 ? 162.826 104.711 127.963 1.00 79.78 103 ASP B C 1
ATOM 16443 O O . ASP B 2 98 ? 162.436 105.323 126.964 1.00 79.78 103 ASP B O 1
ATOM 16452 N N . SER B 2 99 ? 164.117 104.587 128.276 1.00 80.07 104 SER B N 1
ATOM 16453 C CA . SER B 2 99 ? 165.136 105.267 127.485 1.00 80.07 104 SER B CA 1
ATOM 16454 C C . SER B 2 99 ? 165.120 104.813 126.031 1.00 80.07 104 SER B C 1
ATOM 16455 O O . SER B 2 99 ? 165.495 105.581 125.138 1.00 80.07 104 SER B O 1
ATOM 16463 N N . GLU B 2 100 ? 164.690 103.578 125.771 1.00 83.27 105 GLU B N 1
ATOM 16464 C CA . GLU B 2 100 ? 164.704 103.065 124.405 1.00 83.27 105 GLU B CA 1
ATOM 16465 C C . GLU B 2 100 ? 163.829 103.914 123.491 1.00 83.27 105 GLU B C 1
ATOM 16466 O O . GLU B 2 100 ? 164.270 104.353 122.423 1.00 83.27 105 GLU B O 1
ATOM 16478 N N . LYS B 2 101 ? 162.583 104.160 123.897 1.00 75.18 106 LYS B N 1
ATOM 16479 C CA . LYS B 2 101 ? 161.681 104.951 123.066 1.00 75.18 106 LYS B CA 1
ATOM 16480 C C . LYS B 2 101 ? 162.150 106.397 122.966 1.00 75.18 106 LYS B C 1
ATOM 16481 O O . LYS B 2 101 ? 162.020 107.028 121.910 1.00 75.18 106 LYS B O 1
ATOM 16500 N N . LEU B 2 102 ? 162.685 106.943 124.059 1.00 69.98 107 LEU B N 1
ATOM 16501 C CA . LEU B 2 102 ? 163.200 108.305 124.026 1.00 69.98 107 LEU B CA 1
ATOM 16502 C C . LEU B 2 102 ? 164.395 108.435 123.097 1.00 69.98 107 LEU B C 1
ATOM 16503 O O . LEU B 2 102 ? 164.658 109.531 122.592 1.00 69.98 107 LEU B O 1
ATOM 16519 N N . ASN B 2 103 ? 165.125 107.346 122.861 1.00 75.94 108 ASN B N 1
ATOM 16520 C CA . ASN B 2 103 ? 166.266 107.382 121.958 1.00 75.94 108 ASN B CA 1
ATOM 16521 C C . ASN B 2 103 ? 165.860 107.417 120.491 1.00 75.94 108 ASN B C 1
ATOM 16522 O O . ASN B 2 103 ? 166.691 107.765 119.646 1.00 75.94 108 ASN B O 1
ATOM 16533 N N . VAL B 2 104 ? 164.616 107.065 120.168 1.00 71.30 109 VAL B N 1
ATOM 16534 C CA . VAL B 2 104 ? 164.128 107.144 118.803 1.00 71.30 109 VAL B CA 1
ATOM 16535 C C . VAL B 2 104 ? 163.201 108.335 118.588 1.00 71.30 109 VAL B C 1
ATOM 16536 O O . VAL B 2 104 ? 163.140 108.859 117.471 1.00 71.30 109 VAL B O 1
ATOM 16549 N N . LEU B 2 105 ? 162.480 108.780 119.619 1.00 62.62 110 LEU B N 1
ATOM 16550 C CA . LEU B 2 105 ? 161.599 109.930 119.448 1.00 62.62 110 LEU B CA 1
ATOM 16551 C C . LEU B 2 105 ? 162.389 111.173 119.061 1.00 62.62 110 LEU B C 1
ATOM 16552 O O . LEU B 2 105 ? 161.973 111.931 118.179 1.00 62.62 110 LEU B O 1
ATOM 16568 N N . PHE B 2 106 ? 163.531 111.399 119.708 1.00 62.07 111 PHE B N 1
ATOM 16569 C CA . PHE B 2 106 ? 164.336 112.580 119.429 1.00 62.07 111 PHE B CA 1
ATOM 16570 C C . PHE B 2 106 ? 165.231 112.414 118.211 1.00 62.07 111 PHE B C 1
ATOM 16571 O O . PHE B 2 106 ? 165.855 113.391 117.787 1.00 62.07 111 PHE B O 1
ATOM 16588 N N . ASP B 2 107 ? 165.313 111.212 117.642 1.00 68.42 112 ASP B N 1
ATOM 16589 C CA . ASP B 2 107 ? 166.095 111.032 116.425 1.00 68.42 112 ASP B CA 1
ATOM 16590 C C . ASP B 2 107 ? 165.447 111.754 115.250 1.00 68.42 112 ASP B C 1
ATOM 16591 O O . ASP B 2 107 ? 166.151 112.308 114.398 1.00 68.42 112 ASP B O 1
ATOM 16600 N N . GLN B 2 108 ? 164.117 111.777 115.198 1.00 66.97 113 GLN B N 1
ATOM 16601 C CA . GLN B 2 108 ? 163.375 112.393 114.107 1.00 66.97 113 GLN B CA 1
ATOM 16602 C C . GLN B 2 108 ? 163.024 113.851 114.371 1.00 66.97 113 GLN B C 1
ATOM 16603 O O . GLN B 2 108 ? 162.356 114.471 113.538 1.00 66.97 113 GLN B O 1
ATOM 16617 N N . ALA B 2 109 ? 163.449 114.409 115.500 1.00 57.84 114 ALA B N 1
ATOM 16618 C CA . ALA B 2 109 ? 163.064 115.764 115.859 1.00 57.84 114 ALA B CA 1
ATOM 16619 C C . ALA B 2 109 ? 163.796 116.789 114.997 1.00 57.84 114 ALA B C 1
ATOM 16620 O O . ALA B 2 109 ? 164.860 116.526 114.432 1.00 57.84 114 ALA B O 1
ATOM 16627 N N . ASN B 2 110 ? 163.205 117.979 114.906 1.00 55.40 115 ASN B N 1
ATOM 16628 C CA . ASN B 2 110 ? 163.801 119.100 114.180 1.00 55.40 115 ASN B CA 1
ATOM 16629 C C . ASN B 2 110 ? 164.876 119.721 115.062 1.00 55.40 115 ASN B C 1
ATOM 16630 O O . ASN B 2 110 ? 164.641 120.696 115.776 1.00 55.40 115 ASN B O 1
ATOM 16641 N N . SER B 2 111 ? 166.079 119.150 115.008 1.00 58.52 116 SER B N 1
ATOM 16642 C CA . SER B 2 111 ? 167.203 119.606 115.826 1.00 58.52 116 SER B CA 1
ATOM 16643 C C . SER B 2 111 ? 166.976 119.289 117.304 1.00 58.52 116 SER B C 1
ATOM 16644 O O . SER B 2 111 ? 167.255 120.109 118.179 1.00 58.52 116 SER B O 1
ATOM 16652 N N . GLY B 2 112 ? 166.461 118.097 117.581 1.00 55.83 117 GLY B N 1
ATOM 16653 C CA . GLY B 2 112 ? 166.315 117.636 118.951 1.00 55.83 117 GLY B CA 1
ATOM 16654 C C . GLY B 2 112 ? 165.317 118.406 119.787 1.00 55.83 117 GLY B C 1
ATOM 16655 O O . GLY B 2 112 ? 165.557 118.623 120.980 1.00 55.83 117 GLY B O 1
ATOM 16659 N N . VAL B 2 113 ? 164.201 118.826 119.196 1.00 52.32 118 VAL B N 1
ATOM 16660 C CA . VAL B 2 113 ? 163.118 119.474 119.927 1.00 52.32 118 VAL B CA 1
ATOM 16661 C C . VAL B 2 113 ? 161.799 118.925 119.403 1.00 52.32 118 VAL B C 1
ATOM 16662 O O . VAL B 2 113 ? 161.591 118.851 118.189 1.00 52.32 118 VAL B O 1
ATOM 16675 N N . VAL B 2 114 ? 160.910 118.542 120.314 1.00 52.62 119 VAL B N 1
ATOM 16676 C CA . VAL B 2 114 ? 159.594 118.028 119.944 1.00 52.62 119 VAL B CA 1
ATOM 16677 C C . VAL B 2 114 ? 158.552 118.637 120.874 1.00 52.62 119 VAL B C 1
ATOM 16678 O O . VAL B 2 114 ? 158.725 118.589 122.099 1.00 52.62 119 VAL B O 1
ATOM 16691 N N . PRO B 2 115 ? 157.461 119.200 120.360 1.00 46.43 120 PRO B N 1
ATOM 16692 C CA . PRO B 2 115 ? 156.469 119.803 121.253 1.00 46.43 120 PRO B CA 1
ATOM 16693 C C . PRO B 2 115 ? 155.963 118.782 122.258 1.00 46.43 120 PRO B C 1
ATOM 16694 O O . PRO B 2 115 ? 155.801 117.604 121.943 1.00 46.43 120 PRO B O 1
ATOM 16705 N N . LEU B 2 116 ? 155.726 119.244 123.485 1.00 47.42 121 LEU B N 1
ATOM 16706 C CA . LEU B 2 116 ? 155.373 118.325 124.560 1.00 47.42 121 LEU B CA 1
ATOM 16707 C C . LEU B 2 116 ? 154.088 117.570 124.262 1.00 47.42 121 LEU B C 1
ATOM 16708 O O . LEU B 2 116 ? 153.928 116.425 124.698 1.00 47.42 121 LEU B O 1
ATOM 16724 N N . ALA B 2 117 ? 153.163 118.184 123.526 1.00 47.43 122 ALA B N 1
ATOM 16725 C CA . ALA B 2 117 ? 151.868 117.557 123.302 1.00 47.43 122 ALA B CA 1
ATOM 16726 C C . ALA B 2 117 ? 151.982 116.232 122.563 1.00 47.43 122 ALA B C 1
ATOM 16727 O O . ALA B 2 117 ? 151.041 115.434 122.607 1.00 47.43 122 ALA B O 1
ATOM 16734 N N . THR B 2 118 ? 153.104 115.975 121.889 1.00 48.82 123 THR B N 1
ATOM 16735 C CA . THR B 2 118 ? 153.267 114.783 121.066 1.00 48.82 123 THR B CA 1
ATOM 16736 C C . THR B 2 118 ? 154.272 113.796 121.644 1.00 48.82 123 THR B C 1
ATOM 16737 O O . THR B 2 118 ? 154.833 112.989 120.899 1.00 48.82 123 THR B O 1
ATOM 16748 N N . VAL B 2 119 ? 154.535 113.853 122.944 1.00 50.67 124 VAL B N 1
ATOM 16749 C CA . VAL B 2 119 ? 155.370 112.840 123.585 1.00 50.67 124 VAL B CA 1
ATOM 16750 C C . VAL B 2 119 ? 154.530 111.595 123.856 1.00 50.67 124 VAL B C 1
ATOM 16751 O O . VAL B 2 119 ? 154.922 110.495 123.437 1.00 50.67 124 VAL B O 1
ATOM 16764 N N . PRO B 2 120 ? 153.392 111.696 124.551 1.00 49.03 125 PRO B N 1
ATOM 16765 C CA . PRO B 2 120 ? 152.585 110.490 124.789 1.00 49.03 125 PRO B CA 1
ATOM 16766 C C . PRO B 2 120 ? 152.008 109.885 123.525 1.00 49.03 125 PRO B C 1
ATOM 16767 O O . PRO B 2 120 ? 151.653 108.701 123.533 1.00 49.03 125 PRO B O 1
ATOM 16778 N N . ILE B 2 121 ? 151.897 110.653 122.439 1.00 49.57 126 ILE B N 1
ATOM 16779 C CA . ILE B 2 121 ? 151.306 110.113 121.220 1.00 49.57 126 ILE B CA 1
ATOM 16780 C C . ILE B 2 121 ? 152.289 109.205 120.497 1.00 49.57 126 ILE B C 1
ATOM 16781 O O . ILE B 2 121 ? 151.881 108.337 119.717 1.00 49.57 126 ILE B O 1
ATOM 16797 N N . VAL B 2 122 ? 153.586 109.376 120.740 1.00 55.13 127 VAL B N 1
ATOM 16798 C CA . VAL B 2 122 ? 154.605 108.582 120.067 1.00 55.13 127 VAL B CA 1
ATOM 16799 C C . VAL B 2 122 ? 155.329 107.627 121.011 1.00 55.13 127 VAL B C 1
ATOM 16800 O O . VAL B 2 122 ? 155.992 106.696 120.528 1.00 55.13 127 VAL B O 1
ATOM 16813 N N . CYS B 2 123 ? 155.218 107.809 122.325 1.00 57.42 128 CYS B N 1
ATOM 16814 C CA . CYS B 2 123 ? 155.903 106.958 123.292 1.00 57.42 128 CYS B CA 1
ATOM 16815 C C . CYS B 2 123 ? 154.979 106.011 124.039 1.00 57.42 128 CYS B C 1
ATOM 16816 O O . CYS B 2 123 ? 155.380 104.889 124.350 1.00 57.42 128 CYS B O 1
ATOM 16824 N N . SER B 2 124 ? 153.752 106.427 124.337 1.00 53.48 129 SER B N 1
ATOM 16825 C CA . SER B 2 124 ? 152.859 105.611 125.144 1.00 53.48 129 SER B CA 1
ATOM 16826 C C . SER B 2 124 ? 152.420 104.364 124.382 1.00 53.48 129 SER B C 1
ATOM 16827 O O . SER B 2 124 ? 152.572 104.257 123.163 1.00 53.48 129 SER B O 1
ATOM 16835 N N . ASN B 2 125 ? 151.865 103.407 125.131 1.00 55.28 130 ASN B N 1
ATOM 16836 C CA . ASN B 2 125 ? 151.330 102.178 124.560 1.00 55.28 130 ASN B CA 1
ATOM 16837 C C . ASN B 2 125 ? 149.933 101.855 125.075 1.00 55.28 130 ASN B C 1
ATOM 16838 O O . ASN B 2 125 ? 149.451 100.740 124.853 1.00 55.28 130 ASN B O 1
ATOM 16849 N N . LYS B 2 126 ? 149.274 102.787 125.758 1.00 53.32 131 LYS B N 1
ATOM 16850 C CA . LYS B 2 126 ? 147.929 102.568 126.268 1.00 53.32 131 LYS B CA 1
ATOM 16851 C C . LYS B 2 126 ? 147.134 103.853 126.126 1.00 53.32 131 LYS B C 1
ATOM 16852 O O . LYS B 2 126 ? 147.630 104.929 126.467 1.00 53.32 131 LYS B O 1
ATOM 16871 N N . LEU B 2 127 ? 145.907 103.738 125.628 1.00 50.21 132 LEU B N 1
ATOM 16872 C CA . LEU B 2 127 ? 145.037 104.880 125.382 1.00 50.21 132 LEU B CA 1
ATOM 16873 C C . LEU B 2 127 ? 143.778 104.724 126.217 1.00 50.21 132 LEU B C 1
ATOM 16874 O O . LEU B 2 127 ? 142.993 103.800 125.988 1.00 50.21 132 LEU B O 1
ATOM 16890 N N . THR B 2 128 ? 143.583 105.625 127.175 1.00 49.44 133 THR B N 1
ATOM 16891 C CA . THR B 2 128 ? 142.389 105.625 128.009 1.00 49.44 133 THR B CA 1
ATOM 16892 C C . THR B 2 128 ? 141.291 106.398 127.292 1.00 49.44 133 THR B C 1
ATOM 16893 O O . THR B 2 128 ? 141.415 107.608 127.080 1.00 49.44 133 THR B O 1
ATOM 16904 N N . LEU B 2 129 ? 140.220 105.704 126.928 1.00 52.69 134 LEU B N 1
ATOM 16905 C CA . LEU B 2 129 ? 139.137 106.265 126.136 1.00 52.69 134 LEU B CA 1
ATOM 16906 C C . LEU B 2 129 ? 137.876 106.345 126.983 1.00 52.69 134 LEU B C 1
ATOM 16907 O O . LEU B 2 129 ? 137.564 105.413 127.729 1.00 52.69 134 LEU B O 1
ATOM 16923 N N . VAL B 2 130 ? 137.156 107.458 126.871 1.00 53.68 135 VAL B N 1
ATOM 16924 C CA . VAL B 2 130 ? 135.933 107.690 127.631 1.00 53.68 135 VAL B CA 1
ATOM 16925 C C . VAL B 2 130 ? 134.791 107.912 126.650 1.00 53.68 135 VAL B C 1
ATOM 16926 O O . VAL B 2 130 ? 134.896 108.750 125.748 1.00 53.68 135 VAL B O 1
ATOM 16939 N N . ILE B 2 131 ? 133.707 107.168 126.832 1.00 58.01 136 ILE B N 1
ATOM 16940 C CA . ILE B 2 131 ? 132.558 107.176 125.938 1.00 58.01 136 ILE B CA 1
ATOM 16941 C C . ILE B 2 131 ? 131.330 107.550 126.762 1.00 58.01 136 ILE B C 1
ATOM 16942 O O . ILE B 2 131 ? 130.993 106.843 127.715 1.00 58.01 136 ILE B O 1
ATOM 16958 N N . PRO B 2 132 ? 130.632 108.643 126.454 1.00 59.51 137 PRO B N 1
ATOM 16959 C CA . PRO B 2 132 ? 129.509 109.085 127.298 1.00 59.51 137 PRO B CA 1
ATOM 16960 C C . PRO B 2 132 ? 128.109 108.667 126.859 1.00 59.51 137 PRO B C 1
ATOM 16961 O O . PRO B 2 132 ? 127.151 109.062 127.531 1.00 59.51 137 PRO B O 1
ATOM 16972 N N . ASP B 2 133 ? 127.944 107.902 125.776 1.00 65.64 138 ASP B N 1
ATOM 16973 C CA . ASP B 2 133 ? 126.598 107.659 125.273 1.00 65.64 138 ASP B CA 1
ATOM 16974 C C . ASP B 2 133 ? 126.611 106.529 124.258 1.00 65.64 138 ASP B C 1
ATOM 16975 O O . ASP B 2 133 ? 127.600 106.391 123.526 1.00 65.64 138 ASP B O 1
ATOM 16984 N N . PRO B 2 134 ? 125.553 105.712 124.174 1.00 67.64 139 PRO B N 1
ATOM 16985 C CA . PRO B 2 134 ? 125.537 104.662 123.140 1.00 67.64 139 PRO B CA 1
ATOM 16986 C C . PRO B 2 134 ? 125.703 105.205 121.734 1.00 67.64 139 PRO B C 1
ATOM 16987 O O . PRO B 2 134 ? 126.317 104.545 120.884 1.00 67.64 139 PRO B O 1
ATOM 16998 N N . GLU B 2 135 ? 125.160 106.392 121.457 1.00 68.68 140 GLU B N 1
ATOM 16999 C CA . GLU B 2 135 ? 125.307 106.982 120.133 1.00 68.68 140 GLU B CA 1
ATOM 17000 C C . GLU B 2 135 ? 126.767 107.196 119.765 1.00 68.68 140 GLU B C 1
ATOM 17001 O O . GLU B 2 135 ? 127.090 107.277 118.576 1.00 68.68 140 GLU B O 1
ATOM 17013 N N . THR B 2 136 ? 127.653 107.297 120.754 1.00 63.31 141 THR B N 1
ATOM 17014 C CA . THR B 2 136 ? 129.082 107.377 120.493 1.00 63.31 141 THR B CA 1
ATOM 17015 C C . THR B 2 136 ? 129.752 106.012 120.525 1.00 63.31 141 THR B C 1
ATOM 17016 O O . THR B 2 136 ? 130.689 105.770 119.756 1.00 63.31 141 THR B O 1
ATOM 17027 N N . TRP B 2 137 ? 129.286 105.112 121.393 1.00 63.08 142 TRP B N 1
ATOM 17028 C CA . TRP B 2 137 ? 129.863 103.774 121.447 1.00 63.08 142 TRP B CA 1
ATOM 17029 C C . TRP B 2 137 ? 129.683 103.048 120.123 1.00 63.08 142 TRP B C 1
ATOM 17030 O O . TRP B 2 137 ? 130.597 102.363 119.653 1.00 63.08 142 TRP B O 1
ATOM 17051 N N . VAL B 2 138 ? 128.507 103.177 119.509 1.00 65.33 143 VAL B N 1
ATOM 17052 C CA . VAL B 2 138 ? 128.260 102.497 118.242 1.00 65.33 143 VAL B CA 1
ATOM 17053 C C . VAL B 2 138 ? 129.164 103.053 117.150 1.00 65.33 143 VAL B C 1
ATOM 17054 O O . VAL B 2 138 ? 129.618 102.316 116.267 1.00 65.33 143 VAL B O 1
ATOM 17067 N N . LYS B 2 139 ? 129.435 104.355 117.184 1.00 65.24 144 LYS B N 1
ATOM 17068 C CA . LYS B 2 139 ? 130.210 105.008 116.139 1.00 65.24 144 LYS B CA 1
ATOM 17069 C C . LYS B 2 139 ? 131.712 104.965 116.380 1.00 65.24 144 LYS B C 1
ATOM 17070 O O . LYS B 2 139 ? 132.472 105.333 115.478 1.00 65.24 144 LYS B O 1
ATOM 17089 N N . CYS B 2 140 ? 132.162 104.532 117.557 1.00 61.07 145 CYS B N 1
ATOM 17090 C CA . CYS B 2 140 ? 133.582 104.552 117.888 1.00 61.07 145 CYS B CA 1
ATOM 17091 C C . CYS B 2 140 ? 134.157 103.168 118.138 1.00 61.07 145 CYS B C 1
ATOM 17092 O O . CYS B 2 140 ? 135.219 102.841 117.596 1.00 61.07 145 CYS B O 1
ATOM 17100 N N . VAL B 2 141 ? 133.490 102.338 118.942 1.00 60.95 146 VAL B N 1
ATOM 17101 C CA . VAL B 2 141 ? 134.100 101.086 119.389 1.00 60.95 146 VAL B CA 1
ATOM 17102 C C . VAL B 2 141 ? 134.382 100.172 118.204 1.00 60.95 146 VAL B C 1
ATOM 17103 O O . VAL B 2 141 ? 135.478 99.615 118.078 1.00 60.95 146 VAL B O 1
ATOM 17116 N N . GLU B 2 142 ? 133.402 99.998 117.320 1.00 60.63 147 GLU B N 1
ATOM 17117 C CA . GLU B 2 142 ? 133.569 99.169 116.127 1.00 60.63 147 GLU B CA 1
ATOM 17118 C C . GLU B 2 142 ? 133.982 97.747 116.529 1.00 60.63 147 GLU B C 1
ATOM 17119 O O . GLU B 2 142 ? 135.089 97.273 116.284 1.00 60.63 147 GLU B O 1
ATOM 17131 N N . GLY B 2 143 ? 133.050 97.087 117.214 1.00 64.51 148 GLY B N 1
ATOM 17132 C CA . GLY B 2 143 ? 133.246 95.705 117.613 1.00 64.51 148 GLY B CA 1
ATOM 17133 C C . GLY B 2 143 ? 134.093 95.556 118.859 1.00 64.51 148 GLY B C 1
ATOM 17134 O O . GLY B 2 143 ? 133.651 95.897 119.960 1.00 64.51 148 GLY B O 1
ATOM 17138 N N . VAL B 2 144 ? 135.308 95.037 118.698 1.00 63.47 149 VAL B N 1
ATOM 17139 C CA . VAL B 2 144 ? 136.238 94.891 119.810 1.00 63.47 149 VAL B CA 1
ATOM 17140 C C . VAL B 2 144 ? 137.521 95.688 119.616 1.00 63.47 149 VAL B C 1
ATOM 17141 O O . VAL B 2 144 ? 138.223 95.950 120.606 1.00 63.47 149 VAL B O 1
ATOM 17154 N N . HIS B 2 145 ? 137.857 96.094 118.397 1.00 58.09 150 HIS B N 1
ATOM 17155 C CA . HIS B 2 145 ? 139.043 96.892 118.124 1.00 58.09 150 HIS B CA 1
ATOM 17156 C C . HIS B 2 145 ? 138.626 98.322 117.818 1.00 58.09 150 HIS B C 1
ATOM 17157 O O . HIS B 2 145 ? 137.776 98.551 116.953 1.00 58.09 150 HIS B O 1
ATOM 17171 N N . VAL B 2 146 ? 139.226 99.276 118.521 1.00 56.44 151 VAL B N 1
ATOM 17172 C CA . VAL B 2 146 ? 138.980 100.695 118.299 1.00 56.44 151 VAL B CA 1
ATOM 17173 C C . VAL B 2 146 ? 140.114 101.247 117.453 1.00 56.44 151 VAL B C 1
ATOM 17174 O O . VAL B 2 146 ? 141.291 101.052 117.780 1.00 56.44 151 VAL B O 1
ATOM 17187 N N . THR B 2 147 ? 139.768 101.935 116.370 1.00 56.00 152 THR B N 1
ATOM 17188 C CA . THR B 2 147 ? 140.743 102.534 115.466 1.00 56.00 152 THR B CA 1
ATOM 17189 C C . THR B 2 147 ? 140.691 104.046 115.641 1.00 56.00 152 THR B C 1
ATOM 17190 O O . THR B 2 147 ? 139.695 104.682 115.285 1.00 56.00 152 THR B O 1
ATOM 17201 N N . TYR B 2 148 ? 141.761 104.617 116.185 1.00 55.61 153 TYR B N 1
ATOM 17202 C CA . TYR B 2 148 ? 141.869 106.053 116.396 1.00 55.61 153 TYR B CA 1
ATOM 17203 C C . TYR B 2 148 ? 143.013 106.596 115.556 1.00 55.61 153 TYR B C 1
ATOM 17204 O O . TYR B 2 148 ? 144.138 106.092 115.633 1.00 55.61 153 TYR B O 1
ATOM 17222 N N . SER B 2 149 ? 142.726 107.626 114.763 1.00 57.86 154 SER B N 1
ATOM 17223 C CA . SER B 2 149 ? 143.716 108.189 113.856 1.00 57.86 154 SER B CA 1
ATOM 17224 C C . SER B 2 149 ? 144.087 107.165 112.791 1.00 57.86 154 SER B C 1
ATOM 17225 O O . SER B 2 149 ? 143.316 106.933 111.855 1.00 57.86 154 SER B O 1
ATOM 17233 N N . THR B 2 150 ? 145.260 106.544 112.919 1.00 57.77 155 THR B N 1
ATOM 17234 C CA . THR B 2 150 ? 145.726 105.564 111.949 1.00 57.77 155 THR B CA 1
ATOM 17235 C C . THR B 2 150 ? 146.010 104.198 112.551 1.00 57.77 155 THR B C 1
ATOM 17236 O O . THR B 2 150 ? 145.875 103.193 111.852 1.00 57.77 155 THR B O 1
ATOM 17247 N N . VAL B 2 151 ? 146.396 104.136 113.823 1.00 56.71 156 VAL B N 1
ATOM 17248 C CA . VAL B 2 151 ? 146.757 102.876 114.461 1.00 56.71 156 VAL B CA 1
ATOM 17249 C C . VAL B 2 151 ? 145.493 102.093 114.786 1.00 56.71 156 VAL B C 1
ATOM 17250 O O . VAL B 2 151 ? 144.384 102.634 114.729 1.00 56.71 156 VAL B O 1
ATOM 17263 N N . VAL B 2 152 ? 145.651 100.814 115.120 1.00 55.78 157 VAL B N 1
ATOM 17264 C CA . VAL B 2 152 ? 144.544 99.951 115.516 1.00 55.78 157 VAL B CA 1
ATOM 17265 C C . VAL B 2 152 ? 144.803 99.478 116.939 1.00 55.78 157 VAL B C 1
ATOM 17266 O O . VAL B 2 152 ? 145.885 98.961 117.239 1.00 55.78 157 VAL B O 1
ATOM 17279 N N . TRP B 2 153 ? 143.820 99.667 117.811 1.00 53.97 158 TRP B N 1
ATOM 17280 C CA . TRP B 2 153 ? 143.946 99.349 119.223 1.00 53.97 158 TRP B CA 1
ATOM 17281 C C . TRP B 2 153 ? 143.149 98.099 119.567 1.00 53.97 158 TRP B C 1
ATOM 17282 O O . TRP B 2 153 ? 142.324 97.623 118.785 1.00 53.97 158 TRP B O 1
ATOM 17303 N N . ASN B 2 154 ? 143.416 97.570 120.756 1.00 56.79 159 ASN B N 1
ATOM 17304 C CA . ASN B 2 154 ? 142.619 96.511 121.348 1.00 56.79 159 ASN B CA 1
ATOM 17305 C C . ASN B 2 154 ? 141.887 97.063 122.566 1.00 56.79 159 ASN B C 1
ATOM 17306 O O . ASN B 2 154 ? 141.965 98.252 122.881 1.00 56.79 159 ASN B O 1
ATOM 17317 N N . ILE B 2 155 ? 141.162 96.191 123.260 1.00 56.89 160 ILE B N 1
ATOM 17318 C CA . ILE B 2 155 ? 140.424 96.562 124.461 1.00 56.89 160 ILE B CA 1
ATOM 17319 C C . ILE B 2 155 ? 140.833 95.618 125.580 1.00 56.89 160 ILE B C 1
ATOM 17320 O O . ILE B 2 155 ? 140.857 94.398 125.390 1.00 56.89 160 ILE B O 1
ATOM 17336 N N . ASP B 2 156 ? 141.159 96.181 126.742 1.00 58.43 161 ASP B N 1
ATOM 17337 C CA . ASP B 2 156 ? 141.580 95.403 127.899 1.00 58.43 161 ASP B CA 1
ATOM 17338 C C . ASP B 2 156 ? 140.513 95.322 128.980 1.00 58.43 161 ASP B C 1
ATOM 17339 O O . ASP B 2 156 ? 140.350 94.268 129.601 1.00 58.43 161 ASP B O 1
ATOM 17348 N N . CYS B 2 157 ? 139.786 96.409 129.228 1.00 60.37 162 CYS B N 1
ATOM 17349 C CA . CYS B 2 157 ? 138.705 96.392 130.203 1.00 60.37 162 CYS B CA 1
ATOM 17350 C C . CYS B 2 157 ? 137.758 97.542 129.904 1.00 60.37 162 CYS B C 1
ATOM 17351 O O . CYS B 2 157 ? 138.114 98.499 129.214 1.00 60.37 162 CYS B O 1
ATOM 17359 N N . VAL B 2 158 ? 136.542 97.429 130.429 1.00 64.99 163 VAL B N 1
ATOM 17360 C CA . VAL B 2 158 ? 135.517 98.456 130.291 1.00 64.99 163 VAL B CA 1
ATOM 17361 C C . VAL B 2 158 ? 134.903 98.684 131.663 1.00 64.99 163 VAL B C 1
ATOM 17362 O O . VAL B 2 158 ? 134.264 97.782 132.217 1.00 64.99 163 VAL B O 1
ATOM 17375 N N . THR B 2 159 ? 135.084 99.884 132.206 1.00 66.25 164 THR B N 1
ATOM 17376 C CA . THR B 2 159 ? 134.638 100.219 133.551 1.00 66.25 164 THR B CA 1
ATOM 17377 C C . THR B 2 159 ? 133.613 101.339 133.482 1.00 66.25 164 THR B C 1
ATOM 17378 O O . THR B 2 159 ? 133.823 102.335 132.784 1.00 66.25 164 THR B O 1
ATOM 17389 N N . ASP B 2 160 ? 132.512 101.178 134.212 1.00 71.59 165 ASP B N 1
ATOM 17390 C CA . ASP B 2 160 ? 131.442 102.162 134.220 1.00 71.59 165 ASP B CA 1
ATOM 17391 C C . ASP B 2 160 ? 131.637 103.139 135.379 1.00 71.59 165 ASP B C 1
ATOM 17392 O O . ASP B 2 160 ? 132.625 103.085 136.113 1.00 71.59 165 ASP B O 1
ATOM 17401 N N . ALA B 2 161 ? 130.679 104.054 135.541 1.00 71.86 166 ALA B N 1
ATOM 17402 C CA . ALA B 2 161 ? 130.797 105.076 136.576 1.00 71.86 166 ALA B CA 1
ATOM 17403 C C . ALA B 2 161 ? 130.780 104.467 137.972 1.00 71.86 166 ALA B C 1
ATOM 17404 O O . ALA B 2 161 ? 131.541 104.892 138.848 1.00 71.86 166 ALA B O 1
ATOM 17411 N N . ASP B 2 162 ? 129.917 103.476 138.204 1.00 78.41 167 ASP B N 1
ATOM 17412 C CA . ASP B 2 162 ? 129.821 102.874 139.528 1.00 78.41 167 ASP B CA 1
ATOM 17413 C C . ASP B 2 162 ? 131.139 102.262 139.982 1.00 78.41 167 ASP B C 1
ATOM 17414 O O . ASP B 2 162 ? 131.355 102.110 141.189 1.00 78.41 167 ASP B O 1
ATOM 17423 N N . GLY B 2 163 ? 132.022 101.916 139.048 1.00 77.02 168 GLY B N 1
ATOM 17424 C CA . GLY B 2 163 ? 133.269 101.254 139.363 1.00 77.02 168 GLY B CA 1
ATOM 17425 C C . GLY B 2 163 ? 133.286 99.768 139.084 1.00 77.02 168 GLY B C 1
ATOM 17426 O O . GLY B 2 163 ? 134.309 99.122 139.337 1.00 77.02 168 GLY B O 1
ATOM 17430 N N . THR B 2 164 ? 132.196 99.207 138.570 1.00 77.67 169 THR B N 1
ATOM 17431 C CA . THR B 2 164 ? 132.139 97.789 138.245 1.00 77.67 169 THR B CA 1
ATOM 17432 C C . THR B 2 164 ? 132.842 97.552 136.910 1.00 77.67 169 THR B C 1
ATOM 17433 O O . THR B 2 164 ? 133.521 98.432 136.374 1.00 77.67 169 THR B O 1
ATOM 17444 N N . GLU B 2 165 ? 132.691 96.351 136.356 1.00 75.15 170 GLU B N 1
ATOM 17445 C CA . GLU B 2 165 ? 133.347 95.974 135.111 1.00 75.15 170 GLU B CA 1
ATOM 17446 C C . GLU B 2 165 ? 132.356 95.268 134.202 1.00 75.15 170 GLU B C 1
ATOM 17447 O O . GLU B 2 165 ? 131.659 94.346 134.636 1.00 75.15 170 GLU B O 1
ATOM 17459 N N . LEU B 2 166 ? 132.295 95.700 132.946 1.00 72.93 171 LEU B N 1
ATOM 17460 C CA . LEU B 2 166 ? 131.539 94.981 131.936 1.00 72.93 171 LEU B CA 1
ATOM 17461 C C . LEU B 2 166 ? 132.362 93.814 131.402 1.00 72.93 171 LEU B C 1
ATOM 17462 O O . LEU B 2 166 ? 133.593 93.803 131.479 1.00 72.93 171 LEU B O 1
ATOM 17478 N N . HIS B 2 167 ? 131.667 92.822 130.858 1.00 79.77 172 HIS B N 1
ATOM 17479 C CA . HIS B 2 167 ? 132.321 91.637 130.330 1.00 79.77 172 HIS B CA 1
ATOM 17480 C C . HIS B 2 167 ? 131.798 91.323 128.938 1.00 79.77 172 HIS B C 1
ATOM 17481 O O . HIS B 2 167 ? 130.636 91.603 128.627 1.00 79.77 172 HIS B O 1
ATOM 17495 N N . PRO B 2 168 ? 132.629 90.735 128.083 1.00 82.27 173 PRO B N 1
ATOM 17496 C CA . PRO B 2 168 ? 132.198 90.437 126.717 1.00 82.27 173 PRO B CA 1
ATOM 17497 C C . PRO B 2 168 ? 131.251 89.247 126.668 1.00 82.27 173 PRO B C 1
ATOM 17498 O O . PRO B 2 168 ? 131.222 88.397 127.559 1.00 82.27 173 PRO B O 1
ATOM 17509 N N . THR B 2 169 ? 130.469 89.204 125.593 1.00 88.68 174 THR B N 1
ATOM 17510 C CA . THR B 2 169 ? 129.556 88.101 125.320 1.00 88.68 174 THR B CA 1
ATOM 17511 C C . THR B 2 169 ? 129.998 87.426 124.032 1.00 88.68 174 THR B C 1
ATOM 17512 O O . THR B 2 169 ? 129.944 88.036 122.959 1.00 88.68 174 THR B O 1
ATOM 17523 N N . SER B 2 170 ? 130.431 86.174 124.137 1.00 94.41 175 SER B N 1
ATOM 17524 C CA . SER B 2 170 ? 130.912 85.454 122.968 1.00 94.41 175 SER B CA 1
ATOM 17525 C C . SER B 2 170 ? 129.778 85.219 121.979 1.00 94.41 175 SER B C 1
ATOM 17526 O O . SER B 2 170 ? 128.632 84.974 122.366 1.00 94.41 175 SER B O 1
ATOM 17534 N N . THR B 2 171 ? 130.105 85.303 120.692 1.00 96.62 176 THR B N 1
ATOM 17535 C CA . THR B 2 171 ? 129.157 85.040 119.621 1.00 96.62 176 THR B CA 1
ATOM 17536 C C . THR B 2 171 ? 129.882 84.282 118.516 1.00 96.62 176 THR B C 1
ATOM 17537 O O . THR B 2 171 ? 131.079 83.995 118.614 1.00 96.62 176 THR B O 1
ATOM 17548 N N . GLY B 2 172 ? 129.146 83.954 117.454 1.00 99.66 177 GLY B N 1
ATOM 17549 C CA . GLY B 2 172 ? 129.745 83.201 116.364 1.00 99.66 177 GLY B CA 1
ATOM 17550 C C . GLY B 2 172 ? 130.899 83.938 115.714 1.00 99.66 177 GLY B C 1
ATOM 17551 O O . GLY B 2 172 ? 131.966 83.367 115.479 1.00 99.66 177 GLY B O 1
ATOM 17555 N N . SER B 2 173 ? 130.701 85.224 115.417 1.00 99.21 178 SER B N 1
ATOM 17556 C CA . SER B 2 173 ? 131.732 86.008 114.748 1.00 99.21 178 SER B CA 1
ATOM 17557 C C . SER B 2 173 ? 132.852 86.438 115.685 1.00 99.21 178 SER B C 1
ATOM 17558 O O . SER B 2 173 ? 133.962 86.710 115.215 1.00 99.21 178 SER B O 1
ATOM 17566 N N . GLY B 2 174 ? 132.595 86.503 116.989 1.00 93.99 179 GLY B N 1
ATOM 17567 C CA . GLY B 2 174 ? 133.611 86.924 117.934 1.00 93.99 179 GLY B CA 1
ATOM 17568 C C . GLY B 2 174 ? 133.039 87.639 119.140 1.00 93.99 179 GLY B C 1
ATOM 1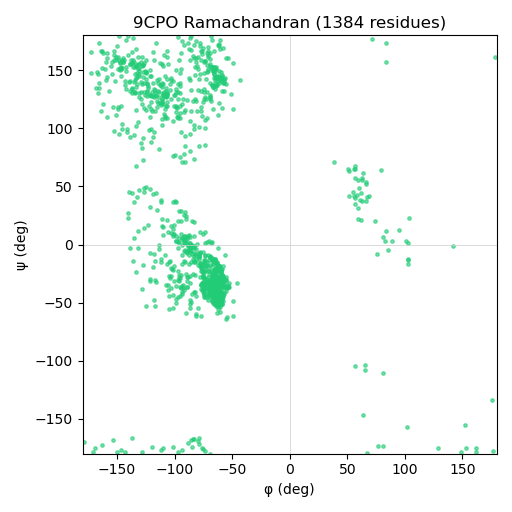7569 O O . GLY B 2 174 ? 131.821 87.793 119.261 1.00 93.99 179 GLY B O 1
ATOM 17573 N N . LEU B 2 175 ? 133.913 88.085 120.038 1.00 84.81 180 LEU B N 1
ATOM 17574 C CA . LEU B 2 175 ? 133.468 88.731 121.262 1.00 84.81 180 LEU B CA 1
ATOM 17575 C C . LEU B 2 175 ? 132.799 90.066 120.956 1.00 84.81 180 LEU B C 1
ATOM 17576 O O . LEU B 2 175 ? 133.084 90.714 119.946 1.00 84.81 180 LEU B O 1
ATOM 17592 N N . THR B 2 176 ? 131.889 90.469 121.841 1.00 82.25 181 THR B N 1
ATOM 17593 C CA . THR B 2 176 ? 131.228 91.761 121.740 1.00 82.25 181 THR B CA 1
ATOM 17594 C C . THR B 2 176 ? 130.865 92.232 123.140 1.00 82.25 181 THR B C 1
ATOM 17595 O O . THR B 2 176 ? 130.772 91.437 124.077 1.00 82.25 181 THR B O 1
ATOM 17606 N N . TYR B 2 177 ? 130.658 93.538 123.270 1.00 73.90 182 TYR B N 1
ATOM 17607 C CA . TYR B 2 177 ? 130.286 94.158 124.534 1.00 73.90 182 TYR B CA 1
ATOM 17608 C C . TYR B 2 177 ? 128.823 94.574 124.479 1.00 73.90 182 TYR B C 1
ATOM 17609 O O . TYR B 2 177 ? 128.407 95.270 123.547 1.00 73.90 182 TYR B O 1
ATOM 17627 N N . CYS B 2 178 ? 128.049 94.148 125.474 1.00 77.13 183 CYS B N 1
ATOM 17628 C CA . CYS B 2 178 ? 126.617 94.418 125.502 1.00 77.13 183 CYS B CA 1
ATOM 17629 C C . CYS B 2 178 ? 126.373 95.859 125.933 1.00 77.13 183 CYS B C 1
ATOM 17630 O O . CYS B 2 178 ? 126.727 96.247 127.051 1.00 77.13 183 CYS B O 1
ATOM 17638 N N . ILE B 2 179 ? 125.749 96.642 125.052 1.00 73.41 184 ILE B N 1
ATOM 17639 C CA . ILE B 2 179 ? 125.493 98.056 125.278 1.00 73.41 184 ILE B CA 1
ATOM 17640 C C . ILE B 2 179 ? 124.013 98.310 125.019 1.00 73.41 184 ILE B C 1
ATOM 17641 O O . ILE B 2 179 ? 123.326 97.516 124.374 1.00 73.41 184 ILE B O 1
ATOM 17657 N N . SER B 2 180 ? 123.525 99.434 125.539 1.00 80.99 185 SER B N 1
ATOM 17658 C CA . SER B 2 180 ? 122.156 99.923 125.404 1.00 80.99 185 SER B CA 1
ATOM 17659 C C . SER B 2 180 ? 121.209 99.285 126.414 1.00 80.99 185 SER B C 1
ATOM 17660 O O . SER B 2 180 ? 120.006 99.569 126.365 1.00 80.99 185 SER B O 1
ATOM 17668 N N . GLY B 2 181 ? 121.694 98.443 127.321 1.00 90.42 186 GLY B N 1
ATOM 17669 C CA . GLY B 2 181 ? 120.863 97.993 128.415 1.00 90.42 186 GLY B CA 1
ATOM 17670 C C . GLY B 2 181 ? 120.576 99.111 129.399 1.00 90.42 186 GLY B C 1
ATOM 17671 O O . GLY B 2 181 ? 121.280 100.118 129.469 1.00 90.42 186 GLY B O 1
ATOM 17675 N N . ASP B 2 182 ? 119.514 98.928 130.178 1.00 95.50 187 ASP B N 1
ATOM 17676 C CA . ASP B 2 182 ? 119.097 99.941 131.138 1.00 95.50 187 ASP B CA 1
ATOM 17677 C C . ASP B 2 182 ? 119.829 99.836 132.470 1.00 95.50 187 ASP B C 1
ATOM 17678 O O . ASP B 2 182 ? 119.565 100.646 133.365 1.00 95.5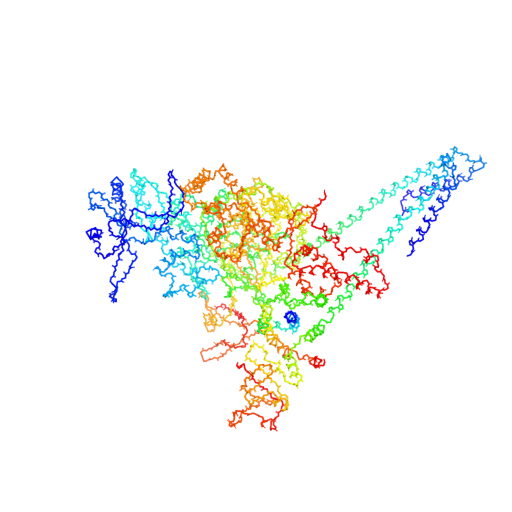0 187 ASP B O 1
ATOM 17687 N N . ASN B 2 183 ? 120.737 98.872 132.623 1.00 90.81 188 ASN B N 1
ATOM 17688 C CA . ASN B 2 183 ? 121.384 98.599 133.901 1.00 90.81 188 ASN B CA 1
ATOM 17689 C C . ASN B 2 183 ? 122.860 98.977 133.913 1.00 90.81 188 ASN B C 1
ATOM 17690 O O . ASN B 2 183 ? 123.587 98.556 134.820 1.00 90.81 188 ASN B O 1
ATOM 17701 N N . ILE B 2 184 ? 123.323 99.760 132.941 1.00 77.11 189 ILE B N 1
ATOM 17702 C CA . ILE B 2 184 ? 124.712 100.200 132.867 1.00 77.11 189 ILE B CA 1
ATOM 17703 C C . ILE B 2 184 ? 124.742 101.714 133.002 1.00 77.11 189 ILE B C 1
ATOM 17704 O O . ILE B 2 184 ? 124.028 102.420 132.281 1.00 77.11 189 ILE B O 1
ATOM 17720 N N . ALA B 2 185 ? 125.568 102.210 133.919 1.00 71.75 190 ALA B N 1
ATOM 17721 C CA . ALA B 2 185 ? 125.658 103.634 134.206 1.00 71.75 190 ALA B CA 1
ATOM 17722 C C . ALA B 2 185 ? 126.807 104.238 133.411 1.00 71.75 190 ALA B C 1
ATOM 17723 O O . ALA B 2 185 ? 127.966 103.850 133.594 1.00 71.75 190 ALA B O 1
ATOM 17730 N N . TRP B 2 186 ? 126.485 105.185 132.541 1.00 66.59 191 TRP B N 1
ATOM 17731 C CA . TRP B 2 186 ? 127.479 105.857 131.724 1.00 66.59 191 TRP B CA 1
ATOM 17732 C C . TRP B 2 186 ? 128.164 106.958 132.525 1.00 66.59 191 TRP B C 1
ATOM 17733 O O . TRP B 2 186 ? 127.640 107.411 133.544 1.00 66.59 191 TRP B O 1
ATOM 17754 N N . PRO B 2 187 ? 129.349 107.411 132.091 1.00 63.94 192 PRO B N 1
ATOM 17755 C CA . PRO B 2 187 ? 130.123 107.009 130.909 1.00 63.94 192 PRO B CA 1
ATOM 17756 C C . PRO B 2 187 ? 130.862 105.696 131.104 1.00 63.94 192 PRO B C 1
ATOM 17757 O O . PRO B 2 187 ? 130.906 105.168 132.208 1.00 63.94 192 PRO B O 1
ATOM 17768 N N . LEU B 2 188 ? 131.443 105.146 130.043 1.00 63.80 193 LEU B N 1
ATOM 17769 C CA . LEU B 2 188 ? 132.253 103.938 130.117 1.00 63.80 193 LEU B CA 1
ATOM 17770 C C . LEU B 2 188 ? 133.696 104.305 129.805 1.00 63.80 193 LEU B C 1
ATOM 17771 O O . LEU B 2 188 ? 133.985 104.827 128.724 1.00 63.80 193 LEU B O 1
ATOM 17787 N N . LYS B 2 189 ? 134.595 104.030 130.743 1.00 60.24 194 LYS B N 1
ATOM 17788 C CA . LYS B 2 189 ? 136.014 104.326 130.587 1.00 60.24 194 LYS B CA 1
ATOM 17789 C C . LYS B 2 189 ? 136.708 103.070 130.078 1.00 60.24 194 LYS B C 1
ATOM 17790 O O . LYS B 2 189 ? 136.858 102.094 130.819 1.00 60.24 194 LYS B O 1
ATOM 17809 N N . VAL B 2 190 ? 137.136 103.097 128.819 1.00 56.13 195 VAL B N 1
ATOM 17810 C CA . VAL B 2 190 ? 137.724 101.939 128.157 1.00 56.13 195 VAL B CA 1
ATOM 17811 C C . VAL B 2 190 ? 139.238 102.087 128.163 1.00 56.13 195 VAL B C 1
ATOM 17812 O O . VAL B 2 190 ? 139.768 103.127 127.757 1.00 56.13 195 VAL B O 1
ATOM 17825 N N . ASN B 2 191 ? 139.934 101.049 128.621 1.00 55.68 196 ASN B N 1
ATOM 17826 C CA . ASN B 2 191 ? 141.393 101.012 128.629 1.00 55.68 196 ASN B CA 1
ATOM 17827 C C . ASN B 2 191 ? 141.861 100.166 127.452 1.00 55.68 196 ASN B C 1
ATOM 17828 O O . ASN B 2 191 ? 141.752 98.936 127.482 1.00 55.68 196 ASN B O 1
ATOM 17839 N N . LEU B 2 192 ? 142.391 100.821 126.426 1.00 53.15 197 LEU B N 1
ATOM 17840 C CA . LEU B 2 192 ? 142.846 100.139 125.227 1.00 53.15 197 LEU B CA 1
ATOM 17841 C C . LEU B 2 192 ? 144.305 99.723 125.402 1.00 53.15 197 LEU B C 1
ATOM 17842 O O . LEU B 2 192 ? 144.872 99.808 126.493 1.00 53.15 197 LEU B O 1
ATOM 17858 N N . THR B 2 193 ? 144.926 99.250 124.323 1.00 54.19 198 THR B N 1
ATOM 17859 C CA . THR B 2 193 ? 146.340 98.902 124.340 1.00 54.19 198 THR B CA 1
ATOM 17860 C C . THR B 2 193 ? 146.833 98.671 122.917 1.00 54.19 198 THR B C 1
ATOM 17861 O O . THR B 2 193 ? 146.171 97.990 122.130 1.00 54.19 198 THR B O 1
ATOM 17872 N N . ARG B 2 194 ? 147.996 99.222 122.581 1.00 57.11 199 ARG B N 1
ATOM 17873 C CA . ARG B 2 194 ? 148.460 99.200 121.202 1.00 57.11 199 ARG B CA 1
ATOM 17874 C C . ARG B 2 194 ? 148.709 97.773 120.734 1.00 57.11 199 ARG B C 1
ATOM 17875 O O . ARG B 2 194 ? 149.007 96.876 121.526 1.00 57.11 199 ARG B O 1
ATOM 17896 N N . ASN B 2 195 ? 148.582 97.571 119.428 1.00 59.54 200 ASN B N 1
ATOM 17897 C CA . ASN B 2 195 ? 148.758 96.255 118.829 1.00 59.54 200 ASN B CA 1
ATOM 17898 C C . ASN B 2 195 ? 150.237 95.908 118.709 1.00 59.54 200 ASN B C 1
ATOM 17899 O O . ASN B 2 195 ? 150.876 96.200 117.699 1.00 59.54 200 ASN B O 1
ATOM 17911 N N . LYS C 3 1 ? 102.997 127.583 153.135 1.00 69.77 2 LYS C N 1
ATOM 17912 C CA . LYS C 3 1 ? 102.982 126.095 153.044 1.00 69.77 2 LYS C CA 1
ATOM 17913 C C . LYS C 3 1 ? 104.013 125.606 152.038 1.00 69.77 2 LYS C C 1
ATOM 17914 O O . LYS C 3 1 ? 104.538 124.502 152.163 1.00 69.77 2 LYS C O 1
ATOM 17935 N N . LEU C 3 2 ? 104.292 126.431 151.029 1.00 64.27 3 LEU C N 1
ATOM 17936 C CA . LEU C 3 2 ? 105.328 126.084 150.064 1.00 64.27 3 LEU C CA 1
ATOM 17937 C C . LEU C 3 2 ? 106.695 126.022 150.731 1.00 64.27 3 LEU C C 1
ATOM 17938 O O . LEU C 3 2 ? 107.503 125.132 150.434 1.00 64.27 3 LEU C O 1
ATOM 17954 N N . SER C 3 3 ? 106.974 126.962 151.635 1.00 58.06 4 SER C N 1
ATOM 17955 C CA . SER C 3 3 ? 108.265 126.969 152.310 1.00 58.06 4 SER C CA 1
ATOM 17956 C C . SER C 3 3 ? 108.468 125.709 153.138 1.00 58.06 4 SER C C 1
ATOM 17957 O O . SER C 3 3 ? 109.601 125.240 153.283 1.00 58.06 4 SER C O 1
ATOM 17965 N N . ASP C 3 4 ? 107.390 125.134 153.674 1.00 62.86 5 ASP C N 1
ATOM 17966 C CA . ASP C 3 4 ? 107.526 123.895 154.431 1.00 62.86 5 ASP C CA 1
ATOM 17967 C C . ASP C 3 4 ? 108.090 122.781 153.561 1.00 62.86 5 ASP C C 1
ATOM 17968 O O . ASP C 3 4 ? 108.998 122.057 153.981 1.00 62.86 5 ASP C O 1
ATOM 17977 N N . VAL C 3 5 ? 107.573 122.634 152.340 1.00 61.89 6 VAL C N 1
ATOM 17978 C CA . VAL C 3 5 ? 108.087 121.609 151.437 1.00 61.89 6 VAL C CA 1
ATOM 17979 C C . VAL C 3 5 ? 109.501 121.952 150.987 1.00 61.89 6 VAL C C 1
ATOM 17980 O O . VAL C 3 5 ? 110.385 121.084 150.948 1.00 61.89 6 VAL C O 1
ATOM 17993 N N . LYS C 3 6 ? 109.738 123.216 150.626 1.00 58.07 7 LYS C N 1
ATOM 17994 C CA . LYS C 3 6 ? 111.065 123.613 150.173 1.00 58.07 7 LYS C CA 1
ATOM 17995 C C . LYS C 3 6 ? 112.120 123.446 151.257 1.00 58.07 7 LYS C C 1
ATOM 17996 O O . LYS C 3 6 ? 113.308 123.357 150.935 1.00 58.07 7 LYS C O 1
ATOM 18015 N N . CYS C 3 7 ? 111.720 123.417 152.528 1.00 58.45 8 CYS C N 1
ATOM 18016 C CA . CYS C 3 7 ? 112.654 123.201 153.626 1.00 58.45 8 CYS C CA 1
ATOM 18017 C C . CYS C 3 7 ? 112.743 121.747 154.064 1.00 58.45 8 CYS C C 1
ATOM 18018 O O . CYS C 3 7 ? 113.787 121.331 154.570 1.00 58.45 8 CYS C O 1
ATOM 18026 N N . THR C 3 8 ? 111.676 120.964 153.896 1.00 61.11 9 THR C N 1
ATOM 18027 C CA . THR C 3 8 ? 111.762 119.539 154.190 1.00 61.11 9 THR C CA 1
ATOM 18028 C C . THR C 3 8 ? 112.581 118.802 153.141 1.00 61.11 9 THR C C 1
ATOM 18029 O O . THR C 3 8 ? 113.246 117.808 153.459 1.00 61.11 9 THR C O 1
ATOM 18040 N N . THR C 3 9 ? 112.541 119.262 151.888 1.00 58.44 10 THR C N 1
ATOM 18041 C CA . THR C 3 9 ? 113.263 118.556 150.835 1.00 58.44 10 THR C CA 1
ATOM 18042 C C . THR C 3 9 ? 114.771 118.599 151.066 1.00 58.44 10 THR C C 1
ATOM 18043 O O . THR C 3 9 ? 115.471 117.619 150.789 1.00 58.44 10 THR C O 1
ATOM 18054 N N . VAL C 3 10 ? 115.296 119.720 151.568 1.00 57.34 11 VAL C N 1
ATOM 18055 C CA . VAL C 3 10 ? 116.738 119.813 151.797 1.00 57.34 11 VAL C CA 1
ATOM 18056 C C . VAL C 3 10 ? 117.178 118.828 152.873 1.00 57.34 11 VAL C C 1
ATOM 18057 O O . VAL C 3 10 ? 118.202 118.152 152.729 1.00 57.34 11 VAL C O 1
ATOM 18070 N N . VAL C 3 11 ? 116.423 118.729 153.969 1.00 59.36 12 VAL C N 1
ATOM 18071 C CA . VAL C 3 11 ? 116.797 117.790 155.023 1.00 59.36 12 VAL C CA 1
ATOM 18072 C C . VAL C 3 11 ? 116.647 116.354 154.535 1.00 59.36 12 VAL C C 1
ATOM 18073 O O . VAL C 3 11 ? 117.445 115.478 154.892 1.00 59.36 12 VAL C O 1
ATOM 18086 N N . LEU C 3 12 ? 115.633 116.080 153.711 1.00 61.77 13 LEU C N 1
ATOM 18087 C CA . LEU C 3 12 ? 115.499 114.733 153.165 1.00 61.77 13 LEU C CA 1
ATOM 18088 C C . LEU C 3 12 ? 116.684 114.381 152.274 1.00 61.77 13 LEU C C 1
ATOM 18089 O O . LEU C 3 12 ? 117.211 113.264 152.338 1.00 61.77 13 LEU C O 1
ATOM 18105 N N . MET C 3 13 ? 117.120 115.322 151.436 1.00 57.99 14 MET C N 1
ATOM 18106 C CA . MET C 3 13 ? 118.283 115.070 150.595 1.00 57.99 14 MET C CA 1
ATOM 18107 C C . MET C 3 13 ? 119.534 114.876 151.439 1.00 57.99 14 MET C C 1
ATOM 18108 O O . MET C 3 13 ? 120.384 114.038 151.118 1.00 57.99 14 MET C O 1
ATOM 18122 N N . GLN C 3 14 ? 119.675 115.650 152.515 1.00 59.89 15 GLN C N 1
ATOM 18123 C CA . GLN C 3 14 ? 120.816 115.458 153.403 1.00 59.89 15 GLN C CA 1
ATOM 18124 C C . GLN C 3 14 ? 120.807 114.059 154.003 1.00 59.89 15 GLN C C 1
ATOM 18125 O O . GLN C 3 14 ? 121.849 113.396 154.071 1.00 59.89 15 GLN C O 1
ATOM 18139 N N . LEU C 3 15 ? 119.638 113.589 154.436 1.00 62.47 16 LEU C N 1
ATOM 18140 C CA . LEU C 3 15 ? 119.543 112.238 154.980 1.00 62.47 16 LEU C CA 1
ATOM 18141 C C . LEU C 3 15 ? 119.934 111.203 153.933 1.00 62.47 16 LEU C C 1
ATOM 18142 O O . LEU C 3 15 ? 120.710 110.280 154.210 1.00 62.47 16 LEU C O 1
ATOM 18158 N N . LEU C 3 16 ? 119.418 111.350 152.711 1.00 62.38 17 LEU C N 1
ATOM 18159 C CA . LEU C 3 16 ? 119.727 110.371 151.674 1.00 62.38 17 LEU C CA 1
ATOM 18160 C C . LEU C 3 16 ? 121.217 110.356 151.361 1.00 62.38 17 LEU C C 1
ATOM 18161 O O . LEU C 3 16 ? 121.806 109.286 151.174 1.00 62.38 17 LEU C O 1
ATOM 18177 N N . THR C 3 17 ? 121.847 111.530 151.299 1.00 60.36 18 THR C N 1
ATOM 18178 C CA . THR C 3 17 ? 123.285 111.570 151.055 1.00 60.36 18 THR C CA 1
ATOM 18179 C C . THR C 3 17 ? 124.053 110.919 152.198 1.00 60.36 18 THR C C 1
ATOM 18180 O O . THR C 3 17 ? 125.032 110.201 151.967 1.00 60.36 18 THR C O 1
ATOM 18191 N N . LYS C 3 18 ? 123.631 111.160 153.441 1.00 64.37 19 LYS C N 1
ATOM 18192 C CA . LYS C 3 18 ? 124.295 110.513 154.568 1.00 64.37 19 LYS C CA 1
ATOM 18193 C C . LYS C 3 18 ? 124.138 109.001 154.511 1.00 64.37 19 LYS C C 1
ATOM 18194 O O . LYS C 3 18 ? 125.002 108.271 155.009 1.00 64.37 19 LYS C O 1
ATOM 18213 N N . LEU C 3 19 ? 123.052 108.510 153.916 1.00 66.13 20 LEU C N 1
ATOM 18214 C CA . LEU C 3 19 ? 122.849 107.072 153.776 1.00 66.13 20 LEU C CA 1
ATOM 18215 C C . LEU C 3 19 ? 123.673 106.461 152.647 1.00 66.13 20 LEU C C 1
ATOM 18216 O O . LEU C 3 19 ? 123.441 105.302 152.290 1.00 66.13 20 LEU C O 1
ATOM 18232 N N . ASN C 3 20 ? 124.623 107.204 152.082 1.00 64.58 21 ASN C N 1
ATOM 18233 C CA . ASN C 3 20 ? 125.527 106.684 151.058 1.00 64.58 21 ASN C CA 1
ATOM 18234 C C . ASN C 3 20 ? 124.758 106.270 149.802 1.00 64.58 21 ASN C C 1
ATOM 18235 O O . ASN C 3 20 ? 124.815 105.127 149.346 1.00 64.58 21 ASN C O 1
ATOM 18246 N N . VAL C 3 21 ? 124.022 107.237 149.246 1.00 65.55 22 VAL C N 1
ATOM 18247 C CA . VAL C 3 21 ? 123.382 107.056 147.947 1.00 65.55 22 VAL C CA 1
ATOM 18248 C C . VAL C 3 21 ? 124.279 107.508 146.807 1.00 65.55 22 VAL C C 1
ATOM 18249 O O . VAL C 3 21 ? 124.021 107.151 145.648 1.00 65.55 22 VAL C O 1
ATOM 18262 N N . GLU C 3 22 ? 125.340 108.259 147.098 1.00 66.00 23 GLU C N 1
ATOM 18263 C CA . GLU C 3 22 ? 126.258 108.700 146.055 1.00 66.00 23 GLU C CA 1
ATOM 18264 C C . GLU C 3 22 ? 126.996 107.538 145.402 1.00 66.00 23 GLU C C 1
ATOM 18265 O O . GLU C 3 22 ? 127.615 107.735 144.352 1.00 66.00 23 GLU C O 1
ATOM 18277 N N . ALA C 3 23 ? 126.951 106.343 145.995 1.00 67.28 24 ALA C N 1
ATOM 18278 C CA . ALA C 3 23 ? 127.615 105.193 145.392 1.00 67.28 24 ALA C CA 1
ATOM 18279 C C . ALA C 3 23 ? 126.994 104.823 144.053 1.00 67.28 24 ALA C C 1
ATOM 18280 O O . ALA C 3 23 ? 127.710 104.401 143.139 1.00 67.28 24 ALA C O 1
ATOM 18287 N N . ASN C 3 24 ? 125.679 104.967 143.916 1.00 71.73 25 ASN C N 1
ATOM 18288 C CA . ASN C 3 24 ? 124.981 104.678 142.669 1.00 71.73 25 ASN C CA 1
ATOM 18289 C C . ASN C 3 24 ? 124.965 105.938 141.815 1.00 71.73 25 ASN C C 1
ATOM 18290 O O . ASN C 3 24 ? 124.504 106.991 142.266 1.00 71.73 25 ASN C O 1
ATOM 18301 N N . SER C 3 25 ? 125.465 105.830 140.588 1.00 71.55 26 SER C N 1
ATOM 18302 C CA . SER C 3 25 ? 125.507 106.963 139.675 1.00 71.55 26 SER C CA 1
ATOM 18303 C C . SER C 3 25 ? 124.211 107.143 138.898 1.00 71.55 26 SER C C 1
ATOM 18304 O O . SER C 3 25 ? 124.084 108.123 138.158 1.00 71.55 26 SER C O 1
ATOM 18312 N N . LYS C 3 26 ? 123.254 106.228 139.041 1.00 71.23 27 LYS C N 1
ATOM 18313 C CA . LYS C 3 26 ? 121.946 106.356 138.409 1.00 71.23 27 LYS C CA 1
ATOM 18314 C C . LYS C 3 26 ? 120.895 106.897 139.368 1.00 71.23 27 LYS C C 1
ATOM 18315 O O . LYS C 3 26 ? 120.191 107.855 139.040 1.00 71.23 27 LYS C O 1
ATOM 18334 N N . MET C 3 27 ? 120.775 106.300 140.556 1.00 69.39 28 MET C N 1
ATOM 18335 C CA . MET C 3 27 ? 119.791 106.771 141.523 1.00 69.39 28 MET C CA 1
ATOM 18336 C C . MET C 3 27 ? 120.108 108.189 141.978 1.00 69.39 28 MET C C 1
ATOM 18337 O O . MET C 3 27 ? 119.198 109.001 142.188 1.00 69.39 28 MET C O 1
ATOM 18351 N N . HIS C 3 28 ? 121.392 108.506 142.141 1.00 62.29 29 HIS C N 1
ATOM 18352 C CA . HIS C 3 28 ? 121.761 109.834 142.617 1.00 62.29 29 HIS C CA 1
ATOM 18353 C C . HIS C 3 28 ? 121.315 110.915 141.643 1.00 62.29 29 HIS C C 1
ATOM 18354 O O . HIS C 3 28 ? 120.823 111.969 142.060 1.00 62.29 29 HIS C O 1
ATOM 18368 N N . ALA C 3 29 ? 121.484 110.681 140.340 1.00 58.69 30 ALA C N 1
ATOM 18369 C CA . ALA C 3 29 ? 121.086 111.685 139.358 1.00 58.69 30 ALA C CA 1
ATOM 18370 C C . ALA C 3 29 ? 119.580 111.908 139.378 1.00 58.69 30 ALA C C 1
ATOM 18371 O O . ALA C 3 29 ? 119.111 113.048 139.297 1.00 58.69 30 ALA C O 1
ATOM 18378 N N . TYR C 3 30 ? 118.805 110.829 139.481 1.00 61.10 31 TYR C N 1
ATOM 18379 C CA . TYR C 3 30 ? 117.353 110.961 139.542 1.00 61.10 31 TYR C CA 1
ATOM 18380 C C . TYR C 3 30 ? 116.923 111.719 140.794 1.00 61.10 31 TYR C C 1
ATOM 18381 O O . TYR C 3 30 ? 116.053 112.602 140.732 1.00 61.10 31 TYR C O 1
ATOM 18399 N N . LEU C 3 31 ? 117.533 111.405 141.940 1.00 59.86 32 LEU C N 1
ATOM 18400 C CA . LEU C 3 31 ? 117.197 112.121 143.166 1.00 59.86 32 LEU C CA 1
ATOM 18401 C C . LEU C 3 31 ? 117.553 113.597 143.060 1.00 59.86 32 LEU C C 1
ATOM 18402 O O . LEU C 3 31 ? 116.792 114.459 143.512 1.00 59.86 32 LEU C O 1
ATOM 18418 N N . VAL C 3 32 ? 118.710 113.912 142.477 1.00 54.45 33 VAL C N 1
ATOM 18419 C CA . VAL C 3 32 ? 119.097 115.310 142.326 1.00 54.45 33 VAL C CA 1
ATOM 18420 C C . VAL C 3 32 ? 118.130 116.029 141.399 1.00 54.45 33 VAL C C 1
ATOM 18421 O O . VAL C 3 32 ? 117.784 117.194 141.625 1.00 54.45 33 VAL C O 1
ATOM 18434 N N . GLU C 3 33 ? 117.689 115.361 140.332 1.00 57.77 34 GLU C N 1
ATOM 18435 C CA . GLU C 3 33 ? 116.704 115.969 139.444 1.00 57.77 34 GLU C CA 1
ATOM 18436 C C . GLU C 3 33 ? 115.431 116.310 140.205 1.00 57.77 34 GLU C C 1
ATOM 18437 O O . GLU C 3 33 ? 114.906 117.425 140.097 1.00 57.77 34 GLU C O 1
ATOM 18449 N N . LEU C 3 34 ? 114.922 115.357 140.988 1.00 56.69 35 LEU C N 1
ATOM 18450 C CA . LEU C 3 34 ? 113.705 115.621 141.751 1.00 56.69 35 LEU C CA 1
ATOM 18451 C C . LEU C 3 34 ? 113.906 116.773 142.727 1.00 56.69 35 LEU C C 1
ATOM 18452 O O . LEU C 3 34 ? 113.047 117.655 142.848 1.00 56.69 35 LEU C O 1
ATOM 18468 N N . HIS C 3 35 ? 115.033 116.776 143.438 1.00 55.26 36 HIS C N 1
ATOM 18469 C CA . HIS C 3 35 ? 115.284 117.811 144.434 1.00 55.26 36 HIS C CA 1
ATOM 18470 C C . HIS C 3 35 ? 115.375 119.188 143.790 1.00 55.26 36 HIS C C 1
ATOM 18471 O O . HIS C 3 35 ? 114.800 120.158 144.298 1.00 55.26 36 HIS C O 1
ATOM 18485 N N . ASN C 3 36 ? 116.078 119.294 142.662 1.00 53.14 37 ASN C N 1
ATOM 18486 C CA . ASN C 3 36 ? 116.182 120.579 141.980 1.00 53.14 37 ASN C CA 1
ATOM 18487 C C . ASN C 3 36 ? 114.829 121.036 141.452 1.00 53.14 37 ASN C C 1
ATOM 18488 O O . ASN C 3 36 ? 114.505 122.229 141.511 1.00 53.14 37 ASN C O 1
ATOM 18499 N N . LYS C 3 37 ? 114.023 120.109 140.928 1.00 58.76 38 LYS C N 1
ATOM 18500 C CA . LYS C 3 37 ? 112.700 120.489 140.444 1.00 58.76 38 LYS C CA 1
ATOM 18501 C C . LYS C 3 37 ? 111.819 120.986 141.583 1.00 58.76 38 LYS C C 1
ATOM 18502 O O . LYS C 3 37 ? 111.054 121.941 141.414 1.00 58.76 38 LYS C O 1
ATOM 18521 N N . ILE C 3 38 ? 111.901 120.343 142.749 1.00 59.64 39 ILE C N 1
ATOM 18522 C CA . ILE C 3 38 ? 111.130 120.805 143.901 1.00 59.64 39 ILE C CA 1
ATOM 18523 C C . ILE C 3 38 ? 111.585 122.197 144.315 1.00 59.64 39 ILE C C 1
ATOM 18524 O O . ILE C 3 38 ? 110.767 123.082 144.587 1.00 59.64 39 ILE C O 1
ATOM 18540 N N . LEU C 3 39 ? 112.900 122.408 144.378 1.00 56.38 40 LEU C N 1
ATOM 18541 C CA . LEU C 3 39 ? 113.413 123.697 144.830 1.00 56.38 40 LEU C CA 1
ATOM 18542 C C . LEU C 3 39 ? 113.032 124.819 143.872 1.00 56.38 40 LEU C C 1
ATOM 18543 O O . LEU C 3 39 ? 112.673 125.919 144.307 1.00 56.38 40 LEU C O 1
ATOM 18559 N N . ALA C 3 40 ? 113.101 124.567 142.567 1.00 56.45 41 ALA C N 1
ATOM 18560 C CA . ALA C 3 40 ? 112.923 125.628 141.583 1.00 56.45 41 ALA C CA 1
ATOM 18561 C C . ALA C 3 40 ? 111.466 125.878 141.213 1.00 56.45 41 ALA C C 1
ATOM 18562 O O . ALA C 3 40 ? 111.205 126.745 140.373 1.00 56.45 41 ALA C O 1
ATOM 18569 N N . SER C 3 41 ? 110.519 125.157 141.805 1.00 64.26 42 SER C N 1
ATOM 18570 C CA . SER C 3 41 ? 109.117 125.295 141.447 1.00 64.26 42 SER C CA 1
ATOM 18571 C C . SER C 3 41 ? 108.424 126.301 142.362 1.00 64.26 42 SER C C 1
ATOM 18572 O O . SER C 3 41 ? 109.004 126.823 143.316 1.00 64.26 42 SER C O 1
ATOM 18580 N N . ASP C 3 42 ? 107.166 126.581 142.058 1.00 70.38 43 ASP C N 1
ATOM 18581 C CA . ASP C 3 42 ? 106.342 127.493 142.842 1.00 70.38 43 ASP C CA 1
ATOM 18582 C C . ASP C 3 42 ? 105.011 126.868 143.234 1.00 70.38 43 ASP C C 1
ATOM 18583 O O . ASP C 3 42 ? 104.550 127.075 144.358 1.00 70.38 43 ASP C O 1
ATOM 18592 N N . ASP C 3 43 ? 104.396 126.090 142.347 1.00 75.88 44 ASP C N 1
ATOM 18593 C CA . ASP C 3 43 ? 103.104 125.473 142.627 1.00 75.88 44 ASP C CA 1
ATOM 18594 C C . ASP C 3 43 ? 103.296 124.297 143.576 1.00 75.88 44 ASP C C 1
ATOM 18595 O O . ASP C 3 43 ? 104.044 123.363 143.271 1.00 75.88 44 ASP C O 1
ATOM 18604 N N . VAL C 3 44 ? 102.613 124.335 144.722 1.00 72.79 45 VAL C N 1
ATOM 18605 C CA . VAL C 3 44 ? 102.757 123.272 145.710 1.00 72.79 45 VAL C CA 1
ATOM 18606 C C . VAL C 3 44 ? 102.246 121.941 145.181 1.00 72.79 45 VAL C C 1
ATOM 18607 O O . VAL C 3 44 ? 102.647 120.884 145.679 1.00 72.79 45 VAL C O 1
ATOM 18620 N N . GLY C 3 45 ? 101.366 121.960 144.179 1.00 76.07 46 GLY C N 1
ATOM 18621 C CA . GLY C 3 45 ? 100.852 120.711 143.642 1.00 76.07 46 GLY C CA 1
ATOM 18622 C C . GLY C 3 45 ? 101.943 119.828 143.069 1.00 76.07 46 GLY C C 1
ATOM 18623 O O . GLY C 3 45 ? 101.958 118.617 143.298 1.00 76.07 46 GLY C O 1
ATOM 18627 N N . GLU C 3 46 ? 102.869 120.419 142.313 1.00 74.87 47 GLU C N 1
ATOM 18628 C CA . GLU C 3 46 ? 103.985 119.652 141.770 1.00 74.87 47 GLU C CA 1
ATOM 18629 C C . GLU C 3 46 ? 105.019 119.331 142.842 1.00 74.87 47 GLU C C 1
ATOM 18630 O O . GLU C 3 46 ? 105.614 118.245 142.832 1.00 74.87 47 GLU C O 1
ATOM 18642 N N . CYS C 3 47 ? 105.255 120.268 143.762 1.00 68.11 48 CYS C N 1
ATOM 18643 C CA . CYS C 3 47 ? 106.253 120.043 144.799 1.00 68.11 48 CYS C CA 1
ATOM 18644 C C . CYS C 3 47 ? 105.871 118.863 145.679 1.00 68.11 48 CYS C C 1
ATOM 18645 O O . CYS C 3 47 ? 106.728 118.056 146.049 1.00 68.11 48 CYS C O 1
ATOM 18653 N N . MET C 3 48 ? 104.589 118.741 146.025 1.00 73.55 49 MET C N 1
ATOM 18654 C CA . MET C 3 48 ? 104.168 117.627 146.868 1.00 73.55 49 MET C CA 1
ATOM 18655 C C . MET C 3 48 ? 104.371 116.293 146.161 1.00 73.55 49 MET C C 1
ATOM 18656 O O . MET C 3 48 ? 104.847 115.325 146.768 1.00 73.55 49 MET C O 1
ATOM 18670 N N . ASP C 3 49 ? 104.017 116.218 144.877 1.00 75.08 50 ASP C N 1
ATOM 18671 C CA . ASP C 3 49 ? 104.192 114.970 144.141 1.00 75.08 50 ASP C CA 1
ATOM 18672 C C . ASP C 3 49 ? 105.664 114.604 144.021 1.00 75.08 50 ASP C C 1
ATOM 18673 O O . ASP C 3 49 ? 106.040 113.438 144.192 1.00 75.08 50 ASP C O 1
ATOM 18682 N N . ASN C 3 50 ? 106.518 115.586 143.730 1.00 64.54 51 ASN C N 1
ATOM 18683 C CA . ASN C 3 50 ? 107.942 115.296 143.620 1.00 64.54 51 ASN C CA 1
ATOM 18684 C C . ASN C 3 50 ? 108.527 114.886 144.968 1.00 64.54 51 ASN C C 1
ATOM 18685 O O . ASN C 3 50 ? 109.395 114.009 145.032 1.00 64.54 51 ASN C O 1
ATOM 18696 N N . LEU C 3 51 ? 108.069 115.507 146.058 1.00 66.12 52 LEU C N 1
ATOM 18697 C CA . LEU C 3 51 ? 108.528 115.097 147.380 1.00 66.12 52 LEU C CA 1
ATOM 18698 C C . LEU C 3 51 ? 108.106 113.668 147.685 1.00 66.12 52 LEU C C 1
ATOM 18699 O O . LEU C 3 51 ? 108.874 112.900 148.273 1.00 66.12 52 LEU C O 1
ATOM 18715 N N . LEU C 3 52 ? 106.882 113.295 147.312 1.00 77.26 53 LEU C N 1
ATOM 18716 C CA . LEU C 3 52 ? 106.454 111.913 147.504 1.00 77.26 53 LEU C CA 1
ATOM 18717 C C . LEU C 3 52 ? 107.315 110.960 146.686 1.00 77.26 53 LEU C C 1
ATOM 18718 O O . LEU C 3 52 ? 107.678 109.873 147.154 1.00 77.26 53 LEU C O 1
ATOM 18734 N N . GLY C 3 53 ? 107.644 111.348 145.455 1.00 66.73 54 GLY C N 1
ATOM 18735 C CA . GLY C 3 53 ? 108.540 110.530 144.654 1.00 66.73 54 GLY C CA 1
ATOM 18736 C C . GLY C 3 53 ? 109.894 110.346 145.311 1.00 66.73 54 GLY C C 1
ATOM 18737 O O . GLY C 3 53 ? 110.444 109.244 145.325 1.00 66.73 54 GLY C O 1
ATOM 18741 N N . MET C 3 54 ? 110.451 111.426 145.862 1.00 61.28 55 MET C N 1
ATOM 18742 C CA . MET C 3 54 ? 111.716 111.313 146.583 1.00 61.28 55 MET C CA 1
ATOM 18743 C C . MET C 3 54 ? 111.578 110.386 147.782 1.00 61.28 55 MET C C 1
ATOM 18744 O O . MET C 3 54 ? 112.450 109.548 148.035 1.00 61.28 55 MET C O 1
ATOM 18758 N N . LEU C 3 55 ? 110.484 110.523 148.531 1.00 70.94 56 LEU C N 1
ATOM 18759 C CA . LEU C 3 55 ? 110.307 109.743 149.748 1.00 70.94 56 LEU C CA 1
ATOM 18760 C C . LEU C 3 55 ? 110.131 108.263 149.447 1.00 70.94 56 LEU C C 1
ATOM 18761 O O . LEU C 3 55 ? 110.492 107.418 150.273 1.00 70.94 56 LEU C O 1
ATOM 18777 N N . ILE C 3 56 ? 109.573 107.927 148.283 1.00 78.49 57 ILE C N 1
ATOM 18778 C CA . ILE C 3 56 ? 109.420 106.518 147.931 1.00 78.49 57 ILE C CA 1
ATOM 18779 C C . ILE C 3 56 ? 110.773 105.823 147.914 1.00 78.49 57 ILE C C 1
ATOM 18780 O O . ILE C 3 56 ? 110.868 104.624 148.200 1.00 78.49 57 ILE C O 1
ATOM 18796 N N . THR C 3 57 ? 111.837 106.554 147.576 1.00 71.03 58 THR C N 1
ATOM 18797 C CA . THR C 3 57 ? 113.172 105.969 147.531 1.00 71.03 58 THR C CA 1
ATOM 18798 C C . THR C 3 57 ? 113.752 105.735 148.920 1.00 71.03 58 THR C C 1
ATOM 18799 O O . THR C 3 57 ? 114.622 104.873 149.077 1.00 71.03 58 THR C O 1
ATOM 18810 N N . LEU C 3 58 ? 113.288 106.476 149.929 1.00 70.44 59 LEU C N 1
ATOM 18811 C CA . LEU C 3 58 ? 113.877 106.363 151.259 1.00 70.44 59 LEU C CA 1
ATOM 18812 C C . LEU C 3 58 ? 113.696 104.963 151.831 1.00 70.44 59 LEU C C 1
ATOM 18813 O O . LEU C 3 58 ? 114.623 104.406 152.430 1.00 70.44 59 LEU C O 1
ATOM 18829 N N . PHE C 3 59 ? 112.509 104.377 151.664 1.00 84.17 60 PHE C N 1
ATOM 18830 C CA . PHE C 3 59 ? 112.267 103.043 152.205 1.00 84.17 60 PHE C CA 1
ATOM 18831 C C . PHE C 3 59 ? 113.159 102.007 151.534 1.00 84.17 60 PHE C C 1
ATOM 18832 O O . PHE C 3 59 ? 113.633 101.069 152.185 1.00 84.17 60 PHE C O 1
ATOM 18849 N N . CYS C 3 60 ? 113.394 102.155 150.229 1.00 83.05 61 CYS C N 1
ATOM 18850 C CA . CYS C 3 60 ? 114.204 101.177 149.510 1.00 83.05 61 CYS C CA 1
ATOM 18851 C C . CYS C 3 60 ? 115.630 101.135 150.046 1.00 83.05 61 CYS C C 1
ATOM 18852 O O . CYS C 3 60 ? 116.192 100.053 150.251 1.00 83.05 61 CYS C O 1
ATOM 18860 N N . ILE C 3 61 ? 116.232 102.302 150.283 1.00 74.30 62 ILE C N 1
ATOM 18861 C CA . ILE C 3 61 ? 117.628 102.344 150.708 1.00 74.30 62 ILE C CA 1
ATOM 18862 C C . ILE C 3 61 ? 117.782 101.733 152.094 1.00 74.30 62 ILE C C 1
ATOM 18863 O O . ILE C 3 61 ? 118.661 100.896 152.328 1.00 74.30 62 ILE C O 1
ATOM 18879 N N . ASP C 3 62 ? 116.935 102.145 153.034 1.00 82.68 63 ASP C N 1
ATOM 18880 C CA . ASP C 3 62 ? 117.046 101.694 154.417 1.00 82.68 63 ASP C CA 1
ATOM 18881 C C . ASP C 3 62 ? 115.658 101.659 155.032 1.00 82.68 63 ASP C C 1
ATOM 18882 O O . ASP C 3 62 ? 115.004 102.700 155.141 1.00 82.68 63 ASP C O 1
ATOM 18891 N N . SER C 3 63 ? 115.220 100.470 155.444 1.00 95.02 64 SER C N 1
ATOM 18892 C CA . SER C 3 63 ? 113.920 100.301 156.092 1.00 95.02 64 SER C CA 1
ATOM 18893 C C . SER C 3 63 ? 114.024 100.856 157.510 1.00 95.02 64 SER C C 1
ATOM 18894 O O . SER C 3 63 ? 114.289 100.143 158.481 1.00 95.02 64 SER C O 1
ATOM 18902 N N . THR C 3 64 ? 113.818 102.166 157.621 1.00 96.92 65 THR C N 1
ATOM 18903 C CA . THR C 3 64 ? 113.954 102.840 158.905 1.00 96.92 65 THR C CA 1
ATOM 18904 C C . THR C 3 64 ? 113.000 102.240 159.930 1.00 96.92 65 THR C C 1
ATOM 18905 O O . THR C 3 64 ? 111.811 102.054 159.659 1.00 96.92 65 THR C O 1
ATOM 18916 N N . ILE C 3 65 ? 113.532 101.935 161.115 1.00 105.63 66 ILE C N 1
ATOM 18917 C CA . ILE C 3 65 ? 112.703 101.376 162.178 1.00 105.63 66 ILE C CA 1
ATOM 18918 C C . ILE C 3 65 ? 111.668 102.392 162.641 1.00 105.63 66 ILE C C 1
ATOM 18919 O O . ILE C 3 65 ? 110.602 102.017 163.143 1.00 105.63 66 ILE C O 1
ATOM 18935 N N . ASP C 3 66 ? 111.954 103.684 162.481 1.00 102.30 67 ASP C N 1
ATOM 18936 C CA . ASP C 3 66 ? 111.035 104.730 162.910 1.00 102.30 67 ASP C CA 1
ATOM 18937 C C . ASP C 3 66 ? 109.777 104.806 162.056 1.00 102.30 67 ASP C C 1
ATOM 18938 O O . ASP C 3 66 ? 108.949 105.692 162.293 1.00 102.30 67 ASP C O 1
ATOM 18947 N N . LEU C 3 67 ? 109.604 103.906 161.086 1.00 101.97 68 LEU C N 1
ATOM 18948 C CA . LEU C 3 67 ? 108.449 103.984 160.199 1.00 101.97 68 LEU C CA 1
ATOM 18949 C C . LEU C 3 67 ? 107.135 103.910 160.967 1.00 101.97 68 LEU C C 1
ATOM 18950 O O . LEU C 3 67 ? 106.126 104.467 160.521 1.00 101.97 68 LEU C O 1
ATOM 18966 N N . GLY C 3 68 ? 107.122 103.229 162.112 1.00 107.91 69 GLY C N 1
ATOM 18967 C CA . GLY C 3 68 ? 105.910 103.078 162.893 1.00 107.91 69 GLY C CA 1
ATOM 18968 C C . GLY C 3 68 ? 105.619 104.183 163.883 1.00 107.91 69 GLY C C 1
ATOM 18969 O O . GLY C 3 68 ? 104.565 104.161 164.524 1.00 107.91 69 GLY C O 1
ATOM 18973 N N . GLU C 3 69 ? 106.523 105.152 164.033 1.00 107.55 70 GLU C N 1
ATOM 18974 C CA . GLU C 3 69 ? 106.346 106.216 165.015 1.00 107.55 70 GLU C CA 1
ATOM 18975 C C . GLU C 3 69 ? 105.588 107.415 164.458 1.00 107.55 70 GLU C C 1
ATOM 18976 O O . GLU C 3 69 ? 104.801 108.035 165.181 1.00 107.55 70 GLU C O 1
ATOM 18988 N N . TYR C 3 70 ? 105.806 107.761 163.187 1.00 96.88 71 TYR C N 1
ATOM 18989 C CA . TYR C 3 70 ? 105.144 108.935 162.626 1.00 96.88 71 TYR C CA 1
ATOM 18990 C C . TYR C 3 70 ? 103.630 108.768 162.624 1.00 96.88 71 TYR C C 1
ATOM 18991 O O . TYR C 3 70 ? 102.896 109.757 162.729 1.00 96.88 71 TYR C O 1
ATOM 19009 N N . CYS C 3 71 ? 103.142 107.528 162.535 1.00 110.64 72 CYS C N 1
ATOM 19010 C CA . CYS C 3 71 ? 101.702 107.309 162.441 1.00 110.64 72 CYS C CA 1
ATOM 19011 C C . CYS C 3 71 ? 100.972 107.913 163.633 1.00 110.64 72 CYS C C 1
ATOM 19012 O O . CYS C 3 71 ? 99.923 108.548 163.472 1.00 110.64 72 CYS C O 1
ATOM 19020 N N . ASP C 3 72 ? 101.510 107.731 164.835 1.00 121.06 73 ASP C N 1
ATOM 19021 C CA . ASP C 3 72 ? 100.896 108.275 166.040 1.00 121.06 73 ASP C CA 1
ATOM 19022 C C . ASP C 3 72 ? 101.472 109.649 166.365 1.00 121.06 73 ASP C C 1
ATOM 19023 O O . ASP C 3 72 ? 102.581 109.984 165.951 1.00 121.06 73 ASP C O 1
ATOM 19033 N N . PHE D 2 1 ? 134.283 139.057 194.398 1.00 137.18 6 PHE D N 1
ATOM 19034 C CA . PHE D 2 1 ? 133.887 139.913 195.554 1.00 137.18 6 PHE D CA 1
ATOM 19035 C C . PHE D 2 1 ? 135.113 140.485 196.260 1.00 137.18 6 PHE D C 1
ATOM 19036 O O . PHE D 2 1 ? 134.996 141.389 197.087 1.00 137.18 6 PHE D O 1
ATOM 19055 N N . SER D 2 2 ? 136.292 139.953 195.929 1.00 134.68 7 SER D N 1
ATOM 19056 C CA . SER D 2 2 ? 137.522 140.421 196.557 1.00 134.68 7 SER D CA 1
ATOM 19057 C C . SER D 2 2 ? 137.858 141.856 196.176 1.00 134.68 7 SER D C 1
ATOM 19058 O O . SER D 2 2 ? 138.681 142.485 196.851 1.00 134.68 7 SER D O 1
ATOM 19066 N N . HIS D 2 3 ? 137.249 142.387 195.113 1.00 133.73 8 HIS D N 1
ATOM 19067 C CA . HIS D 2 3 ? 137.506 143.766 194.717 1.00 133.73 8 HIS D CA 1
ATOM 19068 C C . HIS D 2 3 ? 136.638 144.753 195.486 1.00 133.73 8 HIS D C 1
ATOM 19069 O O . HIS D 2 3 ? 137.021 145.917 195.642 1.00 133.73 8 HIS D O 1
ATOM 19083 N N . ILE D 2 4 ? 135.473 144.311 195.968 1.00 135.38 9 ILE D N 1
ATOM 19084 C CA . ILE D 2 4 ? 134.570 145.224 196.674 1.00 135.38 9 ILE D CA 1
ATOM 19085 C C . ILE D 2 4 ? 135.245 145.841 197.889 1.00 135.38 9 ILE D C 1
ATOM 19086 O O . ILE D 2 4 ? 135.081 147.050 198.112 1.00 135.38 9 ILE D O 1
ATOM 19102 N N . PRO D 2 5 ? 135.995 145.103 198.714 1.00 136.20 10 PRO D N 1
ATOM 19103 C CA . PRO D 2 5 ? 136.619 145.737 199.888 1.00 136.20 10 PRO D CA 1
ATOM 19104 C C . PRO D 2 5 ? 137.466 146.952 199.548 1.00 136.20 10 PRO D C 1
ATOM 19105 O O . PRO D 2 5 ? 137.465 147.926 200.308 1.00 136.20 10 PRO D O 1
ATOM 19116 N N . SER D 2 6 ? 138.188 146.928 198.426 1.00 135.30 11 SER D N 1
ATOM 19117 C CA . SER D 2 6 ? 138.947 148.109 198.025 1.00 135.30 11 SER D CA 1
ATOM 19118 C C . SER D 2 6 ? 138.019 149.294 197.793 1.00 135.30 11 SER D C 1
ATOM 19119 O O . SER D 2 6 ? 138.332 150.427 198.182 1.00 135.30 11 SER D O 1
ATOM 19127 N N . TYR D 2 7 ? 136.868 149.049 197.165 1.00 139.68 12 TYR D N 1
ATOM 19128 C CA . TYR D 2 7 ? 135.874 150.104 197.002 1.00 139.68 12 TYR D CA 1
ATOM 19129 C C . TYR D 2 7 ? 135.395 150.613 198.355 1.00 139.68 12 TYR D C 1
ATOM 19130 O O . TYR D 2 7 ? 135.196 151.820 198.538 1.00 139.68 12 TYR D O 1
ATOM 19148 N N . ALA D 2 8 ? 135.196 149.706 199.314 1.00 137.28 13 ALA D N 1
ATOM 19149 C CA . ALA D 2 8 ? 134.749 150.118 200.640 1.00 137.28 13 ALA D CA 1
ATOM 19150 C C . ALA D 2 8 ? 135.780 151.012 201.318 1.00 137.28 13 ALA D C 1
ATOM 19151 O O . ALA D 2 8 ? 135.427 152.037 201.913 1.00 137.28 13 ALA D O 1
ATOM 19158 N N . GLU D 2 9 ? 137.060 150.642 201.243 1.00 136.43 14 GLU D N 1
ATOM 19159 C CA . GLU D 2 9 ? 138.100 151.474 201.844 1.00 136.43 14 GLU D CA 1
ATOM 19160 C C . GLU D 2 9 ? 138.204 152.822 201.141 1.00 136.43 14 GLU D C 1
ATOM 19161 O O . GLU D 2 9 ? 138.397 153.854 201.795 1.00 136.43 14 GLU D O 1
ATOM 19173 N N . TYR D 2 10 ? 138.087 152.838 199.812 1.00 142.06 15 TYR D N 1
ATOM 19174 C CA . TYR D 2 10 ? 138.124 154.108 199.094 1.00 142.06 15 TYR D CA 1
ATOM 19175 C C . TYR D 2 10 ? 136.967 155.006 199.512 1.00 142.06 15 TYR D C 1
ATOM 19176 O O . TYR D 2 10 ? 137.150 156.209 199.733 1.00 142.06 15 TYR D O 1
ATOM 19194 N N . GLU D 2 11 ? 135.765 154.436 199.631 1.00 140.86 16 GLU D N 1
ATOM 19195 C CA . GLU D 2 11 ? 134.614 155.221 200.064 1.00 140.86 16 GLU D CA 1
ATOM 19196 C C . GLU D 2 11 ? 134.797 155.724 201.489 1.00 140.86 16 GLU D C 1
ATOM 19197 O O . GLU D 2 11 ? 134.434 156.862 201.803 1.00 140.86 16 GLU D O 1
ATOM 19209 N N . ARG D 2 12 ? 135.344 154.885 202.370 1.00 139.74 17 ARG D N 1
ATOM 19210 C CA . ARG D 2 12 ? 135.596 155.316 203.741 1.00 139.74 17 ARG D CA 1
ATOM 19211 C C . ARG D 2 12 ? 136.575 156.482 203.775 1.00 139.74 17 ARG D C 1
ATOM 19212 O O . ARG D 2 12 ? 136.364 157.461 204.500 1.00 139.74 17 ARG D O 1
ATOM 19233 N N . ALA D 2 13 ? 137.655 156.393 202.995 1.00 138.07 18 ALA D N 1
ATOM 19234 C CA . ALA D 2 13 ? 138.625 157.481 202.953 1.00 138.07 18 ALA D CA 1
ATOM 19235 C C . ALA D 2 13 ? 137.994 158.756 202.407 1.00 138.07 18 ALA D C 1
ATOM 19236 O O . ALA D 2 13 ? 138.230 159.849 202.934 1.00 138.07 18 ALA D O 1
ATOM 19243 N N . LYS D 2 14 ? 137.189 158.635 201.349 1.00 138.60 19 LYS D N 1
ATOM 19244 C CA . LYS D 2 14 ? 136.533 159.811 200.786 1.00 138.60 19 LYS D CA 1
ATOM 19245 C C . LYS D 2 14 ? 135.576 160.441 201.790 1.00 138.60 19 LYS D C 1
ATOM 19246 O O . LYS D 2 14 ? 135.510 161.669 201.912 1.00 138.60 19 LYS D O 1
ATOM 19265 N N . SER D 2 15 ? 134.821 159.614 202.516 1.00 138.40 20 SER D N 1
ATOM 19266 C CA . SER D 2 15 ? 133.898 160.136 203.517 1.00 138.40 20 SER D CA 1
ATOM 19267 C C . SER D 2 15 ? 134.647 160.827 204.649 1.00 138.40 20 SER D C 1
ATOM 19268 O O . SER D 2 15 ? 134.217 161.880 205.132 1.00 138.40 20 SER D O 1
ATOM 19276 N N . ILE D 2 16 ? 135.764 160.246 205.092 1.00 138.94 21 ILE D N 1
ATOM 19277 C CA . ILE D 2 16 ? 136.558 160.877 206.142 1.00 138.94 21 ILE D CA 1
ATOM 19278 C C . ILE D 2 16 ? 137.102 162.215 205.660 1.00 138.94 21 ILE D C 1
ATOM 19279 O O . ILE D 2 16 ? 137.103 163.207 206.402 1.00 138.94 21 ILE D O 1
ATOM 19295 N N . TYR D 2 17 ? 137.585 162.262 204.416 1.00 140.65 22 TYR D N 1
ATOM 19296 C CA . TYR D 2 17 ? 138.075 163.519 203.862 1.00 140.65 22 TYR D CA 1
ATOM 19297 C C . TYR D 2 17 ? 136.965 164.561 203.801 1.00 140.65 22 TYR D C 1
ATOM 19298 O O . TYR D 2 17 ? 137.177 165.729 204.150 1.00 140.65 22 TYR D O 1
ATOM 19316 N N . GLU D 2 18 ? 135.773 164.156 203.361 1.00 137.86 23 GLU D N 1
ATOM 19317 C CA . GLU D 2 18 ? 134.651 165.086 203.316 1.00 137.86 23 GLU D CA 1
ATOM 19318 C C . GLU D 2 18 ? 134.317 165.604 204.708 1.00 137.86 23 GLU D C 1
ATOM 19319 O O . GLU D 2 18 ? 134.101 166.806 204.899 1.00 137.86 23 GLU D O 1
ATOM 19331 N N . LYS D 2 19 ? 134.281 164.709 205.697 1.00 136.31 24 LYS D N 1
ATOM 19332 C CA . LYS D 2 19 ? 133.947 165.119 207.055 1.00 136.31 24 LYS D CA 1
ATOM 19333 C C . LYS D 2 19 ? 134.976 166.100 207.602 1.00 136.31 24 LYS D C 1
ATOM 19334 O O . LYS D 2 19 ? 134.614 167.124 208.196 1.00 136.31 24 LYS D O 1
ATOM 19353 N N . VAL D 2 20 ? 136.264 165.813 207.405 1.00 137.74 25 VAL D N 1
ATOM 19354 C CA . VAL D 2 20 ? 137.299 166.678 207.964 1.00 137.74 25 VAL D CA 1
ATOM 19355 C C . VAL D 2 20 ? 137.313 168.027 207.253 1.00 137.74 25 VAL D C 1
ATOM 19356 O O . VAL D 2 20 ? 137.516 169.070 207.886 1.00 137.74 25 VAL D O 1
ATOM 19369 N N . LEU D 2 21 ? 137.099 168.039 205.933 1.00 137.92 26 LEU D N 1
ATOM 19370 C CA . LEU D 2 21 ? 137.100 169.312 205.219 1.00 137.92 26 LEU D CA 1
ATOM 19371 C C . LEU D 2 21 ? 135.865 170.141 205.549 1.00 137.92 26 LEU D C 1
ATOM 19372 O O . LEU D 2 21 ? 135.940 171.375 205.574 1.00 137.92 26 LEU D O 1
ATOM 19388 N N . ALA D 2 22 ? 134.725 169.494 205.803 1.00 136.68 27 ALA D N 1
ATOM 19389 C CA . ALA D 2 22 ? 133.527 170.238 206.178 1.00 136.68 27 ALA D CA 1
ATOM 19390 C C . ALA D 2 22 ? 133.650 170.793 207.592 1.00 136.68 27 ALA D C 1
ATOM 19391 O O . ALA D 2 22 ? 133.323 171.959 207.844 1.00 136.68 27 ALA D O 1
ATOM 19398 N N . ASP D 2 23 ? 134.120 169.969 208.532 1.00 136.67 28 ASP D N 1
ATOM 19399 C CA . ASP D 2 23 ? 134.297 170.441 209.902 1.00 136.67 28 ASP D CA 1
ATOM 19400 C C . ASP D 2 23 ? 135.383 171.506 209.983 1.00 136.67 28 ASP D C 1
ATOM 19401 O O . ASP D 2 23 ? 135.233 172.501 210.701 1.00 136.67 28 ASP D O 1
ATOM 19410 N N . SER D 2 24 ? 136.483 171.316 209.252 1.00 134.56 29 SER D N 1
ATOM 19411 C CA . SER D 2 24 ? 137.626 172.229 209.305 1.00 134.56 29 SER D CA 1
ATOM 19412 C C . SER D 2 24 ? 137.375 173.418 208.375 1.00 134.56 29 SER D C 1
ATOM 19413 O O . SER D 2 24 ? 137.955 173.550 207.295 1.00 134.56 29 SER D O 1
ATOM 19421 N N . LYS D 2 25 ? 136.479 174.300 208.822 1.00 133.85 30 LYS D N 1
ATOM 19422 C CA . LYS D 2 25 ? 136.224 175.532 208.086 1.00 133.85 30 LYS D CA 1
ATOM 19423 C C . LYS D 2 25 ? 137.409 176.487 208.139 1.00 133.85 30 LYS D C 1
ATOM 19424 O O . LYS D 2 25 ? 137.499 177.391 207.301 1.00 133.85 30 LYS D O 1
ATOM 19443 N N . ASN D 2 26 ? 138.315 176.307 209.100 1.00 133.90 31 ASN D N 1
ATOM 19444 C CA . ASN D 2 26 ? 139.515 177.126 209.200 1.00 133.90 31 ASN D CA 1
ATOM 19445 C C . ASN D 2 26 ? 140.642 176.630 208.303 1.00 133.90 31 ASN D C 1
ATOM 19446 O O . ASN D 2 26 ? 141.704 177.262 208.263 1.00 133.90 31 ASN D O 1
ATOM 19457 N N . GLY D 2 27 ? 140.441 175.524 207.586 1.00 131.87 32 GLY D N 1
ATOM 19458 C CA . GLY D 2 27 ? 141.474 174.986 206.718 1.00 131.87 32 GLY D CA 1
ATOM 19459 C C . GLY D 2 27 ? 141.835 175.880 205.551 1.00 131.87 32 GLY D C 1
ATOM 19460 O O . GLY D 2 27 ? 142.851 175.627 204.893 1.00 131.87 32 GLY D O 1
ATOM 19464 N N . GLY D 2 28 ? 141.035 176.913 205.277 1.00 130.76 33 GLY D N 1
ATOM 19465 C CA . GLY D 2 28 ? 141.355 177.806 204.174 1.00 130.76 33 GLY D CA 1
ATOM 19466 C C . GLY D 2 28 ? 142.728 178.433 204.317 1.00 130.76 33 GLY D C 1
ATOM 19467 O O . GLY D 2 28 ? 143.468 178.559 203.338 1.00 130.76 33 GLY D O 1
ATOM 19471 N N . VAL D 2 29 ? 143.085 178.834 205.532 1.00 132.49 34 VAL D N 1
ATOM 19472 C CA . VAL D 2 29 ? 144.422 179.352 205.807 1.00 132.49 34 VAL D CA 1
ATOM 19473 C C . VAL D 2 29 ? 145.391 178.223 206.130 1.00 132.49 34 VAL D C 1
ATOM 19474 O O . VAL D 2 29 ? 146.499 178.165 205.591 1.00 132.49 34 VAL D O 1
ATOM 19487 N N . THR D 2 30 ? 144.984 177.308 207.012 1.00 135.64 35 THR D N 1
ATOM 19488 C CA . THR D 2 30 ? 145.802 176.150 207.375 1.00 135.64 35 THR D CA 1
ATOM 19489 C C . THR D 2 30 ? 145.430 174.994 206.450 1.00 135.64 35 THR D C 1
ATOM 19490 O O . THR D 2 30 ? 144.706 174.065 206.813 1.00 135.64 35 THR D O 1
ATOM 19501 N N . GLN D 2 31 ? 145.945 175.063 205.225 1.00 139.54 36 GLN D N 1
ATOM 19502 C CA . GLN D 2 31 ? 145.653 174.069 204.201 1.00 139.54 36 GLN D CA 1
ATOM 19503 C C . GLN D 2 31 ? 146.585 172.866 204.253 1.00 139.54 36 GLN D C 1
ATOM 19504 O O . GLN D 2 31 ? 146.423 171.944 203.448 1.00 139.54 36 GLN D O 1
ATOM 19518 N N . GLN D 2 32 ? 147.553 172.848 205.172 1.00 155.77 37 GLN D N 1
ATOM 19519 C CA . GLN D 2 32 ? 148.494 171.733 205.233 1.00 155.77 37 GLN D CA 1
ATOM 19520 C C . GLN D 2 32 ? 147.778 170.428 205.559 1.00 155.77 37 GLN D C 1
ATOM 19521 O O . GLN D 2 32 ? 147.941 169.422 204.857 1.00 155.77 37 GLN D O 1
ATOM 19535 N N . GLU D 2 33 ? 146.971 170.426 206.622 1.00 142.94 38 GLU D N 1
ATOM 19536 C CA . GLU D 2 33 ? 146.274 169.206 207.012 1.00 142.94 38 GLU D CA 1
ATOM 19537 C C . GLU D 2 33 ? 145.205 168.823 205.997 1.00 142.94 38 GLU D C 1
ATOM 19538 O O . GLU D 2 33 ? 144.969 167.632 205.766 1.00 142.94 38 GLU D O 1
ATOM 19550 N N . LEU D 2 34 ? 144.547 169.811 205.387 1.00 139.11 39 LEU D N 1
ATOM 19551 C CA . LEU D 2 34 ? 143.579 169.509 204.340 1.00 139.11 39 LEU D CA 1
ATOM 19552 C C . LEU D 2 34 ? 144.254 168.827 203.156 1.00 139.11 39 LEU D C 1
ATOM 19553 O O . LEU D 2 34 ? 143.732 167.848 202.610 1.00 139.11 39 LEU D O 1
ATOM 19569 N N . ALA D 2 35 ? 145.424 169.327 202.752 1.00 140.06 40 ALA D N 1
ATOM 19570 C CA . ALA D 2 35 ? 146.167 168.689 201.672 1.00 140.06 40 ALA D CA 1
ATOM 19571 C C . ALA D 2 35 ? 146.624 167.293 202.072 1.00 140.06 40 ALA D C 1
ATOM 19572 O O . ALA D 2 35 ? 146.634 166.376 201.245 1.00 140.06 40 ALA D O 1
ATOM 19579 N N . ALA D 2 36 ? 147.016 167.114 203.335 1.00 140.57 41 ALA D N 1
ATOM 19580 C CA . ALA D 2 36 ? 147.412 165.787 203.796 1.00 140.57 41 ALA D CA 1
ATOM 19581 C C . ALA D 2 36 ? 146.248 164.806 203.708 1.00 140.57 41 ALA D C 1
ATOM 19582 O O . ALA D 2 36 ? 146.416 163.669 203.250 1.00 140.57 41 ALA D O 1
ATOM 19589 N N . TYR D 2 37 ? 145.059 165.229 204.143 1.00 141.65 42 TYR D N 1
ATOM 19590 C CA . TYR D 2 37 ? 143.884 164.369 204.034 1.00 141.65 42 TYR D CA 1
ATOM 19591 C C . TYR D 2 37 ? 143.560 164.067 202.577 1.00 141.65 42 TYR D C 1
ATOM 19592 O O . TYR D 2 37 ? 143.222 162.928 202.228 1.00 141.65 42 TYR D O 1
ATOM 19610 N N . ARG D 2 38 ? 143.648 165.079 201.710 1.00 140.44 43 ARG D N 1
ATOM 19611 C CA . ARG D 2 38 ? 143.380 164.858 200.294 1.00 140.44 43 ARG D CA 1
ATOM 19612 C C . ARG D 2 38 ? 144.353 163.842 199.712 1.00 140.44 43 ARG D C 1
ATOM 19613 O O . ARG D 2 38 ? 143.954 162.949 198.957 1.00 140.44 43 ARG D O 1
ATOM 19634 N N . LYS D 2 39 ? 145.636 163.959 200.059 1.00 145.10 44 LYS D N 1
ATOM 19635 C CA . LYS D 2 39 ? 146.631 163.027 199.545 1.00 145.10 44 LYS D CA 1
ATOM 19636 C C . LYS D 2 39 ? 146.400 161.620 200.079 1.00 145.10 44 LYS D C 1
ATOM 19637 O O . LYS D 2 39 ? 146.573 160.640 199.348 1.00 145.10 44 LYS D O 1
ATOM 19656 N N . ALA D 2 40 ? 146.021 161.493 201.353 1.00 140.09 45 ALA D N 1
ATOM 19657 C CA . ALA D 2 40 ? 145.726 160.170 201.896 1.00 140.09 45 ALA D CA 1
ATOM 19658 C C . ALA D 2 40 ? 144.546 159.535 201.171 1.00 140.09 45 ALA D C 1
ATOM 19659 O O . ALA D 2 40 ? 144.581 158.346 200.824 1.00 140.09 45 ALA D O 1
ATOM 19666 N N . ALA D 2 41 ? 143.493 160.317 200.924 1.00 141.15 46 ALA D N 1
ATOM 19667 C CA . ALA D 2 41 ? 142.359 159.804 200.164 1.00 141.15 46 ALA D CA 1
ATOM 19668 C C . ALA D 2 41 ? 142.782 159.405 198.757 1.00 141.15 46 ALA D C 1
ATOM 19669 O O . ALA D 2 41 ? 142.319 158.391 198.222 1.00 141.15 46 ALA D O 1
ATOM 19676 N N . ASN D 2 42 ? 143.661 160.195 198.140 1.00 150.69 47 ASN D N 1
ATOM 19677 C CA . ASN D 2 42 ? 144.136 159.874 196.799 1.00 150.69 47 ASN D CA 1
ATOM 19678 C C . ASN D 2 42 ? 144.913 158.562 196.798 1.00 150.69 47 ASN D C 1
ATOM 19679 O O . ASN D 2 42 ? 144.756 157.739 195.888 1.00 150.69 47 ASN D O 1
ATOM 19690 N N . ILE D 2 43 ? 145.769 158.355 197.800 1.00 146.46 48 ILE D N 1
ATOM 19691 C CA . ILE D 2 43 ? 146.512 157.100 197.890 1.00 146.46 48 ILE D CA 1
ATOM 19692 C C . ILE D 2 43 ? 145.550 155.934 198.060 1.00 146.46 48 ILE D C 1
ATOM 19693 O O . ILE D 2 43 ? 145.714 154.878 197.437 1.00 146.46 48 ILE D O 1
ATOM 19709 N N . ALA D 2 44 ? 144.531 156.103 198.905 1.00 141.80 49 ALA D N 1
ATOM 19710 C CA . ALA D 2 44 ? 143.531 155.051 199.055 1.00 141.80 49 ALA D CA 1
ATOM 19711 C C . ALA D 2 44 ? 142.847 154.756 197.725 1.00 141.80 49 ALA D C 1
ATOM 19712 O O . ALA D 2 44 ? 142.605 153.592 197.385 1.00 141.80 49 ALA D O 1
ATOM 19719 N N . LYS D 2 45 ? 142.533 155.802 196.959 1.00 143.85 50 LYS D N 1
ATOM 19720 C CA . LYS D 2 45 ? 141.880 155.621 195.666 1.00 143.85 50 LYS D CA 1
ATOM 19721 C C . LYS D 2 45 ? 142.785 154.890 194.681 1.00 143.85 50 LYS D C 1
ATOM 19722 O O . LYS D 2 45 ? 142.312 154.074 193.882 1.00 143.85 50 LYS D O 1
ATOM 19741 N N . SER D 2 46 ? 144.089 155.168 194.726 1.00 141.77 51 SER D N 1
ATOM 19742 C CA . SER D 2 46 ? 144.995 154.667 193.696 1.00 141.77 51 SER D CA 1
ATOM 19743 C C . SER D 2 46 ? 145.034 153.146 193.630 1.00 141.77 51 SER D C 1
ATOM 19744 O O . SER D 2 46 ? 145.464 152.595 192.611 1.00 141.77 51 SER D O 1
ATOM 19752 N N . VAL D 2 47 ? 144.598 152.452 194.684 1.00 140.15 52 VAL D N 1
ATOM 19753 C CA . VAL D 2 47 ? 144.650 150.992 194.685 1.00 140.15 52 VAL D CA 1
ATOM 19754 C C . VAL D 2 47 ? 143.809 150.417 193.554 1.00 140.15 52 VAL D C 1
ATOM 19755 O O . VAL D 2 47 ? 144.078 149.307 193.068 1.00 140.15 52 VAL D O 1
ATOM 19768 N N . PHE D 2 48 ? 142.785 151.156 193.119 1.00 141.79 53 PHE D N 1
ATOM 19769 C CA . PHE D 2 48 ? 141.883 150.655 192.087 1.00 141.79 53 PHE D CA 1
ATOM 19770 C C . PHE D 2 48 ? 142.638 150.334 190.806 1.00 141.79 53 PHE D C 1
ATOM 19771 O O . PHE D 2 48 ? 142.452 149.262 190.220 1.00 141.79 53 PHE D O 1
ATOM 19788 N N . ASP D 2 49 ? 143.526 151.236 190.381 1.00 156.43 54 ASP D N 1
ATOM 19789 C CA . ASP D 2 49 ? 144.196 151.070 189.096 1.00 156.43 54 ASP D CA 1
ATOM 19790 C C . ASP D 2 49 ? 144.855 149.704 188.980 1.00 156.43 54 ASP D C 1
ATOM 19791 O O . ASP D 2 49 ? 144.915 149.133 187.886 1.00 156.43 54 ASP D O 1
ATOM 19800 N N . ARG D 2 50 ? 145.350 149.163 190.091 1.00 147.75 55 ARG D N 1
ATOM 19801 C CA . ARG D 2 50 ? 145.940 147.830 190.092 1.00 147.75 55 ARG D CA 1
ATOM 19802 C C . ARG D 2 50 ? 144.880 146.751 190.304 1.00 147.75 55 ARG D C 1
ATOM 19803 O O . ARG D 2 50 ? 144.761 145.821 189.497 1.00 147.75 55 ARG D O 1
ATOM 19824 N N . ASP D 2 51 ? 144.106 146.862 191.388 1.00 137.17 56 ASP D N 1
ATOM 19825 C CA . ASP D 2 51 ? 143.239 145.754 191.781 1.00 137.17 56 ASP D CA 1
ATOM 19826 C C . ASP D 2 51 ? 142.149 145.508 190.744 1.00 137.17 56 ASP D C 1
ATOM 19827 O O . ASP D 2 51 ? 141.950 144.371 190.296 1.00 137.17 56 ASP D O 1
ATOM 19836 N N . LEU D 2 52 ? 141.428 146.561 190.352 1.00 131.86 57 LEU D N 1
ATOM 19837 C CA . LEU D 2 52 ? 140.340 146.387 189.400 1.00 131.86 57 LEU D CA 1
ATOM 19838 C C . LEU D 2 52 ? 140.869 145.919 188.054 1.00 131.86 57 LEU D C 1
ATOM 19839 O O . LEU D 2 52 ? 140.256 145.070 187.400 1.00 131.86 57 LEU D O 1
ATOM 19855 N N . ALA D 2 53 ? 142.011 146.457 187.626 1.00 133.04 58 ALA D N 1
ATOM 19856 C CA . ALA D 2 53 ? 142.583 146.050 186.348 1.00 133.04 58 ALA D CA 1
ATOM 19857 C C . ALA D 2 53 ? 142.915 144.564 186.346 1.00 133.04 58 ALA D C 1
ATOM 19858 O O . ALA D 2 53 ? 142.538 143.832 185.420 1.00 133.04 58 ALA D O 1
ATOM 19865 N N . VAL D 2 54 ? 143.622 144.094 187.378 1.00 128.76 59 VAL D N 1
ATOM 19866 C CA . VAL D 2 54 ? 144.010 142.685 187.407 1.00 128.76 59 VAL D CA 1
ATOM 19867 C C . VAL D 2 54 ? 142.776 141.797 187.504 1.00 128.76 59 VAL D C 1
ATOM 19868 O O . VAL D 2 54 ? 142.680 140.767 186.823 1.00 128.76 59 VAL D O 1
ATOM 19881 N N . GLN D 2 55 ? 141.811 142.179 188.345 1.00 127.95 60 GLN D N 1
ATOM 19882 C CA . GLN D 2 55 ? 140.602 141.376 188.485 1.00 127.95 60 GLN D CA 1
ATOM 19883 C C . GLN D 2 55 ? 139.862 141.281 187.157 1.00 127.95 60 GLN D C 1
ATOM 19884 O O . GLN D 2 55 ? 139.437 140.195 186.745 1.00 127.95 60 GLN D O 1
ATOM 19898 N N . LYS D 2 56 ? 139.704 142.413 186.468 1.00 125.12 61 LYS D N 1
ATOM 19899 C CA . LYS D 2 56 ? 138.985 142.417 185.200 1.00 125.12 61 LYS D CA 1
ATOM 19900 C C . LYS D 2 56 ? 139.699 141.564 184.163 1.00 125.12 61 LYS D C 1
ATOM 19901 O O . LYS D 2 56 ? 139.062 140.781 183.450 1.00 125.12 61 LYS D O 1
ATOM 19920 N N . LYS D 2 57 ? 141.024 141.696 184.063 1.00 123.95 62 LYS D N 1
ATOM 19921 C CA . LYS D 2 57 ? 141.760 140.918 183.072 1.00 123.95 62 LYS D CA 1
ATOM 19922 C C . LYS D 2 57 ? 141.640 139.424 183.352 1.00 123.95 62 LYS D C 1
ATOM 19923 O O . LYS D 2 57 ? 141.369 138.627 182.443 1.00 123.95 62 LYS D O 1
ATOM 19942 N N . LEU D 2 58 ? 141.834 139.024 184.612 1.00 120.97 63 LEU D N 1
ATOM 19943 C CA . LEU D 2 58 ? 141.754 137.607 184.947 1.00 120.97 63 LEU D CA 1
ATOM 19944 C C . LEU D 2 58 ? 140.354 137.063 184.693 1.00 120.97 63 LEU D C 1
ATOM 19945 O O . LEU D 2 58 ? 140.196 135.964 184.145 1.00 120.97 63 LEU D O 1
ATOM 19961 N N . ASP D 2 59 ? 139.324 137.818 185.082 1.00 118.06 64 ASP D N 1
ATOM 19962 C CA . ASP D 2 59 ? 137.956 137.364 184.868 1.00 118.06 64 ASP D CA 1
ATOM 19963 C C . ASP D 2 59 ? 137.652 137.227 183.383 1.00 118.06 64 ASP D C 1
ATOM 19964 O O . ASP D 2 59 ? 137.021 136.251 182.960 1.00 118.06 64 ASP D O 1
ATOM 19973 N N . SER D 2 60 ? 138.090 138.193 182.573 1.00 116.20 65 SER D N 1
ATOM 19974 C CA . SER D 2 60 ? 137.847 138.111 181.138 1.00 116.20 65 SER D CA 1
ATOM 19975 C C . SER D 2 60 ? 138.537 136.897 180.532 1.00 116.20 65 SER D C 1
ATOM 19976 O O . SER D 2 60 ? 137.944 136.178 179.718 1.00 116.20 65 SER D O 1
ATOM 19984 N N . MET D 2 61 ? 139.790 136.646 180.918 1.00 116.76 66 MET D N 1
ATOM 19985 C CA . MET D 2 61 ? 140.503 135.493 180.376 1.00 116.76 66 MET D CA 1
ATOM 19986 C C . MET D 2 61 ? 139.809 134.192 180.764 1.00 116.76 66 MET D C 1
ATOM 19987 O O . MET D 2 61 ? 139.608 133.300 179.925 1.00 116.76 66 MET D O 1
ATOM 20001 N N . ALA D 2 62 ? 139.427 134.069 182.038 1.00 113.51 67 ALA D N 1
ATOM 20002 C CA . ALA D 2 62 ? 138.763 132.852 182.490 1.00 113.51 67 ALA D CA 1
ATOM 20003 C C . ALA D 2 62 ? 137.442 132.649 181.764 1.00 113.51 67 ALA D C 1
ATOM 20004 O O . ALA D 2 62 ? 137.119 131.529 181.347 1.00 113.51 67 ALA D O 1
ATOM 20011 N N . GLU D 2 63 ? 136.662 133.721 181.602 1.00 110.72 68 GLU D N 1
ATOM 20012 C CA . GLU D 2 63 ? 135.380 133.599 180.919 1.00 110.72 68 GLU D CA 1
ATOM 20013 C C . GLU D 2 63 ? 135.569 133.203 179.462 1.00 110.72 68 GLU D C 1
ATOM 20014 O O . GLU D 2 63 ? 134.827 132.364 178.943 1.00 110.72 68 GLU D O 1
ATOM 20026 N N . ARG D 2 64 ? 136.557 133.789 178.783 1.00 113.46 69 ARG D N 1
ATOM 20027 C CA . ARG D 2 64 ? 136.812 133.409 177.398 1.00 113.46 69 ARG D CA 1
ATOM 20028 C C . ARG D 2 64 ? 137.149 131.928 177.296 1.00 113.46 69 ARG D C 1
ATOM 20029 O O . ARG D 2 64 ? 136.584 131.201 176.466 1.00 113.46 69 ARG D O 1
ATOM 20050 N N . ALA D 2 65 ? 138.071 131.459 178.141 1.00 108.32 70 ALA D N 1
ATOM 20051 C CA . ALA D 2 65 ? 138.479 130.058 178.073 1.00 108.32 70 ALA D CA 1
ATOM 20052 C C . ALA D 2 65 ? 137.301 129.132 178.354 1.00 108.32 70 ALA D C 1
ATOM 20053 O O . ALA D 2 65 ? 137.082 128.144 177.639 1.00 108.32 70 ALA D O 1
ATOM 20060 N N . MET D 2 66 ? 136.520 129.443 179.390 1.00 105.55 71 MET D N 1
ATOM 20061 C CA . MET D 2 66 ? 135.408 128.575 179.759 1.00 105.55 71 MET D CA 1
ATOM 20062 C C . MET D 2 66 ? 134.322 128.580 178.688 1.00 105.55 71 MET D C 1
ATOM 20063 O O . MET D 2 66 ? 133.719 127.537 178.407 1.00 105.55 71 MET D O 1
ATOM 20077 N N . THR D 2 67 ? 134.050 129.738 178.081 1.00 100.31 72 THR D N 1
ATOM 20078 C CA . THR D 2 67 ? 133.062 129.790 177.010 1.00 100.31 72 THR D CA 1
ATOM 20079 C C . THR D 2 67 ? 133.515 128.978 175.806 1.00 100.31 72 THR D C 1
ATOM 20080 O O . THR D 2 67 ? 132.706 128.279 175.184 1.00 100.31 72 THR D O 1
ATOM 20091 N N . THR D 2 68 ? 134.799 129.059 175.453 1.00 101.12 73 THR D N 1
ATOM 20092 C CA . THR D 2 68 ? 135.294 128.233 174.356 1.00 101.12 73 THR D CA 1
ATOM 20093 C C . THR D 2 68 ? 135.144 126.753 174.682 1.00 101.12 73 THR D C 1
ATOM 20094 O O . THR D 2 68 ? 134.744 125.953 173.823 1.00 101.12 73 THR D O 1
ATOM 20105 N N . MET D 2 69 ? 135.454 126.368 175.922 1.00 100.68 74 MET D N 1
ATOM 20106 C CA . MET D 2 69 ? 135.292 124.972 176.314 1.00 100.68 74 MET D CA 1
ATOM 20107 C C . MET D 2 69 ? 133.837 124.533 176.193 1.00 100.68 74 MET D C 1
ATOM 20108 O O . MET D 2 69 ? 133.549 123.438 175.694 1.00 100.68 74 MET D O 1
ATOM 20122 N N . TYR D 2 70 ? 132.907 125.375 176.646 1.00 96.26 75 TYR D N 1
ATOM 20123 C CA . TYR D 2 70 ? 131.492 125.028 176.557 1.00 96.26 75 TYR D CA 1
ATOM 20124 C C . TYR D 2 70 ? 131.049 124.889 175.106 1.00 96.26 75 TYR D C 1
ATOM 20125 O O . TYR D 2 70 ? 130.300 123.967 174.762 1.00 96.26 75 TYR D O 1
ATOM 20143 N N . LYS D 2 71 ? 131.493 125.801 174.241 1.00 93.00 76 LYS D N 1
ATOM 20144 C CA . LYS D 2 71 ? 131.111 125.720 172.835 1.00 93.00 76 LYS D CA 1
ATOM 20145 C C . LYS D 2 71 ? 131.636 124.440 172.198 1.00 93.00 76 LYS D C 1
ATOM 20146 O O . LYS D 2 71 ? 130.929 123.791 171.416 1.00 93.00 76 LYS D O 1
ATOM 20165 N N . GLU D 2 72 ? 132.876 124.062 172.513 1.00 96.80 77 GLU D N 1
ATOM 20166 C CA . GLU D 2 72 ? 133.401 122.805 171.989 1.00 96.80 77 GLU D CA 1
ATOM 20167 C C . GLU D 2 72 ? 132.592 121.618 172.499 1.00 96.80 77 GLU D C 1
ATOM 20168 O O . GLU D 2 72 ? 132.249 120.709 171.730 1.00 96.80 77 GLU D O 1
ATOM 20180 N N . ALA D 2 73 ? 132.279 121.608 173.797 1.00 96.10 78 ALA D N 1
ATOM 20181 C CA . ALA D 2 73 ? 131.528 120.493 174.364 1.00 96.10 78 ALA D CA 1
ATOM 20182 C C . ALA D 2 73 ? 130.120 120.415 173.791 1.00 96.10 78 ALA D C 1
ATOM 20183 O O . ALA D 2 73 ? 129.514 119.338 173.784 1.00 96.10 78 ALA D O 1
ATOM 20190 N N . ARG D 2 74 ? 129.580 121.541 173.323 1.00 93.02 79 ARG D N 1
ATOM 20191 C CA . ARG D 2 74 ? 128.254 121.523 172.714 1.00 93.02 79 ARG D CA 1
ATOM 20192 C C . ARG D 2 74 ? 128.308 121.056 171.263 1.00 93.02 79 ARG D C 1
ATOM 20193 O O . ARG D 2 74 ? 127.477 120.243 170.839 1.00 93.02 79 ARG D O 1
ATOM 20214 N N . VAL D 2 75 ? 129.272 121.556 170.485 1.00 92.12 80 VAL D N 1
ATOM 20215 C CA . VAL D 2 75 ? 129.339 121.173 169.078 1.00 92.12 80 VAL D CA 1
ATOM 20216 C C . VAL D 2 75 ? 129.690 119.696 168.940 1.00 92.12 80 VAL D C 1
ATOM 20217 O O . VAL D 2 75 ? 129.165 119.003 168.059 1.00 92.12 80 VAL D O 1
ATOM 20230 N N . THR D 2 76 ? 130.581 119.185 169.796 1.00 95.11 81 THR D N 1
ATOM 20231 C CA . THR D 2 76 ? 130.912 117.765 169.719 1.00 95.11 81 THR D CA 1
ATOM 20232 C C . THR D 2 76 ? 129.690 116.900 170.012 1.00 95.11 81 THR D C 1
ATOM 20233 O O . THR D 2 76 ? 129.448 115.899 169.326 1.00 95.11 81 THR D O 1
ATOM 20244 N N . ASP D 2 77 ? 128.904 117.273 171.024 1.00 94.57 82 ASP D N 1
ATOM 20245 C CA . ASP D 2 77 ? 127.692 116.521 171.327 1.00 94.57 82 ASP D CA 1
ATOM 20246 C C . ASP D 2 77 ? 126.700 116.597 170.174 1.00 94.57 82 ASP D C 1
ATOM 20247 O O . ASP D 2 77 ? 126.036 115.606 169.850 1.00 94.57 82 ASP D O 1
ATOM 20256 N N . ARG D 2 78 ? 126.584 117.768 169.543 1.00 88.11 83 ARG D N 1
ATOM 20257 C CA . ARG D 2 78 ? 125.703 117.890 168.386 1.00 88.11 83 ARG D CA 1
ATOM 20258 C C . ARG D 2 78 ? 126.138 116.948 167.271 1.00 88.11 83 ARG D C 1
ATOM 20259 O O . ARG D 2 78 ? 125.304 116.284 166.646 1.00 88.11 83 ARG D O 1
ATOM 20280 N N . ARG D 2 79 ? 127.445 116.875 167.010 1.00 88.91 84 ARG D N 1
ATOM 20281 C CA . ARG D 2 79 ? 127.943 116.035 165.926 1.00 88.91 84 ARG D CA 1
ATOM 20282 C C . ARG D 2 79 ? 127.880 114.549 166.260 1.00 88.91 84 ARG D C 1
ATOM 20283 O O . ARG D 2 79 ? 127.856 113.723 165.342 1.00 88.91 84 ARG D O 1
ATOM 20304 N N . ALA D 2 80 ? 127.859 114.190 167.545 1.00 92.88 85 ALA D N 1
ATOM 20305 C CA . ALA D 2 80 ? 127.966 112.781 167.917 1.00 92.88 85 ALA D CA 1
ATOM 20306 C C . ALA D 2 80 ? 126.798 111.943 167.402 1.00 92.88 85 ALA D C 1
ATOM 20307 O O . ALA D 2 80 ? 126.958 110.736 167.186 1.00 92.88 85 ALA D O 1
ATOM 20314 N N . LYS D 2 81 ? 125.628 112.549 167.195 1.00 86.87 86 LYS D N 1
ATOM 20315 C CA . LYS D 2 81 ? 124.412 111.784 166.929 1.00 86.87 86 LYS D CA 1
ATOM 20316 C C . LYS D 2 81 ? 123.751 112.225 165.625 1.00 86.87 86 LYS D C 1
ATOM 20317 O O . LYS D 2 81 ? 122.538 112.462 165.579 1.00 86.87 86 LYS D O 1
ATOM 20336 N N . LEU D 2 82 ? 124.550 112.311 164.559 1.00 74.54 87 LEU D N 1
ATOM 20337 C CA . LEU D 2 82 ? 124.126 113.011 163.351 1.00 74.54 87 LEU D CA 1
ATOM 20338 C C . LEU D 2 82 ? 122.941 112.328 162.677 1.00 74.54 87 LEU D C 1
ATOM 20339 O O . LEU D 2 82 ? 121.942 112.979 162.352 1.00 74.54 87 LEU D O 1
ATOM 20355 N N . VAL D 2 83 ? 123.038 111.020 162.435 1.00 74.56 88 VAL D N 1
ATOM 20356 C CA . VAL D 2 83 ? 122.021 110.356 161.623 1.00 74.56 88 VAL D CA 1
ATOM 20357 C C . VAL D 2 83 ? 120.689 110.299 162.366 1.00 74.56 88 VAL D C 1
ATOM 20358 O O . VAL D 2 83 ? 119.622 110.521 161.776 1.00 74.56 88 VAL D O 1
ATOM 20371 N N . SER D 2 84 ? 120.722 110.003 163.666 1.00 76.89 89 SER D N 1
ATOM 20372 C CA . SER D 2 84 ? 119.484 109.990 164.434 1.00 76.89 89 SER D CA 1
ATOM 20373 C C . SER D 2 84 ? 118.892 111.389 164.536 1.00 76.89 89 SER D C 1
ATOM 20374 O O . SER D 2 84 ? 117.666 111.555 164.491 1.00 76.89 89 SER D O 1
ATOM 20382 N N . SER D 2 85 ? 119.741 112.414 164.661 1.00 75.75 90 SER D N 1
ATOM 20383 C CA . SER D 2 85 ? 119.232 113.779 164.642 1.00 75.75 90 SER D CA 1
ATOM 20384 C C . SER D 2 85 ? 118.540 114.079 163.322 1.00 75.75 90 SER D C 1
ATOM 20385 O O . SER D 2 85 ? 117.484 114.721 163.297 1.00 75.75 90 SER D O 1
ATOM 20393 N N . LEU D 2 86 ? 119.123 113.625 162.211 1.00 67.76 91 LEU D N 1
ATOM 20394 C CA . LEU D 2 86 ? 118.510 113.862 160.908 1.00 67.76 91 LEU D CA 1
ATOM 20395 C C . LEU D 2 86 ? 117.164 113.160 160.797 1.00 67.76 91 LEU D C 1
ATOM 20396 O O . LEU D 2 86 ? 116.201 113.732 160.276 1.00 67.76 91 LEU D O 1
ATOM 20412 N N . HIS D 2 87 ? 117.076 111.918 161.274 1.00 72.00 92 HIS D N 1
ATOM 20413 C CA . HIS D 2 87 ? 115.796 111.213 161.240 1.00 72.00 92 HIS D CA 1
ATOM 20414 C C . HIS D 2 87 ? 114.745 111.947 162.066 1.00 72.00 92 HIS D C 1
ATOM 20415 O O . HIS D 2 87 ? 113.607 112.148 161.617 1.00 72.00 92 HIS D O 1
ATOM 20429 N N . ALA D 2 88 ? 115.109 112.354 163.284 1.00 71.14 93 ALA D N 1
ATOM 20430 C CA . ALA D 2 88 ? 114.156 113.056 164.134 1.00 71.14 93 ALA D CA 1
ATOM 20431 C C . ALA D 2 88 ? 113.709 114.362 163.492 1.00 71.14 93 ALA D C 1
ATOM 20432 O O . ALA D 2 88 ? 112.519 114.694 163.508 1.00 71.14 93 ALA D O 1
ATOM 20439 N N . LEU D 2 89 ? 114.651 115.115 162.920 1.00 65.63 94 LEU D N 1
ATOM 20440 C CA . LEU D 2 89 ? 114.304 116.376 162.275 1.00 65.63 94 LEU D CA 1
ATOM 20441 C C . LEU D 2 89 ? 113.386 116.149 161.082 1.00 65.63 94 LEU D C 1
ATOM 20442 O O . LEU D 2 89 ? 112.413 116.887 160.890 1.00 65.63 94 LEU D O 1
ATOM 20458 N N . LEU D 2 90 ? 113.677 115.132 160.269 1.00 68.22 95 LEU D N 1
ATOM 20459 C CA . LEU D 2 90 ? 112.833 114.858 159.113 1.00 68.22 95 LEU D CA 1
ATOM 20460 C C . LEU D 2 90 ? 111.418 114.511 159.541 1.00 68.22 95 LEU D C 1
ATOM 20461 O O . LEU D 2 90 ? 110.449 114.984 158.939 1.00 68.22 95 LEU D O 1
ATOM 20477 N N . PHE D 2 91 ? 111.271 113.682 160.576 1.00 77.74 96 PHE D N 1
ATOM 20478 C CA . PHE D 2 91 ? 109.925 113.301 160.993 1.00 77.74 96 PHE D CA 1
ATOM 20479 C C . PHE D 2 91 ? 109.191 114.473 161.633 1.00 77.74 96 PHE D C 1
ATOM 20480 O O . PHE D 2 91 ? 107.986 114.652 161.412 1.00 77.74 96 PHE D O 1
ATOM 20497 N N . SER D 2 92 ? 109.896 115.292 162.416 1.00 71.79 97 SER D N 1
ATOM 20498 C CA . SER D 2 92 ? 109.266 116.479 162.981 1.00 71.79 97 SER D CA 1
ATOM 20499 C C . SER D 2 92 ? 108.818 117.439 161.889 1.00 71.79 97 SER D C 1
ATOM 20500 O O . SER D 2 92 ? 107.787 118.104 162.033 1.00 71.79 97 SER D O 1
ATOM 20508 N N . MET D 2 93 ? 109.579 117.531 160.797 1.00 67.73 98 MET D N 1
ATOM 20509 C CA . MET D 2 93 ? 109.172 118.394 159.694 1.00 67.73 98 MET D CA 1
ATOM 20510 C C . MET D 2 93 ? 107.984 117.807 158.942 1.00 67.73 98 MET D C 1
ATOM 20511 O O . MET D 2 93 ? 107.043 118.530 158.597 1.00 67.73 98 MET D O 1
ATOM 20525 N N . LEU D 2 94 ? 108.005 116.498 158.682 1.00 73.12 99 LEU D N 1
ATOM 20526 C CA . LEU D 2 94 ? 106.886 115.870 157.988 1.00 73.12 99 LEU D CA 1
ATOM 20527 C C . LEU D 2 94 ? 105.600 115.997 158.788 1.00 73.12 99 LEU D C 1
ATOM 20528 O O . LEU D 2 94 ? 104.521 116.159 158.207 1.00 73.12 99 LEU D O 1
ATOM 20544 N N . LYS D 2 95 ? 105.688 115.923 160.117 1.00 77.98 100 LYS D N 1
ATOM 20545 C CA . LYS D 2 95 ? 104.503 116.137 160.939 1.00 77.98 100 LYS D CA 1
ATOM 20546 C C . LYS D 2 95 ? 103.902 117.515 160.699 1.00 77.98 100 LYS D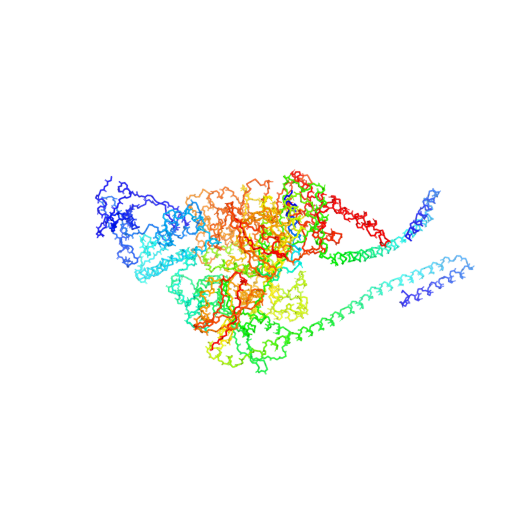 C 1
ATOM 20547 O O . LYS D 2 95 ? 102.684 117.689 160.809 1.00 77.98 100 LYS D O 1
ATOM 20566 N N . LYS D 2 96 ? 104.737 118.503 160.369 1.00 72.68 101 LYS D N 1
ATOM 20567 C CA . LYS D 2 96 ? 104.245 119.865 160.187 1.00 72.68 101 LYS D CA 1
ATOM 20568 C C . LYS D 2 96 ? 103.445 120.003 158.897 1.00 72.68 101 LYS D C 1
ATOM 20569 O O . LYS D 2 96 ? 102.468 120.759 158.846 1.00 72.68 101 LYS D O 1
ATOM 20588 N N . ILE D 2 97 ? 103.841 119.289 157.847 1.00 72.85 102 ILE D N 1
ATOM 20589 C CA . ILE D 2 97 ? 103.190 119.405 156.546 1.00 72.85 102 ILE D CA 1
ATOM 20590 C C . ILE D 2 97 ? 101.868 118.649 156.608 1.00 72.85 102 ILE D C 1
ATOM 20591 O O . ILE D 2 97 ? 101.847 117.418 156.678 1.00 72.85 102 ILE D O 1
ATOM 20607 N N . ASP D 2 98 ? 100.760 119.384 156.575 1.00 87.97 103 ASP D N 1
ATOM 20608 C CA . ASP D 2 98 ? 99.430 118.782 156.629 1.00 87.97 103 ASP D CA 1
ATOM 20609 C C . ASP D 2 98 ? 99.049 118.337 155.223 1.00 87.97 103 ASP D C 1
ATOM 20610 O O . ASP D 2 98 ? 98.623 119.145 154.395 1.00 87.97 103 ASP D O 1
ATOM 20619 N N . SER D 2 99 ? 99.207 117.045 154.947 1.00 89.64 104 SER D N 1
ATOM 20620 C CA . SER D 2 99 ? 98.867 116.496 153.639 1.00 89.64 104 SER D CA 1
ATOM 20621 C C . SER D 2 99 ? 98.426 115.054 153.819 1.00 89.64 104 SER D C 1
ATOM 20622 O O . SER D 2 99 ? 99.219 114.213 154.251 1.00 89.64 104 SER D O 1
ATOM 20630 N N . GLU D 2 100 ? 97.164 114.771 153.487 1.00 95.87 105 GLU D N 1
ATOM 20631 C CA . GLU D 2 100 ? 96.657 113.409 153.600 1.00 95.87 105 GLU D CA 1
ATOM 20632 C C . GLU D 2 100 ? 97.387 112.450 152.672 1.00 95.87 105 GLU D C 1
ATOM 20633 O O . GLU D 2 100 ? 97.366 111.238 152.909 1.00 95.87 105 GLU D O 1
ATOM 20645 N N . LYS D 2 101 ? 98.031 112.963 151.623 1.00 89.22 106 LYS D N 1
ATOM 20646 C CA . LYS D 2 101 ? 98.767 112.100 150.705 1.00 89.22 106 LYS D CA 1
ATOM 20647 C C . LYS D 2 101 ? 99.908 111.387 151.421 1.00 89.22 106 LYS D C 1
ATOM 20648 O O . LYS D 2 101 ? 100.031 110.156 151.356 1.00 89.22 106 LYS D O 1
ATOM 20667 N N . LEU D 2 102 ? 100.754 112.148 152.116 1.00 85.14 107 LEU D N 1
ATOM 20668 C CA . LEU D 2 102 ? 101.869 111.542 152.832 1.00 85.14 107 LEU D CA 1
ATOM 20669 C C . LEU D 2 102 ? 101.373 110.644 153.956 1.00 85.14 107 LEU D C 1
ATOM 20670 O O . LEU D 2 102 ? 101.980 109.606 154.242 1.00 85.14 107 LEU D O 1
ATOM 20686 N N . ASN D 2 103 ? 100.271 111.023 154.605 1.00 94.43 108 ASN D N 1
ATOM 20687 C CA . ASN D 2 103 ? 99.709 110.173 155.649 1.00 94.43 108 ASN D CA 1
ATOM 20688 C C . ASN D 2 103 ? 99.269 108.829 155.084 1.00 94.43 108 ASN D C 1
ATOM 20689 O O . ASN D 2 103 ? 99.526 107.781 155.685 1.00 94.43 108 ASN D O 1
ATOM 20700 N N . VAL D 2 104 ? 98.605 108.840 153.927 1.00 96.00 109 VAL D N 1
ATOM 20701 C CA . VAL D 2 104 ? 98.186 107.589 153.302 1.00 96.00 109 VAL D CA 1
ATOM 20702 C C . VAL D 2 104 ? 99.403 106.760 152.920 1.00 96.00 109 VAL D C 1
ATOM 20703 O O . VAL D 2 104 ? 99.430 105.538 153.119 1.00 96.00 109 VAL D O 1
ATOM 20716 N N . LEU D 2 105 ? 100.425 107.406 152.354 1.00 89.79 110 LEU D N 1
ATOM 20717 C CA . LEU D 2 105 ? 101.631 106.675 151.976 1.00 89.79 110 LEU D CA 1
ATOM 20718 C C . LEU D 2 105 ? 102.261 106.008 153.192 1.00 89.79 110 LEU D C 1
ATOM 20719 O O . LEU D 2 105 ? 102.648 104.835 153.142 1.00 89.79 110 LEU D O 1
ATOM 20735 N N . PHE D 2 106 ? 102.363 106.740 154.301 1.00 93.71 111 PHE D N 1
ATOM 20736 C CA . PHE D 2 106 ? 103.005 106.185 155.488 1.00 93.71 111 PHE D CA 1
ATOM 20737 C C . PHE D 2 106 ? 102.159 105.083 156.111 1.00 93.71 111 PHE D C 1
ATOM 20738 O O . PHE D 2 106 ? 102.698 104.089 156.610 1.00 93.71 111 PHE D O 1
ATOM 20755 N N . ASP D 2 107 ? 100.833 105.235 156.092 1.00 101.17 112 ASP D N 1
ATOM 20756 C CA . ASP D 2 107 ? 99.971 104.170 156.593 1.00 101.17 112 ASP D CA 1
ATOM 20757 C C . ASP D 2 107 ? 100.138 102.903 155.767 1.00 101.17 112 ASP D C 1
ATOM 20758 O O . ASP D 2 107 ? 100.239 101.800 156.318 1.00 101.17 112 ASP D O 1
ATOM 20767 N N . GLN D 2 108 ? 100.177 103.040 154.440 1.00 102.28 113 GLN D N 1
ATOM 20768 C CA . GLN D 2 108 ? 100.384 101.871 153.592 1.00 102.28 113 GLN D CA 1
ATOM 20769 C C . GLN D 2 108 ? 101.748 101.246 153.848 1.00 102.28 113 GLN D C 1
ATOM 20770 O O . GLN D 2 108 ? 101.876 100.018 153.906 1.00 102.28 113 GLN D O 1
ATOM 20784 N N . ALA D 2 109 ? 102.781 102.075 154.012 1.00 99.92 114 ALA D N 1
ATOM 20785 C CA . ALA D 2 109 ? 104.111 101.547 154.294 1.00 99.92 114 ALA D CA 1
ATOM 20786 C C . ALA D 2 109 ? 104.125 100.771 155.604 1.00 99.92 114 ALA D C 1
ATOM 20787 O O . ALA D 2 109 ? 104.729 99.696 155.692 1.00 99.92 114 ALA D O 1
ATOM 20794 N N . ASN D 2 110 ? 103.467 101.303 156.636 1.00 104.48 115 ASN D N 1
ATOM 20795 C CA . ASN D 2 110 ? 103.380 100.586 157.902 1.00 104.48 115 ASN D CA 1
ATOM 20796 C C . ASN D 2 110 ? 102.547 99.319 157.770 1.00 104.48 115 ASN D C 1
ATOM 20797 O O . ASN D 2 110 ? 102.746 98.366 158.531 1.00 104.48 115 ASN D O 1
ATOM 20808 N N . SER D 2 111 ? 101.615 99.288 156.815 1.00 106.79 116 SER D N 1
ATOM 20809 C CA . SER D 2 111 ? 100.788 98.100 156.636 1.00 106.79 116 SER D CA 1
ATOM 20810 C C . SER D 2 111 ? 101.639 96.886 156.286 1.00 106.79 116 SER D C 1
ATOM 20811 O O . SER D 2 111 ? 101.390 95.781 156.783 1.00 106.79 116 SER D O 1
ATOM 20819 N N . GLY D 2 112 ? 102.647 97.068 155.435 1.00 105.13 117 GLY D N 1
ATOM 20820 C CA . GLY D 2 112 ? 103.533 95.978 155.077 1.00 105.13 117 GLY D CA 1
ATOM 20821 C C . GLY D 2 112 ? 103.965 95.968 153.625 1.00 105.13 117 GLY D C 1
ATOM 20822 O O . GLY D 2 112 ? 104.740 95.098 153.217 1.00 105.13 117 GLY D O 1
ATOM 20826 N N . VAL D 2 113 ? 103.480 96.919 152.834 1.00 104.78 118 VAL D N 1
ATOM 20827 C CA . VAL D 2 113 ? 103.825 97.018 151.420 1.00 104.78 118 VAL D CA 1
ATOM 20828 C C . VAL D 2 113 ? 104.921 98.065 151.268 1.00 104.78 118 VAL D C 1
ATOM 20829 O O . VAL D 2 113 ? 104.725 99.239 151.604 1.00 104.78 118 VAL D O 1
ATOM 20842 N N . VAL D 2 114 ? 106.078 97.639 150.772 1.00 98.46 119 VAL D N 1
ATOM 20843 C CA . VAL D 2 114 ? 107.228 98.524 150.597 1.00 98.46 119 VAL D CA 1
ATOM 20844 C C . VAL D 2 114 ? 108.035 98.046 149.397 1.00 98.46 119 VAL D C 1
ATOM 20845 O O . VAL D 2 114 ? 107.875 96.895 148.966 1.00 98.46 119 VAL D O 1
ATOM 20858 N N . PRO D 2 115 ? 108.898 98.882 148.822 1.00 95.84 120 PRO D N 1
ATOM 20859 C CA . PRO D 2 115 ? 109.752 98.416 147.726 1.00 95.84 120 PRO D CA 1
ATOM 20860 C C . PRO D 2 115 ? 110.559 97.192 148.133 1.00 95.84 120 PRO D C 1
ATOM 20861 O O . PRO D 2 115 ? 110.758 96.906 149.315 1.00 95.84 120 PRO D O 1
ATOM 20872 N N . LEU D 2 116 ? 111.032 96.463 147.121 1.00 102.21 121 LEU D N 1
ATOM 20873 C CA . LEU D 2 116 ? 111.680 95.177 147.352 1.00 102.21 121 LEU D CA 1
ATOM 20874 C C . LEU D 2 116 ? 113.031 95.298 148.043 1.00 102.21 121 LEU D C 1
ATOM 20875 O O . LEU D 2 116 ? 113.577 94.274 148.467 1.00 102.21 121 LEU D O 1
ATOM 20891 N N . ALA D 2 117 ? 113.585 96.502 148.160 1.00 98.31 122 ALA D N 1
ATOM 20892 C CA . ALA D 2 117 ? 114.859 96.817 148.794 1.00 98.31 122 ALA D CA 1
ATOM 20893 C C . ALA D 2 117 ? 116.046 96.429 147.917 1.00 98.31 122 ALA D C 1
ATOM 20894 O O . ALA D 2 117 ? 117.178 96.774 148.257 1.00 98.31 122 ALA D O 1
ATOM 20901 N N . THR D 2 118 ? 115.836 95.733 146.807 1.00 98.84 123 THR D N 1
ATOM 20902 C CA . THR D 2 118 ? 116.871 95.444 145.825 1.00 98.84 123 THR D CA 1
ATOM 20903 C C . THR D 2 118 ? 116.453 96.055 144.492 1.00 98.84 123 THR D C 1
ATOM 20904 O O . THR D 2 118 ? 115.439 96.750 144.401 1.00 98.84 123 THR D O 1
ATOM 20915 N N . VAL D 2 119 ? 117.237 95.776 143.452 1.00 96.60 124 VAL D N 1
ATOM 20916 C CA . VAL D 2 119 ? 117.054 96.392 142.138 1.00 96.60 124 VAL D CA 1
ATOM 20917 C C . VAL D 2 119 ? 116.674 97.852 142.357 1.00 96.60 124 VAL D C 1
ATOM 20918 O O . VAL D 2 119 ? 115.519 98.236 142.121 1.00 96.60 124 VAL D O 1
ATOM 20931 N N . PRO D 2 120 ? 117.607 98.693 142.817 1.00 85.33 125 PRO D N 1
ATOM 20932 C CA . PRO D 2 120 ? 117.238 100.032 143.302 1.00 85.33 125 PRO D CA 1
ATOM 20933 C C . PRO D 2 120 ? 116.341 100.812 142.357 1.00 85.33 125 PRO D C 1
ATOM 20934 O O . PRO D 2 120 ? 116.315 100.560 141.148 1.00 85.33 125 PRO D O 1
ATOM 20945 N N . ILE D 2 121 ? 115.599 101.769 142.914 1.00 84.18 126 ILE D N 1
ATOM 20946 C CA . ILE D 2 121 ? 114.689 102.582 142.118 1.00 84.18 126 ILE D CA 1
ATOM 20947 C C . ILE D 2 121 ? 115.504 103.560 141.286 1.00 84.18 126 ILE D C 1
ATOM 20948 O O . ILE D 2 121 ? 116.335 104.307 141.815 1.00 84.18 126 ILE D O 1
ATOM 20964 N N . VAL D 2 122 ? 115.268 103.560 139.976 1.00 80.81 127 VAL D N 1
ATOM 20965 C CA . VAL D 2 122 ? 116.061 104.374 139.060 1.00 80.81 127 VAL D CA 1
ATOM 20966 C C . VAL D 2 122 ? 115.218 105.251 138.153 1.00 80.81 127 VAL D C 1
ATOM 20967 O O . VAL D 2 122 ? 115.745 106.223 137.582 1.00 80.81 127 VAL D O 1
ATOM 20980 N N . CYS D 2 123 ? 113.928 104.979 137.983 1.00 95.17 128 CYS D N 1
ATOM 20981 C CA . CYS D 2 123 ? 113.088 105.736 137.069 1.00 95.17 128 CYS D CA 1
ATOM 20982 C C . CYS D 2 123 ? 111.753 106.019 137.738 1.00 95.17 128 CYS D C 1
ATOM 20983 O O . CYS D 2 123 ? 111.400 105.419 138.756 1.00 95.17 128 CYS D O 1
ATOM 20991 N N . SER D 2 124 ? 111.007 106.945 137.146 1.00 101.12 129 SER D N 1
ATOM 20992 C CA . SER D 2 124 ? 109.701 107.345 137.646 1.00 101.12 129 SER D CA 1
ATOM 20993 C C . SER D 2 124 ? 108.573 106.470 137.114 1.00 101.12 129 SER D C 1
ATOM 20994 O O . SER D 2 124 ? 107.402 106.791 137.339 1.00 101.12 129 SER D O 1
ATOM 21002 N N . ASN D 2 125 ? 108.895 105.378 136.417 1.00 107.47 130 ASN D N 1
ATOM 21003 C CA . ASN D 2 125 ? 107.891 104.563 135.744 1.00 107.47 130 ASN D CA 1
ATOM 21004 C C . ASN D 2 125 ? 107.957 103.087 136.119 1.00 107.47 130 ASN D C 1
ATOM 21005 O O . ASN D 2 125 ? 107.342 102.264 135.431 1.00 107.47 130 ASN D O 1
ATOM 21016 N N . LYS D 2 126 ? 108.677 102.720 137.177 1.00 106.06 131 LYS D N 1
ATOM 21017 C CA . LYS D 2 126 ? 108.781 101.317 137.551 1.00 106.06 131 LYS D CA 1
ATOM 21018 C C . LYS D 2 126 ? 108.953 101.192 139.057 1.00 106.06 131 LYS D C 1
ATOM 21019 O O . LYS D 2 126 ? 109.514 102.075 139.710 1.00 106.06 131 LYS D O 1
ATOM 21038 N N . LEU D 2 127 ? 108.468 100.075 139.596 1.00 102.31 132 LEU D N 1
ATOM 21039 C CA . LEU D 2 127 ? 108.560 99.783 141.019 1.00 102.31 132 LEU D CA 1
ATOM 21040 C C . LEU D 2 127 ? 108.634 98.273 141.198 1.00 102.31 132 LEU D C 1
ATOM 21041 O O . LEU D 2 127 ? 108.638 97.510 140.229 1.00 102.31 132 LEU D O 1
ATOM 21057 N N . THR D 2 128 ? 108.698 97.845 142.458 1.00 101.93 133 THR D N 1
ATOM 21058 C CA . THR D 2 128 ? 108.647 96.422 142.787 1.00 101.93 133 THR D CA 1
ATOM 21059 C C . THR D 2 128 ? 108.222 96.311 144.244 1.00 101.93 133 THR D C 1
ATOM 21060 O O . THR D 2 128 ? 109.002 96.643 145.141 1.00 101.93 133 THR D O 1
ATOM 21071 N N . LEU D 2 129 ? 107.002 95.840 144.475 1.00 105.93 134 LEU D N 1
ATOM 21072 C CA . LEU D 2 129 ? 106.394 95.828 145.795 1.00 105.93 134 LEU D CA 1
ATOM 21073 C C . LEU D 2 129 ? 106.307 94.406 146.332 1.00 105.93 134 LEU D C 1
ATOM 21074 O O . LEU D 2 129 ? 106.423 93.429 145.589 1.00 105.93 134 LEU D O 1
ATOM 21090 N N . VAL D 2 130 ? 106.101 94.305 147.641 1.00 104.82 135 VAL D N 1
ATOM 21091 C CA . VAL D 2 130 ? 105.856 93.036 148.314 1.00 104.82 135 VAL D CA 1
ATOM 21092 C C . VAL D 2 130 ? 104.554 93.163 149.090 1.00 104.82 135 VAL D C 1
ATOM 21093 O O . VAL D 2 130 ? 104.374 94.118 149.854 1.00 104.82 135 VAL D O 1
ATOM 21106 N N . ILE D 2 131 ? 103.651 92.209 148.891 1.00 112.73 136 ILE D N 1
ATOM 21107 C CA . ILE D 2 131 ? 102.336 92.241 149.528 1.00 112.73 136 ILE D CA 1
ATOM 21108 C C . ILE D 2 131 ? 102.272 91.118 150.558 1.00 112.73 136 ILE D C 1
ATOM 21109 O O . ILE D 2 131 ? 102.093 89.950 150.185 1.00 112.73 136 ILE D O 1
ATOM 21125 N N . PRO D 2 132 ? 102.413 91.413 151.857 1.00 113.57 137 PRO D N 1
ATOM 21126 C CA . PRO D 2 132 ? 102.504 90.334 152.852 1.00 113.57 137 PRO D CA 1
ATOM 21127 C C . PRO D 2 132 ? 101.293 89.413 152.910 1.00 113.57 137 PRO D C 1
ATOM 21128 O O . PRO D 2 132 ? 101.429 88.201 152.719 1.00 113.57 137 PRO D O 1
ATOM 21139 N N . ASP D 2 133 ? 100.114 89.964 153.164 1.00 118.13 138 ASP D N 1
ATOM 21140 C CA . ASP D 2 133 ? 98.945 89.184 153.536 1.00 118.13 138 ASP D CA 1
ATOM 21141 C C . ASP D 2 133 ? 97.781 89.471 152.602 1.00 118.13 138 ASP D C 1
ATOM 21142 O O . ASP D 2 133 ? 97.747 90.513 151.938 1.00 118.13 138 ASP D O 1
ATOM 21151 N N . PRO D 2 134 ? 96.807 88.561 152.528 1.00 120.30 139 PRO D N 1
ATOM 21152 C CA . PRO D 2 134 ? 95.658 88.795 151.637 1.00 120.30 139 PRO D CA 1
ATOM 21153 C C . PRO D 2 134 ? 94.881 90.056 151.965 1.00 120.30 139 PRO D C 1
ATOM 21154 O O . PRO D 2 134 ? 94.309 90.670 151.057 1.00 120.30 139 PRO D O 1
ATOM 21165 N N . GLU D 2 135 ? 94.827 90.457 153.237 1.00 120.55 140 GLU D N 1
ATOM 21166 C CA . GLU D 2 135 ? 94.037 91.627 153.606 1.00 120.55 140 GLU D CA 1
ATOM 21167 C C . GLU D 2 135 ? 94.551 92.879 152.906 1.00 120.55 140 GLU D C 1
ATOM 21168 O O . GLU D 2 135 ? 93.790 93.594 152.242 1.00 120.55 140 GLU D O 1
ATOM 21180 N N . THR D 2 136 ? 95.852 93.153 153.029 1.00 117.01 141 THR D N 1
ATOM 21181 C CA . THR D 2 136 ? 96.413 94.331 152.378 1.00 117.01 141 THR D CA 1
ATOM 21182 C C . THR D 2 136 ? 96.404 94.184 150.863 1.00 117.01 141 THR D C 1
ATOM 21183 O O . THR D 2 136 ? 96.283 95.184 150.147 1.00 117.01 141 THR D O 1
ATOM 21194 N N . TRP D 2 137 ? 96.529 92.956 150.357 1.00 120.51 142 TRP D N 1
ATOM 21195 C CA . TRP D 2 137 ? 96.419 92.738 148.920 1.00 120.51 142 TRP D CA 1
ATOM 21196 C C . TRP D 2 137 ? 95.055 93.184 148.411 1.00 120.51 142 TRP D C 1
ATOM 21197 O O . TRP D 2 137 ? 94.955 93.908 147.414 1.00 120.51 142 TRP D O 1
ATOM 21218 N N . VAL D 2 138 ? 93.988 92.768 149.096 1.00 121.91 143 VAL D N 1
ATOM 21219 C CA . VAL D 2 138 ? 92.645 93.175 148.696 1.00 121.91 143 VAL D CA 1
ATOM 21220 C C . VAL D 2 138 ? 92.473 94.677 148.877 1.00 121.91 143 VAL D C 1
ATOM 21221 O O . VAL D 2 138 ? 91.811 95.343 148.072 1.00 121.91 143 VAL D O 1
ATOM 21234 N N . LYS D 2 139 ? 93.062 95.233 149.938 1.00 119.14 144 LYS D N 1
ATOM 21235 C CA . LYS D 2 139 ? 92.924 96.664 150.189 1.00 119.14 144 LYS D CA 1
ATOM 21236 C C . LYS D 2 139 ? 93.577 97.490 149.087 1.00 119.14 144 LYS D C 1
ATOM 21237 O O . LYS D 2 139 ? 93.062 98.548 148.707 1.00 119.14 144 LYS D O 1
ATOM 21256 N N . CYS D 2 140 ? 94.711 97.027 148.562 1.00 120.22 145 CYS D N 1
ATOM 21257 C CA . CYS D 2 140 ? 95.505 97.826 147.634 1.00 120.22 145 CYS D CA 1
ATOM 21258 C C . CYS D 2 140 ? 95.102 97.600 146.178 1.00 120.22 145 CYS D C 1
ATOM 21259 O O . CYS D 2 140 ? 94.704 98.541 145.486 1.00 120.22 145 CYS D O 1
ATOM 21267 N N . VAL D 2 141 ? 95.197 96.359 145.703 1.00 123.63 146 VAL D N 1
ATOM 21268 C CA . VAL D 2 141 ? 95.034 96.097 144.279 1.00 123.63 146 VAL D CA 1
ATOM 21269 C C . VAL D 2 141 ? 93.553 95.993 143.930 1.00 123.63 146 VAL D C 1
ATOM 21270 O O . VAL D 2 141 ? 92.693 95.771 144.785 1.00 123.63 146 VAL D O 1
ATOM 21283 N N . GLU D 2 142 ? 93.261 96.158 142.639 1.00 130.91 147 GLU D N 1
ATOM 21284 C CA . GLU D 2 142 ? 91.909 95.969 142.109 1.00 130.91 147 GLU D CA 1
ATOM 21285 C C . GLU D 2 142 ? 92.066 95.449 140.680 1.00 130.91 147 GLU D C 1
ATOM 21286 O O . GLU D 2 142 ? 92.224 96.227 139.737 1.00 130.91 147 GLU D O 1
ATOM 21298 N N . GLY D 2 143 ? 92.019 94.127 140.535 1.00 132.25 148 GLY D N 1
ATOM 21299 C CA . GLY D 2 143 ? 92.188 93.514 139.234 1.00 132.25 148 GLY D CA 1
ATOM 21300 C C . GLY D 2 143 ? 93.577 93.729 138.673 1.00 132.25 148 GLY D C 1
ATOM 21301 O O . GLY D 2 143 ? 94.546 93.126 139.143 1.00 132.25 148 GLY D O 1
ATOM 21305 N N . VAL D 2 144 ? 93.685 94.589 137.659 1.00 126.31 149 VAL D N 1
ATOM 21306 C CA . VAL D 2 144 ? 94.972 94.853 137.027 1.00 126.31 149 VAL D CA 1
ATOM 21307 C C . VAL D 2 144 ? 95.691 96.057 137.627 1.00 126.31 149 VAL D C 1
ATOM 21308 O O . VAL D 2 144 ? 96.906 96.203 137.426 1.00 126.31 149 VAL D O 1
ATOM 21321 N N . HIS D 2 145 ? 94.989 96.911 138.366 1.00 122.78 150 HIS D N 1
ATOM 21322 C CA . HIS D 2 145 ? 95.530 98.176 138.836 1.00 122.78 150 HIS D CA 1
ATOM 21323 C C . HIS D 2 145 ? 95.787 98.133 140.337 1.00 122.78 150 HIS D C 1
ATOM 21324 O O . HIS D 2 145 ? 95.041 97.507 141.096 1.00 122.78 150 HIS D O 1
ATOM 21339 N N . VAL D 2 146 ? 96.855 98.811 140.753 1.00 116.16 151 VAL D N 1
ATOM 21340 C CA . VAL D 2 146 ? 97.218 98.941 142.157 1.00 116.16 151 VAL D CA 1
ATOM 21341 C C . VAL D 2 146 ? 97.491 100.409 142.445 1.00 116.16 151 VAL D C 1
ATOM 21342 O O . VAL D 2 146 ? 97.901 101.168 141.561 1.00 116.16 151 VAL D O 1
ATOM 21355 N N . THR D 2 147 ? 97.260 100.810 143.695 1.00 112.43 152 THR D N 1
ATOM 21356 C CA . THR D 2 147 ? 97.463 102.189 144.142 1.00 112.43 152 THR D CA 1
ATOM 21357 C C . THR D 2 147 ? 98.309 102.157 145.410 1.00 112.43 152 THR D C 1
ATOM 21358 O O . THR D 2 147 ? 97.776 102.144 146.522 1.00 112.43 152 THR D O 1
ATOM 21369 N N . TYR D 2 148 ? 99.631 102.149 145.239 1.00 100.57 153 TYR D N 1
ATOM 21370 C CA . TYR D 2 148 ? 100.534 102.226 146.383 1.00 100.57 153 TYR D CA 1
ATOM 21371 C C . TYR D 2 148 ? 100.607 103.653 146.911 1.00 100.57 153 TYR D C 1
ATOM 21372 O O . TYR D 2 148 ? 100.250 103.922 148.063 1.00 100.57 153 TYR D O 1
ATOM 21390 N N . SER D 2 149 ? 101.068 104.579 146.078 1.00 100.29 154 SER D N 1
ATOM 21391 C CA . SER D 2 149 ? 100.977 106.000 146.377 1.00 100.29 154 SER D CA 1
ATOM 21392 C C . SER D 2 149 ? 99.595 106.491 145.952 1.00 100.29 154 SER D C 1
ATOM 21393 O O . SER D 2 149 ? 98.692 105.701 145.665 1.00 100.29 154 SER D O 1
ATOM 21401 N N . THR D 2 150 ? 99.407 107.810 145.907 1.00 100.20 155 THR D N 1
ATOM 21402 C CA . THR D 2 150 ? 98.155 108.345 145.389 1.00 100.20 155 THR D CA 1
ATOM 21403 C C . THR D 2 150 ? 97.950 107.992 143.923 1.00 100.20 155 THR D C 1
ATOM 21404 O O . THR D 2 150 ? 96.813 108.026 143.440 1.00 100.20 155 THR D O 1
ATOM 21415 N N . VAL D 2 151 ? 99.022 107.657 143.207 1.00 109.39 156 VAL D N 1
ATOM 21416 C CA . VAL D 2 151 ? 98.917 107.345 141.788 1.00 109.39 156 VAL D CA 1
ATOM 21417 C C . VAL D 2 151 ? 98.516 105.885 141.606 1.00 109.39 156 VAL D C 1
ATOM 21418 O O . VAL D 2 151 ? 98.634 105.057 142.514 1.00 109.39 156 VAL D O 1
ATOM 21431 N N . VAL D 2 152 ? 98.034 105.568 140.407 1.00 114.62 157 VAL D N 1
ATOM 21432 C CA . VAL D 2 152 ? 97.581 104.226 140.059 1.00 114.62 157 VAL D CA 1
ATOM 21433 C C . VAL D 2 152 ? 98.606 103.593 139.128 1.00 114.62 157 VAL D C 1
ATOM 21434 O O . VAL D 2 152 ? 99.002 104.198 138.124 1.00 114.62 157 VAL D O 1
ATOM 21447 N N . TRP D 2 153 ? 99.039 102.381 139.463 1.00 112.26 158 TRP D N 1
ATOM 21448 C CA . TRP D 2 153 ? 100.032 101.652 138.689 1.00 112.26 158 TRP D CA 1
ATOM 21449 C C . TRP D 2 153 ? 99.389 100.449 138.011 1.00 112.26 158 TRP D C 1
ATOM 21450 O O . TRP D 2 153 ? 98.363 99.934 138.463 1.00 112.26 158 TRP D O 1
ATOM 21471 N N . ASN D 2 154 ? 100.007 100.006 136.919 1.00 118.67 159 ASN D N 1
ATOM 21472 C CA . ASN D 2 154 ? 99.572 98.821 136.195 1.00 118.67 159 ASN D CA 1
ATOM 21473 C C . ASN D 2 154 ? 100.504 97.659 136.509 1.00 118.67 159 ASN D C 1
ATOM 21474 O O . ASN D 2 154 ? 101.726 97.826 136.563 1.00 118.67 159 ASN D O 1
ATOM 21485 N N . ILE D 2 155 ? 99.924 96.486 136.716 1.00 119.90 160 ILE D N 1
ATOM 21486 C CA . ILE D 2 155 ? 100.682 95.284 137.044 1.00 119.90 160 ILE D CA 1
ATOM 21487 C C . ILE D 2 155 ? 101.221 94.673 135.760 1.00 119.90 160 ILE D C 1
ATOM 21488 O O . ILE D 2 155 ? 100.576 94.736 134.707 1.00 119.90 160 ILE D O 1
ATOM 21504 N N . ASP D 2 156 ? 102.413 94.084 135.844 1.00 120.26 161 ASP D N 1
ATOM 21505 C CA . ASP D 2 156 ? 103.031 93.395 134.718 1.00 120.26 161 ASP D CA 1
ATOM 21506 C C . ASP D 2 156 ? 103.225 91.909 134.975 1.00 120.26 161 ASP D C 1
ATOM 21507 O O . ASP D 2 156 ? 102.798 91.081 134.165 1.00 120.26 161 ASP D O 1
ATOM 21516 N N . CYS D 2 157 ? 103.860 91.546 136.087 1.00 118.99 162 CYS D N 1
ATOM 21517 C CA . CYS D 2 157 ? 104.078 90.147 136.422 1.00 118.99 162 CYS D CA 1
ATOM 21518 C C . CYS D 2 157 ? 104.040 89.988 137.933 1.00 118.99 162 CYS D C 1
ATOM 21519 O O . CYS D 2 157 ? 104.361 90.917 138.678 1.00 118.99 162 CYS D O 1
ATOM 21527 N N . VAL D 2 158 ? 103.647 88.797 138.376 1.00 117.49 163 VAL D N 1
ATOM 21528 C CA . VAL D 2 158 ? 103.543 88.471 139.792 1.00 117.49 163 VAL D CA 1
ATOM 21529 C C . VAL D 2 158 ? 104.390 87.238 140.062 1.00 117.49 163 VAL D C 1
ATOM 21530 O O . VAL D 2 158 ? 104.391 86.290 139.269 1.00 117.49 163 VAL D O 1
ATOM 21543 N N . THR D 2 159 ? 105.113 87.252 141.177 1.00 118.13 164 THR D N 1
ATOM 21544 C CA . THR D 2 159 ? 105.999 86.160 141.548 1.00 118.13 164 THR D CA 1
ATOM 21545 C C . THR D 2 159 ? 105.752 85.768 142.997 1.00 118.13 164 THR D C 1
ATOM 21546 O O . THR D 2 159 ? 105.345 86.591 143.820 1.00 118.13 164 THR D O 1
ATOM 21557 N N . ASP D 2 160 ? 106.001 84.498 143.298 1.00 120.42 165 ASP D N 1
ATOM 21558 C CA . ASP D 2 160 ? 105.876 83.962 144.643 1.00 120.42 165 ASP D CA 1
ATOM 21559 C C . ASP D 2 160 ? 107.267 83.720 145.218 1.00 120.42 165 ASP D C 1
ATOM 21560 O O . ASP D 2 160 ? 108.259 83.644 144.488 1.00 120.42 165 ASP D O 1
ATOM 21569 N N . ALA D 2 161 ? 107.331 83.606 146.548 1.00 120.51 166 ALA D N 1
ATOM 21570 C CA . ALA D 2 161 ? 108.618 83.463 147.221 1.00 120.51 166 ALA D CA 1
ATOM 21571 C C . ALA D 2 161 ? 109.419 82.285 146.682 1.00 120.51 166 ALA D C 1
ATOM 21572 O O . ALA D 2 161 ? 110.655 82.321 146.690 1.00 120.51 166 ALA D O 1
ATOM 21579 N N . ASP D 2 162 ? 108.744 81.234 146.216 1.00 120.20 167 ASP D N 1
ATOM 21580 C CA . ASP D 2 162 ? 109.438 80.066 145.690 1.00 120.20 167 ASP D CA 1
ATOM 21581 C C . ASP D 2 162 ? 109.954 80.267 144.272 1.00 120.20 167 ASP D C 1
ATOM 21582 O O . ASP D 2 162 ? 110.730 79.434 143.791 1.00 120.20 167 ASP D O 1
ATOM 21591 N N . GLY D 2 163 ? 109.549 81.342 143.596 1.00 120.76 168 GLY D N 1
ATOM 21592 C CA . GLY D 2 163 ? 109.971 81.615 142.239 1.00 120.76 168 GLY D CA 1
ATOM 21593 C C . GLY D 2 163 ? 108.938 81.303 141.177 1.00 120.76 168 GLY D C 1
ATOM 21594 O O . GLY D 2 163 ? 109.109 81.730 140.029 1.00 120.76 168 GLY D O 1
ATOM 21598 N N . THR D 2 164 ? 107.879 80.574 141.519 1.00 121.52 169 THR D N 1
ATOM 21599 C CA . THR D 2 164 ? 106.831 80.285 140.550 1.00 121.52 169 THR D CA 1
ATOM 21600 C C . THR D 2 164 ? 106.092 81.563 140.178 1.00 121.52 169 THR D C 1
ATOM 21601 O O . THR D 2 164 ? 105.767 82.386 141.038 1.00 121.52 169 THR D O 1
ATOM 21612 N N . GLU D 2 165 ? 105.821 81.726 138.887 1.00 121.82 170 GLU D N 1
ATOM 21613 C CA . GLU D 2 165 ? 105.160 82.915 138.371 1.00 121.82 170 GLU D CA 1
ATOM 21614 C C . GLU D 2 165 ? 103.662 82.673 138.252 1.00 121.82 170 GLU D C 1
ATOM 21615 O O . GLU D 2 165 ? 103.226 81.615 137.788 1.00 121.82 170 GLU D O 1
ATOM 21627 N N . LEU D 2 166 ? 102.881 83.662 138.671 1.00 124.39 171 LEU D N 1
ATOM 21628 C CA . LEU D 2 166 ? 101.429 83.584 138.671 1.00 124.39 171 LEU D CA 1
ATOM 21629 C C . LEU D 2 166 ? 100.858 84.234 137.417 1.00 124.39 171 LEU D C 1
ATOM 21630 O O . LEU D 2 166 ? 101.503 85.057 136.762 1.00 124.39 171 LEU D O 1
ATOM 21646 N N . HIS D 2 167 ? 99.631 83.853 137.091 1.00 129.14 172 HIS D N 1
ATOM 21647 C CA . HIS D 2 167 ? 98.921 84.334 135.917 1.00 129.14 172 HIS D CA 1
ATOM 21648 C C . HIS D 2 167 ? 97.527 84.790 136.312 1.00 129.14 172 HIS D C 1
ATOM 21649 O O . HIS D 2 167 ? 96.977 84.336 137.321 1.00 129.14 172 HIS D O 1
ATOM 21663 N N . PRO D 2 168 ? 96.925 85.688 135.536 1.00 129.84 173 PRO D N 1
ATOM 21664 C CA . PRO D 2 168 ? 95.584 86.180 135.873 1.00 129.84 173 PRO D CA 1
ATOM 21665 C C . PRO D 2 168 ? 94.521 85.118 135.638 1.00 129.84 173 PRO D C 1
ATOM 21666 O O . PRO D 2 168 ? 94.738 84.100 134.977 1.00 129.84 173 PRO D O 1
ATOM 21677 N N . THR D 2 169 ? 93.345 85.375 136.205 1.00 127.51 174 THR D N 1
ATOM 21678 C CA . THR D 2 169 ? 92.181 84.514 136.052 1.00 127.51 174 THR D CA 1
ATOM 21679 C C . THR D 2 169 ? 91.157 85.213 135.169 1.00 127.51 174 THR D C 1
ATOM 21680 O O . THR D 2 169 ? 90.833 86.384 135.395 1.00 127.51 174 THR D O 1
ATOM 21691 N N . SER D 2 170 ? 90.655 84.497 134.167 1.00 124.68 175 SER D N 1
ATOM 21692 C CA . SER D 2 170 ? 89.691 85.077 133.241 1.00 124.68 175 SER D CA 1
ATOM 21693 C C . SER D 2 170 ? 88.380 85.377 133.957 1.00 124.68 175 SER D C 1
ATOM 21694 O O . SER D 2 170 ? 87.875 84.554 134.728 1.00 124.68 175 SER D O 1
ATOM 21702 N N . THR D 2 171 ? 87.828 86.561 133.701 1.00 122.55 176 THR D N 1
ATOM 21703 C CA . THR D 2 171 ? 86.550 86.960 134.268 1.00 122.55 176 THR D CA 1
ATOM 21704 C C . THR D 2 171 ? 85.926 88.009 133.359 1.00 122.55 176 THR D C 1
ATOM 21705 O O . THR D 2 171 ? 86.630 88.726 132.642 1.00 122.55 176 THR D O 1
ATOM 21716 N N . GLY D 2 172 ? 84.594 88.090 133.394 1.00 116.90 177 GLY D N 1
ATOM 21717 C CA . GLY D 2 172 ? 83.901 89.028 132.525 1.00 116.90 177 GLY D CA 1
ATOM 21718 C C . GLY D 2 172 ? 84.328 90.465 132.753 1.00 116.90 177 GLY D C 1
ATOM 21719 O O . GLY D 2 172 ? 84.567 91.210 131.799 1.00 116.90 177 GLY D O 1
ATOM 21723 N N . SER D 2 173 ? 84.426 90.877 134.019 1.00 119.34 178 SER D N 1
ATOM 21724 C CA . SER D 2 173 ? 84.850 92.240 134.319 1.00 119.34 178 SER D CA 1
ATOM 21725 C C . SER D 2 173 ? 86.282 92.498 133.869 1.00 119.34 178 SER D C 1
ATOM 21726 O O . SER D 2 173 ? 86.574 93.565 133.317 1.00 119.34 178 SER D O 1
ATOM 21734 N N . GLY D 2 174 ? 87.176 91.548 134.089 1.00 122.79 179 GLY D N 1
ATOM 21735 C CA . GLY D 2 174 ? 88.563 91.717 133.709 1.00 122.79 179 GLY D CA 1
ATOM 21736 C C . GLY D 2 174 ? 89.444 90.733 134.446 1.00 122.79 179 GLY D C 1
ATOM 21737 O O . GLY D 2 174 ? 88.974 89.867 135.183 1.00 122.79 179 GLY D O 1
ATOM 21741 N N . LEU D 2 175 ? 90.747 90.891 134.229 1.00 129.78 180 LEU D N 1
ATOM 21742 C CA . LEU D 2 175 ? 91.716 90.007 134.860 1.00 129.78 180 LEU D CA 1
ATOM 21743 C C . LEU D 2 175 ? 91.658 90.153 136.375 1.00 129.78 180 LEU D C 1
ATOM 21744 O O . LEU D 2 175 ? 91.424 91.244 136.903 1.00 129.78 180 LEU D O 1
ATOM 21760 N N . THR D 2 176 ? 91.867 89.041 137.079 1.00 129.25 181 THR D N 1
ATOM 21761 C CA . THR D 2 176 ? 91.786 89.019 138.531 1.00 129.25 181 THR D CA 1
ATOM 21762 C C . THR D 2 176 ? 92.809 88.037 139.086 1.00 129.25 181 THR D C 1
ATOM 21763 O O . THR D 2 176 ? 93.178 87.062 138.427 1.00 129.25 181 THR D O 1
ATOM 21774 N N . TYR D 2 177 ? 93.264 88.309 140.313 1.00 127.50 182 TYR D N 1
ATOM 21775 C CA . TYR D 2 177 ? 94.231 87.459 140.992 1.00 127.50 182 TYR D CA 1
ATOM 21776 C C . TYR D 2 177 ? 93.831 87.112 142.421 1.00 127.50 182 TYR D C 1
ATOM 21777 O O . TYR D 2 177 ? 94.551 86.352 143.077 1.00 127.50 182 TYR D O 1
ATOM 21795 N N . CYS D 2 178 ? 92.712 87.642 142.921 1.00 130.25 183 CYS D N 1
ATOM 21796 C CA . CYS D 2 178 ? 92.404 87.520 144.343 1.00 130.25 183 CYS D CA 1
ATOM 21797 C C . CYS D 2 178 ? 92.229 86.065 144.761 1.00 130.25 183 CYS D C 1
ATOM 21798 O O . CYS D 2 178 ? 92.701 85.659 145.830 1.00 130.25 183 CYS D O 1
ATOM 21806 N N . ILE D 2 179 ? 91.552 85.264 143.935 1.00 131.91 184 ILE D N 1
ATOM 21807 C CA . ILE D 2 179 ? 91.264 83.883 144.316 1.00 131.91 184 ILE D CA 1
ATOM 21808 C C . ILE D 2 179 ? 92.552 83.116 144.574 1.00 131.91 184 ILE D C 1
ATOM 21809 O O . ILE D 2 179 ? 92.594 82.225 145.431 1.00 131.91 184 ILE D O 1
ATOM 21825 N N . SER D 2 180 ? 93.620 83.444 143.845 1.00 130.23 185 SER D N 1
ATOM 21826 C CA . SER D 2 180 ? 94.890 82.750 144.019 1.00 130.23 185 SER D CA 1
ATOM 21827 C C . SER D 2 180 ? 95.520 83.014 145.380 1.00 130.23 185 SER D C 1
ATOM 21828 O O . SER D 2 180 ? 96.423 82.273 145.783 1.00 130.23 185 SER D O 1
ATOM 21836 N N . GLY D 2 181 ? 95.071 84.048 146.094 1.00 130.11 186 GLY D N 1
ATOM 21837 C CA . GLY D 2 181 ? 95.692 84.375 147.367 1.00 130.11 186 GLY D CA 1
ATOM 21838 C C . GLY D 2 181 ? 95.586 83.251 148.380 1.00 130.11 186 GLY D C 1
ATOM 21839 O O . GLY D 2 181 ? 96.551 82.944 149.085 1.00 130.11 186 GLY D O 1
ATOM 21843 N N . ASP D 2 182 ? 94.416 82.618 148.466 1.00 132.05 187 ASP D N 1
ATOM 21844 C CA . ASP D 2 182 ? 94.183 81.574 149.455 1.00 132.05 187 ASP D CA 1
ATOM 21845 C C . ASP D 2 182 ? 94.779 80.229 149.061 1.00 132.05 187 ASP D C 1
ATOM 21846 O O . ASP D 2 182 ? 94.804 79.317 149.895 1.00 132.05 187 ASP D O 1
ATOM 21855 N N . ASN D 2 183 ? 95.259 80.081 147.825 1.00 130.53 188 ASN D N 1
ATOM 21856 C CA . ASN D 2 183 ? 95.784 78.812 147.343 1.00 130.53 188 ASN D CA 1
ATOM 21857 C C . ASN D 2 183 ? 97.297 78.802 147.172 1.00 130.53 188 ASN D C 1
ATOM 21858 O O . ASN D 2 183 ? 97.866 77.730 146.936 1.00 130.53 188 ASN D O 1
ATOM 21869 N N . ILE D 2 184 ? 97.962 79.950 147.288 1.00 127.17 189 ILE D N 1
ATOM 21870 C CA . ILE D 2 184 ? 99.402 80.044 147.089 1.00 127.17 189 ILE D CA 1
ATOM 21871 C C . ILE D 2 184 ? 100.020 80.732 148.297 1.00 127.17 189 ILE D C 1
ATOM 21872 O O . ILE D 2 184 ? 99.363 81.505 149.001 1.00 127.17 189 ILE D O 1
ATOM 21888 N N . ALA D 2 185 ? 101.298 80.444 148.532 1.00 125.45 190 ALA D N 1
ATOM 21889 C CA . ALA D 2 185 ? 101.998 80.964 149.695 1.00 125.45 190 ALA D CA 1
ATOM 21890 C C . ALA D 2 185 ? 102.188 82.477 149.573 1.00 125.45 190 ALA D C 1
ATOM 21891 O O . ALA D 2 185 ? 101.790 83.111 148.592 1.00 125.45 190 ALA D O 1
ATOM 21898 N N . TRP D 2 186 ? 102.808 83.054 150.593 1.00 122.47 191 TRP D N 1
ATOM 21899 C CA . TRP D 2 186 ? 103.057 84.481 150.707 1.00 122.47 191 TRP D CA 1
ATOM 21900 C C . TRP D 2 186 ? 104.527 84.704 151.016 1.00 122.47 191 TRP D C 1
ATOM 21901 O O . TRP D 2 186 ? 105.203 83.807 151.532 1.00 122.47 191 TRP D O 1
ATOM 21922 N N . PRO D 2 187 ? 105.062 85.897 150.714 1.00 120.54 192 PRO D N 1
ATOM 21923 C CA . PRO D 2 187 ? 104.423 87.066 150.098 1.00 120.54 192 PRO D CA 1
ATOM 21924 C C . PRO D 2 187 ? 104.562 87.085 148.580 1.00 120.54 192 PRO D C 1
ATOM 21925 O O . PRO D 2 187 ? 105.293 86.280 148.009 1.00 120.54 192 PRO D O 1
ATOM 21936 N N . LEU D 2 188 ? 103.873 88.000 147.906 1.00 117.25 193 LEU D N 1
ATOM 21937 C CA . LEU D 2 188 ? 103.948 88.138 146.460 1.00 117.25 193 LEU D CA 1
ATOM 21938 C C . LEU D 2 188 ? 104.745 89.381 146.088 1.00 117.25 193 LEU D C 1
ATOM 21939 O O . LEU D 2 188 ? 104.652 90.420 146.744 1.00 117.25 193 LEU D O 1
ATOM 21955 N N . LYS D 2 189 ? 105.532 89.262 145.023 1.00 109.76 194 LYS D N 1
ATOM 21956 C CA . LYS D 2 189 ? 106.323 90.365 144.492 1.00 109.76 194 LYS D CA 1
ATOM 21957 C C . LYS D 2 189 ? 105.725 90.780 143.156 1.00 109.76 194 LYS D C 1
ATOM 21958 O O . LYS D 2 189 ? 105.647 89.966 142.230 1.00 109.76 194 LYS D O 1
ATOM 21977 N N . VAL D 2 190 ? 105.312 92.041 143.056 1.00 110.68 195 VAL D N 1
ATOM 21978 C CA . VAL D 2 190 ? 104.604 92.555 141.890 1.00 110.68 195 VAL D CA 1
ATOM 21979 C C . VAL D 2 190 ? 105.448 93.648 141.254 1.00 110.68 195 VAL D C 1
ATOM 21980 O O . VAL D 2 190 ? 105.856 94.597 141.933 1.00 110.68 195 VAL D O 1
ATOM 21993 N N . ASN D 2 191 ? 105.703 93.517 139.955 1.00 111.96 196 ASN D N 1
ATOM 21994 C CA . ASN D 2 191 ? 106.458 94.507 139.193 1.00 111.96 196 ASN D CA 1
ATOM 21995 C C . ASN D 2 191 ? 105.466 95.450 138.524 1.00 111.96 196 ASN D C 1
ATOM 21996 O O . ASN D 2 191 ? 104.721 95.044 137.627 1.00 111.96 196 ASN D O 1
ATOM 22007 N N . LEU D 2 192 ? 105.465 96.708 138.953 1.00 112.06 197 LEU D N 1
ATOM 22008 C CA . LEU D 2 192 ? 104.489 97.689 138.510 1.00 112.06 197 LEU D CA 1
ATOM 22009 C C . LEU D 2 192 ? 105.059 98.531 137.372 1.00 112.06 197 LEU D C 1
ATOM 22010 O O . LEU D 2 192 ? 106.203 98.362 136.944 1.00 112.06 197 LEU D O 1
ATOM 22026 N N . THR D 2 193 ? 104.236 99.450 136.873 1.00 113.78 198 THR D N 1
ATOM 22027 C CA . THR D 2 193 ? 104.656 100.395 135.850 1.00 113.78 198 THR D CA 1
ATOM 22028 C C . THR D 2 193 ? 103.684 101.565 135.851 1.00 113.78 198 THR D C 1
ATOM 22029 O O . THR D 2 193 ? 102.509 101.409 136.192 1.00 113.78 198 THR D O 1
ATOM 22040 N N . ARG D 2 194 ? 104.185 102.736 135.465 1.00 112.60 199 ARG D N 1
ATOM 22041 C CA . ARG D 2 194 ? 103.356 103.933 135.477 1.00 112.60 199 ARG D CA 1
ATOM 22042 C C . ARG D 2 194 ? 102.209 103.798 134.485 1.00 112.60 199 ARG D C 1
ATOM 22043 O O . ARG D 2 194 ? 102.363 103.226 133.403 1.00 112.60 199 ARG D O 1
ATOM 22064 N N . ASN D 2 195 ? 101.053 104.334 134.862 1.00 118.49 200 ASN D N 1
ATOM 22065 C CA . ASN D 2 195 ? 99.867 104.281 134.017 1.00 118.49 200 ASN D CA 1
ATOM 22066 C C . ASN D 2 195 ? 99.777 105.515 133.128 1.00 118.49 200 ASN D C 1
ATOM 22067 O O . ASN D 2 195 ? 100.418 106.533 133.388 1.00 118.49 200 ASN D O 1
#

Solvent-accessible surface area: 65665 Å² total; per-residue (Å²): 147,51,147,97,4,23,94,100,2,94,37,108,28,159,12,134,22,50,51,78,19,124,14,38,93,63,30,80,32,123,24,2,47,15,43,42,74,204,112,13,0,0,6,11,49,60,80,40,158,87,0,0,12,7,24,13,8,112,83,50,182,120,66,103,100,66,142,24,59,15,17,0,8,0,40,36,34,80,75,84,40,21,108,66,1,99,59,2,40,112,34,1,129,48,138,5,6,4,70,15,44,32,12,80,46,90,193,135,46,61,0,1,1,7,25,101,8,15,70,22,12,0,0,6,0,0,35,13,0,6,37,4,58,50,196,92,13,96,44,4,51,79,1,0,54,78,64,46,1,6,121,98,89,77,111,133,14,32,116,98,53,159,60,16,52,20,16,29,110,13,139,57,6,60,58,1,1,40,106,0,3,83,15,0,62,101,0,0,52,23,0,15,88,1,0,61,26,0,49,117,75,0,6,56,8,58,0,10,0,21,15,0,2,3,64,1,86,1,22,32,0,29,87,4,122,119,54,63,108,58,59,19,90,17,40,2,23,4,0,0,0,3,0,0,2,0,0,6,19,1,45,1,4,38,99,36,98,78,34,119,112,65,92,51,66,0,33,104,109,58,95,42,17,58,22,65,13,38,152,53,8,58,100,16,6,89,104,0,0,95,42,11,102,59,124,10,28,18,15,0,114,92,3,86,68,22,47,20,0,0,2,0,0,0,0,0,11,7,2,6,32,2,6,1,40,3,3,11,27,9,0,0,32,56,0,82,9,107,57,72,20,1,2,12,25,18,0,7,2,6,82,9,0,1,4,3,71,33,114,73,104,71,116,80,25,75,205,19,41,5,40,78,0,2,64,23,4,2,14,0,1,5,22,1,12,18,22,61,26,2,10,7,34,44,12,89,12,44,18,11,0,4,27,90,106,25,14,82,57,104,35,15,106,2,1,26,9,0,51,71,1,4,53,43,0,70,156,47,16,1,26,125,145,86,36,60,5,76,9,103,42,6,10,30,0,25,37,14,68,9,13,7,81,5,0,20,56,6,119,39,20,43,58,12,1,2,1,0,20,2,1,13,10,0,0,7,0,0,13,56,19,6,113,90,20,112,26,9,33,17,66,8,82,113,28,86,34,156,91,52,74,127,69,0,2,32,6,0,54,127,45,20,113,8,104,19,1,37,61,6,53,88,136,37,12,57,126,13,12,86,38,1,24,90,6,1,10,6,2,2,0,45,29,57,36,93,70,51,26,13,48,148,79,99,17,84,16,46,4,16,16,1,9,3,0,21,5,0,5,57,2,2,5,22,83,6,24,97,18,4,44,111,36,137,119,23,33,11,14,25,37,42,73,37,53,119,18,6,10,8,87,25,2,104,65,8,31,128,56,11,136,76,27,18,0,0,1,12,58,14,12,76,5,52,19,2,1,2,22,0,0,18,3,0,1,5,6,4,4,10,69,53,5,123,131,55,12,90,54,54,45,49,7,14,4,9,0,0,12,4,3,1,2,7,34,0,19,0,14,1,24,10,0,0,0,36,1,51,0,0,4,2,50,41,9,22,21,23,36,30,2,12,2,0,0,0,0,0,2,2,3,0,1,1,0,11,54,0,5,28,29,53,3,158,108,12,117,80,115,121,17,90,54,6,0,51,61,0,2,52,31,5,6,98,91,95,93,81,52,74,82,15,3,72,100,0,46,51,19,3,56,141,15,7,17,22,8,0,42,23,46,58,8,0,0,0,9,20,28,62,10,8,165,66,17,0,1,0,28,40,38,1,3,31,32,4,2,7,4,2,0,13,0,22,0,43,104,104,96,22,50,62,27,88,79,37,129,134,1,3,95,76,5,58,83,26,44,12,27,66,17,138,22,104,71,94,63,72,14,11,2,28,8,65,6,11,99,10,6,0,6,1,0,3,3,55,59,25,50,71,14,18,3,6,28,30,15,128,54,0,23,66,31,0,33,37,0,7,1,0,20,77,25,161,57,113,26,34,69,60,2,0,92,11,3,20,48,0,0,136,71,0,33,123,56,14,26,106,35,0,74,138,68,205,23,160,17,104,113,84,17,161,61,11,109,56,47,80,70,106,52,0,65,82,27,13,83,58,100,199,170,54,170,11,107,13,58,65,124,29,66,173,24,82,68,89,57,109,141,32,58,56,94,38,140,151,68,37,114,57,102,163,76,40,49,50,55,130,144,60,22,95,112,25,110,37,77,22,66,163,52,60,41,80,84,156,156,117,92,40,97,67,122,147,55,113,79,78,108,125,135,114,33,95,47,82,83,89,74,63,123,2,44,72,33,0,70,64,38,4,86,67,28,15,167,123,31,86,50,137,70,8,101,78,3,22,113,117,16,64,112,25,12,0,0,8,14,0,1,4,48,55,18,16,74,107,1,16,0,0,0,46,59,42,132,19,14,115,129,1,3,99,45,44,93,0,37,20,44,102,58,60,2,44,20,99,32,0,28,6,16,67,54,80,88,22,131,56,74,89,65,90,122,27,98,53,33,79,29,85,37,129,136,20,4,56,18,0,30,0,58,2,26,79,144,101,48,21,20,0,15,0,0,0,1,3,0,1,8,0,0,18,93,40,103,7,85,61,51,45,72,7,11,39,34,0,10,122,20,0,21,103,0,2,82,22,113,88,49,36,104,0,10,73,22,0,10,20,0,0,12,0,2,10,9,51,59,86,13,158,54,21,34,97,33,65,177,192,83,74,97,67,18,110,58,92,50,73,163,19,102,68,75,42,106,141,33,70,61,105,55,188,110,2,52,136,76,107,155,104,39,47,52,84,109,149,63,16,88,114,26,91,51,60,31,108,197,33,74,46,88,66,122,147,128,86,43,115,58,21,132,62,34,23,79,111,23,51,114,55,91,28,75,90,86,120,75,129,38,74,56,47,13,22,64,39,0,26,50,1,1,164,70,6,110,25,144,61,1,84,65,1,3,81,20,4,78,55,23,0,37,8,46,73,79,96,63,15,51,65,60,70,138,13,21,2,26,2,45,57,44,127,6,7,90,161,12,17,142,23,48,85,4,58,1,8,83,44,51,17,30,15,108,46,2,26,7,72,102,46,81,117,38,132,58,68,111,73,85,114,26,86,38,23,58,136,20,7,134,131,56,65,70,55,5,73,3,55,6,36,92,118

Foldseek 3Di:
DDDVVVVVLVPPPPFDKDFDDPPPAADKDKAWDADFDPFWGFGAIDIDGFKGKIWTWDQDPVRDIDGDQFMKIKGWDDVVLLVVQVVVCVFLVDPQAFDWDWDAPDPGTTTIIGTRFGDHFQSLQLVCLQQDDPPPNPSPVVVLVNLCLPVPDDPPPCVVVVPQQFLQPHVCNLVSLLSCLQQVQLLQQLVVVSVVRCLQQAKEDEDARRQAGSNNHGYGDRGIDGDDGNGYDYDCLHRCLSCVQVNFSNVNPVVLAQWDQDLPPGIDDHDQADQAPQVPLVVVCCNGVVRNPDDERQAQLPQDDPLSQLVNLLSLLSVLVRPDPSRFFFDWDWADEVNHIAIDTAWGADSRHGTGGFPDDDRYDDPDDDLVVVLVQFFCRRVLVPADADRDSLAPFFFRHFHPVGFFWDKFDFFDFQVVQVVLCVVVPLDDPPFPQDFFQGWAIGDRCQLVNVVRLLVLAGRGHHSSLLLVLLLVLLLVQLPPFAFDFDQLVPFDDPDFQAAQFPPVRVVGTNVVVNVPDSVSLRVLLVSLLRGARFGAKEWDWDTGTDRDNRTDIAINFHNSQCSNVRRHQVRRVVRLLPDPLGQACHNFDQWQQRVLVVLVSQPPQAPLWKKKWFFDVCQQSQAHASLLLSLVCSSNVNHPDRDDVSSVVSVSSNCCSRFAFHQYDTRRTTTTRNGGGGRHHPCQFSSLQSSVSSLQSSLQLNLLSHATLSPDPDPPSSVLSSVSSCQRRVDDDHDVVSSVVVSVVCCSAFNWHTTRRTIMTIGHVVCVVRRNGRDPSSNQSSCVSNRVGGGDCVRMDMGSDPQLPDCATPQWGKHWDDDPNRIGIHTAHSLSVLVNPQRIDRDPVVSPPLVPLVVLLVSLLRHVVQCVPPPPSSNCSNLSSLVVSLVSLVVVQVVCCVVVDGPVVVSVVDPSSDDPVSVSGHHHDD/DPPDPLNVVLVVLVVVLVVCCVVVPVVPNPVVVNVVSVVSNVVSVVVSVVVVVVVVVVVVVVVVVVVVVVVVVVVVVVVVVVVVVVVVVVVVVVVPDDVVQVVPVQVPDPPRDDDPVCPCVRPPFKDKDKAFDVVVCVVACVFAWGADDHFIKGWDWKAAPVGDTWDWDADDVGTGTDDPDPPTHDIIITMIGGD/DLVVLLVVLVVLVVVVVVLPPVVDPPVVVVSVVLNVCLNPDDDVVSNVVSVVVNVVVVCVSPVDPCPPVVVD/DVCVVLVVQLVVLVVVLVVCCVVPPVCVVVVPVNVVSVVVSVVSVVVCVPPVVVVVVVVVVVVVVVVVVVVVVVVCVCVPCPPVVVVVVVVVVVVVDDDVQVVLLVVLVVVPKDFPPPPDDDDPWKTKIKDFALVSVVVADDFQWGPNGVAIWGWDWKAAPVGDTDDFDDDPVHTDDSVCRVVGHDIMMTMITHD

Organism: Avian infectious bronchitis virus (strain M41) (NCBI:txid11127)

Secondary structure (DSSP, 8-state):
--HHHHHHHHTTS--EEEE-SSSSS---EEEE--EESSS-EE--EEEE-SEEEEEEEEE-TTS-EE--S-EEEEEE--HHHHHHHHHHHHS--STTB--EEEEESSSS-EEEEEEEE-SSBHHHHHHHHHS--TTS-HHHHHHHTTTT-STT--TTHHHH-TTTT-TTT-TTHHHHHGGGHHHHHHHHHHHHHHHHHHHHHTEE-B--GGGBBTTS-B---SS-EE-STT----B-HHHHHHHHHHHHHTTTTGGG-S--EETTTEEPS--SS----HHHHHHHHHHHSTT--S---SSTTS--STTHHHHHHHHHHHHTTSS-GGG-B---EEEEETTEEEEE---EE-SSS-EE--S---S---S--HHHHHHHHHSGGGTGGGS-EEEESS-SS-EEEE-TT------B-PPEE-HHHHHHHHHHT-S-TT-S---------B-TTHHHHHHGGGGG-------HHHHHHHHHHHTTTTSSS------GGG---S--SS---TTGGGT--HHHHTTS-HHHHHHHHHHHTTS----EEEEEE-----SS-S--EEE---HHHHHHHHHHHHHHHHHHHT--SSSB-TT--STTTTHHHHHHHHSTT-SS--EE----TTHHHH--HHHHHHHHHHHGGG-SSSS-HHHHHHHHHHHIIIIIT-EEE-SSEEE---SS--TTSTTHHHHHHHHHHHHHHHHHHHHHHTS-GGG-S-TTHHHHHHHHHHHHTS-SS--HHHHHHHHHHHHHSS--EEETTEEEEE--HHHHHTTSS--THHHHHHHHHHTS----GGG--EE--GGG--S-BTTBEEEEEEETTEEEEEEE--HHHHHHHHHEESSTGGGSGGGGHHHHHHHHHHSGGGGS-SSTTTTHHHHHHHHHHHHHHHHHHHHGGGGS---HHHHHT--TTSHHHHHTTSS---/--SSHHHHHHHHHHHHHHHHHHHGGGG---HHHHHHHHHHHHHHHHHHHHHHHHHHHHHHHHHHHHHHHHHHHHHHHHHHHHHHHHHHHHHHHTTT--HHHHHHHTTSSSSS---GGGSHHHH---EEEEE-SHHHHHHHT-TT--EETTEEEEEEEEE-TTS-B--EE--SS--EE--S-TT-PSPEEEEEEE-/-HHHHHHHHHHHHHHHHHTT-TT-TTHHHHHHHHHHHHHH---HHHHHHHHHHHHHHHHHH---GGGGTTT-/-TTHHHHHHHHHHHHHHHHHHHH-GGGGT-HHHHHHHHHHHHHHHHHHHHHHHHHHHHHHHHHHHHHHHHHHHHHHHHHHTHHHHHHHHHHHHHHHS--HHHHHHHHHHHHT-EE-SSS---STTEEEEEE-SHHHHHHHEETTEE-SSSS-EEEEEEEETTSPEE--B--SS--B-GGGGGTS-S-EEEEEEE-

Radius of gyration: 41.41 Å; Cα contacts (8 Å, |Δi|>4): 2154; chains: 4; bounding box: 90×100×148 Å